Protein 7Y3Z (pdb70)

Sequence (1508 aa):
NIEGVCDQRFSGLKEALARNLDSGEDVGAAIALTIDGESVVDMWGGWVDVEHTAPWSRDTVTNVWSCSKTVTALAALMLVDRGLLDLDAPVAQYWPEFAAAGKDRIRVRQLLSHTSGVSGWDQPFTLENICDDEYATARLATQAPWWEPGTASGYHALNYGHLIGEVVRRIDGRTLGRFIDEEIAGPLDADFRLGLPKSEYGRVSNVIAPPPLPIDIAALGMDNIMVKTFTAPPADATGSWTDGWRAAEIGAANGHSNARALARIQSVIACGGKVGDVRLLSEETIDKIFEEQSYGVDLVLGVPVRFGVGFGLPTPESVPFIPEGRICFWGGWGGSQIIIDTEKRMTFSYVMNKMGPGLLGSERSAQYVSAAYDALSNIEGVCDQRFSGLKEALARNLDSGEDVGAAIALTIDGESVVDMWGGWVDVEHTAPWSRDTVTNVWSCSKTVTALAALMLVDRGLLDLDAPVAQYWPEFAAAGKDRIRVRQLLSHTSGVSGWDQPFTLENICDDEYATARLATQAPWWEPGTASGYHALNYGHLIGEVVRRIDGRTLGRFIDEEIAGPLDADFRLGLPKSEYGRVSNVIAPPPLPIDIAALGMDNIMVKTFTAPPADATGSWTDGWRAAEIGAANGHSNARALARIQSVIACGGKVGDVRLLSEETIDKIFEEQSYGVDLVLGVPVRFGVGFGLPTPESVPFIPEGRICFWGGWGGSQIIIDTEKRMTFSYVMNKMGPGLLGSERSAQYVSAAYDALSNIEGVCDQRFSGLKEALARNLDSGEDVGAAIALTIDGESVVDMWGGWVDVEHTAPWSRDTVTNVWSCSKTVTALAALMLVDRGLLDLDAPVAQYWPEFAAAGKDRIRVRQLLSHTSGVSGWDQPFTLENICDDEYATARLATQAPWWEPGTASGYHALNYGHLIGEVVRRIDGRTLGRFIDEEIAGPLDADFRLGLPKSEYGRVSNVIAPPPLPIDIAALGMDNIMVKTFTAPPADATGSWTDGWRAAEIGAANGHSNARALARIQSVIACGGKVGDVRLLSEETIDKIFEEQSYGVDLVLGVPVRFGVGFGLPTPESVPFIPEGRICFWGGWGGSQIIIDTEKRMTFSYVMNKMGPGLLGSERSAQYVSAAYDALSNIEGVCDQRFSGLKEALARNLDSGEDVGAAIALTIDGESVVDMWGGWVDVEHTAPWSRDTVTNVWSCSKTVTALAALMLVDRGLLDLDAPVAQYWPEFAAAGKDRIRVRQLLSHTSGVSGWDQPFTLENICDDEYATARLATQAPWWEPGTASGYHALNYGHLIGEVVRRIDGRTLGRFIDEEIAGPLDADFRLGLPKSEYGRVSNVIAPPPLPIDIAALGMDNIMVKTFTAPPADATGSWTDGWRAAEIGAANGHSNARALARIQSVIACGGKVGDVRLLSEETIDKIFEEQSYGVDLVLGVPVRFGVGFGLPTPESVPFIPEGRICFWGGWGGSQIIIDTEKRMTFSYVMNKMGPGLLGSERSAQYVSAAYDALS

Structure (mmCIF, N/CA/C/O backbone):
data_7Y3Z
#
_entry.id   7Y3Z
#
_cell.length_a   129.964
_cell.length_b   148.963
_cell.length_c   156.080
_cell.angle_alpha   90.000
_cell.angle_beta   90.000
_cell.angle_gamma   90.000
#
_symmetry.space_group_name_H-M   'P 2 21 21'
#
loop_
_entity.id
_entity.type
_entity.pdbx_description
1 polymer 'Fenoxaprop-p-ethyl hydrolase'
2 water water
#
loop_
_atom_site.group_PDB
_atom_site.id
_atom_site.type_symbol
_atom_site.label_atom_id
_atom_site.label_alt_id
_atom_site.label_comp_id
_atom_site.label_asym_id
_atom_site.label_entity_id
_atom_site.label_seq_id
_atom_site.pdbx_PDB_ins_code
_atom_site.Cartn_x
_atom_site.Cartn_y
_atom_site.Cartn_z
_atom_site.occupancy
_atom_site.B_iso_or_equiv
_atom_site.auth_seq_id
_atom_site.auth_comp_id
_atom_site.auth_asym_id
_atom_site.auth_atom_id
_atom_site.pdbx_PDB_model_num
ATOM 1 N N . ASN A 1 3 ? -15.531 -46.237 32.821 1.00 67.68 3 ASN D N 1
ATOM 2 C CA . ASN A 1 3 ? -14.359 -45.814 32.065 1.00 84.59 3 ASN D CA 1
ATOM 3 C C . ASN A 1 3 ? -13.655 -44.656 32.763 1.00 84.77 3 ASN D C 1
ATOM 4 O O . ASN A 1 3 ? -14.135 -43.522 32.744 1.00 81.09 3 ASN D O 1
ATOM 9 N N . ILE A 1 4 ? -12.512 -44.950 33.377 1.00 83.69 4 ILE D N 1
ATOM 10 C CA . ILE A 1 4 ? -11.747 -43.979 34.149 1.00 78.66 4 ILE D CA 1
ATOM 11 C C . ILE A 1 4 ? -10.399 -43.777 33.473 1.00 72.90 4 ILE D C 1
ATOM 12 O O . ILE A 1 4 ? -9.692 -44.749 33.184 1.00 83.59 4 ILE D O 1
ATOM 17 N N . GLU A 1 5 ? -10.043 -42.521 33.231 1.00 65.20 5 GLU D N 1
ATOM 18 C CA . GLU A 1 5 ? -8.750 -42.170 32.667 1.00 76.28 5 GLU D CA 1
ATOM 19 C C . GLU A 1 5 ? -7.781 -41.769 33.774 1.00 75.13 5 GLU D C 1
ATOM 20 O O . GLU A 1 5 ? -8.166 -41.521 34.919 1.00 77.02 5 GLU D O 1
ATOM 26 N N . GLY A 1 6 ? -6.502 -41.704 33.414 1.00 77.15 6 GLY D N 1
ATOM 27 C CA . GLY A 1 6 ? -5.470 -41.328 34.357 1.00 74.24 6 GLY D CA 1
ATOM 28 C C . GLY A 1 6 ? -4.825 -42.521 35.032 1.00 79.05 6 GLY D C 1
ATOM 29 O O . GLY A 1 6 ? -5.128 -43.687 34.762 1.00 75.50 6 GLY D O 1
ATOM 30 N N . VAL A 1 7 ? -3.908 -42.210 35.943 1.00 79.26 7 VAL D N 1
ATOM 31 C CA . VAL A 1 7 ? -3.130 -43.221 36.647 1.00 78.88 7 VAL D CA 1
ATOM 32 C C . VAL A 1 7 ? -3.711 -43.428 38.037 1.00 80.16 7 VAL D C 1
ATOM 33 O O . VAL A 1 7 ? -4.349 -42.538 38.614 1.00 80.97 7 VAL D O 1
ATOM 37 N N . CYS A 1 8 ? -3.496 -44.625 38.577 1.00 79.70 8 CYS D N 1
ATOM 38 C CA . CYS A 1 8 ? -3.963 -44.965 39.918 1.00 76.25 8 CYS D CA 1
ATOM 39 C C . CYS A 1 8 ? -3.114 -46.113 40.438 1.00 81.61 8 CYS D C 1
ATOM 40 O O . CYS A 1 8 ? -3.138 -47.206 39.861 1.00 83.03 8 CYS D O 1
ATOM 43 N N . ASP A 1 9 ? -2.370 -45.869 41.516 1.00 83.80 9 ASP D N 1
ATOM 44 C CA . ASP A 1 9 ? -1.496 -46.888 42.082 1.00 79.18 9 ASP D CA 1
ATOM 45 C C . ASP A 1 9 ? -2.287 -48.144 42.431 1.00 83.44 9 ASP D C 1
ATOM 46 O O . ASP A 1 9 ? -3.477 -48.088 42.756 1.00 85.81 9 ASP D O 1
ATOM 51 N N . GLN A 1 10 ? -1.608 -49.293 42.355 1.00 85.44 10 GLN D N 1
ATOM 52 C CA . GLN A 1 10 ? -2.273 -50.561 42.639 1.00 88.76 10 GLN D CA 1
ATOM 53 C C . GLN A 1 10 ? -2.702 -50.657 44.097 1.00 88.54 10 GLN D C 1
ATOM 54 O O . GLN A 1 10 ? -3.664 -51.365 44.413 1.00 85.11 10 GLN D O 1
ATOM 60 N N . ARG A 1 11 ? -2.005 -49.956 44.997 1.00 87.61 11 ARG D N 1
ATOM 61 C CA . ARG A 1 11 ? -2.410 -49.943 46.400 1.00 85.82 11 ARG D CA 1
ATOM 62 C C . ARG A 1 11 ? -3.803 -49.353 46.561 1.00 82.55 11 ARG D C 1
ATOM 63 O O . ARG A 1 11 ? -4.589 -49.810 47.399 1.00 81.03 11 ARG D O 1
ATOM 71 N N . PHE A 1 12 ? -4.129 -48.340 45.757 1.00 83.43 12 PHE D N 1
ATOM 72 C CA . PHE A 1 12 ? -5.405 -47.642 45.839 1.00 83.16 12 PHE D CA 1
ATOM 73 C C . PHE A 1 12 ? -6.437 -48.199 44.871 1.00 80.29 12 PHE D C 1
ATOM 74 O O . PHE A 1 12 ? -7.278 -47.444 44.365 1.00 81.86 12 PHE D O 1
ATOM 82 N N . SER A 1 13 ? -6.382 -49.503 44.587 1.00 81.32 13 SER D N 1
ATOM 83 C CA . SER A 1 13 ? -7.366 -50.104 43.696 1.00 83.76 13 SER D CA 1
ATOM 84 C C . SER A 1 13 ? -8.780 -49.892 44.220 1.00 83.57 13 SER D C 1
ATOM 85 O O . SER A 1 13 ? -9.670 -49.483 43.466 1.00 84.91 13 SER D O 1
ATOM 88 N N . GLY A 1 14 ? -8.995 -50.122 45.520 1.00 83.99 14 GLY D N 1
ATOM 89 C CA . GLY A 1 14 ? -10.319 -49.939 46.094 1.00 81.60 14 GLY D CA 1
ATOM 90 C C . GLY A 1 14 ? -10.849 -48.525 45.959 1.00 78.26 14 GLY D C 1
ATOM 91 O O . GLY A 1 14 ? -12.064 -48.311 45.961 1.00 75.82 14 GLY D O 1
ATOM 92 N N . LEU A 1 15 ? -9.954 -47.541 45.847 1.00 72.55 15 LEU D N 1
ATOM 93 C CA . LEU A 1 15 ? -10.392 -46.175 45.579 1.00 77.15 15 LEU D CA 1
ATOM 94 C C . LEU A 1 15 ? -10.917 -46.039 44.156 1.00 78.69 15 LEU D C 1
ATOM 95 O O . LEU A 1 15 ? -11.899 -45.327 43.914 1.00 76.34 15 LEU D O 1
ATOM 100 N N . LYS A 1 16 ? -10.279 -46.724 43.204 1.00 80.19 16 LYS D N 1
ATOM 101 C CA . LYS A 1 16 ? -10.708 -46.649 41.811 1.00 76.53 16 LYS D CA 1
ATOM 102 C C . LYS A 1 16 ? -12.058 -47.326 41.608 1.00 77.17 16 LYS D C 1
ATOM 103 O O . LYS A 1 16 ? -12.892 -46.840 40.836 1.00 76.92 16 LYS D O 1
ATOM 109 N N . GLU A 1 17 ? -12.294 -48.449 42.289 1.00 77.63 17 GLU D N 1
ATOM 110 C CA . GLU A 1 17 ? -13.559 -49.158 42.120 1.00 81.36 17 GLU D CA 1
ATOM 111 C C . GLU A 1 17 ? -14.721 -48.358 42.693 1.00 78.65 17 GLU D C 1
ATOM 112 O O . GLU A 1 17 ? -15.831 -48.390 42.149 1.00 76.61 17 GLU D O 1
ATOM 118 N N . ALA A 1 18 ? -14.486 -47.635 43.792 1.00 80.54 18 ALA D N 1
ATOM 119 C CA . ALA A 1 18 ? -15.543 -46.806 44.362 1.00 78.36 18 ALA D CA 1
ATOM 120 C C . ALA A 1 18 ? -15.921 -45.671 43.419 1.00 75.21 18 ALA D C 1
ATOM 121 O O . ALA A 1 18 ? -17.108 -45.369 43.247 1.00 71.49 18 ALA D O 1
ATOM 123 N N . LEU A 1 19 ? -14.926 -45.029 42.801 1.00 64.16 19 LEU D N 1
ATOM 124 C CA . LEU A 1 19 ? -15.216 -43.972 41.837 1.00 71.08 19 LEU D CA 1
ATOM 125 C C . LEU A 1 19 ? -15.970 -44.519 40.632 1.00 77.74 19 LEU D C 1
ATOM 126 O O . LEU A 1 19 ? -16.943 -43.910 40.171 1.00 74.12 19 LEU D O 1
ATOM 131 N N . ALA A 1 20 ? -15.537 -45.670 40.111 1.00 78.89 20 ALA D N 1
ATOM 132 C CA . ALA A 1 20 ? -16.181 -46.246 38.933 1.00 80.21 20 ALA D CA 1
ATOM 133 C C . ALA A 1 20 ? -17.635 -46.597 39.217 1.00 76.32 20 ALA D C 1
ATOM 134 O O . ALA A 1 20 ? -18.533 -46.256 38.438 1.00 80.42 20 ALA D O 1
ATOM 136 N N . ARG A 1 21 ? -17.888 -47.279 40.337 1.00 69.50 21 ARG D N 1
ATOM 137 C CA . ARG A 1 21 ? -19.250 -47.679 40.669 1.00 79.66 21 ARG D CA 1
ATOM 138 C C . ARG A 1 21 ? -20.132 -46.473 40.975 1.00 80.78 21 ARG D C 1
ATOM 139 O O . ARG A 1 21 ? -21.330 -46.490 40.670 1.00 83.31 21 ARG D O 1
ATOM 147 N N . ASN A 1 22 ? -19.561 -45.412 41.551 1.00 78.32 22 ASN D N 1
ATOM 148 C CA . ASN A 1 22 ? -20.324 -44.183 41.748 1.00 78.59 22 ASN D CA 1
ATOM 149 C C . ASN A 1 22 ? -20.631 -43.498 40.423 1.00 77.13 22 ASN D C 1
ATOM 150 O O . ASN A 1 22 ? -21.696 -42.889 40.274 1.00 72.82 22 ASN D O 1
ATOM 155 N N . LEU A 1 23 ? -19.715 -43.581 39.456 1.00 80.15 23 LEU D N 1
ATOM 156 C CA . LEU A 1 23 ? -19.973 -42.998 38.143 1.00 78.17 23 LEU D CA 1
ATOM 157 C C . LEU A 1 23 ? -21.035 -43.787 37.388 1.00 74.64 23 LEU D C 1
ATOM 158 O O . LEU A 1 23 ? -21.862 -43.204 36.677 1.00 75.22 23 LEU D O 1
ATOM 163 N N . ASP A 1 24 ? -21.032 -45.115 37.533 1.00 75.33 24 ASP D N 1
ATOM 164 C CA . ASP A 1 24 ? -22.017 -45.937 36.838 1.00 83.32 24 ASP D CA 1
ATOM 165 C C . ASP A 1 24 ? -23.416 -45.752 37.413 1.00 82.90 24 ASP D C 1
ATOM 166 O O . ASP A 1 24 ? -24.404 -45.865 36.679 1.00 79.83 24 ASP D O 1
ATOM 171 N N . SER A 1 25 ? -23.522 -45.470 38.713 1.00 80.16 25 SER D N 1
ATOM 172 C CA . SER A 1 25 ? -24.825 -45.312 39.346 1.00 77.96 25 SER D CA 1
ATOM 173 C C . SER A 1 25 ? -25.399 -43.912 39.176 1.00 78.53 25 SER D C 1
ATOM 174 O O . SER A 1 25 ? -26.599 -43.719 39.399 1.00 78.23 25 SER D O 1
ATOM 177 N N . GLY A 1 26 ? -24.579 -42.939 38.786 1.00 80.62 26 GLY D N 1
ATOM 178 C CA . GLY A 1 26 ? -25.023 -41.570 38.662 1.00 80.21 26 GLY D CA 1
ATOM 179 C C . GLY A 1 26 ? -24.835 -40.722 39.900 1.00 86.09 26 GLY D C 1
ATOM 180 O O . GLY A 1 26 ? -25.076 -39.509 39.841 1.00 86.18 26 GLY D O 1
ATOM 181 N N . GLU A 1 27 ? -24.420 -41.320 41.023 1.00 80.70 27 GLU D N 1
ATOM 182 C CA . GLU A 1 27 ? -24.126 -40.533 42.216 1.00 80.43 27 GLU D CA 1
ATOM 183 C C . GLU A 1 27 ? -23.036 -39.507 41.945 1.00 77.46 27 GLU D C 1
ATOM 184 O O . GLU A 1 27 ? -23.046 -38.418 42.530 1.00 79.67 27 GLU D O 1
ATOM 190 N N . ASP A 1 28 ? -22.092 -39.836 41.067 1.00 75.07 28 ASP D N 1
ATOM 191 C CA . ASP A 1 28 ? -21.106 -38.894 40.559 1.00 71.86 28 ASP D CA 1
ATOM 192 C C . ASP A 1 28 ? -21.341 -38.730 39.065 1.00 73.91 28 ASP D C 1
ATOM 193 O O . ASP A 1 28 ? -21.314 -39.715 38.320 1.00 80.83 28 ASP D O 1
ATOM 198 N N . VAL A 1 29 ? -21.586 -37.494 38.632 1.00 76.79 29 VAL D N 1
ATOM 199 C CA . VAL A 1 29 ? -21.713 -37.227 37.203 1.00 70.99 29 VAL D CA 1
ATOM 200 C C . VAL A 1 29 ? -20.338 -37.071 36.571 1.00 74.19 29 VAL D C 1
ATOM 201 O O . VAL A 1 29 ? -20.022 -37.715 35.565 1.00 81.40 29 VAL D O 1
ATOM 205 N N . GLY A 1 30 ? -19.505 -36.215 37.154 1.00 70.77 30 GLY D N 1
ATOM 206 C CA . GLY A 1 30 ? -18.123 -36.072 36.744 1.00 72.59 30 GLY D CA 1
ATOM 207 C C . GLY A 1 30 ? -17.243 -35.773 37.938 1.00 72.93 30 GLY D C 1
ATOM 208 O O . GLY A 1 30 ? -17.494 -34.812 38.671 1.00 76.24 30 GLY D O 1
ATOM 209 N N . ALA A 1 31 ? -16.212 -36.587 38.153 1.00 73.79 31 ALA D N 1
ATOM 210 C CA . ALA A 1 31 ? -15.375 -36.449 39.333 1.00 70.23 31 ALA D CA 1
ATOM 211 C C . ALA A 1 31 ? -13.914 -36.651 38.963 1.00 72.56 31 ALA D C 1
ATOM 212 O O . ALA A 1 31 ? -13.584 -37.200 37.909 1.00 75.83 31 ALA D O 1
ATOM 214 N N . ALA A 1 32 ? -13.040 -36.194 39.855 1.00 71.09 32 ALA D N 1
ATOM 215 C CA . ALA A 1 32 ? -11.604 -36.372 39.709 1.00 67.46 32 ALA D CA 1
ATOM 216 C C . ALA A 1 32 ? -11.008 -36.557 41.094 1.00 70.60 32 ALA D C 1
ATOM 217 O O . ALA A 1 32 ? -11.324 -35.796 42.012 1.00 76.34 32 ALA D O 1
ATOM 219 N N . ILE A 1 33 ? -10.165 -37.574 41.244 1.00 72.34 33 ILE D N 1
ATOM 220 C CA . ILE A 1 33 ? -9.528 -37.894 42.516 1.00 65.01 33 ILE D CA 1
ATOM 221 C C . ILE A 1 33 ? -8.020 -37.888 42.312 1.00 67.66 33 ILE D C 1
ATOM 222 O O . ILE A 1 33 ? -7.504 -38.585 41.432 1.00 75.06 33 ILE D O 1
ATOM 227 N N . ALA A 1 34 ? -7.321 -37.100 43.123 1.00 66.12 34 ALA D N 1
ATOM 228 C CA . ALA A 1 34 ? -5.872 -37.001 43.065 1.00 65.00 34 ALA D CA 1
ATOM 229 C C . ALA A 1 34 ? -5.270 -37.352 44.419 1.00 72.55 34 ALA D C 1
ATOM 230 O O . ALA A 1 34 ? -5.914 -37.223 45.464 1.00 75.16 34 ALA D O 1
ATOM 232 N N . LEU A 1 35 ? -4.017 -37.801 44.384 1.00 75.66 35 LEU D N 1
ATOM 233 C CA . LEU A 1 35 ? -3.326 -38.243 45.592 1.00 68.00 35 LEU D CA 1
ATOM 234 C C . LEU A 1 35 ? -1.830 -38.219 45.327 1.00 73.57 35 LEU D C 1
ATOM 235 O O . LEU A 1 35 ? -1.341 -38.974 44.480 1.00 83.28 35 LEU D O 1
ATOM 240 N N . THR A 1 36 ? -1.111 -37.359 46.039 1.00 70.05 36 THR D N 1
ATOM 241 C CA . THR A 1 36 ? 0.338 -37.277 45.950 1.00 76.87 36 THR D CA 1
ATOM 242 C C . THR A 1 36 ? 0.954 -37.808 47.235 1.00 80.04 36 THR D C 1
ATOM 243 O O . THR A 1 36 ? 0.363 -37.706 48.312 1.00 77.45 36 THR D O 1
ATOM 247 N N . ILE A 1 37 ? 2.141 -38.389 47.120 1.00 81.84 37 ILE D N 1
ATOM 248 C CA . ILE A 1 37 ? 2.871 -38.867 48.286 1.00 80.22 37 ILE D CA 1
ATOM 249 C C . ILE A 1 37 ? 4.307 -38.381 48.180 1.00 82.06 37 ILE D C 1
ATOM 250 O O . ILE A 1 37 ? 4.989 -38.654 47.187 1.00 89.11 37 ILE D O 1
ATOM 255 N N . ASP A 1 38 ? 4.760 -37.667 49.205 1.00 85.38 38 ASP D N 1
ATOM 256 C CA . ASP A 1 38 ? 6.091 -37.072 49.208 1.00 89.26 38 ASP D CA 1
ATOM 257 C C . ASP A 1 38 ? 6.343 -36.220 47.959 1.00 89.30 38 ASP D C 1
ATOM 258 O O . ASP A 1 38 ? 7.475 -36.121 47.486 1.00 89.90 38 ASP D O 1
ATOM 263 N N . GLY A 1 39 ? 5.295 -35.568 47.447 1.00 87.07 39 GLY D N 1
ATOM 264 C CA . GLY A 1 39 ? 5.415 -34.670 46.320 1.00 85.36 39 GLY D CA 1
ATOM 265 C C . GLY A 1 39 ? 5.173 -35.291 44.959 1.00 88.95 39 GLY D C 1
ATOM 266 O O . GLY A 1 39 ? 4.862 -34.563 44.011 1.00 92.66 39 GLY D O 1
ATOM 267 N N . GLU A 1 40 ? 5.301 -36.609 44.829 1.00 91.78 40 GLU D N 1
ATOM 268 C CA . GLU A 1 40 ? 5.124 -37.275 43.545 1.00 89.69 40 GLU D CA 1
ATOM 269 C C . GLU A 1 40 ? 3.685 -37.746 43.386 1.00 84.12 40 GLU D C 1
ATOM 270 O O . GLU A 1 40 ? 3.092 -38.295 44.318 1.00 79.16 40 GLU D O 1
ATOM 276 N N . SER A 1 41 ? 3.124 -37.517 42.199 1.00 83.92 41 SER D N 1
ATOM 277 C CA . SER A 1 41 ? 1.752 -37.923 41.924 1.00 79.39 41 SER D CA 1
ATOM 278 C C . SER A 1 41 ? 1.636 -39.441 41.962 1.00 78.04 41 SER D C 1
ATOM 279 O O . SER A 1 41 ? 2.381 -40.151 41.280 1.00 89.29 41 SER D O 1
ATOM 282 N N . VAL A 1 42 ? 0.699 -39.936 42.765 1.00 76.15 42 VAL D N 1
ATOM 283 C CA . VAL A 1 42 ? 0.491 -41.362 42.943 1.00 73.63 42 VAL D CA 1
ATOM 284 C C . VAL A 1 42 ? -0.861 -41.803 42.398 1.00 73.95 42 VAL D C 1
ATOM 285 O O . VAL A 1 42 ? -0.965 -42.855 41.762 1.00 80.62 42 VAL D O 1
ATOM 289 N N . VAL A 1 43 ? -1.904 -41.009 42.626 1.00 72.51 43 VAL D N 1
ATOM 290 C CA . VAL A 1 43 ? -3.223 -41.245 42.055 1.00 70.67 43 VAL D CA 1
ATOM 291 C C . VAL A 1 43 ? -3.658 -39.975 41.341 1.00 76.38 43 VAL D C 1
ATOM 292 O O . VAL A 1 43 ? -3.611 -38.885 41.920 1.00 72.73 43 VAL D O 1
ATOM 296 N N . ASP A 1 44 ? -4.057 -40.113 40.077 1.00 80.40 44 ASP D N 1
ATOM 297 C CA . ASP A 1 44 ? -4.579 -38.987 39.302 1.00 72.20 44 ASP D CA 1
ATOM 298 C C . ASP A 1 44 ? -5.604 -39.567 38.326 1.00 74.01 44 ASP D C 1
ATOM 299 O O . ASP A 1 44 ? -5.258 -39.979 37.218 1.00 82.09 44 ASP D O 1
ATOM 304 N N . MET A 1 45 ? -6.864 -39.581 38.748 1.00 74.58 45 MET D N 1
ATOM 305 C CA . MET A 1 45 ? -7.935 -40.190 37.977 1.00 77.05 45 MET D CA 1
ATOM 306 C C . MET A 1 45 ? -9.039 -39.176 37.712 1.00 79.05 45 MET D C 1
ATOM 307 O O . MET A 1 45 ? -9.097 -38.104 38.320 1.00 76.95 45 MET D O 1
ATOM 312 N N . TRP A 1 46 ? -9.927 -39.546 36.794 1.00 80.27 46 TRP D N 1
ATOM 313 C CA . TRP A 1 46 ? -11.118 -38.774 36.476 1.00 76.42 46 TRP D CA 1
ATOM 314 C C . TRP A 1 46 ? -12.005 -39.614 35.573 1.00 76.56 46 TRP D C 1
ATOM 315 O O . TRP A 1 46 ? -11.516 -40.437 34.795 1.00 82.07 46 TRP D O 1
ATOM 326 N N . GLY A 1 47 ? -13.309 -39.402 35.692 1.00 75.48 47 GLY D N 1
ATOM 327 C CA . GLY A 1 47 ? -14.258 -40.106 34.864 1.00 72.98 47 GLY D CA 1
ATOM 328 C C . GLY A 1 47 ? -15.553 -39.334 34.760 1.00 75.39 47 GLY D C 1
ATOM 329 O O . GLY A 1 47 ? -15.661 -38.196 35.221 1.00 78.04 47 GLY D O 1
ATOM 330 N N . GLY A 1 48 ? -16.542 -39.972 34.144 1.00 69.82 48 GLY D N 1
ATOM 331 C CA . GLY A 1 48 ? -17.830 -39.326 34.034 1.00 72.34 48 GLY D CA 1
ATOM 332 C C . GLY A 1 48 ? -17.858 -38.240 32.970 1.00 78.20 48 GLY D C 1
ATOM 333 O O . GLY A 1 48 ? -17.015 -38.175 32.069 1.00 78.16 48 GLY D O 1
ATOM 334 N N . TRP A 1 49 ? -18.848 -37.363 33.097 1.00 82.65 49 TRP D N 1
ATOM 335 C CA . TRP A 1 49 ? -19.167 -36.383 32.071 1.00 80.40 49 TRP D CA 1
ATOM 336 C C . TRP A 1 49 ? -19.127 -34.968 32.635 1.00 79.98 49 TRP D C 1
ATOM 337 O O . TRP A 1 49 ? -19.078 -34.749 33.849 1.00 81.40 49 TRP D O 1
ATOM 348 N N . VAL A 1 50 ? -19.152 -34.002 31.715 1.00 73.92 50 VAL D N 1
ATOM 349 C CA . VAL A 1 50 ? -19.122 -32.593 32.086 1.00 73.56 50 VAL D CA 1
ATOM 350 C C . VAL A 1 50 ? -20.502 -32.117 32.535 1.00 74.62 50 VAL D C 1
ATOM 351 O O . VAL A 1 50 ? -20.611 -31.217 33.378 1.00 84.66 50 VAL D O 1
ATOM 355 N N . ASP A 1 51 ? -21.568 -32.726 32.021 1.00 74.26 51 ASP D N 1
ATOM 356 C CA . ASP A 1 51 ? -22.924 -32.369 32.410 1.00 77.24 51 ASP D CA 1
ATOM 357 C C . ASP A 1 51 ? -23.777 -33.631 32.434 1.00 79.44 51 ASP D C 1
ATOM 358 O O . ASP A 1 51 ? -23.315 -34.725 32.096 1.00 81.67 51 ASP D O 1
ATOM 363 N N . VAL A 1 52 ? -25.039 -33.470 32.841 1.00 82.88 52 VAL D N 1
ATOM 364 C CA . VAL A 1 52 ? -25.960 -34.598 32.888 1.00 87.92 52 VAL D CA 1
ATOM 365 C C . VAL A 1 52 ? -26.331 -35.081 31.493 1.00 92.43 52 VAL D C 1
ATOM 366 O O . VAL A 1 52 ? -26.725 -36.242 31.326 1.00 88.50 52 VAL D O 1
ATOM 370 N N . GLU A 1 53 ? -26.213 -34.222 30.482 1.00 88.41 53 GLU D N 1
ATOM 371 C CA . GLU A 1 53 ? -26.572 -34.575 29.115 1.00 89.60 53 GLU D CA 1
ATOM 372 C C . GLU A 1 53 ? -25.472 -35.334 28.385 1.00 92.76 53 GLU D C 1
ATOM 373 O O . GLU A 1 53 ? -25.659 -35.678 27.212 1.00 92.48 53 GLU D O 1
ATOM 379 N N . HIS A 1 54 ? -24.342 -35.599 29.045 1.00 91.08 54 HIS D N 1
ATOM 380 C CA . HIS A 1 54 ? -23.219 -36.325 28.447 1.00 87.73 54 HIS D CA 1
ATOM 381 C C . HIS A 1 54 ? -22.724 -35.634 27.178 1.00 87.54 54 HIS D C 1
ATOM 382 O O . HIS A 1 54 ? -22.444 -36.279 26.166 1.00 94.75 54 HIS D O 1
ATOM 389 N N . THR A 1 55 ? -22.622 -34.304 27.234 1.00 84.10 55 THR D N 1
ATOM 390 C CA . THR A 1 55 ? -22.130 -33.546 26.087 1.00 83.35 55 THR D CA 1
ATOM 391 C C . THR A 1 55 ? -20.674 -33.884 25.791 1.00 84.40 55 THR D C 1
ATOM 392 O O . THR A 1 55 ? -20.298 -34.090 24.630 1.00 86.82 55 THR D O 1
ATOM 396 N N . ALA A 1 56 ? -19.845 -33.958 26.828 1.00 82.04 56 ALA D N 1
ATOM 397 C CA . ALA A 1 56 ? -18.431 -34.266 26.689 1.00 80.08 56 ALA D CA 1
ATOM 398 C C . ALA A 1 56 ? -17.963 -34.949 27.962 1.00 85.33 56 ALA D C 1
ATOM 399 O O . ALA A 1 56 ? -18.471 -34.644 29.047 1.00 85.02 56 ALA D O 1
ATOM 401 N N . PRO A 1 57 ? -17.013 -35.873 27.868 1.00 89.00 57 PRO D N 1
ATOM 402 C CA . PRO A 1 57 ? -16.496 -36.525 29.073 1.00 84.55 57 PRO D CA 1
ATOM 403 C C . PRO A 1 57 ? -15.543 -35.614 29.832 1.00 81.72 57 PRO D C 1
ATOM 404 O O . PRO A 1 57 ? -14.965 -34.673 29.285 1.00 76.07 57 PRO D O 1
ATOM 408 N N . TRP A 1 58 ? -15.396 -35.906 31.122 1.00 74.62 58 TRP D N 1
ATOM 409 C CA . TRP A 1 58 ? -14.404 -35.209 31.926 1.00 74.86 58 TRP D CA 1
ATOM 410 C C . TRP A 1 58 ? -13.012 -35.533 31.400 1.00 69.75 58 TRP D C 1
ATOM 411 O O . TRP A 1 58 ? -12.593 -36.694 31.404 1.00 76.35 58 TRP D O 1
ATOM 422 N N . SER A 1 59 ? -12.309 -34.512 30.920 1.00 69.87 59 SER D N 1
ATOM 423 C CA . SER A 1 59 ? -10.971 -34.673 30.378 1.00 74.67 59 SER D CA 1
ATOM 424 C C . SER A 1 59 ? -9.937 -34.333 31.449 1.00 75.06 59 SER D C 1
ATOM 425 O O . SER A 1 59 ? -10.271 -33.975 32.580 1.00 75.67 59 SER D O 1
ATOM 428 N N . ARG A 1 60 ? -8.659 -34.447 31.081 1.00 76.75 60 ARG D N 1
ATOM 429 C CA . ARG A 1 60 ? -7.587 -34.269 32.056 1.00 75.63 60 ARG D CA 1
ATOM 430 C C . ARG A 1 60 ? -7.638 -32.885 32.693 1.00 73.97 60 ARG D C 1
ATOM 431 O O . ARG A 1 60 ? -7.584 -32.751 33.921 1.00 81.32 60 ARG D O 1
ATOM 439 N N . ASP A 1 61 ? -7.750 -31.842 31.872 1.00 70.64 61 ASP D N 1
ATOM 440 C CA . ASP A 1 61 ? -7.703 -30.468 32.351 1.00 68.40 61 ASP D CA 1
ATOM 441 C C . ASP A 1 61 ? -9.089 -29.875 32.584 1.00 70.58 61 ASP D C 1
ATOM 442 O O . ASP A 1 61 ? -9.231 -28.647 32.624 1.00 67.37 61 ASP D O 1
ATOM 447 N N . THR A 1 62 ? -10.112 -30.715 32.731 1.00 60.83 62 THR D N 1
ATOM 448 C CA . THR A 1 62 ? -11.419 -30.229 33.159 1.00 69.27 62 THR D CA 1
ATOM 449 C C . THR A 1 62 ? -11.321 -29.659 34.569 1.00 70.09 62 THR D C 1
ATOM 450 O O . THR A 1 62 ? -10.783 -30.308 35.474 1.00 73.12 62 THR D O 1
ATOM 454 N N . VAL A 1 63 ? -11.818 -28.430 34.754 1.00 70.31 63 VAL D N 1
ATOM 455 C CA . VAL A 1 63 ? -11.882 -27.816 36.075 1.00 69.62 63 VAL D CA 1
ATOM 456 C C . VAL A 1 63 ? -13.302 -27.325 36.332 1.00 70.60 63 VAL D C 1
ATOM 457 O O . VAL A 1 63 ? -14.113 -27.165 35.414 1.00 68.88 63 VAL D O 1
ATOM 461 N N . THR A 1 64 ? -13.592 -27.077 37.606 1.00 72.06 64 THR D N 1
ATOM 462 C CA . THR A 1 64 ? -14.911 -26.644 38.037 1.00 69.74 64 THR D CA 1
ATOM 463 C C . THR A 1 64 ? -14.742 -25.748 39.254 1.00 69.30 64 THR D C 1
ATOM 464 O O . THR A 1 64 ? -13.625 -25.501 39.716 1.00 65.74 64 THR D O 1
ATOM 468 N N . ASN A 1 65 ? -15.866 -25.260 39.768 1.00 69.01 65 ASN D N 1
ATOM 469 C CA . ASN A 1 65 ? -15.878 -24.472 40.991 1.00 70.39 65 ASN D CA 1
ATOM 470 C C . ASN A 1 65 ? -15.721 -25.399 42.194 1.00 55.86 65 ASN D C 1
ATOM 471 O O . ASN A 1 65 ? -16.491 -26.349 42.362 1.00 62.83 65 ASN D O 1
ATOM 476 N N . VAL A 1 66 ? -14.738 -25.104 43.044 1.00 59.59 66 VAL D N 1
ATOM 477 C CA . VAL A 1 66 ? -14.203 -26.041 44.037 1.00 67.83 66 VAL D CA 1
ATOM 478 C C . VAL A 1 66 ? -14.500 -25.557 45.449 1.00 69.71 66 VAL D C 1
ATOM 479 O O . VAL A 1 66 ? -13.655 -25.666 46.341 1.00 73.98 66 VAL D O 1
ATOM 483 N N . TRP A 1 67 ? -15.719 -25.084 45.680 1.00 65.01 67 TRP D N 1
ATOM 484 C CA . TRP A 1 67 ? -16.000 -23.867 46.444 1.00 63.83 67 TRP D CA 1
ATOM 485 C C . TRP A 1 67 ? -15.040 -23.515 47.573 1.00 61.55 67 TRP D C 1
ATOM 486 O O . TRP A 1 67 ? -14.232 -22.594 47.430 1.00 67.42 67 TRP D O 1
ATOM 497 N N . SER A 1 68 ? -15.052 -24.267 48.664 1.00 63.32 68 SER D N 1
ATOM 498 C CA . SER A 1 68 ? -14.310 -23.800 49.827 1.00 63.93 68 SER D CA 1
ATOM 499 C C . SER A 1 68 ? -12.917 -24.397 49.910 1.00 68.31 68 SER D C 1
ATOM 500 O O . SER A 1 68 ? -12.152 -24.016 50.800 1.00 62.24 68 SER D O 1
ATOM 503 N N . CYS A 1 69 ? -12.568 -25.311 49.000 1.00 57.15 69 CYS D N 1
ATOM 504 C CA . CYS A 1 69 ? -11.166 -25.665 48.821 1.00 57.21 69 CYS D CA 1
ATOM 505 C C . CYS A 1 69 ? -10.331 -24.435 48.495 1.00 59.60 69 CYS D C 1
ATOM 506 O O . CYS A 1 69 ? -9.120 -24.421 48.741 1.00 59.74 69 CYS D O 1
ATOM 509 N N . SER A 1 70 ? -10.962 -23.397 47.934 1.00 54.35 70 SER D N 1
ATOM 510 C CA . SER A 1 70 ? -10.265 -22.140 47.681 1.00 61.88 70 SER D CA 1
ATOM 511 C C . SER A 1 70 ? -9.786 -21.490 48.972 1.00 64.50 70 SER D C 1
ATOM 512 O O . SER A 1 70 ? -8.820 -20.719 48.954 1.00 62.21 70 SER D O 1
ATOM 515 N N . LYS A 1 71 ? -10.449 -21.778 50.098 1.00 62.34 71 LYS D N 1
ATOM 516 C CA . LYS A 1 71 ? -10.019 -21.209 51.371 1.00 60.82 71 LYS D CA 1
ATOM 517 C C . LYS A 1 71 ? -8.623 -21.682 51.752 1.00 60.90 71 LYS D C 1
ATOM 518 O O . LYS A 1 71 ? -7.858 -20.928 52.366 1.00 57.67 71 LYS D O 1
ATOM 524 N N . THR A 1 72 ? -8.271 -22.920 51.399 1.00 56.15 72 THR D N 1
ATOM 525 C CA . THR A 1 72 ? -6.936 -23.419 51.710 1.00 61.40 72 THR D CA 1
ATOM 526 C C . THR A 1 72 ? -5.867 -22.707 50.894 1.00 59.79 72 THR D C 1
ATOM 527 O O . THR A 1 72 ? -4.735 -22.544 51.365 1.00 64.60 72 THR D O 1
ATOM 531 N N . VAL A 1 73 ? -6.199 -22.278 49.676 1.00 62.66 73 VAL D N 1
ATOM 532 C CA . VAL A 1 73 ? -5.243 -21.521 48.876 1.00 65.56 73 VAL D CA 1
ATOM 533 C C . VAL A 1 73 ? -5.145 -20.085 49.375 1.00 64.87 73 VAL D C 1
ATOM 534 O O . VAL A 1 73 ? -4.056 -19.500 49.405 1.00 65.35 73 VAL D O 1
ATOM 538 N N . THR A 1 74 ? -6.279 -19.494 49.766 1.00 60.39 74 THR D N 1
ATOM 539 C CA . THR A 1 74 ? -6.250 -18.179 50.398 1.00 63.56 74 THR D CA 1
ATOM 540 C C . THR A 1 74 ? -5.428 -18.210 51.680 1.00 67.08 74 THR D C 1
ATOM 541 O O . THR A 1 74 ? -4.631 -17.301 51.941 1.00 61.69 74 THR D O 1
ATOM 545 N N . ALA A 1 75 ? -5.608 -19.256 52.490 1.00 58.91 75 ALA D N 1
ATOM 546 C CA . ALA A 1 75 ? -4.828 -19.388 53.715 1.00 66.39 75 ALA D CA 1
ATOM 547 C C . ALA A 1 75 ? -3.350 -19.592 53.411 1.00 65.95 75 ALA D C 1
ATOM 548 O O . ALA A 1 75 ? -2.487 -19.058 54.118 1.00 64.36 75 ALA D O 1
ATOM 550 N N . LEU A 1 76 ? -3.040 -20.365 52.368 1.00 67.34 76 LEU D N 1
ATOM 551 C CA . LEU A 1 76 ? -1.646 -20.572 51.988 1.00 65.79 76 LEU D CA 1
ATOM 552 C C . LEU A 1 76 ? -0.981 -19.260 51.595 1.00 68.95 76 LEU D C 1
ATOM 553 O O . LEU A 1 76 ? 0.189 -19.025 51.920 1.00 71.62 76 LEU D O 1
ATOM 558 N N . ALA A 1 77 ? -1.715 -18.389 50.897 1.00 69.12 77 ALA D N 1
ATOM 559 C CA . ALA A 1 77 ? -1.162 -17.095 50.510 1.00 67.96 77 ALA D CA 1
ATOM 560 C C . ALA A 1 77 ? -0.846 -16.243 51.733 1.00 70.05 77 ALA D C 1
ATOM 561 O O . ALA A 1 77 ? 0.207 -15.597 51.794 1.00 72.32 77 ALA D O 1
ATOM 563 N N . ALA A 1 78 ? -1.747 -16.231 52.718 1.00 69.37 78 ALA D N 1
ATOM 564 C CA . ALA A 1 78 ? -1.506 -15.459 53.933 1.00 69.75 78 ALA D CA 1
ATOM 565 C C . ALA A 1 78 ? -0.319 -16.010 54.712 1.00 68.38 78 ALA D C 1
ATOM 566 O O . ALA A 1 78 ? 0.507 -15.242 55.219 1.00 67.83 78 ALA D O 1
ATOM 568 N N . LEU A 1 79 ? -0.216 -17.338 54.815 1.00 66.67 79 LEU D N 1
ATOM 569 C CA . LEU A 1 79 ? 0.904 -17.939 55.531 1.00 70.59 79 LEU D CA 1
ATOM 570 C C . LEU A 1 79 ? 2.229 -17.655 54.838 1.00 76.73 79 LEU D C 1
ATOM 571 O O . LEU A 1 79 ? 3.282 -17.659 55.487 1.00 76.63 79 LEU D O 1
ATOM 576 N N . MET A 1 80 ? 2.202 -17.409 53.526 1.00 77.87 80 MET D N 1
ATOM 577 C CA . MET A 1 80 ? 3.434 -17.086 52.817 1.00 76.27 80 MET D CA 1
ATOM 578 C C . MET A 1 80 ? 3.938 -15.700 53.194 1.00 77.36 80 MET D C 1
ATOM 579 O O . MET A 1 80 ? 5.149 -15.490 53.331 1.00 79.55 80 MET D O 1
ATOM 584 N N . LEU A 1 81 ? 3.026 -14.741 53.374 1.00 76.52 81 LEU D N 1
ATOM 585 C CA . LEU A 1 81 ? 3.429 -13.432 53.874 1.00 74.09 81 LEU D CA 1
ATOM 586 C C . LEU A 1 81 ? 3.927 -13.516 55.311 1.00 80.73 81 LEU D C 1
ATOM 587 O O . LEU A 1 81 ? 4.746 -12.692 55.733 1.00 83.54 81 LEU D O 1
ATOM 592 N N . VAL A 1 82 ? 3.449 -14.503 56.072 1.00 77.41 82 VAL D N 1
ATOM 593 C CA . VAL A 1 82 ? 3.972 -14.726 57.416 1.00 78.85 82 VAL D CA 1
ATOM 594 C C . VAL A 1 82 ? 5.369 -15.330 57.348 1.00 79.38 82 VAL D C 1
ATOM 595 O O . VAL A 1 82 ? 6.280 -14.909 58.071 1.00 83.23 82 VAL D O 1
ATOM 599 N N . ASP A 1 83 ? 5.559 -16.325 56.476 1.00 83.85 83 ASP D N 1
ATOM 600 C CA . ASP A 1 83 ? 6.858 -16.980 56.353 1.00 82.61 83 ASP D CA 1
ATOM 601 C C . ASP A 1 83 ? 7.944 -16.003 55.920 1.00 83.91 83 ASP D C 1
ATOM 602 O O . ASP A 1 83 ? 9.110 -16.166 56.296 1.00 87.78 83 ASP D O 1
ATOM 607 N N . ARG A 1 84 ? 7.585 -14.989 55.136 1.00 82.50 84 ARG D N 1
ATOM 608 C CA . ARG A 1 84 ? 8.538 -13.977 54.702 1.00 84.24 84 ARG D CA 1
ATOM 609 C C . ARG A 1 84 ? 8.722 -12.861 55.722 1.00 87.49 84 ARG D C 1
ATOM 610 O O . ARG A 1 84 ? 9.538 -11.961 55.490 1.00 86.74 84 ARG D O 1
ATOM 618 N N . GLY A 1 85 ? 7.994 -12.894 56.835 1.00 86.23 85 GLY D N 1
ATOM 619 C CA . GLY A 1 85 ? 8.111 -11.869 57.851 1.00 83.03 85 GLY D CA 1
ATOM 620 C C . GLY A 1 85 ? 7.342 -10.599 57.574 1.00 80.12 85 GLY D C 1
ATOM 621 O O . GLY A 1 85 ? 7.588 -9.588 58.242 1.00 76.84 85 GLY D O 1
ATOM 622 N N . LEU A 1 86 ? 6.419 -10.614 56.612 1.00 82.88 86 LEU D N 1
ATOM 623 C CA . LEU A 1 86 ? 5.641 -9.436 56.257 1.00 81.73 86 LEU D CA 1
ATOM 624 C C . LEU A 1 86 ? 4.288 -9.376 56.954 1.00 79.83 86 LEU D C 1
ATOM 625 O O . LEU A 1 86 ? 3.661 -8.312 56.959 1.00 77.07 86 LEU D O 1
ATOM 630 N N . LEU A 1 87 ? 3.825 -10.480 57.536 1.00 79.46 87 LEU D N 1
ATOM 631 C CA . LEU A 1 87 ? 2.513 -10.545 58.164 1.00 78.58 87 LEU D CA 1
ATOM 632 C C . LEU A 1 87 ? 2.647 -11.185 59.536 1.00 76.66 87 LEU D C 1
ATOM 633 O O . LEU A 1 87 ? 3.220 -12.271 59.665 1.00 76.48 87 LEU D O 1
ATOM 638 N N . ASP A 1 88 ? 2.123 -10.509 60.555 1.00 74.37 88 ASP D N 1
ATOM 639 C CA . ASP A 1 88 ? 2.152 -10.997 61.927 1.00 74.13 88 ASP D CA 1
ATOM 640 C C . ASP A 1 88 ? 0.769 -11.521 62.292 1.00 72.84 88 ASP D C 1
ATOM 641 O O . ASP A 1 88 ? -0.205 -10.760 62.299 1.00 72.47 88 ASP D O 1
ATOM 646 N N . LEU A 1 89 ? 0.687 -12.822 62.590 1.00 69.46 89 LEU D N 1
ATOM 647 C CA . LEU A 1 89 ? -0.591 -13.420 62.962 1.00 68.66 89 LEU D CA 1
ATOM 648 C C . LEU A 1 89 ? -1.158 -12.796 64.230 1.00 71.71 89 LEU D C 1
ATOM 649 O O . LEU A 1 89 ? -2.381 -12.746 64.404 1.00 71.21 89 LEU D O 1
ATOM 654 N N . ASP A 1 90 ? -0.293 -12.315 65.122 1.00 72.90 90 ASP D N 1
ATOM 655 C CA . ASP A 1 90 ? -0.727 -11.708 66.372 1.00 70.61 90 ASP D CA 1
ATOM 656 C C . ASP A 1 90 ? -0.984 -10.212 66.256 1.00 69.93 90 ASP D C 1
ATOM 657 O O . ASP A 1 90 ? -1.486 -9.611 67.211 1.00 74.59 90 ASP D O 1
ATOM 662 N N . ALA A 1 91 ? -0.654 -9.600 65.124 1.00 73.90 91 ALA D N 1
ATOM 663 C CA . ALA A 1 91 ? -0.908 -8.179 64.963 1.00 74.36 91 ALA D CA 1
ATOM 664 C C . ALA A 1 91 ? -2.379 -7.937 64.633 1.00 70.25 91 ALA D C 1
ATOM 665 O O . ALA A 1 91 ? -3.021 -8.765 63.980 1.00 68.20 91 ALA D O 1
ATOM 667 N N . PRO A 1 92 ? -2.940 -6.818 65.087 1.00 69.37 92 PRO D N 1
ATOM 668 C CA . PRO A 1 92 ? -4.317 -6.489 64.707 1.00 67.35 92 PRO D CA 1
ATOM 669 C C . PRO A 1 92 ? -4.416 -6.283 63.204 1.00 69.73 92 PRO D C 1
ATOM 670 O O . PRO A 1 92 ? -3.506 -5.741 62.573 1.00 71.34 92 PRO D O 1
ATOM 674 N N . VAL A 1 93 ? -5.529 -6.738 62.626 1.00 60.56 93 VAL D N 1
ATOM 675 C CA . VAL A 1 93 ? -5.723 -6.552 61.196 1.00 68.24 93 VAL D CA 1
ATOM 676 C C . VAL A 1 93 ? -5.867 -5.077 60.846 1.00 68.10 93 VAL D C 1
ATOM 677 O O . VAL A 1 93 ? -5.615 -4.687 59.701 1.00 71.73 93 VAL D O 1
ATOM 681 N N . ALA A 1 94 ? -6.256 -4.240 61.813 1.00 68.33 94 ALA D N 1
ATOM 682 C CA . ALA A 1 94 ? -6.328 -2.804 61.580 1.00 69.56 94 ALA D CA 1
ATOM 683 C C . ALA A 1 94 ? -4.951 -2.179 61.414 1.00 68.90 94 ALA D C 1
ATOM 684 O O . ALA A 1 94 ? -4.846 -1.076 60.868 1.00 69.24 94 ALA D O 1
ATOM 686 N N . GLN A 1 95 ? -3.897 -2.857 61.875 1.00 70.59 95 GLN D N 1
ATOM 687 C CA . GLN A 1 95 ? -2.542 -2.357 61.670 1.00 70.88 95 GLN D CA 1
ATOM 688 C C . GLN A 1 95 ? -2.184 -2.321 60.190 1.00 76.44 95 GLN D C 1
ATOM 689 O O . GLN A 1 95 ? -1.459 -1.423 59.747 1.00 81.47 95 GLN D O 1
ATOM 695 N N . TYR A 1 96 ? -2.684 -3.281 59.414 1.00 74.46 96 TYR D N 1
ATOM 696 C CA . TYR A 1 96 ? -2.513 -3.283 57.967 1.00 71.88 96 TYR D CA 1
ATOM 697 C C . TYR A 1 96 ? -3.702 -2.688 57.229 1.00 72.72 96 TYR D C 1
ATOM 698 O O . TYR A 1 96 ? -3.526 -2.122 56.146 1.00 73.51 96 TYR D O 1
ATOM 707 N N . TRP A 1 97 ? -4.903 -2.796 57.799 1.00 74.93 97 TRP D N 1
ATOM 708 C CA . TRP A 1 97 ? -6.152 -2.372 57.169 1.00 68.07 97 TRP D CA 1
ATOM 709 C C . TRP A 1 97 ? -6.817 -1.365 58.098 1.00 70.38 97 TRP D C 1
ATOM 710 O O . TRP A 1 97 ? -7.683 -1.732 58.908 1.00 69.61 97 TRP D O 1
ATOM 721 N N . PRO A 1 98 ? -6.451 -0.081 58.009 1.00 76.35 98 PRO D N 1
ATOM 722 C CA . PRO A 1 98 ? -6.901 0.881 59.032 1.00 67.40 98 PRO D CA 1
ATOM 723 C C . PRO A 1 98 ? -8.410 1.032 59.118 1.00 65.58 98 PRO D C 1
ATOM 724 O O . PRO A 1 98 ? -8.945 1.200 60.221 1.00 63.49 98 PRO D O 1
ATOM 728 N N . GLU A 1 99 ? -9.115 0.974 57.986 1.00 65.20 99 GLU D N 1
ATOM 729 C CA . GLU A 1 99 ? -10.566 1.131 58.001 1.00 65.02 99 GLU D CA 1
ATOM 730 C C . GLU A 1 99 ? -11.262 0.024 58.784 1.00 67.89 99 GLU D C 1
ATOM 731 O O . GLU A 1 99 ? -12.400 0.216 59.225 1.00 71.21 99 GLU D O 1
ATOM 737 N N . PHE A 1 100 ? -10.604 -1.123 58.969 1.00 59.50 100 PHE D N 1
ATOM 738 C CA . PHE A 1 100 ? -11.209 -2.235 59.693 1.00 63.78 100 PHE D CA 1
ATOM 739 C C . PHE A 1 100 ? -11.432 -1.920 61.167 1.00 67.91 100 PHE D C 1
ATOM 740 O O . PHE A 1 100 ? -12.307 -2.529 61.791 1.00 65.72 100 PHE D O 1
ATOM 748 N N . ALA A 1 101 ? -10.678 -0.974 61.733 1.00 63.56 101 ALA D N 1
ATOM 749 C CA . ALA A 1 101 ? -10.785 -0.669 63.156 1.00 65.46 101 ALA D CA 1
ATOM 750 C C . ALA A 1 101 ? -12.154 -0.133 63.555 1.00 60.54 101 ALA D C 1
ATOM 751 O O . ALA A 1 101 ? -12.421 -0.006 64.755 1.00 70.71 101 ALA D O 1
ATOM 753 N N . ALA A 1 102 ? -13.021 0.179 62.595 1.00 61.25 102 ALA D N 1
ATOM 754 C CA . ALA A 1 102 ? -14.322 0.749 62.905 1.00 63.71 102 ALA D CA 1
ATOM 755 C C . ALA A 1 102 ? -15.194 -0.250 63.663 1.00 64.38 102 ALA D C 1
ATOM 756 O O . ALA A 1 102 ? -15.013 -1.468 63.581 1.00 57.63 102 ALA D O 1
ATOM 758 N N . ALA A 1 103 ? -16.150 0.295 64.421 1.00 62.49 103 ALA D N 1
ATOM 759 C CA . ALA A 1 103 ? -17.166 -0.491 65.125 1.00 55.57 103 ALA D CA 1
ATOM 760 C C . ALA A 1 103 ? -16.544 -1.479 66.111 1.00 60.13 103 ALA D C 1
ATOM 761 O O . ALA A 1 103 ? -17.048 -2.586 66.311 1.00 64.45 103 ALA D O 1
ATOM 763 N N . GLY A 1 104 ? -15.440 -1.075 66.733 1.00 64.49 104 GLY D N 1
ATOM 764 C CA . GLY A 1 104 ? -14.846 -1.868 67.793 1.00 67.00 104 GLY D CA 1
ATOM 765 C C . GLY A 1 104 ? -14.112 -3.111 67.348 1.00 66.70 104 GLY D C 1
ATOM 766 O O . GLY A 1 104 ? -14.057 -4.090 68.100 1.00 73.08 104 GLY D O 1
ATOM 767 N N . LYS A 1 105 ? -13.541 -3.106 66.143 1.00 65.81 105 LYS D N 1
ATOM 768 C CA . LYS A 1 105 ? -12.769 -4.234 65.636 1.00 56.72 105 LYS D CA 1
ATOM 769 C C . LYS A 1 105 ? -11.268 -3.963 65.664 1.00 62.67 105 LYS D C 1
ATOM 770 O O . LYS A 1 105 ? -10.503 -4.651 64.981 1.00 64.03 105 LYS D O 1
ATOM 776 N N . ASP A 1 106 ? -10.831 -2.981 66.455 1.00 66.28 106 ASP D N 1
ATOM 777 C CA . ASP A 1 106 ? -9.438 -2.550 66.443 1.00 63.31 106 ASP D CA 1
ATOM 778 C C . ASP A 1 106 ? -8.496 -3.530 67.128 1.00 62.29 106 ASP D C 1
ATOM 779 O O . ASP A 1 106 ? -7.277 -3.352 67.032 1.00 66.24 106 ASP D O 1
ATOM 784 N N . ARG A 1 107 ? -9.015 -4.548 67.814 1.00 66.35 107 ARG D N 1
ATOM 785 C CA . ARG A 1 107 ? -8.181 -5.522 68.505 1.00 70.83 107 ARG D CA 1
ATOM 786 C C . ARG A 1 107 ? -8.256 -6.913 67.893 1.00 65.35 107 ARG D C 1
ATOM 787 O O . ARG A 1 107 ? -7.617 -7.836 68.410 1.00 67.80 107 ARG D O 1
ATOM 795 N N . ILE A 1 108 ? -9.015 -7.090 66.812 1.00 60.38 108 ILE D N 1
ATOM 796 C CA . ILE A 1 108 ? -9.113 -8.391 66.162 1.00 63.08 108 ILE D CA 1
ATOM 797 C C . ILE A 1 108 ? -7.791 -8.716 65.479 1.00 61.39 108 ILE D C 1
ATOM 798 O O . ILE A 1 108 ? -7.282 -7.933 64.666 1.00 62.98 108 ILE D O 1
ATOM 803 N N . ARG A 1 109 ? -7.226 -9.873 65.809 1.00 60.23 109 ARG D N 1
ATOM 804 C CA . ARG A 1 109 ? -5.927 -10.278 65.293 1.00 66.27 109 ARG D CA 1
ATOM 805 C C . ARG A 1 109 ? -6.071 -10.984 63.947 1.00 62.59 109 ARG D C 1
ATOM 806 O O . ARG A 1 109 ? -7.131 -11.513 63.602 1.00 61.54 109 ARG D O 1
ATOM 814 N N . VAL A 1 110 ? -4.973 -10.984 63.183 1.00 58.08 110 VAL D N 1
ATOM 815 C CA . VAL A 1 110 ? -4.983 -11.574 61.845 1.00 59.92 110 VAL D CA 1
ATOM 816 C C . VAL A 1 110 ? -5.312 -13.059 61.916 1.00 65.61 110 VAL D C 1
ATOM 817 O O . VAL A 1 110 ? -6.068 -13.583 61.087 1.00 60.30 110 VAL D O 1
ATOM 821 N N . ARG A 1 111 ? -4.760 -13.758 62.912 1.00 58.20 111 ARG D N 1
ATOM 822 C CA . ARG A 1 111 ? -5.017 -15.187 63.046 1.00 58.11 111 ARG D CA 1
ATOM 823 C C . ARG A 1 111 ? -6.498 -15.477 63.251 1.00 59.76 111 ARG D C 1
ATOM 824 O O . ARG A 1 111 ? -6.968 -16.570 62.911 1.00 57.92 111 ARG D O 1
ATOM 832 N N . GLN A 1 112 ? -7.249 -14.516 63.792 1.00 61.09 112 GLN D N 1
ATOM 833 C CA . GLN A 1 112 ? -8.674 -14.726 64.019 1.00 60.52 112 GLN D CA 1
ATOM 834 C C . GLN A 1 112 ? -9.471 -14.679 62.722 1.00 57.92 112 GLN D C 1
ATOM 835 O O . GLN A 1 112 ? -10.536 -15.302 62.633 1.00 57.91 112 GLN D O 1
ATOM 841 N N . LEU A 1 113 ? -8.981 -13.953 61.714 1.00 56.91 113 LEU D N 1
ATOM 842 C CA . LEU A 1 113 ? -9.570 -14.061 60.383 1.00 60.48 113 LEU D CA 1
ATOM 843 C C . LEU A 1 113 ? -9.390 -15.467 59.827 1.00 56.44 113 LEU D C 1
ATOM 844 O O . LEU A 1 113 ? -10.315 -16.034 59.234 1.00 63.26 113 LEU D O 1
AT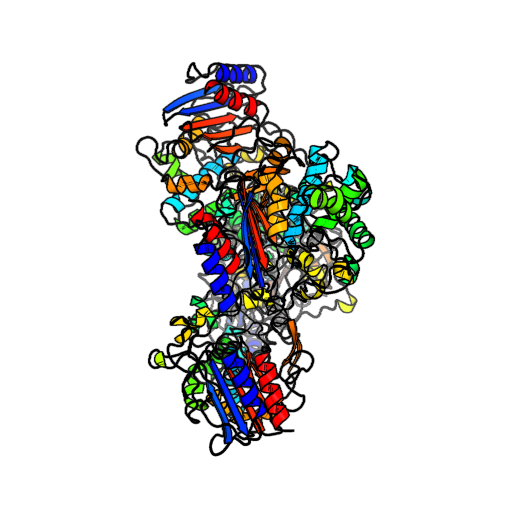OM 849 N N . LEU A 1 114 ? -8.206 -16.048 60.020 1.00 57.30 114 LEU D N 1
ATOM 850 C CA . LEU A 1 114 ? -7.873 -17.353 59.464 1.00 60.66 114 LEU D CA 1
ATOM 851 C C . LEU A 1 114 ? -8.487 -18.516 60.234 1.00 62.38 114 LEU D C 1
ATOM 852 O O . LEU A 1 114 ? -8.482 -19.641 59.723 1.00 64.46 114 LEU D O 1
ATOM 857 N N . SER A 1 115 ? -9.008 -18.283 61.438 1.00 58.06 115 SER D N 1
ATOM 858 C CA . SER A 1 115 ? -9.602 -19.340 62.247 1.00 55.08 115 SER D CA 1
ATOM 859 C C . SER A 1 115 ? -11.113 -19.195 62.381 1.00 56.70 115 SER D C 1
ATOM 860 O O . SER A 1 115 ? -11.729 -19.935 63.156 1.00 54.92 115 SER D O 1
ATOM 863 N N . HIS A 1 116 ? -11.718 -18.256 61.649 1.00 56.06 116 HIS D N 1
ATOM 864 C CA . HIS A 1 116 ? -13.165 -18.029 61.664 1.00 60.89 116 HIS D CA 1
ATOM 865 C C . HIS A 1 116 ? -13.669 -17.626 63.048 1.00 56.85 116 HIS D C 1
ATOM 866 O O . HIS A 1 116 ? -14.814 -17.907 63.407 1.00 52.00 116 HIS D O 1
ATOM 873 N N . THR A 1 117 ? -12.821 -16.957 63.833 1.00 52.35 117 THR D N 1
ATOM 874 C CA . THR A 1 117 ? -13.184 -16.507 65.173 1.00 55.12 117 THR D CA 1
ATOM 875 C C . THR A 1 117 ? -13.175 -14.986 65.290 1.00 58.93 117 THR D C 1
ATOM 876 O O . THR A 1 117 ? -13.119 -14.453 66.402 1.00 60.79 117 THR D O 1
ATOM 880 N N . SER A 1 118 ? -13.238 -14.277 64.162 1.00 59.16 118 SER D N 1
ATOM 881 C CA . SER A 1 118 ? -13.138 -12.824 64.175 1.00 59.89 118 SER D CA 1
ATOM 882 C C . SER A 1 118 ? -14.442 -12.138 64.559 1.00 52.17 118 SER D C 1
ATOM 883 O O . SER A 1 118 ? -14.410 -10.985 65.002 1.00 48.57 118 SER D O 1
ATOM 886 N N . GLY A 1 119 ? -15.579 -12.811 64.405 1.00 54.18 119 GLY D N 1
ATOM 887 C CA . GLY A 1 119 ? -16.867 -12.181 64.579 1.00 51.63 119 GLY D CA 1
ATOM 888 C C . GLY A 1 119 ? -17.470 -11.631 63.306 1.00 64.53 119 GLY D C 1
ATOM 889 O O . GLY A 1 119 ? -18.671 -11.328 63.288 1.00 59.14 119 GLY D O 1
ATOM 890 N N . VAL A 1 120 ? -16.680 -11.492 62.244 1.00 58.00 120 VAL D N 1
ATOM 891 C CA . VAL A 1 120 ? -17.191 -11.052 60.953 1.00 54.87 120 VAL D CA 1
ATOM 892 C C . VAL A 1 120 ? -17.269 -12.259 60.029 1.00 62.77 120 VAL D C 1
ATOM 893 O O . VAL A 1 120 ? -16.321 -12.553 59.293 1.00 61.16 120 VAL D O 1
ATOM 897 N N . SER A 1 121 ? -18.410 -12.948 60.040 1.00 62.34 121 SER D N 1
ATOM 898 C CA . SER A 1 121 ? -18.586 -14.173 59.273 1.00 59.05 121 SER D CA 1
ATOM 899 C C . SER A 1 121 ? -19.424 -13.979 58.017 1.00 59.31 121 SER D C 1
ATOM 900 O O . SER A 1 121 ? -19.548 -14.916 57.223 1.00 62.23 121 SER D O 1
ATOM 903 N N . GLY A 1 122 ? -19.998 -12.798 57.825 1.00 58.88 122 GLY D N 1
ATOM 904 C CA . GLY A 1 122 ? -20.766 -12.502 56.631 1.00 55.70 122 GLY D CA 1
ATOM 905 C C . GLY A 1 122 ? -21.007 -11.013 56.549 1.00 63.42 122 GLY D C 1
ATOM 906 O O . GLY A 1 122 ? -20.549 -10.240 57.393 1.00 61.98 122 GLY D O 1
ATOM 907 N N . TRP A 1 123 ? -21.738 -10.615 55.512 1.00 62.41 123 TRP D N 1
ATOM 908 C CA . TRP A 1 123 ? -22.068 -9.214 55.305 1.00 60.72 123 TRP D CA 1
ATOM 909 C C . TRP A 1 123 ? -23.372 -8.857 56.005 1.00 62.94 123 TRP D C 1
ATOM 910 O O . TRP A 1 123 ? -24.274 -9.688 56.147 1.00 60.49 123 TRP D O 1
ATOM 921 N N . ASP A 1 124 ? -23.463 -7.605 56.445 1.00 63.36 124 ASP D N 1
ATOM 922 C CA . ASP A 1 124 ? -24.737 -7.101 56.919 1.00 63.49 124 ASP D CA 1
ATOM 923 C C . ASP A 1 124 ? -25.703 -6.979 55.739 1.00 76.82 124 ASP D C 1
ATOM 924 O O . ASP A 1 124 ? -25.300 -6.774 54.589 1.00 76.81 124 ASP D O 1
ATOM 929 N N . GLN A 1 125 ? -27.007 -7.130 56.038 1.00 82.88 125 GLN D N 1
ATOM 930 C CA . GLN A 1 125 ? -27.970 -7.621 55.042 1.00 90.60 125 GLN D CA 1
ATOM 931 C C . GLN A 1 125 ? -28.340 -6.697 53.877 1.00 102.36 125 GLN D C 1
ATOM 932 O O . GLN A 1 125 ? -29.135 -7.141 53.048 1.00 106.78 125 GLN D O 1
ATOM 938 N N . PRO A 1 126 ? -28.010 -5.455 53.785 1.00 95.45 126 PRO D N 1
ATOM 939 C CA . PRO A 1 126 ? -28.084 -4.923 52.420 1.00 84.09 126 PRO D CA 1
ATOM 940 C C . PRO A 1 126 ? -26.977 -5.562 51.573 1.00 79.00 126 PRO D C 1
ATOM 941 O O . PRO A 1 126 ? -25.914 -4.969 51.367 1.00 86.37 126 PRO D O 1
ATOM 945 N N . PHE A 1 127 ? -27.198 -6.798 51.095 1.00 79.56 127 PHE D N 1
ATOM 946 C CA . PHE A 1 127 ? -26.197 -7.507 50.290 1.00 85.42 127 PHE D CA 1
ATOM 947 C C . PHE A 1 127 ? -26.828 -8.469 49.279 1.00 85.08 127 PHE D C 1
ATOM 948 O O . PHE A 1 127 ? -27.753 -9.218 49.609 1.00 88.96 127 PHE D O 1
ATOM 956 N N . THR A 1 128 ? -26.283 -8.473 48.057 1.00 82.14 128 THR D N 1
ATOM 957 C CA . THR A 1 128 ? -26.847 -9.198 46.923 1.00 84.72 128 THR D CA 1
ATOM 958 C C . THR A 1 128 ? -25.768 -9.999 46.198 1.00 81.85 128 THR D C 1
ATOM 959 O O . THR A 1 128 ? -24.571 -9.861 46.462 1.00 79.98 128 THR D O 1
ATOM 963 N N . LEU A 1 129 ? -26.218 -10.846 45.263 1.00 88.54 129 LEU D N 1
ATOM 964 C CA . LEU A 1 129 ? -25.292 -11.576 44.399 1.00 83.38 129 LEU D CA 1
ATOM 965 C C . LEU A 1 129 ? -24.420 -10.620 43.595 1.00 84.93 129 LEU D C 1
ATOM 966 O O . LEU A 1 129 ? -23.238 -10.894 43.355 1.00 81.38 129 LEU D O 1
ATOM 971 N N . GLU A 1 130 ? -24.988 -9.490 43.167 1.00 85.44 130 GLU D N 1
ATOM 972 C CA . GLU A 1 130 ? -24.205 -8.498 42.440 1.00 85.14 130 GLU D CA 1
ATOM 973 C C . GLU A 1 130 ? -23.183 -7.819 43.342 1.00 81.46 130 GLU D C 1
ATOM 974 O O . GLU A 1 130 ? -22.102 -7.441 42.875 1.00 81.43 130 GLU D O 1
ATOM 980 N N . ASN A 1 131 ? -23.503 -7.657 44.628 1.00 80.34 131 ASN D N 1
ATOM 981 C CA . ASN A 1 131 ? -22.591 -6.971 45.538 1.00 76.34 131 ASN D CA 1
ATOM 982 C C . ASN A 1 131 ? -21.310 -7.767 45.751 1.00 74.64 131 ASN D C 1
ATOM 983 O O . ASN A 1 131 ? -20.217 -7.192 45.797 1.00 68.31 131 ASN D O 1
ATOM 988 N N . ILE A 1 132 ? -21.422 -9.092 45.884 1.00 73.21 132 ILE D N 1
ATOM 989 C CA . ILE A 1 132 ? -20.236 -9.911 46.103 1.00 76.48 132 ILE D CA 1
ATOM 990 C C . ILE A 1 132 ? -19.348 -9.952 44.867 1.00 78.59 132 ILE D C 1
ATOM 991 O O . ILE A 1 132 ? -18.144 -10.212 44.982 1.00 74.42 132 ILE D O 1
ATOM 996 N N . CYS A 1 133 ? -19.905 -9.690 43.684 1.00 75.22 133 CYS D N 1
ATOM 997 C CA . CYS A 1 133 ? -19.107 -9.627 42.468 1.00 80.60 133 CYS D CA 1
ATOM 998 C C . CYS A 1 133 ? -18.302 -8.339 42.360 1.00 79.20 133 CYS D C 1
ATOM 999 O O . CYS A 1 133 ? -17.404 -8.258 41.514 1.00 77.09 133 CYS D O 1
ATOM 1002 N N . ASP A 1 134 ? -18.603 -7.337 43.185 1.00 75.34 134 ASP D N 1
ATOM 1003 C CA . ASP A 1 134 ? -17.834 -6.095 43.240 1.00 78.18 134 ASP D CA 1
ATOM 1004 C C . ASP A 1 134 ? -16.806 -6.247 44.354 1.00 75.88 134 ASP D C 1
ATOM 1005 O O . ASP A 1 134 ? -17.141 -6.169 45.539 1.00 76.58 134 ASP D O 1
ATOM 1010 N N . ASP A 1 135 ? -15.545 -6.459 43.970 1.00 74.51 135 ASP D N 1
ATOM 1011 C CA . ASP A 1 135 ? -14.513 -6.809 44.941 1.00 75.33 135 ASP D CA 1
ATOM 1012 C C . ASP A 1 135 ? -14.281 -5.684 45.944 1.00 75.23 135 ASP D C 1
ATOM 1013 O O . ASP A 1 135 ? -14.287 -5.910 47.159 1.00 76.47 135 ASP D O 1
ATOM 1018 N N . GLU A 1 136 ? -14.071 -4.460 45.453 1.00 78.46 136 GLU D N 1
ATOM 1019 C CA . GLU A 1 136 ? -13.730 -3.365 46.355 1.00 78.79 136 GLU D CA 1
ATOM 1020 C C . GLU A 1 136 ? -14.935 -2.889 47.155 1.00 75.09 136 GLU D C 1
ATOM 1021 O O . GLU A 1 136 ? -14.770 -2.369 48.265 1.00 69.48 136 GLU D O 1
ATOM 1027 N N . TYR A 1 137 ? -16.148 -3.055 46.622 1.00 70.36 137 TYR D N 1
ATOM 1028 C CA . TYR A 1 137 ? -17.335 -2.684 47.385 1.00 71.31 137 TYR D CA 1
ATOM 1029 C C . TYR A 1 137 ? -17.598 -3.677 48.510 1.00 73.03 137 TYR D C 1
ATOM 1030 O O . TYR A 1 137 ? -17.909 -3.277 49.638 1.00 71.86 137 TYR D O 1
ATOM 1039 N N . ALA A 1 138 ? -17.484 -4.976 48.221 1.00 70.58 138 ALA D N 1
ATOM 1040 C CA . ALA A 1 138 ? -17.710 -5.986 49.249 1.00 65.30 138 ALA D CA 1
ATOM 1041 C C . ALA A 1 138 ? -16.654 -5.907 50.344 1.00 70.54 138 ALA D C 1
ATOM 1042 O O . ALA A 1 138 ? -16.959 -6.121 51.524 1.00 71.28 138 ALA D O 1
ATOM 1044 N N . THR A 1 139 ? -15.408 -5.603 49.974 1.00 67.50 139 THR D N 1
ATOM 1045 C CA . THR A 1 139 ? -14.345 -5.500 50.968 1.00 65.02 139 THR D CA 1
ATOM 1046 C C . THR A 1 139 ? -14.556 -4.299 51.884 1.00 66.37 139 THR D C 1
ATOM 1047 O O . THR A 1 139 ? -14.373 -4.401 53.103 1.00 63.74 139 THR D O 1
ATOM 1051 N N . ALA A 1 140 ? -14.955 -3.157 51.316 1.00 70.73 140 ALA D N 1
ATOM 1052 C CA . ALA A 1 140 ? -15.143 -1.955 52.123 1.00 64.23 140 ALA D CA 1
ATOM 1053 C C . ALA A 1 140 ? -16.326 -2.088 53.073 1.00 61.28 140 ALA D C 1
ATOM 1054 O O . ALA A 1 140 ? -16.288 -1.545 54.183 1.00 64.71 140 ALA D O 1
ATOM 1056 N N . ARG A 1 141 ? -17.380 -2.794 52.657 1.00 65.69 141 ARG D N 1
ATOM 1057 C CA . ARG A 1 141 ? -18.546 -2.965 53.518 1.00 64.21 141 ARG D CA 1
ATOM 1058 C C . ARG A 1 141 ? -18.181 -3.682 54.812 1.00 66.81 141 ARG D C 1
ATOM 1059 O O . ARG A 1 141 ? -18.685 -3.336 55.887 1.00 60.93 141 ARG D O 1
ATOM 1067 N N . LEU A 1 142 ? -17.303 -4.685 54.727 1.00 66.49 142 LEU D N 1
ATOM 1068 C CA . LEU A 1 142 ? -16.949 -5.465 55.907 1.00 64.87 142 LEU D CA 1
ATOM 1069 C C . LEU A 1 142 ? -16.211 -4.626 56.942 1.00 62.40 142 LEU D C 1
ATOM 1070 O O . LEU A 1 142 ? -16.361 -4.857 58.148 1.00 60.73 142 LEU D O 1
ATOM 1075 N N . ALA A 1 143 ? -15.416 -3.651 56.497 1.00 62.26 143 ALA D N 1
ATOM 1076 C CA . ALA A 1 143 ? -14.638 -2.840 57.426 1.00 62.39 143 ALA D CA 1
ATOM 1077 C C . ALA A 1 143 ? -15.511 -1.960 58.311 1.00 63.04 143 ALA D C 1
ATOM 1078 O O . ALA A 1 143 ? -15.045 -1.509 59.363 1.00 64.09 143 ALA D O 1
ATOM 1080 N N . THR A 1 144 ? -16.759 -1.709 57.916 1.00 59.28 144 THR D N 1
ATOM 1081 C CA . THR A 1 144 ? -17.658 -0.849 58.675 1.00 62.88 144 THR D CA 1
ATOM 1082 C C . THR A 1 144 ? -18.507 -1.605 59.687 1.00 66.47 144 THR D C 1
ATOM 1083 O O . THR A 1 144 ? -19.164 -0.968 60.517 1.00 65.29 144 THR D O 1
ATOM 1087 N N . GLN A 1 145 ? -18.506 -2.933 59.646 1.00 61.12 145 GLN D N 1
ATOM 1088 C CA . GLN A 1 145 ? -19.437 -3.727 60.430 1.00 61.35 145 GLN D CA 1
ATOM 1089 C C . GLN A 1 145 ? -18.928 -3.948 61.848 1.00 61.28 145 GLN D C 1
ATOM 1090 O O . GLN A 1 145 ? -17.723 -3.944 62.109 1.00 58.02 145 GLN D O 1
ATOM 1096 N N . ALA A 1 146 ? -19.865 -4.132 62.760 1.00 53.83 146 ALA D N 1
ATOM 1097 C CA . ALA A 1 146 ? -19.545 -4.582 64.103 1.00 58.88 146 ALA D CA 1
ATOM 1098 C C . ALA A 1 146 ? -19.515 -6.105 64.142 1.00 54.89 146 ALA D C 1
ATOM 1099 O O . ALA A 1 146 ? -20.180 -6.765 63.336 1.00 58.68 146 ALA D O 1
ATOM 1101 N N . PRO A 1 147 ? -18.738 -6.697 65.048 1.00 58.47 147 PRO D N 1
ATOM 1102 C CA . PRO A 1 147 ? -18.727 -8.160 65.152 1.00 57.43 147 PRO D CA 1
ATOM 1103 C C . PRO A 1 147 ? -20.099 -8.692 65.536 1.00 57.40 147 PRO D C 1
ATOM 1104 O O . PRO A 1 147 ? -20.851 -8.058 66.280 1.00 59.08 147 PRO D O 1
ATOM 1108 N N . TRP A 1 148 ? -20.430 -9.866 65.000 1.00 60.02 148 TRP D N 1
ATOM 1109 C CA . TRP A 1 148 ? -21.692 -10.516 65.327 1.00 62.57 148 TRP D CA 1
ATOM 1110 C C . TRP A 1 148 ? -21.610 -11.333 66.609 1.00 60.78 148 TRP D C 1
ATOM 1111 O O . TRP A 1 148 ? -22.650 -11.764 67.122 1.00 63.69 148 TRP D O 1
ATOM 1122 N N . TRP A 1 149 ? -20.406 -11.547 67.131 1.00 52.68 149 TRP D N 1
ATOM 1123 C CA . TRP A 1 149 ? -20.194 -12.144 68.442 1.00 53.28 149 TRP D CA 1
ATOM 1124 C C . TRP A 1 149 ? -18.822 -11.697 68.928 1.00 58.95 149 TRP D C 1
ATOM 1125 O O . TRP A 1 149 ? -18.027 -11.142 68.166 1.00 55.28 149 TRP D O 1
ATOM 1136 N N . GLU A 1 150 ? -18.556 -11.935 70.205 1.00 50.35 150 GLU D N 1
ATOM 1137 C CA . GLU A 1 150 ? -17.304 -11.473 70.802 1.00 59.52 150 GLU D CA 1
ATOM 1138 C C . GLU A 1 150 ? -16.122 -12.169 70.135 1.00 58.71 150 GLU D C 1
ATOM 1139 O O . GLU A 1 150 ? -16.079 -13.404 70.111 1.00 59.21 150 GLU D O 1
ATOM 1145 N N . PRO A 1 151 ? -15.172 -11.431 69.558 1.00 59.99 151 PRO D N 1
ATOM 1146 C CA . PRO A 1 151 ? -14.051 -12.079 68.863 1.00 60.27 151 PRO D CA 1
ATOM 1147 C C . PRO A 1 151 ? -13.262 -13.001 69.783 1.00 62.21 151 PRO D C 1
ATOM 1148 O O . PRO A 1 151 ? -13.040 -12.700 70.957 1.00 56.29 151 PRO D O 1
ATOM 1152 N N . GLY A 1 152 ? -12.837 -14.139 69.230 1.00 54.77 152 GLY D N 1
ATOM 1153 C CA . GLY A 1 152 ? -12.145 -15.157 69.992 1.00 54.17 152 GLY D CA 1
ATOM 1154 C C . GLY A 1 152 ? -13.028 -15.986 70.897 1.00 57.09 152 GLY D C 1
ATOM 1155 O O . GLY A 1 152 ? -12.570 -17.017 71.407 1.00 48.67 152 GLY D O 1
ATOM 1156 N N . THR A 1 153 ? -14.279 -15.573 71.111 1.00 61.60 153 THR D N 1
ATOM 1157 C CA . THR A 1 153 ? -15.181 -16.309 71.991 1.00 51.13 153 THR D CA 1
ATOM 1158 C C . THR A 1 153 ? -15.626 -17.622 71.358 1.00 56.33 153 THR D C 1
ATOM 1159 O O . THR A 1 153 ? -15.711 -18.651 72.039 1.00 55.20 153 THR D O 1
ATOM 1163 N N . ALA A 1 154 ? -15.902 -17.610 70.058 1.00 61.59 154 ALA D N 1
ATOM 1164 C CA . ALA A 1 154 ? -16.367 -18.796 69.356 1.00 53.76 154 ALA D CA 1
ATOM 1165 C C . ALA A 1 154 ? -15.890 -18.724 67.913 1.00 57.72 154 ALA D C 1
ATOM 1166 O O . ALA A 1 154 ? -15.257 -17.752 67.492 1.00 52.33 154 ALA D O 1
ATOM 1168 N N . SER A 1 155 ? -16.203 -19.767 67.151 1.00 54.79 155 SER D N 1
ATOM 1169 C CA . SER A 1 155 ? -15.941 -19.800 65.721 1.00 51.11 155 SER D CA 1
ATOM 1170 C C . SER A 1 155 ? -17.253 -19.689 64.958 1.00 51.65 155 SER D C 1
ATOM 1171 O O . SER A 1 155 ? -18.243 -20.342 65.305 1.00 50.63 155 SER D O 1
ATOM 1174 N N . GLY A 1 156 ? -17.256 -18.846 63.933 1.00 49.82 156 GLY D N 1
ATOM 1175 C CA . GLY A 1 156 ? -18.372 -18.765 63.014 1.00 56.33 156 GLY D CA 1
ATOM 1176 C C . GLY A 1 156 ? -17.870 -18.779 61.587 1.00 56.57 156 GLY D C 1
ATOM 1177 O O . GLY A 1 156 ? -17.145 -17.871 61.170 1.00 53.10 156 GLY D O 1
ATOM 1178 N N . TYR A 1 157 ? -18.260 -19.805 60.836 1.00 58.91 157 TYR D N 1
ATOM 1179 C CA . TYR A 1 157 ? -17.689 -20.059 59.519 1.00 56.22 157 TYR D CA 1
ATOM 1180 C C . TYR A 1 157 ? -17.858 -18.851 58.605 1.00 50.23 157 TYR D C 1
ATOM 1181 O O . TYR A 1 157 ? -18.982 -18.462 58.273 1.00 59.11 157 TYR D O 1
ATOM 1190 N N . HIS A 1 158 ? -16.733 -18.252 58.212 1.00 66.95 158 HIS D N 1
ATOM 1191 C CA . HIS A 1 158 ? -16.720 -17.119 57.287 1.00 54.56 158 HIS D CA 1
ATOM 1192 C C . HIS A 1 158 ? -16.976 -17.666 55.885 1.00 57.10 158 HIS D C 1
ATOM 1193 O O . HIS A 1 158 ? -16.074 -17.786 55.052 1.00 51.89 158 HIS D O 1
ATOM 1200 N N . ALA A 1 159 ? -18.247 -17.981 55.623 1.00 48.81 159 ALA D N 1
ATOM 1201 C CA . ALA A 1 159 ? -18.602 -18.814 54.477 1.00 55.29 159 ALA D CA 1
ATOM 1202 C C . ALA A 1 159 ? -18.177 -18.182 53.156 1.00 59.69 159 ALA D C 1
ATOM 1203 O O . ALA A 1 159 ? -17.533 -18.833 52.325 1.00 57.63 159 ALA D O 1
ATOM 1205 N N . LEU A 1 160 ? -18.536 -16.919 52.934 1.00 61.22 160 LEU D N 1
ATOM 1206 C CA . LEU A 1 160 ? -18.310 -16.291 51.642 1.00 58.96 160 LEU D CA 1
ATOM 1207 C C . LEU A 1 160 ? -17.411 -15.064 51.683 1.00 60.57 160 LEU D C 1
ATOM 1208 O O . LEU A 1 160 ? -16.968 -14.614 50.620 1.00 61.78 160 LEU D O 1
ATOM 1213 N N . ASN A 1 161 ? -17.118 -14.518 52.861 1.00 54.61 161 ASN D N 1
ATOM 1214 C CA . ASN A 1 161 ? -16.269 -13.340 52.982 1.00 52.85 161 ASN D CA 1
ATOM 1215 C C . ASN A 1 161 ? -14.842 -13.671 53.397 1.00 58.94 161 ASN D C 1
ATOM 1216 O O . ASN A 1 161 ? -14.034 -12.751 53.565 1.00 59.88 161 ASN D O 1
ATOM 1221 N N . TYR A 1 162 ? -14.518 -14.957 53.560 1.00 55.93 162 TYR D N 1
ATOM 1222 C CA . TYR A 1 162 ? -13.190 -15.365 54.016 1.00 56.48 162 TYR D CA 1
ATOM 1223 C C . TYR A 1 162 ? -12.092 -14.784 53.132 1.00 60.57 162 TYR D C 1
ATOM 1224 O O . TYR A 1 162 ? -11.103 -14.234 53.630 1.00 62.88 162 TYR D O 1
ATOM 1233 N N . GLY A 1 163 ? -12.254 -14.889 51.812 1.00 65.76 163 GLY D N 1
ATOM 1234 C CA . GLY A 1 163 ? -11.236 -14.370 50.912 1.00 55.29 163 GLY D CA 1
ATOM 1235 C C . GLY A 1 163 ? -11.157 -12.855 50.920 1.00 54.44 163 GLY D C 1
ATOM 1236 O O . GLY A 1 163 ? -10.074 -12.282 50.777 1.00 57.94 163 GLY D O 1
ATOM 1237 N N . HIS A 1 164 ? -12.301 -12.186 51.084 1.00 58.05 164 HIS D N 1
ATOM 1238 C CA . HIS A 1 164 ? -12.306 -10.726 51.086 1.00 61.76 164 HIS D CA 1
ATOM 1239 C C . HIS A 1 164 ? -11.550 -10.170 52.286 1.00 65.63 164 HIS D C 1
ATOM 1240 O O . HIS A 1 164 ? -10.806 -9.190 52.158 1.00 63.29 164 HIS D O 1
ATOM 1247 N N . LEU A 1 165 ? -11.726 -10.780 53.459 1.00 62.79 165 LEU D N 1
ATOM 1248 C CA . LEU A 1 165 ? -11.046 -10.300 54.658 1.00 62.59 165 LEU D CA 1
ATOM 1249 C C . LEU A 1 165 ? -9.541 -10.518 54.560 1.00 58.71 165 LEU D C 1
ATOM 1250 O O . LEU A 1 165 ? -8.753 -9.575 54.695 1.00 64.43 165 LEU D O 1
ATOM 1255 N N . ILE A 1 166 ? -9.124 -11.762 54.319 1.00 62.64 166 ILE D N 1
ATOM 1256 C CA . ILE A 1 166 ? -7.699 -12.070 54.250 1.00 62.99 166 ILE D CA 1
ATOM 1257 C C . ILE A 1 166 ? -7.072 -11.441 53.011 1.00 66.34 166 ILE D C 1
ATOM 1258 O O . ILE A 1 166 ? -5.935 -10.955 53.054 1.00 59.98 166 ILE D O 1
ATOM 1263 N N . GLY A 1 167 ? -7.807 -11.420 51.896 1.00 67.21 167 GLY D N 1
ATOM 1264 C CA . GLY A 1 167 ? -7.257 -10.865 50.669 1.00 66.83 167 GLY D CA 1
ATOM 1265 C C . GLY A 1 167 ? -6.929 -9.388 50.779 1.00 68.03 167 GLY D C 1
ATOM 1266 O O . GLY A 1 167 ? -5.939 -8.920 50.210 1.00 70.64 167 GLY D O 1
ATOM 1267 N N . GLU A 1 168 ? -7.754 -8.633 51.507 1.00 64.89 168 GLU D N 1
ATOM 1268 C CA . GLU A 1 168 ? -7.470 -7.213 51.693 1.00 69.34 168 GLU D CA 1
ATOM 1269 C C . GLU A 1 168 ? -6.219 -7.009 52.538 1.00 70.37 168 GLU D C 1
ATOM 1270 O O . GLU A 1 168 ? -5.451 -6.068 52.305 1.00 76.01 168 GLU D O 1
ATOM 1276 N N . VAL A 1 169 ? -5.996 -7.882 53.523 1.00 68.63 169 VAL D N 1
ATOM 1277 C CA . VAL A 1 169 ? -4.762 -7.821 54.298 1.00 68.11 169 VAL D CA 1
ATOM 1278 C C . VAL A 1 169 ? -3.565 -8.141 53.412 1.00 68.59 169 VAL D C 1
ATOM 1279 O O . VAL A 1 169 ? -2.511 -7.500 53.511 1.00 71.29 169 VAL D O 1
ATOM 1283 N N . VAL A 1 170 ? -3.710 -9.129 52.526 1.00 71.35 170 VAL D N 1
ATOM 1284 C CA . VAL A 1 170 ? -2.636 -9.463 51.594 1.00 72.95 170 VAL D CA 1
ATOM 1285 C C . VAL A 1 170 ? -2.385 -8.306 50.634 1.00 75.46 170 VAL D C 1
ATOM 1286 O O . VAL A 1 170 ? -1.233 -7.958 50.345 1.00 76.44 170 VAL D O 1
ATOM 1290 N N . ARG A 1 171 ? -3.457 -7.686 50.133 1.00 71.17 171 ARG D N 1
ATOM 1291 C CA . ARG A 1 171 ? -3.305 -6.629 49.138 1.00 71.80 171 ARG D CA 1
ATOM 1292 C C . ARG A 1 171 ? -2.585 -5.416 49.714 1.00 76.32 171 ARG D C 1
ATOM 1293 O O . ARG A 1 171 ? -1.699 -4.847 49.067 1.00 81.82 171 ARG D O 1
ATOM 1301 N N . ARG A 1 172 ? -2.950 -5.004 50.929 1.00 73.86 172 ARG D N 1
ATOM 1302 C CA . ARG A 1 172 ? -2.332 -3.824 51.522 1.00 73.49 172 ARG D CA 1
ATOM 1303 C C . ARG A 1 172 ? -0.895 -4.078 51.961 1.00 74.32 172 ARG D C 1
ATOM 1304 O O . ARG A 1 172 ? -0.159 -3.118 52.208 1.00 80.43 172 ARG D O 1
ATOM 1312 N N . ILE A 1 173 ? -0.481 -5.338 52.055 1.00 77.81 173 ILE D N 1
ATOM 1313 C CA . ILE A 1 173 ? 0.896 -5.669 52.411 1.00 80.60 173 ILE D CA 1
ATOM 1314 C C . ILE A 1 173 ? 1.760 -5.842 51.170 1.00 83.15 173 ILE D C 1
ATOM 1315 O O . ILE A 1 173 ? 2.846 -5.264 51.068 1.00 84.70 173 ILE D O 1
ATOM 1320 N N . ASP A 1 174 ? 1.287 -6.635 50.209 1.00 82.05 174 ASP D N 1
ATOM 1321 C CA . ASP A 1 174 ? 2.066 -6.979 49.026 1.00 82.20 174 ASP D CA 1
ATOM 1322 C C . ASP A 1 174 ? 1.850 -6.002 47.876 1.00 83.05 174 ASP D C 1
ATOM 1323 O O . ASP A 1 174 ? 2.796 -5.691 47.145 1.00 86.71 174 ASP D O 1
ATOM 1328 N N . GLY A 1 175 ? 0.627 -5.512 47.699 1.00 79.98 175 GLY D N 1
ATOM 1329 C CA . GLY A 1 175 ? 0.328 -4.619 46.597 1.00 76.11 175 GLY D CA 1
ATOM 1330 C C . GLY A 1 175 ? -0.575 -5.256 45.562 1.00 75.68 175 GLY D C 1
ATOM 1331 O O . GLY A 1 175 ? -1.477 -4.604 45.025 1.00 76.66 175 GLY D O 1
ATOM 1332 N N . ARG A 1 176 ? -0.340 -6.532 45.274 1.00 77.58 176 ARG D N 1
ATOM 1333 C CA . ARG A 1 176 ? -1.183 -7.271 44.349 1.00 77.13 176 ARG D CA 1
ATOM 1334 C C . ARG A 1 176 ? -2.465 -7.718 45.038 1.00 74.44 176 ARG D C 1
ATOM 1335 O O . ARG A 1 176 ? -2.513 -7.891 46.259 1.00 75.00 176 ARG D O 1
ATOM 1343 N N . THR A 1 177 ? -3.513 -7.905 44.241 1.00 70.66 177 THR D N 1
ATOM 1344 C CA . THR A 1 177 ? -4.728 -8.507 44.762 1.00 72.38 177 THR D CA 1
ATOM 1345 C C . THR A 1 177 ? -4.467 -9.964 45.134 1.00 76.58 177 THR D C 1
ATOM 1346 O O . THR A 1 177 ? -3.487 -10.578 44.702 1.00 75.68 177 THR D O 1
ATOM 1350 N N . LEU A 1 178 ? -5.358 -10.516 45.963 1.00 75.16 178 LEU D N 1
ATOM 1351 C CA . LEU A 1 178 ? -5.200 -11.902 46.390 1.00 72.30 178 LEU D CA 1
ATOM 1352 C C . LEU A 1 178 ? -5.206 -12.851 45.200 1.00 74.21 178 LEU D C 1
ATOM 1353 O O . LEU A 1 178 ? -4.383 -13.771 45.125 1.00 73.30 178 LEU D O 1
ATOM 1358 N N . GLY A 1 179 ? -6.127 -12.641 44.257 1.00 73.80 179 GLY D N 1
ATOM 1359 C CA . GLY A 1 179 ? -6.192 -13.509 43.093 1.00 71.48 179 GLY D CA 1
ATOM 1360 C C . GLY A 1 179 ? -4.919 -13.482 42.269 1.00 74.65 179 GLY D C 1
ATOM 1361 O O . GLY A 1 179 ? -4.485 -14.512 41.748 1.00 73.45 179 GLY D O 1
ATOM 1362 N N . ARG A 1 180 ? -4.298 -12.308 42.147 1.00 73.41 180 ARG D N 1
ATOM 1363 C CA . ARG A 1 180 ? -3.051 -12.207 41.396 1.00 74.81 180 ARG D CA 1
ATOM 1364 C C . ARG A 1 180 ? -1.875 -12.759 42.193 1.00 75.15 180 ARG D C 1
ATOM 1365 O O . ARG A 1 180 ? -0.965 -13.369 41.618 1.00 77.34 180 ARG D O 1
ATOM 1373 N N . PHE A 1 181 ? -1.876 -12.556 43.513 1.00 76.35 181 PHE D N 1
ATOM 1374 C CA . PHE A 1 181 ? -0.826 -13.128 44.351 1.00 75.27 181 PHE D CA 1
ATOM 1375 C C . PHE A 1 181 ? -0.804 -14.647 44.239 1.00 71.74 181 PHE D C 1
ATOM 1376 O O . PHE A 1 181 ? 0.269 -15.262 44.233 1.00 72.21 181 PHE D O 1
ATOM 1384 N N . ILE A 1 182 ? -1.982 -15.268 44.150 1.00 71.89 182 ILE D N 1
ATOM 1385 C CA . ILE A 1 182 ? -2.054 -16.721 44.027 1.00 74.69 182 ILE D CA 1
ATOM 1386 C C . ILE A 1 182 ? -1.445 -17.176 42.707 1.00 78.19 182 ILE D C 1
ATOM 1387 O O . ILE A 1 182 ? -0.720 -18.177 42.652 1.00 78.17 182 ILE D O 1
ATOM 1392 N N . ASP A 1 183 ? -1.716 -16.441 41.626 1.00 80.09 183 ASP D N 1
ATOM 1393 C CA . ASP A 1 183 ? -1.229 -16.847 40.311 1.00 78.75 183 ASP D CA 1
ATOM 1394 C C . ASP A 1 183 ? 0.287 -16.728 40.218 1.00 76.32 183 ASP D C 1
ATOM 1395 O O . ASP A 1 183 ? 0.961 -17.635 39.716 1.00 75.67 183 ASP D O 1
ATOM 1400 N N . GLU A 1 184 ? 0.843 -15.615 40.698 1.00 72.54 184 GLU D N 1
ATOM 1401 C CA . GLU A 1 184 ? 2.263 -15.351 40.495 1.00 74.01 184 GLU D CA 1
ATOM 1402 C C . GLU A 1 184 ? 3.143 -16.038 41.532 1.00 81.76 184 GLU D C 1
ATOM 1403 O O . GLU A 1 184 ? 4.317 -16.307 41.255 1.00 84.95 184 GLU D O 1
ATOM 1409 N N . GLU A 1 185 ? 2.607 -16.332 42.720 1.00 84.29 185 GLU D N 1
ATOM 1410 C CA . GLU A 1 185 ? 3.413 -16.882 43.801 1.00 80.15 185 GLU D CA 1
ATOM 1411 C C . GLU A 1 185 ? 3.088 -18.325 44.156 1.00 77.47 185 GLU D C 1
ATOM 1412 O O . GLU A 1 185 ? 3.901 -18.971 44.824 1.00 79.60 185 GLU D O 1
ATOM 1418 N N . ILE A 1 186 ? 1.933 -18.846 43.742 1.00 70.40 186 ILE D N 1
ATOM 1419 C CA . ILE A 1 186 ? 1.552 -20.209 44.099 1.00 75.92 186 ILE D CA 1
ATOM 1420 C C . ILE A 1 186 ? 1.282 -21.039 42.851 1.00 77.87 186 ILE D C 1
ATOM 1421 O O . ILE A 1 186 ? 1.965 -22.038 42.597 1.00 74.74 186 ILE D O 1
ATOM 1426 N N . ALA A 1 187 ? 0.282 -20.632 42.065 1.00 77.96 187 ALA D N 1
ATOM 1427 C CA . ALA A 1 187 ? -0.133 -21.435 40.918 1.00 78.43 187 ALA D CA 1
ATOM 1428 C C . ALA A 1 187 ? 0.946 -21.473 39.844 1.00 81.75 187 ALA D C 1
ATOM 1429 O O . ALA A 1 187 ? 1.159 -22.510 39.205 1.00 78.77 187 ALA D O 1
ATOM 1431 N N . GLY A 1 188 ? 1.629 -20.354 39.625 1.00 79.99 188 GLY D N 1
ATOM 1432 C CA . GLY A 1 188 ? 2.695 -20.284 38.655 1.00 81.22 188 GLY D CA 1
ATOM 1433 C C . GLY A 1 188 ? 3.891 -21.138 39.025 1.00 82.22 188 GLY D C 1
ATOM 1434 O O . GLY A 1 188 ? 4.223 -22.108 38.335 1.00 82.95 188 GLY D O 1
ATOM 1435 N N . PRO A 1 189 ? 4.568 -20.788 40.125 1.00 80.98 189 PRO D N 1
ATOM 1436 C CA . PRO A 1 189 ? 5.783 -21.529 40.513 1.00 81.08 189 PRO D CA 1
ATOM 1437 C C . PRO A 1 189 ? 5.595 -23.032 40.659 1.00 80.07 189 PRO D C 1
ATOM 1438 O O . PRO A 1 189 ? 6.551 -23.785 40.441 1.00 84.07 189 PRO D O 1
ATOM 1442 N N . LEU A 1 190 ? 4.400 -23.494 41.026 1.00 81.39 190 LEU D N 1
ATOM 1443 C CA . LEU A 1 190 ? 4.122 -24.919 41.148 1.00 85.27 190 LEU D CA 1
ATOM 1444 C C . LEU A 1 190 ? 3.470 -25.507 39.903 1.00 84.05 190 LEU D C 1
ATOM 1445 O O . LEU A 1 190 ? 3.263 -26.724 39.848 1.00 85.73 190 LEU D O 1
ATOM 1450 N N . ASP A 1 191 ? 3.156 -24.678 38.908 1.00 85.28 191 ASP D N 1
ATOM 1451 C CA . ASP A 1 191 ? 2.494 -25.109 37.677 1.00 85.04 191 ASP D CA 1
ATOM 1452 C C . ASP A 1 191 ? 1.211 -25.877 37.993 1.00 85.68 191 ASP D C 1
ATOM 1453 O O . ASP A 1 191 ? 1.028 -27.035 37.614 1.00 90.06 191 ASP D O 1
ATOM 1458 N N . ALA A 1 192 ? 0.316 -25.202 38.705 1.00 80.53 192 ALA D N 1
ATOM 1459 C CA . ALA A 1 192 ? -0.930 -25.793 39.165 1.00 77.20 192 ALA D CA 1
ATOM 1460 C C . ALA A 1 192 ? -2.114 -25.115 38.492 1.00 72.59 192 ALA D C 1
ATOM 1461 O O . ALA A 1 192 ? -2.102 -23.901 38.261 1.00 76.73 192 ALA D O 1
ATOM 1463 N N . ASP A 1 193 ? -3.138 -25.910 38.185 1.00 70.94 193 ASP D N 1
ATOM 1464 C CA . ASP A 1 193 ? -4.324 -25.432 37.474 1.00 72.71 193 ASP D CA 1
ATOM 1465 C C . ASP A 1 193 ? -5.350 -24.908 38.481 1.00 68.36 193 ASP D C 1
ATOM 1466 O O . ASP A 1 193 ? -6.408 -25.495 38.714 1.00 67.06 193 ASP D O 1
ATOM 1471 N N . PHE A 1 194 ? -5.012 -23.769 39.084 1.00 72.07 194 PHE D N 1
ATOM 1472 C CA . PHE A 1 194 ? -5.887 -23.113 40.046 1.00 71.55 194 PHE D CA 1
ATOM 1473 C C . PHE A 1 194 ? -5.881 -21.613 39.805 1.00 65.45 194 PHE D C 1
ATOM 1474 O O . PHE A 1 194 ? -4.844 -21.031 39.474 1.00 71.62 194 PHE D O 1
ATOM 1482 N N . ARG A 1 195 ? -7.043 -20.994 39.991 1.00 59.53 195 ARG D N 1
ATOM 1483 C CA . ARG A 1 195 ? -7.173 -19.548 39.900 1.00 66.35 195 ARG D CA 1
ATOM 1484 C C . ARG A 1 195 ? -8.449 -19.129 40.613 1.00 63.32 195 ARG D C 1
ATOM 1485 O O . ARG A 1 195 ? -9.407 -19.901 40.703 1.00 64.10 195 ARG D O 1
ATOM 1493 N N . LEU A 1 196 ? -8.446 -17.902 41.127 1.00 60.82 196 LEU D N 1
ATOM 1494 C CA . LEU A 1 196 ? -9.657 -17.312 41.681 1.00 67.88 196 LEU D CA 1
ATOM 1495 C C . LEU A 1 196 ? -10.504 -16.772 40.535 1.00 62.08 196 LEU D C 1
ATOM 1496 O O . LEU A 1 196 ? -10.081 -15.857 39.821 1.00 65.73 196 LEU D O 1
ATOM 1501 N N . GLY A 1 197 ? -11.687 -17.343 40.354 1.00 64.88 197 GLY D N 1
ATOM 1502 C CA . GLY A 1 197 ? -12.515 -17.010 39.214 1.00 69.76 197 GLY D CA 1
ATOM 1503 C C . GLY A 1 197 ? -12.203 -17.887 38.017 1.00 71.22 197 GLY D C 1
ATOM 1504 O O . GLY A 1 197 ? -11.562 -18.938 38.119 1.00 70.03 197 GLY D O 1
ATOM 1505 N N . LEU A 1 198 ? -12.671 -17.439 36.856 1.00 70.83 198 LEU D N 1
ATOM 1506 C CA . LEU A 1 198 ? -12.426 -18.173 35.621 1.00 76.74 198 LEU D CA 1
ATOM 1507 C C . LEU A 1 198 ? -12.352 -17.218 34.436 1.00 76.78 198 LEU D C 1
ATOM 1508 O O . LEU A 1 198 ? -13.367 -16.619 34.056 1.00 77.85 198 LEU D O 1
ATOM 1513 N N . PRO A 1 199 ? -11.176 -17.042 33.837 1.00 84.91 199 PRO D N 1
ATOM 1514 C CA . PRO A 1 199 ? -11.079 -16.201 32.640 1.00 84.18 199 PRO D CA 1
ATOM 1515 C C . PRO A 1 199 ? -11.881 -16.794 31.492 1.00 81.15 199 PRO D C 1
ATOM 1516 O O . PRO A 1 199 ? -12.054 -18.011 31.388 1.00 83.66 199 PRO D O 1
ATOM 1520 N N . LYS A 1 200 ? -12.377 -15.910 30.624 1.00 88.47 200 LYS D N 1
ATOM 1521 C CA . LYS A 1 200 ? -13.199 -16.350 29.503 1.00 89.10 200 LYS D CA 1
ATOM 1522 C C . LYS A 1 200 ? -12.428 -17.235 28.533 1.00 86.50 200 LYS D C 1
ATOM 1523 O O . LYS A 1 200 ? -13.046 -18.020 27.805 1.00 87.36 200 LYS D O 1
ATOM 1529 N N . SER A 1 201 ? -11.098 -17.134 28.511 1.00 84.33 201 SER D N 1
ATOM 1530 C CA . SER A 1 201 ? -10.298 -18.000 27.654 1.00 86.14 201 SER D CA 1
ATOM 1531 C C . SER A 1 201 ? -10.353 -19.459 28.090 1.00 85.99 201 SER D C 1
ATOM 1532 O O . SER A 1 201 ? -9.983 -20.340 27.305 1.00 88.61 201 SER D O 1
ATOM 1535 N N . GLU A 1 202 ? -10.804 -19.735 29.313 1.00 83.22 202 GLU D N 1
ATOM 1536 C CA . GLU A 1 202 ? -10.854 -21.091 29.845 1.00 83.14 202 GLU D CA 1
ATOM 1537 C C . GLU A 1 202 ? -12.278 -21.611 30.003 1.00 79.46 202 GLU D C 1
ATOM 1538 O O . GLU A 1 202 ? -12.474 -22.668 30.613 1.00 75.99 202 GLU D O 1
ATOM 1544 N N . TYR A 1 203 ? -13.274 -20.897 29.467 1.00 79.74 203 TYR D N 1
ATOM 1545 C CA . TYR A 1 203 ? -14.662 -21.342 29.579 1.00 77.90 203 TYR D CA 1
ATOM 1546 C C . TYR A 1 203 ? -14.872 -22.715 28.953 1.00 77.35 203 TYR D C 1
ATOM 1547 O O . TYR A 1 203 ? -15.782 -23.448 29.356 1.00 77.13 203 TYR D O 1
ATOM 1556 N N . GLY A 1 204 ? -14.049 -23.080 27.967 1.00 79.02 204 GLY D N 1
ATOM 1557 C CA . GLY A 1 204 ? -14.267 -24.324 27.251 1.00 75.80 204 GLY D CA 1
ATOM 1558 C C . GLY A 1 204 ? -14.064 -25.564 28.097 1.00 79.54 204 GLY D C 1
ATOM 1559 O O . GLY A 1 204 ? -14.743 -26.575 27.891 1.00 84.11 204 GLY D O 1
ATOM 1560 N N . ARG A 1 205 ? -13.140 -25.513 29.057 1.00 77.82 205 ARG D N 1
ATOM 1561 C CA . ARG A 1 205 ? -12.788 -26.680 29.854 1.00 81.62 205 ARG D CA 1
ATOM 1562 C C . ARG A 1 205 ? -13.391 -26.648 31.254 1.00 74.06 205 ARG D C 1
ATOM 1563 O O . ARG A 1 205 ? -12.896 -27.341 32.149 1.00 72.74 205 ARG D O 1
ATOM 1571 N N . VAL A 1 206 ? -14.450 -25.871 31.464 1.00 72.76 206 VAL D N 1
ATOM 1572 C CA . VAL A 1 206 ? -15.124 -25.833 32.754 1.00 70.57 206 VAL D CA 1
ATOM 1573 C C . VAL A 1 206 ? -16.332 -26.757 32.708 1.00 69.77 206 VAL D C 1
ATOM 1574 O O . VAL A 1 206 ? -16.982 -26.926 31.670 1.00 76.41 206 VAL D O 1
ATOM 1578 N N . SER A 1 207 ? -16.615 -27.386 33.844 1.00 74.01 207 SER D N 1
ATOM 1579 C CA . SER A 1 207 ? -17.806 -28.206 34.027 1.00 74.13 207 SER D CA 1
ATOM 1580 C C . SER A 1 207 ? -18.665 -27.532 35.089 1.00 72.23 207 SER D C 1
ATOM 1581 O O . SER A 1 207 ? -18.288 -27.493 36.265 1.00 73.82 207 SER D O 1
ATOM 1584 N N . ASN A 1 208 ? -19.806 -26.988 34.669 1.00 69.94 208 ASN D N 1
ATOM 1585 C CA . ASN A 1 208 ? -20.700 -26.309 35.596 1.00 70.23 208 ASN D CA 1
ATOM 1586 C C . ASN A 1 208 ? -21.153 -27.265 36.690 1.00 70.07 208 ASN D C 1
ATOM 1587 O O . ASN A 1 208 ? -21.530 -28.408 36.415 1.00 72.48 208 ASN D O 1
ATOM 1592 N N . VAL A 1 209 ? -21.102 -26.799 37.938 1.00 60.52 209 VAL D N 1
ATOM 1593 C CA . VAL A 1 209 ? -21.556 -27.625 39.046 1.00 66.01 209 VAL D CA 1
ATOM 1594 C C . VAL A 1 209 ? -23.066 -27.804 38.962 1.00 67.22 209 VAL D C 1
ATOM 1595 O O . VAL A 1 209 ? -23.794 -26.944 38.447 1.00 67.97 209 VAL D O 1
ATOM 1599 N N . ILE A 1 210 ? -23.542 -28.938 39.462 1.00 68.50 210 ILE D N 1
ATOM 1600 C CA . ILE A 1 210 ? -24.966 -29.238 39.525 1.00 68.46 210 ILE D CA 1
ATOM 1601 C C . ILE A 1 210 ? -25.443 -28.922 40.935 1.00 72.81 210 ILE D C 1
ATOM 1602 O O . ILE A 1 210 ? -24.892 -29.438 41.914 1.00 70.45 210 ILE D O 1
ATOM 1607 N N . ALA A 1 211 ? -26.463 -28.072 41.036 1.00 78.42 211 ALA D N 1
ATOM 1608 C CA . ALA A 1 211 ? -26.899 -27.570 42.328 1.00 70.44 211 ALA D CA 1
ATOM 1609 C C . ALA A 1 211 ? -27.373 -28.713 43.226 1.00 72.16 211 ALA D C 1
ATOM 1610 O O . ALA A 1 211 ? -27.914 -29.712 42.743 1.00 78.44 211 ALA D O 1
ATOM 1612 N N . PRO A 1 212 ? -27.172 -28.595 44.536 1.00 74.22 212 PRO D N 1
ATOM 1613 C CA . PRO A 1 212 ? -27.672 -29.613 45.466 1.00 73.78 212 PRO D CA 1
ATOM 1614 C C . PRO A 1 212 ? -29.188 -29.590 45.523 1.00 75.05 212 PRO D C 1
ATOM 1615 O O . PRO A 1 212 ? -29.817 -28.653 45.005 1.00 76.54 212 PRO D O 1
ATOM 1619 N N . PRO A 1 213 ? -29.813 -30.604 46.122 1.00 73.77 213 PRO D N 1
ATOM 1620 C CA . PRO A 1 213 ? -31.271 -30.629 46.177 1.00 78.10 213 PRO D CA 1
ATOM 1621 C C . PRO A 1 213 ? -31.809 -29.378 46.848 1.00 83.25 213 PRO D C 1
ATOM 1622 O O . PRO A 1 213 ? -31.176 -28.823 47.765 1.00 81.80 213 PRO D O 1
ATOM 1626 N N . PRO A 1 214 ? -32.970 -28.897 46.412 1.00 85.91 214 PRO D N 1
ATOM 1627 C CA . PRO A 1 214 ? -33.534 -27.688 47.018 1.00 88.76 214 PRO D CA 1
ATOM 1628 C C . PRO A 1 214 ? -33.988 -27.945 48.444 1.00 84.86 214 PRO D C 1
ATOM 1629 O O . PRO A 1 214 ? -34.426 -29.042 48.800 1.00 85.89 214 PRO D O 1
ATOM 1633 N N . LEU A 1 215 ? -33.871 -26.921 49.255 1.00 86.72 215 LEU D N 1
ATOM 1634 C CA . LEU A 1 215 ? -34.234 -27.015 50.659 1.00 90.35 215 LEU D CA 1
ATOM 1635 C C . LEU A 1 215 ? -35.751 -26.898 50.809 1.00 88.60 215 LEU D C 1
ATOM 1636 O O . LEU A 1 215 ? -36.377 -26.074 50.136 1.00 94.97 215 LEU D O 1
ATOM 1641 N N . PRO A 1 216 ? -36.364 -27.711 51.674 1.00 86.94 216 PRO D N 1
ATOM 1642 C CA . PRO A 1 216 ? -37.836 -27.722 51.745 1.00 91.63 216 PRO D CA 1
ATOM 1643 C C . PRO A 1 216 ? -38.429 -26.392 52.168 1.00 98.91 216 PRO D C 1
ATOM 1644 O O . PRO A 1 216 ? -39.574 -26.090 51.810 1.00 104.84 216 PRO D O 1
ATOM 1648 N N . ILE A 1 217 ? -37.686 -25.588 52.918 1.00 96.59 217 ILE D N 1
ATOM 1649 C CA . ILE A 1 217 ? -38.106 -24.248 53.296 1.00 102.15 217 ILE D CA 1
ATOM 1650 C C . ILE A 1 217 ? -37.052 -23.263 52.818 1.00 105.11 217 ILE D C 1
ATOM 1651 O O . ILE A 1 217 ? -35.854 -23.562 52.838 1.00 103.78 217 ILE D O 1
ATOM 1656 N N . ASP A 1 218 ? -37.500 -22.094 52.378 1.00 110.69 218 ASP D N 1
ATOM 1657 C CA . ASP A 1 218 ? -36.612 -20.950 52.254 1.00 119.49 218 ASP D CA 1
ATOM 1658 C C . ASP A 1 218 ? -36.516 -20.290 53.621 1.00 123.47 218 ASP D C 1
ATOM 1659 O O . ASP A 1 218 ? -37.538 -19.914 54.206 1.00 126.57 218 ASP D O 1
ATOM 1664 N N . ILE A 1 219 ? -35.290 -20.159 54.131 1.00 124.71 219 ILE D N 1
ATOM 1665 C CA . ILE A 1 219 ? -35.055 -19.681 55.486 1.00 130.24 219 ILE D CA 1
ATOM 1666 C C . ILE A 1 219 ? -35.624 -18.283 55.721 1.00 140.17 219 ILE D C 1
ATOM 1667 O O . ILE A 1 219 ? -35.654 -17.812 56.864 1.00 135.14 219 ILE D O 1
ATOM 1672 N N . ALA A 1 220 ? -36.087 -17.610 54.667 1.00 142.17 220 ALA D N 1
ATOM 1673 C CA . ALA A 1 220 ? -36.879 -16.397 54.831 1.00 141.71 220 ALA D CA 1
ATOM 1674 C C . ALA A 1 220 ? -38.043 -16.653 55.779 1.00 145.46 220 ALA D C 1
ATOM 1675 O O . ALA A 1 220 ? -38.651 -17.726 55.763 1.00 142.80 220 ALA D O 1
ATOM 1677 N N . ALA A 1 221 ? -38.337 -15.652 56.613 1.00 146.17 221 ALA D N 1
ATOM 1678 C CA . ALA A 1 221 ? -39.353 -15.702 57.663 1.00 141.13 221 ALA D CA 1
ATOM 1679 C C . ALA A 1 221 ? -38.980 -16.644 58.801 1.00 142.19 221 ALA D C 1
ATOM 1680 O O . ALA A 1 221 ? -39.863 -17.139 59.510 1.00 140.20 221 ALA D O 1
ATOM 1682 N N . LEU A 1 222 ? -37.687 -16.909 59.000 1.00 146.01 222 LEU D N 1
ATOM 1683 C CA . LEU A 1 222 ? -37.247 -17.677 60.159 1.00 142.16 222 LEU D CA 1
ATOM 1684 C C . LEU A 1 222 ? -36.136 -16.967 60.925 1.00 137.56 222 LEU D C 1
ATOM 1685 O O . LEU A 1 222 ? -35.400 -17.612 61.676 1.00 128.93 222 LEU D O 1
ATOM 1690 N N . GLY A 1 223 ? -35.986 -15.659 60.728 1.00 135.20 223 GLY D N 1
ATOM 1691 C CA . GLY A 1 223 ? -35.209 -14.837 61.636 1.00 129.08 223 GLY D CA 1
ATOM 1692 C C . GLY A 1 223 ? -33.736 -14.723 61.308 1.00 120.37 223 GLY D C 1
ATOM 1693 O O . GLY A 1 223 ? -33.018 -15.720 61.265 1.00 112.79 223 GLY D O 1
ATOM 1694 N N . MET A 1 224 ? -33.287 -13.484 61.065 1.00 123.61 224 MET D N 1
ATOM 1695 C CA . MET A 1 224 ? -31.868 -13.161 61.014 1.00 116.29 224 MET D CA 1
ATOM 1696 C C . MET A 1 224 ? -31.299 -12.836 62.386 1.00 109.54 224 MET D C 1
ATOM 1697 O O . MET A 1 224 ? -30.185 -12.311 62.473 1.00 111.30 224 MET D O 1
ATOM 1702 N N . ASP A 1 225 ? -32.041 -13.138 63.462 1.00 111.85 225 ASP D N 1
ATOM 1703 C CA . ASP A 1 225 ? -31.461 -13.096 64.802 1.00 118.59 225 ASP D CA 1
ATOM 1704 C C . ASP A 1 225 ? -30.301 -14.069 64.920 1.00 111.97 225 ASP D C 1
ATOM 1705 O O . ASP A 1 225 ? -29.411 -13.878 65.755 1.00 109.86 225 ASP D O 1
ATOM 1710 N N . ASN A 1 226 ? -30.297 -15.112 64.094 1.00 100.37 226 ASN D N 1
ATOM 1711 C CA . ASN A 1 226 ? -29.271 -16.140 64.144 1.00 92.50 226 ASN D CA 1
ATOM 1712 C C . ASN A 1 226 ? -28.079 -15.758 63.279 1.00 79.43 226 ASN D C 1
ATOM 1713 O O . ASN A 1 226 ? -28.235 -15.251 62.164 1.00 79.46 226 ASN D O 1
ATOM 1718 N N . ILE A 1 227 ? -26.882 -16.022 63.806 1.00 74.03 227 ILE D N 1
ATOM 1719 C CA . ILE A 1 227 ? -25.653 -15.742 63.070 1.00 68.06 227 ILE D CA 1
ATOM 1720 C C . ILE A 1 227 ? -25.557 -16.630 61.835 1.00 71.74 227 ILE D C 1
ATOM 1721 O O . ILE A 1 227 ? -25.105 -16.190 60.770 1.00 67.09 227 ILE D O 1
ATOM 1726 N N . MET A 1 228 ? -25.986 -17.889 61.955 1.00 70.43 228 MET D N 1
ATOM 1727 C CA . MET A 1 228 ? -25.921 -18.808 60.822 1.00 73.35 228 MET D CA 1
ATOM 1728 C C . MET A 1 228 ? -26.788 -18.326 59.665 1.00 70.02 228 MET D C 1
ATOM 1729 O O . MET A 1 228 ? -26.386 -18.416 58.499 1.00 67.03 228 MET D O 1
ATOM 1734 N N . VAL A 1 229 ? -27.982 -17.811 59.966 1.00 70.61 229 VAL D N 1
ATOM 1735 C CA . VAL A 1 229 ? -28.854 -17.309 58.908 1.00 71.92 229 VAL D CA 1
ATOM 1736 C C . VAL A 1 229 ? -28.249 -16.070 58.261 1.00 72.17 229 VAL D C 1
ATOM 1737 O O . VAL A 1 229 ? -28.250 -15.934 57.032 1.00 72.96 229 VAL D O 1
ATOM 1741 N N . LYS A 1 230 ? -27.717 -15.150 59.071 1.00 70.64 230 LYS D N 1
ATOM 1742 C CA . LYS A 1 230 ? -27.084 -13.955 58.518 1.00 70.10 230 LYS D CA 1
ATOM 1743 C C . LYS A 1 230 ? -25.930 -14.319 57.592 1.00 70.23 230 LYS D C 1
ATOM 1744 O O . LYS A 1 230 ? -25.738 -13.687 56.547 1.00 70.38 230 LYS D O 1
ATOM 1750 N N . THR A 1 231 ? -25.156 -15.341 57.959 1.00 66.75 231 THR D N 1
ATOM 1751 C CA . THR A 1 231 ? -23.993 -15.723 57.165 1.00 64.68 231 THR D CA 1
ATOM 1752 C C . THR A 1 231 ? -24.408 -16.322 55.826 1.00 65.50 231 THR D C 1
ATOM 1753 O O . THR A 1 231 ? -23.871 -15.952 54.775 1.00 65.19 231 THR D O 1
ATOM 1757 N N . PHE A 1 232 ? -25.368 -17.247 55.842 1.00 66.45 232 PHE D N 1
ATOM 1758 C CA . PHE A 1 232 ? -25.737 -17.986 54.642 1.00 69.19 232 PHE D CA 1
ATOM 1759 C C . PHE A 1 232 ? -26.709 -17.234 53.743 1.00 75.58 232 PHE D C 1
ATOM 1760 O O . PHE A 1 232 ? -26.924 -17.662 52.603 1.00 80.82 232 PHE D O 1
ATOM 1768 N N . THR A 1 233 ? -27.301 -16.138 54.216 1.00 76.48 233 THR D N 1
ATOM 1769 C CA . THR A 1 233 ? -28.207 -15.334 53.407 1.00 76.87 233 THR D CA 1
ATOM 1770 C C . THR A 1 233 ? -27.606 -13.994 53.002 1.00 77.84 233 THR D C 1
ATOM 1771 O O . THR A 1 233 ? -28.305 -13.178 52.391 1.00 80.09 233 THR D O 1
ATOM 1775 N N . ALA A 1 234 ? -26.332 -13.744 53.320 1.00 79.76 234 ALA D N 1
ATOM 1776 C CA . ALA A 1 234 ? -25.732 -12.452 52.984 1.00 82.53 234 ALA D CA 1
ATOM 1777 C C . ALA A 1 234 ? -25.786 -12.198 51.476 1.00 90.88 234 ALA D C 1
ATOM 1778 O O . ALA A 1 234 ? -26.500 -11.269 51.056 1.00 100.61 234 ALA D O 1
ATOM 1780 N N . PRO A 1 235 ? -25.113 -12.966 50.612 1.00 88.48 235 PRO D N 1
ATOM 1781 C CA . PRO A 1 235 ? -25.733 -13.291 49.314 1.00 81.91 235 PRO D CA 1
ATOM 1782 C C . PRO A 1 235 ? -26.565 -14.554 49.437 1.00 86.08 235 PRO D C 1
ATOM 1783 O O . PRO A 1 235 ? -26.091 -15.559 49.987 1.00 84.35 235 PRO D O 1
ATOM 1787 N N . PRO A 1 236 ? -27.813 -14.538 48.970 1.00 89.56 236 PRO D N 1
ATOM 1788 C CA . PRO A 1 236 ? -28.654 -15.740 49.062 1.00 87.19 236 PRO D CA 1
ATOM 1789 C C . PRO A 1 236 ? -27.986 -16.950 48.423 1.00 86.49 236 PRO D C 1
ATOM 1790 O O . PRO A 1 236 ? -27.501 -16.891 47.291 1.00 88.43 236 PRO D O 1
ATOM 1794 N N . ALA A 1 237 ? -27.961 -18.058 49.167 1.00 86.57 237 ALA D N 1
ATOM 1795 C CA . ALA A 1 237 ? -27.257 -19.256 48.725 1.00 87.89 237 ALA D CA 1
ATOM 1796 C C . ALA A 1 237 ? -27.850 -19.781 47.425 1.00 86.34 237 ALA D C 1
ATOM 1797 O O . ALA A 1 237 ? -29.032 -20.135 47.367 1.00 88.57 237 ALA D O 1
ATOM 1799 N N . ASP A 1 238 ? -27.025 -19.820 46.379 1.00 84.08 238 ASP D N 1
ATOM 1800 C CA . ASP A 1 238 ? -27.457 -20.311 45.071 1.00 83.17 238 ASP D CA 1
ATOM 1801 C C . ASP A 1 238 ? -26.212 -20.807 44.343 1.00 78.30 238 ASP D C 1
ATOM 1802 O O . ASP A 1 238 ? -25.423 -20.000 43.842 1.00 80.85 238 ASP D O 1
ATOM 1807 N N . ALA A 1 239 ? -26.041 -22.132 44.299 1.00 74.41 239 ALA D N 1
ATOM 1808 C CA . ALA A 1 239 ? -24.912 -22.708 43.575 1.00 75.42 239 ALA D CA 1
ATOM 1809 C C . ALA A 1 239 ? -24.948 -22.336 42.100 1.00 76.03 239 ALA D C 1
ATOM 1810 O O . ALA A 1 239 ? -23.897 -22.263 41.452 1.00 75.67 239 ALA D O 1
ATOM 1812 N N . THR A 1 240 ? -26.146 -22.103 41.557 1.00 74.79 240 THR D N 1
ATOM 1813 C CA . THR A 1 240 ? -26.280 -21.655 40.175 1.00 76.45 240 THR D CA 1
ATOM 1814 C C . THR A 1 240 ? -25.515 -20.359 39.931 1.00 80.98 240 THR D C 1
ATOM 1815 O O . THR A 1 240 ? -24.996 -20.140 38.829 1.00 78.02 240 THR D O 1
ATOM 1819 N N . GLY A 1 241 ? -25.404 -19.506 40.953 1.00 77.86 241 GLY D N 1
ATOM 1820 C CA . GLY A 1 241 ? -24.680 -18.254 40.819 1.00 72.19 241 GLY D CA 1
ATOM 1821 C C . GLY A 1 241 ? -23.239 -18.410 40.380 1.00 73.48 241 GLY D C 1
ATOM 1822 O O . GLY A 1 241 ? -22.660 -17.461 39.840 1.00 73.47 241 GLY D O 1
ATOM 1823 N N . SER A 1 242 ? -22.643 -19.585 40.594 1.00 73.91 242 SER D N 1
ATOM 1824 C CA . SER A 1 242 ? -21.267 -19.814 40.169 1.00 75.88 242 SER D CA 1
ATOM 1825 C C . SER A 1 242 ? -21.131 -19.965 38.659 1.00 76.34 242 SER D C 1
ATOM 1826 O O . SER A 1 242 ? -20.001 -20.007 38.160 1.00 73.40 242 SER D O 1
ATOM 1829 N N . TRP A 1 243 ? -22.242 -20.050 37.924 1.00 75.20 243 TRP D N 1
ATOM 1830 C CA . TRP A 1 243 ? -22.181 -20.119 36.469 1.00 77.67 243 TRP D CA 1
ATOM 1831 C C . TRP A 1 243 ? -22.059 -18.748 35.819 1.00 75.74 243 TRP D C 1
ATOM 1832 O O . TRP A 1 243 ? -21.607 -18.660 34.672 1.00 84.81 243 TRP D O 1
ATOM 1843 N N . THR A 1 244 ? -22.448 -17.686 36.521 1.00 75.91 244 THR D N 1
ATOM 1844 C CA . THR A 1 244 ? -22.548 -16.366 35.917 1.00 71.52 244 THR D CA 1
ATOM 1845 C C . THR A 1 244 ? -21.167 -15.792 35.608 1.00 79.27 244 THR D C 1
ATOM 1846 O O . THR A 1 244 ? -20.154 -16.170 36.203 1.00 79.47 244 THR D O 1
ATOM 1850 N N . ASP A 1 245 ? -21.143 -14.857 34.653 1.00 79.33 245 ASP D N 1
ATOM 1851 C CA . ASP A 1 245 ? -19.896 -14.190 34.295 1.00 80.00 245 ASP D CA 1
ATOM 1852 C C . ASP A 1 245 ? -19.410 -13.270 35.407 1.00 80.13 245 ASP D C 1
ATOM 1853 O O . ASP A 1 245 ? -18.198 -13.084 35.569 1.00 80.27 245 ASP D O 1
ATOM 1858 N N . GLY A 1 246 ? -20.330 -12.681 36.173 1.00 81.45 246 GLY D N 1
ATOM 1859 C CA . GLY A 1 246 ? -19.920 -11.840 37.286 1.00 78.06 246 GLY D CA 1
ATOM 1860 C C . GLY A 1 246 ? -19.212 -12.623 38.375 1.00 75.13 246 GLY D C 1
ATOM 1861 O O . GLY A 1 246 ? -18.254 -12.135 38.981 1.00 74.15 246 GLY D O 1
ATOM 1862 N N . TRP A 1 247 ? -19.675 -13.847 38.640 1.00 75.22 247 TRP D N 1
ATOM 1863 C CA . TRP A 1 247 ? -19.020 -14.690 39.634 1.00 75.46 247 TRP D CA 1
ATOM 1864 C C . TRP A 1 247 ? -17.618 -15.078 39.185 1.00 77.85 247 TRP D C 1
ATOM 1865 O O . TRP A 1 247 ? -16.675 -15.071 39.986 1.00 72.25 247 TRP D O 1
ATOM 1876 N N . ARG A 1 248 ? -17.459 -15.409 37.904 1.00 76.07 248 ARG D N 1
ATOM 1877 C CA . ARG A 1 248 ? -16.172 -15.848 37.385 1.00 73.40 248 ARG D CA 1
ATOM 1878 C C . ARG A 1 248 ? -15.212 -14.698 37.110 1.00 66.63 248 ARG D C 1
ATOM 1879 O O . ARG A 1 248 ? -14.034 -14.952 36.840 1.00 67.26 248 ARG D O 1
ATOM 1887 N N . ALA A 1 249 ? -15.677 -13.451 37.178 1.00 68.95 249 ALA D N 1
ATOM 1888 C CA . ALA A 1 249 ? -14.816 -12.291 36.999 1.00 77.09 249 ALA D CA 1
ATOM 1889 C C . ALA A 1 249 ? -14.341 -11.691 38.315 1.00 77.95 249 ALA D C 1
ATOM 1890 O O . ALA A 1 249 ? -13.400 -10.891 38.309 1.00 74.78 249 ALA D O 1
ATOM 1892 N N . ALA A 1 250 ? -14.963 -12.052 39.432 1.00 72.90 250 ALA D N 1
ATOM 1893 C CA . ALA A 1 250 ? -14.608 -11.497 40.726 1.00 81.77 250 ALA D CA 1
ATOM 1894 C C . ALA A 1 250 ? -13.526 -12.338 41.400 1.00 76.36 250 ALA D C 1
ATOM 1895 O O . ALA A 1 250 ? -13.125 -13.399 40.916 1.00 75.67 250 ALA D O 1
ATOM 1897 N N . GLU A 1 251 ? -13.050 -11.839 42.538 1.00 76.92 251 GLU D N 1
ATOM 1898 C CA . GLU A 1 251 ? -12.071 -12.528 43.377 1.00 78.74 251 GLU D CA 1
ATOM 1899 C C . GLU A 1 251 ? -12.721 -12.784 44.731 1.00 74.45 251 GLU D C 1
ATOM 1900 O O . GLU A 1 251 ? -12.776 -11.887 45.579 1.00 80.07 251 GLU D O 1
ATOM 1906 N N . ILE A 1 252 ? -13.217 -13.997 44.935 1.00 72.47 252 ILE D N 1
ATOM 1907 C CA . ILE A 1 252 ? -13.816 -14.396 46.210 1.00 73.35 252 ILE D CA 1
ATOM 1908 C C . ILE A 1 252 ? -13.012 -15.590 46.710 1.00 66.63 252 ILE D C 1
ATOM 1909 O O . ILE A 1 252 ? -13.354 -16.747 46.453 1.00 63.65 252 ILE D O 1
ATOM 1914 N N . GLY A 1 253 ? -11.956 -15.317 47.476 1.00 68.44 253 GLY D N 1
ATOM 1915 C CA . GLY A 1 253 ? -11.075 -16.375 47.947 1.00 66.45 253 GLY D CA 1
ATOM 1916 C C . GLY A 1 253 ? -11.748 -17.405 48.829 1.00 67.24 253 GLY D C 1
ATOM 1917 O O . GLY A 1 253 ? -11.116 -18.412 49.170 1.00 62.03 253 GLY D O 1
ATOM 1918 N N . ALA A 1 254 ? -13.004 -17.178 49.211 1.00 64.03 254 ALA D N 1
ATOM 1919 C CA . ALA A 1 254 ? -13.723 -18.153 50.017 1.00 60.87 254 ALA D CA 1
ATOM 1920 C C . ALA A 1 254 ? -14.341 -19.249 49.157 1.00 67.91 254 ALA D C 1
ATOM 1921 O O . ALA A 1 254 ? -14.339 -20.421 49.551 1.00 66.11 254 ALA D O 1
ATOM 1923 N N . ALA A 1 255 ? -14.887 -18.894 47.986 1.00 63.61 255 ALA D N 1
ATOM 1924 C CA . ALA A 1 255 ? -15.594 -19.882 47.179 1.00 65.51 255 ALA D CA 1
ATOM 1925 C C . ALA A 1 255 ? -15.394 -19.749 45.671 1.00 66.64 255 ALA D C 1
ATOM 1926 O O . ALA A 1 255 ? -16.053 -20.476 44.917 1.00 68.91 255 ALA D O 1
ATOM 1928 N N . ASN A 1 256 ? -14.518 -18.865 45.195 1.00 74.55 256 ASN D N 1
ATOM 1929 C CA . ASN A 1 256 ? -14.466 -18.555 43.769 1.00 70.81 256 ASN D CA 1
ATOM 1930 C C . ASN A 1 256 ? -13.520 -19.445 42.972 1.00 68.97 256 ASN D C 1
ATOM 1931 O O . ASN A 1 256 ? -13.540 -19.384 41.738 1.00 69.36 256 ASN D O 1
ATOM 1936 N N . GLY A 1 257 ? -12.697 -20.257 43.631 1.00 68.30 257 GLY D N 1
ATOM 1937 C CA . GLY A 1 257 ? -11.682 -21.028 42.936 1.00 66.74 257 GLY D CA 1
ATOM 1938 C C . GLY A 1 257 ? -12.202 -21.960 41.861 1.00 63.58 257 GLY D C 1
ATOM 1939 O O . GLY A 1 257 ? -13.170 -22.695 42.075 1.00 66.15 257 GLY D O 1
ATOM 1940 N N . HIS A 1 258 ? -11.571 -21.925 40.690 1.00 62.57 258 HIS D N 1
ATOM 1941 C CA . HIS A 1 258 ? -11.844 -22.865 39.609 1.00 65.65 258 HIS D CA 1
ATOM 1942 C C . HIS A 1 258 ? -10.601 -23.717 39.398 1.00 63.32 258 HIS D C 1
ATOM 1943 O O . HIS A 1 258 ? -9.548 -23.198 39.011 1.00 68.12 258 HIS D O 1
ATOM 1950 N N . SER A 1 259 ? -10.722 -25.013 39.663 1.00 62.61 259 SER D N 1
ATOM 1951 C CA . SER A 1 259 ? -9.576 -25.913 39.672 1.00 66.97 259 SER D CA 1
ATOM 1952 C C . SER A 1 259 ? -10.080 -27.350 39.588 1.00 65.74 259 SER D C 1
ATOM 1953 O O . SER A 1 259 ? -11.263 -27.598 39.331 1.00 65.79 259 SER D O 1
ATOM 1956 N N . ASN A 1 260 ? -9.174 -28.302 39.811 1.00 60.43 260 ASN D N 1
ATOM 1957 C CA . ASN A 1 260 ? -9.508 -29.718 39.840 1.00 67.67 260 ASN D CA 1
ATOM 1958 C C . ASN A 1 260 ? -8.700 -30.388 40.946 1.00 62.40 260 ASN D C 1
ATOM 1959 O O . ASN A 1 260 ? -7.950 -29.736 41.679 1.00 65.50 260 ASN D O 1
ATOM 1964 N N . ALA A 1 261 ? -8.856 -31.709 41.060 1.00 62.03 261 ALA D N 1
ATOM 1965 C CA . ALA A 1 261 ? -8.231 -32.436 42.160 1.00 64.12 261 ALA D CA 1
ATOM 1966 C C . ALA A 1 261 ? -6.714 -32.453 42.032 1.00 67.46 261 ALA D C 1
ATOM 1967 O O . ALA A 1 261 ? -6.000 -32.373 43.040 1.00 68.22 261 ALA D O 1
ATOM 1969 N N . ARG A 1 262 ? -6.202 -32.562 40.805 1.00 67.47 262 ARG D N 1
ATOM 1970 C CA . ARG A 1 262 ? -4.758 -32.638 40.613 1.00 64.06 262 ARG D CA 1
ATOM 1971 C C . ARG A 1 262 ? -4.069 -31.358 41.069 1.00 61.74 262 ARG D C 1
ATOM 1972 O O . ARG A 1 262 ? -3.005 -31.407 41.696 1.00 61.59 262 ARG D O 1
ATOM 1980 N N . ALA A 1 263 ? -4.666 -30.202 40.772 1.00 59.44 263 ALA D N 1
ATOM 1981 C CA . ALA A 1 263 ? -4.040 -28.937 41.141 1.00 64.41 263 ALA D CA 1
ATOM 1982 C C . ALA A 1 263 ? -4.102 -28.700 42.645 1.00 67.42 263 ALA D C 1
ATOM 1983 O O . ALA A 1 263 ? -3.141 -28.197 43.238 1.00 64.27 263 ALA D O 1
ATOM 1985 N N . LEU A 1 264 ? -5.223 -29.053 43.278 1.00 60.24 264 LEU D N 1
ATOM 1986 C CA . LEU A 1 264 ? -5.349 -28.861 44.720 1.00 66.32 264 LEU D CA 1
ATOM 1987 C C . LEU A 1 264 ? -4.367 -29.744 45.479 1.00 66.17 264 LEU D C 1
ATOM 1988 O O . LEU A 1 264 ? -3.682 -29.280 46.398 1.00 66.85 264 LEU D O 1
ATOM 1993 N N . ALA A 1 265 ? -4.284 -31.024 45.105 1.00 64.16 265 ALA D N 1
ATOM 1994 C CA . ALA A 1 265 ? -3.334 -31.922 45.753 1.00 62.84 265 ALA D CA 1
ATOM 1995 C C . ALA A 1 265 ? -1.893 -31.503 45.488 1.00 65.46 265 ALA D C 1
ATOM 1996 O O . ALA A 1 265 ? -1.021 -31.707 46.341 1.00 73.45 265 ALA D O 1
ATOM 1998 N N . ARG A 1 266 ? -1.623 -30.914 44.321 1.00 67.85 266 ARG D N 1
ATOM 1999 C CA . ARG A 1 266 ? -0.270 -30.458 44.022 1.00 67.45 266 ARG D CA 1
ATOM 2000 C C . ARG A 1 266 ? 0.056 -29.163 44.756 1.00 66.65 266 ARG D C 1
ATOM 2001 O O . ARG A 1 266 ? 1.169 -29.005 45.271 1.00 67.11 266 ARG D O 1
ATOM 2009 N N . ILE A 1 267 ? -0.899 -28.231 44.820 1.00 70.61 267 ILE D N 1
ATOM 2010 C CA . ILE A 1 267 ? -0.675 -26.986 45.554 1.00 69.84 267 ILE D CA 1
ATOM 2011 C C . ILE A 1 267 ? -0.380 -27.281 47.017 1.00 70.27 267 ILE D C 1
ATOM 2012 O O . ILE A 1 267 ? 0.631 -26.833 47.568 1.00 71.20 267 ILE D O 1
ATOM 2017 N N . GLN A 1 268 ? -1.251 -28.051 47.664 1.00 66.74 268 GLN D N 1
ATOM 2018 C CA . GLN A 1 268 ? -1.123 -28.300 49.093 1.00 73.20 268 GLN D CA 1
ATOM 2019 C C . GLN A 1 268 ? -0.061 -29.336 49.432 1.00 75.73 268 GLN D C 1
ATOM 2020 O O . GLN A 1 268 ? 0.170 -29.590 50.619 1.00 78.18 268 GLN D O 1
ATOM 2026 N N . SER A 1 269 ? 0.591 -29.936 48.435 1.00 71.82 269 SER D N 1
ATOM 2027 C CA . SER A 1 269 ? 1.716 -30.818 48.718 1.00 72.35 269 SER D CA 1
ATOM 2028 C C . SER A 1 269 ? 2.913 -30.066 49.281 1.00 72.06 269 SER D C 1
ATOM 2029 O O . SER A 1 269 ? 3.828 -30.704 49.814 1.00 75.03 269 SER D O 1
ATOM 2032 N N . VAL A 1 270 ? 2.929 -28.734 49.177 1.00 66.37 270 VAL D N 1
ATOM 2033 C CA . VAL A 1 270 ? 3.993 -27.953 49.799 1.00 76.64 270 VAL D CA 1
ATOM 2034 C C . VAL A 1 270 ? 3.924 -28.077 51.316 1.00 79.39 270 VAL D C 1
ATOM 2035 O O . VAL A 1 270 ? 4.955 -28.176 51.991 1.00 80.23 270 VAL D O 1
ATOM 2039 N N . ILE A 1 271 ? 2.713 -28.098 51.876 1.00 76.89 271 ILE D N 1
ATOM 2040 C CA . ILE A 1 271 ? 2.567 -28.194 53.324 1.00 78.09 271 ILE D CA 1
ATOM 2041 C C . ILE A 1 271 ? 2.844 -29.616 53.795 1.00 75.77 271 ILE D C 1
ATOM 2042 O O . ILE A 1 271 ? 3.460 -29.829 54.847 1.00 84.87 271 ILE D O 1
ATOM 2047 N N . ALA A 1 272 ? 2.403 -30.609 53.021 1.00 74.41 272 ALA D N 1
ATOM 2048 C CA . ALA A 1 272 ? 2.588 -32.000 53.419 1.00 81.66 272 ALA D CA 1
ATOM 2049 C C . ALA A 1 272 ? 4.053 -32.415 53.381 1.00 80.00 272 ALA D C 1
ATOM 2050 O O . ALA A 1 272 ? 4.465 -33.292 54.147 1.00 87.39 272 ALA D O 1
ATOM 2052 N N . CYS A 1 273 ? 4.853 -31.799 52.512 1.00 78.43 273 CYS D N 1
ATOM 2053 C CA . CYS A 1 273 ? 6.243 -32.192 52.323 1.00 82.88 273 CYS D CA 1
ATOM 2054 C C . CYS A 1 273 ? 7.224 -31.287 53.057 1.00 81.66 273 CYS D C 1
ATOM 2055 O O . CYS A 1 273 ? 8.427 -31.349 52.788 1.00 89.55 273 CYS D O 1
ATOM 2058 N N . GLY A 1 274 ? 6.744 -30.450 53.973 1.00 78.40 274 GLY D N 1
ATOM 2059 C CA . GLY A 1 274 ? 7.617 -29.632 54.787 1.00 81.14 274 GLY D CA 1
ATOM 2060 C C . GLY A 1 274 ? 7.944 -28.264 54.235 1.00 81.13 274 GLY D C 1
ATOM 2061 O O . GLY A 1 274 ? 8.894 -27.634 54.715 1.00 83.61 274 GLY D O 1
ATOM 2062 N N . GLY A 1 275 ? 7.201 -27.783 53.241 1.00 79.32 275 GLY D N 1
ATOM 2063 C CA . GLY A 1 275 ? 7.399 -26.449 52.712 1.00 80.81 275 GLY D CA 1
ATOM 2064 C C . GLY A 1 275 ? 8.057 -26.381 51.353 1.00 85.64 275 GLY D C 1
ATOM 2065 O O . GLY A 1 275 ? 8.200 -25.277 50.816 1.00 87.20 275 GLY D O 1
ATOM 2066 N N . LYS A 1 276 ? 8.463 -27.509 50.774 1.00 89.86 276 LYS D N 1
ATOM 2067 C CA . LYS A 1 276 ? 9.111 -27.495 49.469 1.00 90.92 276 LYS D CA 1
ATOM 2068 C C . LYS A 1 276 ? 8.764 -28.766 48.710 1.00 91.41 276 LYS D C 1
ATOM 2069 O O . LYS A 1 276 ? 8.971 -29.872 49.218 1.00 89.02 276 LYS D O 1
ATOM 2075 N N . VAL A 1 277 ? 8.234 -28.600 47.502 1.00 91.61 277 VAL D N 1
ATOM 2076 C CA . VAL A 1 277 ? 8.026 -29.695 46.563 1.00 93.06 277 VAL D CA 1
ATOM 2077 C C . VAL A 1 277 ? 8.961 -29.458 45.385 1.00 98.36 277 VAL D C 1
ATOM 2078 O O . VAL A 1 277 ? 8.905 -28.401 44.742 1.00 94.83 277 VAL D O 1
ATOM 2082 N N . GLY A 1 278 ? 9.829 -30.429 45.113 1.00 94.00 278 GLY D N 1
ATOM 2083 C CA . GLY A 1 278 ? 10.857 -30.255 44.106 1.00 92.02 278 GLY D CA 1
ATOM 2084 C C . GLY A 1 278 ? 11.909 -29.252 44.534 1.00 104.57 278 GLY D C 1
ATOM 2085 O O . GLY A 1 278 ? 12.680 -29.511 45.464 1.00 108.37 278 GLY D O 1
ATOM 2086 N N . ASP A 1 279 ? 11.948 -28.099 43.863 1.00 102.47 279 ASP D N 1
ATOM 2087 C CA . ASP A 1 279 ? 12.844 -27.002 44.216 1.00 106.51 279 ASP D CA 1
ATOM 2088 C C . ASP A 1 279 ? 12.079 -25.683 44.266 1.00 107.52 279 ASP D C 1
ATOM 2089 O O . ASP A 1 279 ? 12.612 -24.625 43.922 1.00 106.70 279 ASP D O 1
ATOM 2094 N N . VAL A 1 280 ? 10.816 -25.732 44.677 1.00 104.18 280 VAL D N 1
ATOM 2095 C CA . VAL A 1 280 ? 10.012 -24.538 44.905 1.00 101.17 280 VAL D CA 1
ATOM 2096 C C . VAL A 1 280 ? 9.544 -24.589 46.351 1.00 96.43 280 VAL D C 1
ATOM 2097 O O . VAL A 1 280 ? 8.644 -25.368 46.692 1.00 94.35 280 VAL D O 1
ATOM 2101 N N . ARG A 1 281 ? 10.159 -23.773 47.202 1.00 93.80 281 ARG D N 1
ATOM 2102 C CA . ARG A 1 281 ? 9.795 -23.695 48.610 1.00 92.09 281 ARG D CA 1
ATOM 2103 C C . ARG A 1 281 ? 8.984 -22.429 48.842 1.00 89.77 281 ARG D C 1
ATOM 2104 O O . ARG A 1 281 ? 9.464 -21.321 48.576 1.00 90.25 281 ARG D O 1
ATOM 2112 N N . LEU A 1 282 ? 7.757 -22.597 49.333 1.00 87.00 282 LEU D N 1
ATOM 2113 C CA . LEU A 1 282 ? 6.895 -21.465 49.638 1.00 87.48 282 LEU D CA 1
ATOM 2114 C C . LEU A 1 282 ? 6.806 -21.168 51.127 1.00 88.65 282 LEU D C 1
ATOM 2115 O O . LEU A 1 282 ? 6.489 -20.034 51.498 1.00 88.14 282 LEU D O 1
ATOM 2120 N N . LEU A 1 283 ? 7.083 -22.151 51.982 1.00 84.62 283 LEU D N 1
ATOM 2121 C CA . LEU A 1 283 ? 7.026 -21.965 53.424 1.00 87.69 283 LEU D CA 1
ATOM 2122 C C . LEU A 1 283 ? 8.160 -22.736 54.082 1.00 87.37 283 LEU D C 1
ATOM 2123 O O . LEU A 1 283 ? 8.712 -23.681 53.514 1.00 86.08 283 LEU D O 1
ATOM 2128 N N . SER A 1 284 ? 8.500 -22.316 55.294 1.00 86.86 284 SER D N 1
ATOM 2129 C CA . SER A 1 284 ? 9.366 -23.093 56.163 1.00 87.14 284 SER D CA 1
ATOM 2130 C C . SER A 1 284 ? 8.515 -23.933 57.108 1.00 83.68 284 SER D C 1
ATOM 2131 O O . SER A 1 284 ? 7.322 -23.682 57.294 1.00 86.92 284 SER D O 1
ATOM 2134 N N . GLU A 1 285 ? 9.143 -24.947 57.709 1.00 83.24 285 GLU D N 1
ATOM 2135 C CA . GLU A 1 285 ? 8.417 -25.794 58.649 1.00 89.69 285 GLU D CA 1
ATOM 2136 C C . GLU A 1 285 ? 8.033 -25.050 59.919 1.00 81.80 285 GLU D C 1
ATOM 2137 O O . GLU A 1 285 ? 7.096 -25.469 60.606 1.00 85.91 285 GLU D O 1
ATOM 2143 N N . GLU A 1 286 ? 8.727 -23.956 60.244 1.00 83.55 286 GLU D N 1
ATOM 2144 C CA . GLU A 1 286 ? 8.318 -23.130 61.375 1.00 86.19 286 GLU D CA 1
ATOM 2145 C C . GLU A 1 286 ? 6.980 -22.456 61.102 1.00 86.97 286 GLU D C 1
ATOM 2146 O O . GLU A 1 286 ? 6.141 -22.337 62.003 1.00 88.75 286 GLU D O 1
ATOM 2152 N N . THR A 1 287 ? 6.763 -22.008 59.863 1.00 80.56 287 THR D N 1
ATOM 2153 C CA . THR A 1 287 ? 5.474 -21.429 59.502 1.00 77.15 287 THR D CA 1
ATOM 2154 C C . THR A 1 287 ? 4.394 -22.501 59.420 1.00 74.92 287 THR D C 1
ATOM 2155 O O . THR A 1 287 ? 3.237 -22.255 59.781 1.00 77.23 287 THR D O 1
ATOM 2159 N N . ILE A 1 288 ? 4.755 -23.701 58.956 1.00 73.12 288 ILE D N 1
ATOM 2160 C CA . ILE A 1 288 ? 3.791 -24.796 58.893 1.00 75.29 288 ILE D CA 1
ATOM 2161 C C . ILE A 1 288 ? 3.376 -25.228 60.295 1.00 75.31 288 ILE D C 1
ATOM 2162 O O . ILE A 1 288 ? 2.247 -25.691 60.501 1.00 74.01 288 ILE D O 1
ATOM 2167 N N . ASP A 1 289 ? 4.266 -25.074 61.279 1.00 80.70 289 ASP D N 1
ATOM 2168 C CA . ASP A 1 289 ? 3.912 -25.395 62.659 1.00 79.12 289 ASP D CA 1
ATOM 2169 C C . ASP A 1 289 ? 2.759 -24.534 63.158 1.00 77.26 289 ASP D C 1
ATOM 2170 O O . ASP A 1 289 ? 1.948 -24.994 63.970 1.00 78.70 289 ASP D O 1
ATOM 2175 N N . LYS A 1 290 ? 2.669 -23.288 62.687 1.00 71.52 290 LYS D N 1
ATOM 2176 C CA . LYS A 1 290 ? 1.594 -22.398 63.112 1.00 70.34 290 LYS D CA 1
ATOM 2177 C C . LYS A 1 290 ? 0.227 -22.868 62.633 1.00 70.22 290 LYS D C 1
ATOM 2178 O O . LYS A 1 290 ? -0.786 -22.504 63.240 1.00 72.66 290 LYS D O 1
ATOM 2184 N N . ILE A 1 291 ? 0.176 -23.659 61.558 1.00 70.60 291 ILE D N 1
ATOM 2185 C CA . ILE A 1 291 ? -1.098 -24.185 61.073 1.00 66.00 291 ILE D CA 1
ATOM 2186 C C . ILE A 1 291 ? -1.743 -25.070 62.131 1.00 65.49 291 ILE D C 1
ATOM 2187 O O . ILE A 1 291 ? -2.927 -24.923 62.455 1.00 65.00 291 ILE D O 1
ATOM 2192 N N . PHE A 1 292 ? -0.970 -25.996 62.689 1.00 65.40 292 PHE D N 1
ATOM 2193 C CA . PHE A 1 292 ? -1.506 -27.048 63.541 1.00 68.11 292 PHE D CA 1
ATOM 2194 C C . PHE A 1 292 ? -1.591 -26.655 65.010 1.00 68.22 292 PHE D C 1
ATOM 2195 O O . PHE A 1 292 ? -1.934 -27.502 65.841 1.00 70.41 292 PHE D O 1
ATOM 2203 N N . GLU A 1 293 ? -1.284 -25.406 65.353 1.00 66.46 293 GLU D N 1
ATOM 2204 C CA . GLU A 1 293 ? -1.584 -24.900 66.687 1.00 65.52 293 GLU D CA 1
ATOM 2205 C C . GLU A 1 293 ? -3.086 -24.666 66.784 1.00 64.61 293 GLU D C 1
ATOM 2206 O O . GLU A 1 293 ? -3.632 -23.821 66.067 1.00 64.01 293 GLU D O 1
ATOM 2212 N N . GLU A 1 294 ? -3.758 -25.423 67.650 1.00 65.84 294 GLU D N 1
ATOM 2213 C CA . GLU A 1 294 ? -5.206 -25.304 67.774 1.00 61.32 294 GLU D CA 1
ATOM 2214 C C . GLU A 1 294 ? -5.594 -23.873 68.124 1.00 62.03 294 GLU D C 1
ATOM 2215 O O . GLU A 1 294 ? -5.037 -23.272 69.047 1.00 58.76 294 GLU D O 1
ATOM 2221 N N . GLN A 1 295 ? -6.548 -23.327 67.372 1.00 60.19 295 GLN D N 1
ATOM 2222 C CA . GLN A 1 295 ? -7.014 -21.962 67.570 1.00 56.22 295 GLN D CA 1
ATOM 2223 C C . GLN A 1 295 ? -8.369 -21.870 68.249 1.00 51.93 295 GLN D C 1
ATOM 2224 O O . GLN A 1 295 ? -8.629 -20.887 68.945 1.00 51.41 295 GLN D O 1
ATOM 2230 N N . SER A 1 296 ? -9.234 -22.864 68.066 1.00 52.53 296 SER D N 1
ATOM 2231 C CA . SER A 1 296 ? -10.592 -22.811 68.588 1.00 56.58 296 SER D CA 1
ATOM 2232 C C . SER A 1 296 ? -11.195 -24.204 68.527 1.00 57.96 296 SER D C 1
ATOM 2233 O O . SER A 1 296 ? -10.903 -24.978 67.610 1.00 56.16 296 SER D O 1
ATOM 2236 N N . TYR A 1 297 ? -12.031 -24.516 69.514 1.00 46.80 297 TYR D N 1
ATOM 2237 C CA . TYR A 1 297 ? -12.802 -25.752 69.490 1.00 52.72 297 TYR D CA 1
ATOM 2238 C C . TYR A 1 297 ? -14.145 -25.519 70.161 1.00 54.82 297 TYR D C 1
ATOM 2239 O O . TYR A 1 297 ? -14.210 -24.952 71.256 1.00 61.39 297 TYR D O 1
ATOM 2248 N N . GLY A 1 298 ? -15.199 -25.967 69.502 1.00 51.21 298 GLY D N 1
ATOM 2249 C CA . GLY A 1 298 ? -16.548 -25.794 69.995 1.00 45.50 298 GLY D CA 1
ATOM 2250 C C . GLY A 1 298 ? -17.525 -25.941 68.850 1.00 55.80 298 GLY D C 1
ATOM 2251 O O . GLY A 1 298 ? -17.143 -26.153 67.698 1.00 58.54 298 GLY D O 1
ATOM 2252 N N . VAL A 1 299 ? -18.805 -25.833 69.195 1.00 52.61 299 VAL D N 1
ATOM 2253 C CA . VAL A 1 299 ? -19.845 -25.857 68.173 1.00 55.43 299 VAL D CA 1
ATOM 2254 C C . VAL A 1 299 ? -19.750 -24.574 67.359 1.00 62.17 299 VAL D C 1
ATOM 2255 O O . VAL A 1 299 ? -19.800 -23.467 67.909 1.00 62.54 299 VAL D O 1
ATOM 2259 N N . ASP A 1 300 ? -19.596 -24.716 66.046 1.00 57.89 300 ASP D N 1
ATOM 2260 C CA . ASP A 1 300 ? -19.489 -23.550 65.182 1.00 55.01 300 ASP D CA 1
ATOM 2261 C C . ASP A 1 300 ? -20.828 -22.830 65.097 1.00 59.15 300 ASP D C 1
ATOM 2262 O O . ASP A 1 300 ? -21.885 -23.459 64.987 1.00 60.31 300 ASP D O 1
ATOM 2267 N N . LEU A 1 301 ? -20.778 -21.498 65.154 1.00 52.74 301 LEU D N 1
ATOM 2268 C CA . LEU A 1 301 ? -21.999 -20.702 65.119 1.00 59.99 301 LEU D CA 1
ATOM 2269 C C . LEU A 1 301 ? -22.709 -20.781 63.775 1.00 57.42 301 LEU D C 1
ATOM 2270 O O . LEU A 1 301 ? -23.901 -20.464 63.700 1.00 58.32 301 LEU D O 1
ATOM 2275 N N . VAL A 1 302 ? -22.014 -21.198 62.723 1.00 58.41 302 VAL D N 1
ATOM 2276 C CA . VAL A 1 302 ? -22.561 -21.236 61.374 1.00 60.27 302 VAL D CA 1
ATOM 2277 C C . VAL A 1 302 ? -22.794 -22.670 60.907 1.00 60.56 302 VAL D C 1
ATOM 2278 O O . VAL A 1 302 ? -23.878 -23.008 60.429 1.00 55.88 302 VAL D O 1
ATOM 2282 N N . LEU A 1 303 ? -21.784 -23.532 61.042 1.00 58.91 303 LEU D N 1
ATOM 2283 C CA . LEU A 1 303 ? -21.924 -24.902 60.559 1.00 56.90 303 LEU D CA 1
ATOM 2284 C C . LEU A 1 303 ? -22.812 -25.738 61.473 1.00 60.62 303 LEU D C 1
ATOM 2285 O O . LEU A 1 303 ? -23.417 -26.715 61.018 1.00 57.70 303 LEU D O 1
ATOM 2290 N N . GLY A 1 304 ? -22.907 -25.377 62.750 1.00 64.41 304 GLY D N 1
ATOM 2291 C CA . GLY A 1 304 ? -23.799 -26.062 63.664 1.00 56.82 304 GLY D CA 1
ATOM 2292 C C . GLY A 1 304 ? -23.275 -27.354 64.249 1.00 63.65 304 GLY D C 1
ATOM 2293 O O . GLY A 1 304 ? -24.041 -28.071 64.903 1.00 57.17 304 GLY D O 1
ATOM 2294 N N . VAL A 1 305 ? -22.003 -27.676 64.039 1.00 60.42 305 VAL D N 1
ATOM 2295 C CA . VAL A 1 305 ? -21.404 -28.889 64.593 1.00 62.92 305 VAL D CA 1
ATOM 2296 C C . VAL A 1 305 ? -20.056 -28.523 65.198 1.00 61.00 305 VAL D C 1
ATOM 2297 O O . VAL A 1 305 ? -19.485 -27.467 64.881 1.00 60.16 305 VAL D O 1
ATOM 2301 N N . PRO A 1 306 ? -19.526 -29.364 66.089 1.00 61.23 306 PRO D N 1
ATOM 2302 C CA . PRO A 1 306 ? -18.185 -29.105 66.629 1.00 63.92 306 PRO D CA 1
ATOM 2303 C C . PRO A 1 306 ? -17.137 -29.067 65.526 1.00 62.34 306 PRO D C 1
ATOM 2304 O O . PRO A 1 306 ? -17.124 -29.907 64.625 1.00 65.74 306 PRO D O 1
ATOM 2308 N N . VAL A 1 307 ? -16.258 -28.070 65.603 1.00 60.24 307 VAL D N 1
ATOM 2309 C CA . VAL A 1 307 ? -15.167 -27.899 64.650 1.00 61.52 307 VAL D CA 1
ATOM 2310 C C . VAL A 1 307 ? -13.922 -27.465 65.410 1.00 57.81 307 VAL D C 1
ATOM 2311 O O . VAL A 1 307 ? -13.988 -26.603 66.292 1.00 59.72 307 VAL D O 1
ATOM 2315 N N . ARG A 1 308 ? -12.786 -28.070 65.068 1.00 60.77 308 ARG D N 1
ATOM 2316 C CA . ARG A 1 308 ? -11.482 -27.676 65.593 1.00 58.95 308 ARG D CA 1
ATOM 2317 C C . ARG A 1 308 ? -10.731 -26.966 64.473 1.00 60.68 308 ARG D C 1
ATOM 2318 O O . ARG A 1 308 ? -10.380 -27.585 63.463 1.00 61.02 308 ARG D O 1
ATOM 2326 N N . PHE A 1 309 ? -10.492 -25.672 64.650 1.00 56.67 309 PHE D N 1
ATOM 2327 C CA . PHE A 1 309 ? -9.866 -24.847 63.627 1.00 58.66 309 PHE D CA 1
ATOM 2328 C C . PHE A 1 309 ? -8.404 -24.599 63.971 1.00 61.46 309 PHE D C 1
ATOM 2329 O O . PHE A 1 309 ? -8.078 -24.255 65.113 1.00 60.35 309 PHE D O 1
ATOM 2337 N N . GLY A 1 310 ? -7.534 -24.783 62.987 1.00 60.48 310 GLY D N 1
ATOM 2338 C CA . GLY A 1 310 ? -6.182 -24.271 63.037 1.00 54.88 310 GLY D CA 1
ATOM 2339 C C . GLY A 1 310 ? -6.122 -22.905 62.388 1.00 57.59 310 GLY D C 1
ATOM 2340 O O . GLY A 1 310 ? -7.136 -22.222 62.222 1.00 57.13 310 GLY D O 1
ATOM 2341 N N . VAL A 1 311 ? -4.913 -22.501 62.010 1.00 58.63 311 VAL D N 1
ATOM 2342 C CA . VAL A 1 311 ? -4.716 -21.251 61.283 1.00 66.82 311 VAL D CA 1
ATOM 2343 C C . VAL A 1 311 ? -4.892 -21.567 59.801 1.00 64.19 311 VAL D C 1
ATOM 2344 O O . VAL A 1 311 ? -3.987 -22.094 59.151 1.00 65.30 311 VAL D O 1
ATOM 2348 N N . GLY A 1 312 ? -6.075 -21.259 59.269 1.00 63.59 312 GLY D N 1
ATOM 2349 C CA . GLY A 1 312 ? -6.358 -21.420 57.861 1.00 60.89 312 GLY D CA 1
ATOM 2350 C C . GLY A 1 312 ? -6.863 -22.785 57.446 1.00 60.86 312 GLY D C 1
ATOM 2351 O O . GLY A 1 312 ? -7.249 -22.956 56.282 1.00 66.97 312 GLY D O 1
ATOM 2352 N N . PHE A 1 313 ? -6.872 -23.761 58.349 1.00 62.73 313 PHE D N 1
ATOM 2353 C CA . PHE A 1 313 ? -7.299 -25.111 58.016 1.00 59.56 313 PHE D CA 1
ATOM 2354 C C . PHE A 1 313 ? -8.105 -25.688 59.167 1.00 62.72 313 PHE D C 1
ATOM 2355 O O . PHE A 1 313 ? -7.997 -25.249 60.314 1.00 57.33 313 PHE D O 1
ATOM 2363 N N . GLY A 1 314 ? -8.919 -26.688 58.842 1.00 61.74 314 GLY D N 1
ATOM 2364 C CA . GLY A 1 314 ? -9.567 -27.469 59.871 1.00 56.91 314 GLY D CA 1
ATOM 2365 C C . GLY A 1 314 ? -8.659 -28.570 60.387 1.00 59.90 314 GLY D C 1
ATOM 2366 O O . GLY A 1 314 ? -7.787 -29.077 59.683 1.00 62.09 314 GLY D O 1
ATOM 2367 N N . LEU A 1 315 ? -8.866 -28.932 61.643 1.00 59.44 315 LEU D N 1
ATOM 2368 C CA . LEU A 1 315 ? -8.123 -29.993 62.297 1.00 55.73 315 LEU D CA 1
ATOM 2369 C C . LEU A 1 315 ? -9.044 -31.171 62.591 1.00 60.81 315 LEU D C 1
ATOM 2370 O O . LEU A 1 315 ? -10.267 -31.005 62.657 1.00 61.61 315 LEU D O 1
ATOM 2375 N N . PRO A 1 316 ? -8.492 -32.394 62.752 1.00 62.60 316 PRO D N 1
ATOM 2376 C CA . PRO A 1 316 ? -9.351 -33.581 62.888 1.00 60.61 316 PRO D CA 1
ATOM 2377 C C . PRO A 1 316 ? -10.407 -33.457 63.975 1.00 63.59 316 PRO D C 1
ATOM 2378 O O . PRO A 1 316 ? -10.098 -33.211 65.145 1.00 66.35 316 PRO D O 1
ATOM 2382 N N . THR A 1 317 ? -11.666 -33.619 63.576 1.00 64.11 317 THR D N 1
ATOM 2383 C CA . THR A 1 317 ? -12.815 -33.562 64.477 1.00 61.45 317 THR D CA 1
ATOM 2384 C C . THR A 1 317 ? -13.628 -34.827 64.238 1.00 69.12 317 THR D C 1
ATOM 2385 O O . THR A 1 317 ? -14.600 -34.819 63.470 1.00 74.83 317 THR D O 1
ATOM 2389 N N . PRO A 1 318 ? -13.246 -35.940 64.872 1.00 70.04 318 PRO D N 1
ATOM 2390 C CA . PRO A 1 318 ? -13.899 -37.226 64.565 1.00 71.85 318 PRO D CA 1
ATOM 2391 C C . PRO A 1 318 ? -15.407 -37.216 64.738 1.00 76.49 318 PRO D C 1
ATOM 2392 O O . PRO A 1 318 ? -16.107 -37.936 64.014 1.00 77.91 318 PRO D O 1
ATOM 2396 N N . GLU A 1 319 ? -15.935 -36.419 65.669 1.00 76.80 319 GLU D N 1
ATOM 2397 C CA . GLU A 1 319 ? -17.377 -36.387 65.883 1.00 74.90 319 GLU D CA 1
ATOM 2398 C C . GLU A 1 319 ? -18.120 -35.693 64.748 1.00 76.94 319 GLU D C 1
ATOM 2399 O O . GLU A 1 319 ? -19.310 -35.960 64.550 1.00 75.18 319 GLU D O 1
ATOM 2405 N N . SER A 1 320 ? -17.450 -34.819 63.998 1.00 74.52 320 SER D N 1
ATOM 2406 C CA . SER A 1 320 ? -18.072 -34.089 62.901 1.00 72.80 320 SER D CA 1
ATOM 2407 C C . SER A 1 320 ? -17.556 -34.491 61.529 1.00 81.32 320 SER D C 1
ATOM 2408 O O . SER A 1 320 ? -18.326 -34.478 60.566 1.00 76.88 320 SER D O 1
ATOM 2411 N N . VAL A 1 321 ? -16.277 -34.833 61.416 1.00 78.29 321 VAL D N 1
ATOM 2412 C CA . VAL A 1 321 ? -15.703 -35.345 60.174 1.00 76.56 321 VAL D CA 1
ATOM 2413 C C . VAL A 1 321 ? -15.138 -36.728 60.475 1.00 76.43 321 VAL D C 1
ATOM 2414 O O . VAL A 1 321 ? -13.933 -36.864 60.733 1.00 76.32 321 VAL D O 1
ATOM 2418 N N . PRO A 1 322 ? -15.965 -37.777 60.459 1.00 78.35 322 PRO D N 1
ATOM 2419 C CA . PRO A 1 322 ? -15.500 -39.084 60.950 1.00 76.61 322 PRO D CA 1
ATOM 2420 C C . PRO A 1 322 ? -14.532 -39.793 60.020 1.00 79.04 322 PRO D C 1
ATOM 2421 O O . PRO A 1 322 ? -13.830 -40.704 60.475 1.00 80.02 322 PRO D O 1
ATOM 2425 N N . PHE A 1 323 ? -14.463 -39.417 58.744 1.00 78.06 323 PHE D N 1
ATOM 2426 C CA . PHE A 1 323 ? -13.625 -40.132 57.791 1.00 75.39 323 PHE D CA 1
ATOM 2427 C C . PHE A 1 323 ? -12.187 -39.631 57.753 1.00 79.12 323 PHE D C 1
ATOM 2428 O O . PHE A 1 323 ? -11.383 -40.165 56.982 1.00 80.67 323 PHE D O 1
ATOM 2436 N N . ILE A 1 324 ? -11.838 -38.638 58.560 1.00 72.19 324 ILE D N 1
ATOM 2437 C CA . ILE A 1 324 ? -10.477 -38.116 58.631 1.00 74.74 324 ILE D CA 1
ATOM 2438 C C . ILE A 1 324 ? -9.900 -38.497 59.990 1.00 76.21 324 ILE D C 1
ATOM 2439 O O . ILE A 1 324 ? -10.440 -38.081 61.024 1.00 75.01 324 ILE D O 1
ATOM 2444 N N . PRO A 1 325 ? -8.822 -39.272 60.041 1.00 80.58 325 PRO D N 1
ATOM 2445 C CA . PRO A 1 325 ? -8.270 -39.701 61.327 1.00 78.69 325 PRO D CA 1
ATOM 2446 C C . PRO A 1 325 ? -7.546 -38.557 62.024 1.00 79.32 325 PRO D C 1
ATOM 2447 O O . PRO A 1 325 ? -7.330 -37.481 61.465 1.00 77.47 325 PRO D O 1
ATOM 2451 N N . GLU A 1 326 ? -7.173 -38.813 63.276 1.00 77.62 326 GLU D N 1
ATOM 2452 C CA . GLU A 1 326 ? -6.462 -37.816 64.061 1.00 79.43 326 GLU D CA 1
ATOM 2453 C C . GLU A 1 326 ? -4.957 -37.930 63.854 1.00 75.86 326 GLU D C 1
ATOM 2454 O O . GLU A 1 326 ? -4.437 -38.942 63.371 1.00 81.63 326 GLU D O 1
ATOM 2460 N N . GLY A 1 327 ? -4.259 -36.874 64.249 1.00 74.56 327 GLY D N 1
ATOM 2461 C CA . GLY A 1 327 ? -2.857 -36.686 63.959 1.00 69.87 327 GLY D CA 1
ATOM 2462 C C . GLY A 1 327 ? -2.613 -35.304 63.404 1.00 74.48 327 GLY D C 1
ATOM 2463 O O . GLY A 1 327 ? -3.515 -34.477 63.291 1.00 77.50 327 GLY D O 1
ATOM 2464 N N . ARG A 1 328 ? -1.360 -35.057 63.045 1.00 66.90 328 ARG D N 1
ATOM 2465 C CA . ARG A 1 328 ? -1.044 -33.769 62.452 1.00 70.75 328 ARG D CA 1
ATOM 2466 C C . ARG A 1 328 ? -1.592 -33.751 61.030 1.00 78.23 328 ARG D C 1
ATOM 2467 O O . ARG A 1 328 ? -0.846 -33.916 60.062 1.00 72.66 328 ARG D O 1
ATOM 2475 N N . ILE A 1 329 ? -2.906 -33.602 60.895 1.00 77.81 329 ILE D N 1
ATOM 2476 C CA . ILE A 1 329 ? -3.564 -33.553 59.598 1.00 67.73 329 ILE D CA 1
ATOM 2477 C C . ILE A 1 329 ? -4.393 -32.282 59.546 1.00 72.04 329 ILE D C 1
ATOM 2478 O O . ILE A 1 329 ? -5.177 -32.011 60.461 1.00 70.05 329 ILE D O 1
ATOM 2483 N N . CYS A 1 330 ? -4.204 -31.492 58.497 1.00 68.20 330 CYS D N 1
ATOM 2484 C CA . CYS A 1 330 ? -5.037 -30.326 58.265 1.00 65.35 330 CYS D CA 1
ATOM 2485 C C . CYS A 1 330 ? -5.778 -30.501 56.950 1.00 70.06 330 CYS D C 1
ATOM 2486 O O . CYS A 1 330 ? -5.303 -31.180 56.034 1.00 70.54 330 CYS D O 1
ATOM 2489 N N . PHE A 1 331 ? -6.951 -29.884 56.867 1.00 70.72 331 PHE D N 1
ATOM 2490 C CA . PHE A 1 331 ? -7.856 -30.166 55.766 1.00 62.85 331 PHE D CA 1
ATOM 2491 C C . PHE A 1 331 ? -8.920 -29.087 55.690 1.00 65.88 331 PHE D C 1
ATOM 2492 O O . PHE A 1 331 ? -9.126 -28.314 56.630 1.00 65.10 331 PHE D O 1
ATOM 2500 N N . TRP A 1 332 ? -9.599 -29.062 54.550 1.00 68.02 332 TRP D N 1
ATOM 2501 C CA . TRP A 1 332 ? -10.908 -28.441 54.426 1.00 61.65 332 TRP D CA 1
ATOM 2502 C C . TRP A 1 332 ? -11.583 -29.041 53.201 1.00 64.11 332 TRP D C 1
ATOM 2503 O O . TRP A 1 332 ? -11.030 -29.917 52.529 1.00 66.13 332 TRP D O 1
ATOM 2514 N N . GLY A 1 333 ? -12.794 -28.574 52.921 1.00 65.01 333 GLY D N 1
ATOM 2515 C CA . GLY A 1 333 ? -13.547 -29.086 51.800 1.00 62.18 333 GLY D CA 1
ATOM 2516 C C . GLY A 1 333 ? -14.470 -28.021 51.256 1.00 66.79 333 GLY D C 1
ATOM 2517 O O . GLY A 1 333 ? -14.575 -26.925 51.806 1.00 64.32 333 GLY D O 1
ATOM 2518 N N . GLY A 1 334 ? -15.151 -28.360 50.166 1.00 64.87 334 GLY D N 1
ATOM 2519 C CA . GLY A 1 334 ? -16.047 -27.417 49.531 1.00 58.04 334 GLY D CA 1
ATOM 2520 C C . GLY A 1 334 ? -17.490 -27.875 49.498 1.00 55.36 334 GLY D C 1
ATOM 2521 O O . GLY A 1 334 ? -17.779 -29.068 49.637 1.00 60.09 334 GLY D O 1
ATOM 2522 N N . TRP A 1 335 ? -18.399 -26.919 49.321 1.00 61.10 335 TRP D N 1
ATOM 2523 C CA . TRP A 1 335 ? -19.825 -27.207 49.255 1.00 56.33 335 TRP D CA 1
ATOM 2524 C C . TRP A 1 335 ? -20.116 -28.224 48.158 1.00 70.44 335 TRP D C 1
ATOM 2525 O O . TRP A 1 335 ? -19.691 -28.059 47.011 1.00 64.29 335 TRP D O 1
ATOM 2536 N N . GLY A 1 336 ? -20.836 -29.284 48.517 1.00 66.61 336 GLY D N 1
ATOM 2537 C CA . GLY A 1 336 ? -21.162 -30.354 47.602 1.00 61.66 336 GLY D CA 1
ATOM 2538 C C . GLY A 1 336 ? -20.395 -31.637 47.845 1.00 69.87 336 GLY D C 1
ATOM 2539 O O . GLY A 1 336 ? -20.880 -32.711 47.467 1.00 66.96 336 GLY D O 1
ATOM 2540 N N . GLY A 1 337 ? -19.212 -31.559 48.454 1.00 63.12 337 GLY D N 1
ATOM 2541 C CA . GLY A 1 337 ? -18.482 -32.759 48.818 1.00 61.92 337 GLY D CA 1
ATOM 2542 C C . GLY A 1 337 ? -16.994 -32.745 48.521 1.00 61.84 337 GLY D C 1
ATOM 2543 O O . GLY A 1 337 ? -16.301 -33.724 48.814 1.00 62.26 337 GLY D O 1
ATOM 2544 N N . SER A 1 338 ? -16.486 -31.657 47.946 1.00 54.57 338 SER D N 1
ATOM 2545 C CA . SER A 1 338 ? -15.086 -31.630 47.548 1.00 59.67 338 SER D CA 1
ATOM 2546 C C . SER A 1 338 ? -14.183 -31.624 48.771 1.00 63.61 338 SER D C 1
ATOM 2547 O O . SER A 1 338 ? -14.553 -31.140 49.842 1.00 66.34 338 SER D O 1
ATOM 2550 N N . GLN A 1 339 ? -12.996 -32.199 48.608 1.00 61.37 339 GLN D N 1
ATOM 2551 C CA . GLN A 1 339 ? -12.074 -32.404 49.712 1.00 64.48 339 GLN D CA 1
ATOM 2552 C C . GLN A 1 339 ? -10.670 -31.983 49.307 1.00 62.67 339 GLN D C 1
ATOM 2553 O O . GLN A 1 339 ? -10.277 -32.101 48.144 1.00 67.32 339 GLN D O 1
ATOM 2559 N N . ILE A 1 340 ? -9.926 -31.473 50.285 1.00 60.17 340 ILE D N 1
ATOM 2560 C CA . ILE A 1 340 ? -8.487 -31.285 50.150 1.00 57.97 340 ILE D CA 1
ATOM 2561 C C . ILE A 1 340 ? -7.863 -31.539 51.517 1.00 64.53 340 ILE D C 1
ATOM 2562 O O . ILE A 1 340 ? -8.085 -30.783 52.469 1.00 64.96 340 ILE D O 1
ATOM 2567 N N . ILE A 1 341 ? -7.091 -32.617 51.627 1.00 66.72 341 ILE D N 1
ATOM 2568 C CA . ILE A 1 341 ? -6.573 -33.095 52.902 1.00 59.15 341 ILE D CA 1
ATOM 2569 C C . ILE A 1 341 ? -5.053 -33.097 52.847 1.00 65.67 341 ILE D C 1
ATOM 2570 O O . ILE A 1 341 ? -4.459 -33.538 51.858 1.00 66.64 341 ILE D O 1
ATOM 2575 N N . ILE A 1 342 ? -4.427 -32.602 53.912 1.00 66.36 342 ILE D N 1
ATOM 2576 C CA . ILE A 1 342 ? -2.975 -32.541 54.026 1.00 65.94 342 ILE D CA 1
ATOM 2577 C C . ILE A 1 342 ? -2.571 -33.389 55.224 1.00 72.72 342 ILE D C 1
ATOM 2578 O O . ILE A 1 342 ? -2.851 -33.026 56.373 1.00 75.54 342 ILE D O 1
ATOM 2583 N N . ASP A 1 343 ? -1.912 -34.513 54.962 1.00 74.55 343 ASP D N 1
ATOM 2584 C CA . ASP A 1 343 ? -1.419 -35.416 56.002 1.00 74.51 343 ASP D CA 1
ATOM 2585 C C . ASP A 1 343 ? 0.107 -35.327 55.987 1.00 73.80 343 ASP D C 1
ATOM 2586 O O . ASP A 1 343 ? 0.773 -36.032 55.233 1.00 77.89 343 ASP D O 1
ATOM 2591 N N . THR A 1 344 ? 0.659 -34.460 56.833 1.00 72.18 344 THR D N 1
ATOM 2592 C CA . THR A 1 344 ? 2.106 -34.286 56.886 1.00 78.88 344 THR D CA 1
ATOM 2593 C C . THR A 1 344 ? 2.830 -35.453 57.545 1.00 76.93 344 THR D C 1
ATOM 2594 O O . THR A 1 344 ? 4.058 -35.535 57.429 1.00 79.06 344 THR D O 1
ATOM 2598 N N . GLU A 1 345 ? 2.121 -36.333 58.255 1.00 79.74 345 GLU D N 1
ATOM 2599 C CA . GLU A 1 345 ? 2.770 -37.518 58.805 1.00 77.22 345 GLU D CA 1
ATOM 2600 C C . GLU A 1 345 ? 3.143 -38.491 57.694 1.00 82.46 345 GLU D C 1
ATOM 2601 O O . GLU A 1 345 ? 4.282 -38.970 57.627 1.00 86.00 345 GLU D O 1
ATOM 2607 N N . LYS A 1 346 ? 2.193 -38.797 56.813 1.00 80.83 346 LYS D N 1
ATOM 2608 C CA . LYS A 1 346 ? 2.455 -39.571 55.610 1.00 72.00 346 LYS D CA 1
ATOM 2609 C C . LYS A 1 346 ? 2.900 -38.694 54.448 1.00 75.27 346 LYS D C 1
ATOM 2610 O O . LYS A 1 346 ? 3.210 -39.221 53.373 1.00 78.81 346 LYS D O 1
ATOM 2616 N N . ARG A 1 347 ? 2.958 -37.376 54.651 1.00 79.59 347 ARG D N 1
ATOM 2617 C CA . ARG A 1 347 ? 3.368 -36.419 53.621 1.00 80.99 347 ARG D CA 1
ATOM 2618 C C . ARG A 1 347 ? 2.592 -36.636 52.328 1.00 77.92 347 ARG D C 1
ATOM 2619 O O . ARG A 1 347 ? 3.137 -36.558 51.225 1.00 78.58 347 ARG D O 1
ATOM 2627 N N . MET A 1 348 ? 1.302 -36.914 52.473 1.00 71.70 348 MET D N 1
ATOM 2628 C CA . MET A 1 348 ? 0.410 -37.116 51.346 1.00 77.68 348 MET D CA 1
ATOM 2629 C C . MET A 1 348 ? -0.639 -36.015 51.313 1.00 76.61 348 MET D C 1
ATOM 2630 O O . MET A 1 348 ? -0.958 -35.397 52.334 1.00 75.50 348 MET D O 1
ATOM 2635 N N . THR A 1 349 ? -1.174 -35.777 50.121 1.00 72.92 349 THR D N 1
ATOM 2636 C CA . THR A 1 349 ? -2.323 -34.904 49.939 1.00 69.45 349 THR D CA 1
ATOM 2637 C C . THR A 1 349 ? -3.390 -35.648 49.153 1.00 66.83 349 THR D C 1
ATOM 2638 O O . THR A 1 349 ? -3.090 -36.309 48.155 1.00 76.08 349 THR D O 1
ATOM 2642 N N . PHE A 1 350 ? -4.630 -35.545 49.615 1.00 67.64 350 PHE D N 1
ATOM 2643 C CA . PHE A 1 350 ? -5.777 -36.125 48.938 1.00 64.91 350 PHE D CA 1
ATOM 2644 C C . PHE A 1 350 ? -6.687 -35.008 48.444 1.00 67.56 350 PHE D C 1
ATOM 2645 O O . PHE A 1 350 ? -6.798 -33.952 49.074 1.00 65.21 350 PHE D O 1
ATOM 2653 N N . SER A 1 351 ? -7.332 -35.242 47.304 1.00 67.08 351 SER D N 1
ATOM 2654 C CA . SER A 1 351 ? -8.247 -34.258 46.747 1.00 62.76 351 SER D CA 1
ATOM 2655 C C . SER A 1 351 ? -9.308 -34.964 45.919 1.00 62.55 351 SER D C 1
ATOM 2656 O O . SER A 1 351 ? -9.003 -35.877 45.146 1.00 65.49 351 SER D O 1
ATOM 2659 N N . TYR A 1 352 ? -10.552 -34.530 46.092 1.00 62.98 352 TYR D N 1
ATOM 2660 C CA . TYR A 1 352 ? -11.690 -35.047 45.347 1.00 64.71 352 TYR D CA 1
ATOM 2661 C C . TYR A 1 352 ? -12.516 -33.859 44.881 1.00 66.04 352 TYR D C 1
ATOM 2662 O O . TYR A 1 352 ? -12.895 -33.008 45.691 1.00 64.77 352 TYR D O 1
ATOM 2671 N N . VAL A 1 353 ? -12.774 -33.789 43.578 1.00 64.07 353 VAL D N 1
ATOM 2672 C CA . VAL A 1 353 ? -13.478 -32.666 42.972 1.00 62.79 353 VAL D CA 1
ATOM 2673 C C . VAL A 1 353 ? -14.565 -33.216 42.060 1.00 64.75 353 VAL D C 1
ATOM 2674 O O . VAL A 1 353 ? -14.289 -34.042 41.186 1.00 69.96 353 VAL D O 1
ATOM 2678 N N . MET A 1 354 ? -15.799 -32.757 42.265 1.00 63.62 354 MET D N 1
ATOM 2679 C CA . MET A 1 354 ? -16.964 -33.252 41.550 1.00 65.45 354 MET D CA 1
ATOM 2680 C C . MET A 1 354 ? -17.727 -32.079 40.953 1.00 66.74 354 MET D C 1
ATOM 2681 O O . MET A 1 354 ? -17.445 -30.914 41.241 1.00 66.78 354 MET D O 1
ATOM 2686 N N . ASN A 1 355 ? -18.712 -32.399 40.109 1.00 66.78 355 ASN D N 1
ATOM 2687 C CA . ASN A 1 355 ? -19.633 -31.391 39.607 1.00 64.66 355 ASN D CA 1
ATOM 2688 C C . ASN A 1 355 ? -21.059 -31.563 40.111 1.00 66.12 355 ASN D C 1
ATOM 2689 O O . ASN A 1 355 ? -21.826 -30.598 40.072 1.00 67.79 355 ASN D O 1
ATOM 2694 N N . LYS A 1 356 ? -21.432 -32.750 40.587 1.00 62.16 356 LYS D N 1
ATOM 2695 C CA . LYS A 1 356 ? -22.743 -32.962 41.193 1.00 66.76 356 LYS D CA 1
ATOM 2696 C C . LYS A 1 356 ? -22.630 -32.709 42.692 1.00 69.62 356 LYS D C 1
ATOM 2697 O O . LYS A 1 356 ? -22.085 -33.535 43.432 1.00 67.83 356 LYS D O 1
ATOM 2703 N N . MET A 1 357 ? -23.155 -31.573 43.140 1.00 69.19 357 MET D N 1
ATOM 2704 C CA . MET A 1 357 ? -23.021 -31.163 44.531 1.00 66.32 357 MET D CA 1
ATOM 2705 C C . MET A 1 357 ? -24.015 -31.922 45.401 1.00 63.24 357 MET D C 1
ATOM 2706 O O . MET A 1 357 ? -25.228 -31.853 45.175 1.00 68.38 357 MET D O 1
ATOM 2711 N N . GLY A 1 358 ? -23.503 -32.646 46.387 1.00 62.11 358 GLY D N 1
ATOM 2712 C CA . GLY A 1 358 ? -24.346 -33.243 47.394 1.00 70.61 358 GLY D CA 1
ATOM 2713 C C . GLY A 1 358 ? -24.812 -32.219 48.402 1.00 79.30 358 GLY D C 1
ATOM 2714 O O . GLY A 1 358 ? -24.369 -31.059 48.425 1.00 71.57 358 GLY D O 1
ATOM 2715 N N . PRO A 1 359 ? -25.741 -32.635 49.263 1.00 82.46 359 PRO D N 1
ATOM 2716 C CA . PRO A 1 359 ? -26.237 -31.727 50.306 1.00 84.35 359 PRO D CA 1
ATOM 2717 C C . PRO A 1 359 ? -25.227 -31.606 51.439 1.00 95.96 359 PRO D C 1
ATOM 2718 O O . PRO A 1 359 ? -24.678 -32.606 51.908 1.00 97.17 359 PRO D O 1
ATOM 2722 N N . GLY A 1 360 ? -24.978 -30.382 51.867 1.00 84.70 360 GLY D N 1
ATOM 2723 C CA . GLY A 1 360 ? -24.098 -30.178 52.997 1.00 87.08 360 GLY D CA 1
ATOM 2724 C C . GLY A 1 360 ? -22.787 -29.526 52.593 1.00 83.67 360 GLY D C 1
ATOM 2725 O O . GLY A 1 360 ? -22.265 -29.736 51.489 1.00 74.48 360 GLY D O 1
ATOM 2726 N N . LEU A 1 361 ? -22.242 -28.723 53.507 1.00 90.32 361 LEU D N 1
ATOM 2727 C CA . LEU A 1 361 ? -20.962 -28.064 53.295 1.00 85.79 361 LEU D CA 1
ATOM 2728 C C . LEU A 1 361 ? -19.793 -28.859 53.854 1.00 82.64 361 LEU D C 1
ATOM 2729 O O . LEU A 1 361 ? -18.640 -28.570 53.512 1.00 87.76 361 LEU D O 1
ATOM 2734 N N . LEU A 1 362 ? -20.061 -29.841 54.708 1.00 75.96 362 LEU D N 1
ATOM 2735 C CA . LEU A 1 362 ? -19.070 -30.847 55.060 1.00 78.63 362 LEU D CA 1
ATOM 2736 C C . LEU A 1 362 ? -19.043 -31.888 53.943 1.00 91.44 362 LEU D C 1
ATOM 2737 O O . LEU A 1 362 ? -19.584 -31.675 52.854 1.00 95.50 362 LEU D O 1
ATOM 2742 N N . GLY A 1 363 ? -18.405 -33.025 54.189 1.00 72.32 363 GLY D N 1
ATOM 2743 C CA . GLY A 1 363 ? -18.353 -34.073 53.189 1.00 71.17 363 GLY D CA 1
ATOM 2744 C C . GLY A 1 363 ? -19.728 -34.626 52.852 1.00 70.77 363 GLY D C 1
ATOM 2745 O O . GLY A 1 363 ? -20.724 -34.407 53.542 1.00 79.69 363 GLY D O 1
ATOM 2746 N N . SER A 1 364 ? -19.771 -35.353 51.744 1.00 73.12 364 SER D N 1
ATOM 2747 C CA . SER A 1 364 ? -20.955 -36.076 51.309 1.00 72.24 364 SER D CA 1
ATOM 2748 C C . SER A 1 364 ? -20.726 -37.571 51.502 1.00 70.42 364 SER D C 1
ATOM 2749 O O . SER A 1 364 ? -19.684 -38.005 52.002 1.00 66.49 364 SER D O 1
ATOM 2752 N N . GLU A 1 365 ? -21.724 -38.364 51.107 1.00 71.42 365 GLU D N 1
ATOM 2753 C CA . GLU A 1 365 ? -21.570 -39.814 51.158 1.00 77.12 365 GLU D CA 1
ATOM 2754 C C . GLU A 1 365 ? -20.402 -40.269 50.292 1.00 76.19 365 GLU D C 1
ATOM 2755 O O . GLU A 1 365 ? -19.639 -41.161 50.681 1.00 74.83 365 GLU D O 1
ATOM 2761 N N . ARG A 1 366 ? -20.244 -39.659 49.115 1.00 74.45 366 ARG D N 1
ATOM 2762 C CA . ARG A 1 366 ? -19.116 -39.993 48.252 1.00 74.34 366 ARG D CA 1
ATOM 2763 C C . ARG A 1 366 ? -17.796 -39.560 48.877 1.00 73.22 366 ARG D C 1
ATOM 2764 O O . ARG A 1 366 ? -16.785 -40.260 48.749 1.00 72.49 366 ARG D O 1
ATOM 2772 N N . SER A 1 367 ? -17.786 -38.408 49.554 1.00 72.55 367 SER D N 1
ATOM 2773 C CA . SER A 1 367 ? -16.557 -37.927 50.179 1.00 71.06 367 SER D CA 1
ATOM 2774 C C . SER A 1 367 ? -16.055 -38.906 51.232 1.00 70.36 367 SER D C 1
ATOM 2775 O O . SER A 1 367 ? -14.844 -39.124 51.360 1.00 65.54 367 SER D O 1
ATOM 2778 N N . ALA A 1 368 ? -16.970 -39.509 51.994 1.00 66.37 368 ALA D N 1
ATOM 2779 C CA . ALA A 1 368 ? -16.564 -40.487 52.996 1.00 74.14 368 ALA D CA 1
ATOM 2780 C C . ALA A 1 368 ? -16.004 -41.746 52.346 1.00 74.18 368 ALA D C 1
ATOM 2781 O O . ALA A 1 368 ? -15.014 -42.309 52.824 1.00 70.04 368 ALA D O 1
ATOM 2783 N N . GLN A 1 369 ? -16.625 -42.202 51.254 1.00 69.53 369 GLN D N 1
ATOM 2784 C CA . GLN A 1 369 ? -16.131 -43.388 50.561 1.00 69.79 369 GLN D CA 1
ATOM 2785 C C . GLN A 1 369 ? -14.722 -43.170 50.026 1.00 68.22 369 GLN D C 1
ATOM 2786 O O . GLN A 1 369 ? -13.853 -44.038 50.171 1.00 75.93 369 GLN D O 1
ATOM 2792 N N . TYR A 1 370 ? -14.476 -42.014 49.408 1.00 66.69 370 TYR D N 1
ATOM 2793 C CA . TYR A 1 370 ? -13.187 -41.777 48.768 1.00 66.93 370 TYR D CA 1
ATOM 2794 C C . TYR A 1 370 ? -12.085 -41.547 49.795 1.00 70.09 370 TYR D C 1
ATOM 2795 O O . TYR A 1 370 ? -10.978 -42.081 49.653 1.00 68.69 370 TYR D O 1
ATOM 2804 N N . VAL A 1 371 ? -12.366 -40.760 50.835 1.00 69.95 371 VAL D N 1
ATOM 2805 C CA . VAL A 1 371 ? -11.350 -40.485 51.846 1.00 65.59 371 VAL D CA 1
ATOM 2806 C C . VAL A 1 371 ? -11.023 -41.747 52.637 1.00 69.05 371 VAL D C 1
ATOM 2807 O O . VAL A 1 371 ? -9.853 -42.030 52.923 1.00 69.01 371 VAL D O 1
ATOM 2811 N N . SER A 1 372 ? -12.045 -42.527 53.000 1.00 67.98 372 SER D N 1
ATOM 2812 C CA . SER A 1 372 ? -11.805 -43.763 53.741 1.00 71.02 372 SER D CA 1
ATOM 2813 C C . SER A 1 372 ? -11.002 -44.752 52.907 1.00 73.23 372 SER D C 1
ATOM 2814 O O . SER A 1 372 ? -10.053 -45.372 53.401 1.00 75.00 372 SER D O 1
ATOM 2817 N N . ALA A 1 373 ? -11.371 -44.914 51.633 1.00 73.92 373 ALA D N 1
ATOM 2818 C CA . ALA A 1 373 ? -10.641 -45.830 50.763 1.00 72.78 373 ALA D CA 1
ATOM 2819 C C . ALA A 1 373 ? -9.183 -45.413 50.621 1.00 72.39 373 ALA D C 1
ATOM 2820 O O . ALA A 1 373 ? -8.289 -46.265 50.553 1.00 78.86 373 ALA D O 1
ATOM 2822 N N . ALA A 1 374 ? -8.924 -44.105 50.579 1.00 66.46 374 ALA D N 1
ATOM 2823 C CA . ALA A 1 374 ? -7.550 -43.627 50.466 1.00 72.04 374 ALA D CA 1
ATOM 2824 C C . ALA A 1 374 ? -6.754 -43.928 51.728 1.00 78.89 374 ALA D C 1
ATOM 2825 O O . ALA A 1 374 ? -5.557 -44.228 51.657 1.00 79.80 374 ALA D O 1
ATOM 2827 N N . TYR A 1 375 ? -7.399 -43.861 52.893 1.00 76.38 375 TYR D N 1
ATOM 2828 C CA . TYR A 1 375 ? -6.686 -44.112 54.139 1.00 76.17 375 TYR D CA 1
ATOM 2829 C C . TYR A 1 375 ? -6.613 -45.596 54.471 1.00 80.64 375 TYR D C 1
ATOM 2830 O O . TYR A 1 375 ? -5.672 -46.026 55.149 1.00 85.60 375 TYR D O 1
ATOM 2839 N N . ASP A 1 376 ? -7.584 -46.389 54.013 1.00 79.09 376 ASP D N 1
ATOM 2840 C CA . ASP A 1 376 ? -7.499 -47.834 54.204 1.00 79.66 376 ASP D CA 1
ATOM 2841 C C . ASP A 1 376 ? -6.326 -48.419 53.429 1.00 82.03 376 ASP D C 1
ATOM 2842 O O . ASP A 1 376 ? -5.661 -49.350 53.899 1.00 89.90 376 ASP D O 1
ATOM 2847 N N . ALA A 1 377 ? -6.053 -47.881 52.237 1.00 84.76 377 ALA D N 1
ATOM 2848 C CA . ALA A 1 377 ? -4.944 -48.380 51.433 1.00 87.80 377 ALA D CA 1
ATOM 2849 C C . ALA A 1 377 ? -3.595 -47.986 52.020 1.00 86.04 377 ALA D C 1
ATOM 2850 O O . ALA A 1 377 ? -2.598 -48.683 51.798 1.00 93.93 377 ALA D O 1
ATOM 2852 N N . LEU A 1 378 ? -3.539 -46.884 52.768 1.00 82.84 378 LEU D N 1
ATOM 2853 C CA . LEU A 1 378 ? -2.293 -46.387 53.336 1.00 86.54 378 LEU D CA 1
ATOM 2854 C C . LEU A 1 378 ? -1.891 -47.106 54.621 1.00 93.14 378 LEU D C 1
ATOM 2855 O O . LEU A 1 378 ? -1.040 -46.597 55.361 1.00 94.82 378 LEU D O 1
ATOM 2860 N N . SER A 1 379 ? -2.475 -48.266 54.904 1.00 96.12 379 SER D N 1
ATOM 2861 C CA . SER A 1 379 ? -2.120 -49.032 56.093 1.00 100.44 379 SER D CA 1
ATOM 2862 C C . SER A 1 379 ? -2.056 -50.523 55.781 1.00 99.69 379 SER D C 1
ATOM 2863 O O . SER A 1 379 ? -1.187 -50.975 55.035 1.00 103.24 379 SER D O 1
ATOM 2866 N N . ASN B 1 3 ? 7.382 -23.006 113.184 1.00 90.38 3 ASN A N 1
ATOM 2867 C CA . ASN B 1 3 ? 7.175 -22.320 111.913 1.00 88.50 3 ASN A CA 1
ATOM 2868 C C . ASN B 1 3 ? 6.160 -23.061 111.046 1.00 84.43 3 ASN A C 1
ATOM 2869 O O . ASN B 1 3 ? 4.971 -22.743 111.056 1.00 85.70 3 ASN A O 1
ATOM 2874 N N . ILE B 1 4 ? 6.639 -24.050 110.296 1.00 74.13 4 ILE A N 1
ATOM 2875 C CA . ILE B 1 4 ? 5.806 -24.854 109.409 1.00 79.41 4 ILE A CA 1
ATOM 2876 C C . ILE B 1 4 ? 5.759 -26.275 109.951 1.00 82.19 4 ILE A C 1
ATOM 2877 O O . ILE B 1 4 ? 6.806 -26.893 110.184 1.00 77.73 4 ILE A O 1
ATOM 2882 N N . GLU B 1 5 ? 4.552 -26.791 110.149 1.00 76.78 5 GLU A N 1
ATOM 2883 C CA . GLU B 1 5 ? 4.345 -28.141 110.646 1.00 73.26 5 GLU A CA 1
ATOM 2884 C C . GLU B 1 5 ? 3.980 -29.080 109.502 1.00 80.00 5 GLU A C 1
ATOM 2885 O O . GLU B 1 5 ? 3.614 -28.650 108.405 1.00 77.27 5 GLU A O 1
ATOM 2891 N N . GLY B 1 6 ? 4.080 -30.374 109.774 1.00 76.30 6 GLY A N 1
ATOM 2892 C CA . GLY B 1 6 ? 3.708 -31.387 108.808 1.00 75.04 6 GLY A CA 1
ATOM 2893 C C . GLY B 1 6 ? 4.904 -32.043 108.148 1.00 74.21 6 GLY A C 1
ATOM 2894 O O . GLY B 1 6 ? 6.062 -31.869 108.540 1.00 72.21 6 GLY A O 1
ATOM 2895 N N . VAL B 1 7 ? 4.597 -32.813 107.108 1.00 74.44 7 VAL A N 1
ATOM 2896 C CA . VAL B 1 7 ? 5.577 -33.622 106.391 1.00 79.40 7 VAL A CA 1
ATOM 2897 C C . VAL B 1 7 ? 5.930 -32.936 105.080 1.00 80.91 7 VAL A C 1
ATOM 2898 O O . VAL B 1 7 ? 5.069 -32.334 104.426 1.00 77.32 7 VAL A O 1
ATOM 2902 N N . CYS B 1 8 ? 7.203 -33.022 104.696 1.00 81.80 8 CYS A N 1
ATOM 2903 C CA . CYS B 1 8 ? 7.653 -32.506 103.405 1.00 82.15 8 CYS A CA 1
ATOM 2904 C C . CYS B 1 8 ? 8.825 -33.355 102.935 1.00 82.04 8 CYS A C 1
ATOM 2905 O O . CYS B 1 8 ? 9.906 -33.303 103.531 1.00 83.95 8 CYS A O 1
ATOM 2908 N N . ASP B 1 9 ? 8.605 -34.133 101.875 1.00 79.23 9 ASP A N 1
ATOM 2909 C CA . ASP B 1 9 ? 9.678 -34.902 101.261 1.00 76.22 9 ASP A CA 1
ATOM 2910 C C . ASP B 1 9 ? 10.841 -33.988 100.895 1.00 87.13 9 ASP A C 1
ATOM 2911 O O . ASP B 1 9 ? 10.645 -32.848 100.466 1.00 90.10 9 ASP A O 1
ATOM 2916 N N . GLN B 1 10 ? 12.062 -34.500 101.072 1.00 89.23 10 GLN A N 1
ATOM 2917 C CA . GLN B 1 10 ? 13.252 -33.699 100.810 1.00 88.33 10 GLN A CA 1
ATOM 2918 C C . GLN B 1 10 ? 13.364 -33.287 99.349 1.00 89.84 10 GLN A C 1
ATOM 2919 O O . GLN B 1 10 ? 14.043 -32.298 99.047 1.00 85.78 10 GLN A O 1
ATOM 2925 N N . ARG B 1 11 ? 12.719 -34.020 98.437 1.00 89.08 11 ARG A N 1
ATOM 2926 C CA . ARG B 1 11 ? 12.695 -33.604 97.038 1.00 84.72 11 ARG A CA 1
ATOM 2927 C C . ARG B 1 11 ? 12.040 -32.240 96.875 1.00 86.40 11 ARG A C 1
ATOM 2928 O O . ARG B 1 11 ? 12.405 -31.480 95.970 1.00 88.96 11 ARG A O 1
ATOM 2936 N N . PHE B 1 12 ? 11.085 -31.910 97.741 1.00 85.46 12 PHE A N 1
ATOM 2937 C CA . PHE B 1 12 ? 10.320 -30.668 97.661 1.00 82.17 12 PHE A CA 1
ATOM 2938 C C . PHE B 1 12 ? 10.789 -29.645 98.685 1.00 81.82 12 PHE A C 1
ATOM 2939 O O . PHE B 1 12 ? 9.981 -28.902 99.251 1.00 82.71 12 PHE A O 1
ATOM 2947 N N . SER B 1 13 ? 12.098 -29.594 98.945 1.00 84.62 13 SER A N 1
ATOM 2948 C CA . SER B 1 13 ? 12.627 -28.619 99.892 1.00 84.40 13 SER A CA 1
ATOM 2949 C C . SER B 1 13 ? 12.426 -27.194 99.397 1.00 86.11 13 SER A C 1
ATOM 2950 O O . SER B 1 13 ? 12.191 -26.285 100.202 1.00 87.25 13 SER A O 1
ATOM 2953 N N . GLY B 1 14 ? 12.515 -26.978 98.083 1.00 90.25 14 GLY A N 1
ATOM 2954 C CA . GLY B 1 14 ? 12.240 -25.661 97.538 1.00 84.43 14 GLY A CA 1
ATOM 2955 C C . GLY B 1 14 ? 10.796 -25.238 97.708 1.00 81.18 14 GLY A C 1
ATOM 2956 O O . GLY B 1 14 ? 10.502 -24.042 97.794 1.00 81.40 14 GLY A O 1
ATOM 2957 N N . LEU B 1 15 ? 9.876 -26.205 97.756 1.00 81.54 15 LEU A N 1
ATOM 2958 C CA . LEU B 1 15 ? 8.472 -25.880 97.981 1.00 77.86 15 LEU A CA 1
ATOM 2959 C C . LEU B 1 15 ? 8.243 -25.386 99.404 1.00 82.05 15 LEU A C 1
ATOM 2960 O O . LEU B 1 15 ? 7.434 -24.477 99.628 1.00 80.71 15 LEU A O 1
ATOM 2965 N N . LYS B 1 16 ? 8.946 -25.971 100.377 1.00 87.15 16 LYS A N 1
ATOM 2966 C CA . LYS B 1 16 ? 8.832 -25.499 101.753 1.00 82.86 16 LYS A CA 1
ATOM 2967 C C . LYS B 1 16 ? 9.466 -24.125 101.914 1.00 81.38 16 LYS A C 1
ATOM 2968 O O . LYS B 1 16 ? 8.930 -23.267 102.626 1.00 84.81 16 LYS A O 1
ATOM 2974 N N . GLU B 1 17 ? 10.612 -23.903 101.265 1.00 81.17 17 GLU A N 1
ATOM 2975 C CA . GLU B 1 17 ? 11.236 -22.585 101.289 1.00 87.79 17 GLU A CA 1
ATOM 2976 C C . GLU B 1 17 ? 10.275 -21.523 100.773 1.00 86.24 17 GLU A C 1
ATOM 2977 O O . GLU B 1 17 ? 10.073 -20.489 101.418 1.00 87.93 17 GLU A O 1
ATOM 2983 N N . ALA B 1 18 ? 9.653 -21.777 99.617 1.00 85.21 18 ALA A N 1
ATOM 2984 C CA . ALA B 1 18 ? 8.716 -20.816 99.043 1.00 86.13 18 ALA A CA 1
ATOM 2985 C C . ALA B 1 18 ? 7.584 -20.494 100.011 1.00 81.39 18 ALA A C 1
ATOM 2986 O O . ALA B 1 18 ? 7.204 -19.327 100.167 1.00 82.62 18 ALA A O 1
ATOM 2988 N N . LEU B 1 19 ? 7.033 -21.514 100.673 1.00 77.63 19 LEU A N 1
ATOM 2989 C CA . LEU B 1 19 ? 5.993 -21.270 101.666 1.00 78.09 19 LEU A CA 1
ATOM 2990 C C . LEU B 1 19 ? 6.531 -20.496 102.863 1.00 79.97 19 LEU A C 1
ATOM 2991 O O . LEU B 1 19 ? 5.804 -19.691 103.456 1.00 80.93 19 LEU A O 1
ATOM 2996 N N . ALA B 1 20 ? 7.799 -20.712 103.220 1.00 80.91 20 ALA A N 1
ATOM 2997 C CA . ALA B 1 20 ? 8.360 -20.067 104.404 1.00 81.22 20 ALA A CA 1
ATOM 2998 C C . ALA B 1 20 ? 8.517 -18.565 104.199 1.00 80.19 20 ALA A C 1
ATOM 2999 O O . ALA B 1 20 ? 8.132 -17.769 105.064 1.00 75.62 20 ALA A O 1
ATOM 3001 N N . ARG B 1 21 ? 9.087 -18.156 103.060 1.00 80.94 21 ARG A N 1
ATOM 3002 C CA . ARG B 1 21 ? 9.295 -16.733 102.809 1.00 81.96 21 ARG A CA 1
ATOM 3003 C C . ARG B 1 21 ? 7.972 -15.984 102.723 1.00 81.18 21 ARG A C 1
ATOM 3004 O O . ARG B 1 21 ? 7.838 -14.883 103.269 1.00 79.86 21 ARG A O 1
ATOM 3012 N N . ASN B 1 22 ? 6.982 -16.566 102.043 1.00 77.68 22 ASN A N 1
ATOM 3013 C CA . ASN B 1 22 ? 5.693 -15.897 101.902 1.00 80.86 22 ASN A CA 1
ATOM 3014 C C . ASN B 1 22 ? 4.985 -15.768 103.245 1.00 76.08 22 ASN A C 1
ATOM 3015 O O . ASN B 1 22 ? 4.310 -14.765 103.503 1.00 72.84 22 ASN A O 1
ATOM 3020 N N . LEU B 1 23 ? 5.130 -16.771 104.115 1.00 78.80 23 LEU A N 1
ATOM 3021 C CA . LEU B 1 23 ? 4.553 -16.672 105.452 1.00 72.19 23 LEU A CA 1
ATOM 3022 C C . LEU B 1 23 ? 5.262 -15.606 106.278 1.00 76.76 23 LEU A C 1
ATOM 3023 O O . LEU B 1 23 ? 4.620 -14.875 107.042 1.00 73.22 23 LEU A O 1
ATOM 3028 N N . ASP B 1 24 ? 6.586 -15.501 106.139 1.00 77.06 24 ASP A N 1
ATOM 3029 C CA . ASP B 1 24 ? 7.331 -14.505 106.900 1.00 75.30 24 ASP A CA 1
ATOM 3030 C C . ASP B 1 24 ? 7.127 -13.101 106.346 1.00 81.87 24 ASP A C 1
ATOM 3031 O O . ASP B 1 24 ? 7.169 -12.126 107.105 1.00 85.62 24 ASP A O 1
ATOM 3036 N N . SER B 1 25 ? 6.908 -12.976 105.037 1.00 83.08 25 SER A N 1
ATOM 3037 C CA . SER B 1 25 ? 6.712 -11.672 104.415 1.00 77.62 25 SER A CA 1
ATOM 3038 C C . SER B 1 25 ? 5.278 -11.174 104.515 1.00 76.17 25 SER A C 1
ATOM 3039 O O . SER B 1 25 ? 5.026 -10.002 104.213 1.00 81.16 25 SER A O 1
ATOM 3042 N N . GLY B 1 26 ? 4.339 -12.023 104.927 1.00 74.41 26 GLY A N 1
ATOM 3043 C CA . GLY B 1 26 ? 2.943 -11.655 104.986 1.00 69.46 26 GLY A CA 1
ATOM 3044 C C . GLY B 1 26 ? 2.159 -11.922 103.720 1.00 78.96 26 GLY A C 1
ATOM 3045 O O . GLY B 1 26 ? 0.933 -11.747 103.726 1.00 73.65 26 GLY A O 1
ATOM 3046 N N . GLU B 1 27 ? 2.824 -12.333 102.635 1.00 70.51 27 GLU A N 1
ATOM 3047 C CA . GLU B 1 27 ? 2.108 -12.654 101.404 1.00 73.64 27 GLU A CA 1
ATOM 3048 C C . GLU B 1 27 ? 1.086 -13.757 101.638 1.00 72.22 27 GLU A C 1
ATOM 3049 O O . GLU B 1 27 ? -0.036 -13.697 101.123 1.00 70.44 27 GLU A O 1
ATOM 3055 N N . ASP B 1 28 ? 1.461 -14.775 102.404 1.00 71.36 28 ASP A N 1
ATOM 3056 C CA . ASP B 1 28 ? 0.525 -15.748 102.944 1.00 71.35 28 ASP A CA 1
ATOM 3057 C C . ASP B 1 28 ? 0.354 -15.468 104.429 1.00 72.68 28 ASP A C 1
ATOM 3058 O O . ASP B 1 28 ? 1.342 -15.267 105.143 1.00 73.81 28 ASP A O 1
ATOM 3063 N N . VAL B 1 29 ? -0.893 -15.429 104.886 1.00 69.29 29 VAL A N 1
ATOM 3064 C CA . VAL B 1 29 ? -1.171 -15.334 106.315 1.00 70.02 29 VAL A CA 1
ATOM 3065 C C . VAL B 1 29 ? -1.244 -16.717 106.944 1.00 72.12 29 VAL A C 1
ATOM 3066 O O . VAL B 1 29 ? -0.591 -16.990 107.954 1.00 68.53 29 VAL A O 1
ATOM 3070 N N . GLY B 1 30 ? -2.036 -17.601 106.346 1.00 72.71 30 GLY A N 1
ATOM 3071 C CA . GLY B 1 30 ? -2.067 -19.002 106.713 1.00 73.05 30 GLY A CA 1
ATOM 3072 C C . GLY B 1 30 ? -2.329 -19.853 105.488 1.00 74.79 30 GLY A C 1
ATOM 3073 O O . GLY B 1 30 ? -3.276 -19.586 104.742 1.00 70.76 30 GLY A O 1
ATOM 3074 N N . ALA B 1 31 ? -1.503 -20.871 105.256 1.00 72.49 31 ALA A N 1
ATOM 3075 C CA . ALA B 1 31 ? -1.618 -21.655 104.036 1.00 72.10 31 ALA A CA 1
ATOM 3076 C C . ALA B 1 31 ? -1.243 -23.104 104.309 1.00 74.87 31 ALA A C 1
ATOM 3077 O O . ALA B 1 31 ? -0.420 -23.396 105.180 1.00 76.12 31 ALA A O 1
ATOM 3079 N N . ALA B 1 32 ? -1.861 -24.007 103.550 1.00 71.70 32 ALA A N 1
ATOM 3080 C CA . ALA B 1 32 ? -1.555 -25.429 103.593 1.00 65.62 32 ALA A CA 1
ATOM 3081 C C . ALA B 1 32 ? -1.238 -25.913 102.186 1.00 71.79 32 ALA A C 1
ATOM 3082 O O . ALA B 1 32 ? -1.857 -25.469 101.214 1.00 70.71 32 ALA A O 1
ATOM 3084 N N . ILE B 1 33 ? -0.270 -26.820 102.078 1.00 71.53 33 ILE A N 1
ATOM 3085 C CA . ILE B 1 33 ? 0.153 -27.378 100.799 1.00 65.88 33 ILE A CA 1
ATOM 3086 C C . ILE B 1 33 ? 0.249 -28.889 100.942 1.00 69.68 33 ILE A C 1
ATOM 3087 O O . ILE B 1 33 ? 0.937 -29.388 101.839 1.00 74.86 33 ILE A O 1
ATOM 3092 N N . ALA B 1 34 ? -0.433 -29.614 100.058 1.00 67.37 34 ALA A N 1
ATOM 3093 C CA . ALA B 1 34 ? -0.447 -31.068 100.089 1.00 68.48 34 ALA A CA 1
ATOM 3094 C C . ALA B 1 34 ? -0.072 -31.627 98.724 1.00 69.10 34 ALA A C 1
ATOM 3095 O O . ALA B 1 34 ? -0.352 -31.021 97.686 1.00 69.33 34 ALA A O 1
ATOM 3097 N N . LEU B 1 35 ? 0.560 -32.799 98.738 1.00 70.92 35 LEU A N 1
ATOM 3098 C CA . LEU B 1 35 ? 0.990 -33.465 97.516 1.00 67.93 35 LEU A CA 1
ATOM 3099 C C . LEU B 1 35 ? 0.993 -34.968 97.748 1.00 69.55 35 LEU A C 1
ATOM 3100 O O . LEU B 1 35 ? 1.631 -35.448 98.689 1.00 76.84 35 LEU A O 1
ATOM 3105 N N . THR B 1 36 ? 0.290 -35.701 96.889 1.00 64.93 36 THR A N 1
ATOM 3106 C CA . THR B 1 36 ? 0.233 -37.153 96.956 1.00 70.17 36 THR A CA 1
ATOM 3107 C C . THR B 1 36 ? 0.793 -37.753 95.674 1.00 78.46 36 THR A C 1
ATOM 3108 O O . THR B 1 36 ? 0.589 -37.212 94.583 1.00 72.07 36 THR A O 1
ATOM 3112 N N . ILE B 1 37 ? 1.506 -38.868 95.816 1.00 79.64 37 ILE A N 1
ATOM 3113 C CA . ILE B 1 37 ? 2.028 -39.634 94.691 1.00 76.10 37 ILE A CA 1
ATOM 3114 C C . ILE B 1 37 ? 1.651 -41.092 94.907 1.00 77.56 37 ILE A C 1
ATOM 3115 O O . ILE B 1 37 ? 1.926 -41.654 95.973 1.00 80.03 37 ILE A O 1
ATOM 3120 N N . ASP B 1 38 ? 1.014 -41.696 93.901 1.00 77.23 38 ASP A N 1
ATOM 3121 C CA . ASP B 1 38 ? 0.516 -43.072 93.984 1.00 84.56 38 ASP A CA 1
ATOM 3122 C C . ASP B 1 38 ? -0.458 -43.248 95.146 1.00 82.31 38 ASP A C 1
ATOM 3123 O O . ASP B 1 38 ? -0.608 -44.347 95.684 1.00 82.82 38 ASP A O 1
ATOM 3128 N N . GLY B 1 39 ? -1.128 -42.165 95.538 1.00 83.02 39 GLY A N 1
ATOM 3129 C CA . GLY B 1 39 ? -2.028 -42.183 96.669 1.00 81.85 39 GLY A CA 1
ATOM 3130 C C . GLY B 1 39 ? -1.371 -41.988 98.017 1.00 84.97 39 GLY A C 1
ATOM 3131 O O . GLY B 1 39 ? -2.085 -41.847 99.019 1.00 84.78 39 GLY A O 1
ATOM 3132 N N . GLU B 1 40 ? -0.042 -41.972 98.083 1.00 82.82 40 GLU A N 1
ATOM 3133 C CA . GLU B 1 40 ? 0.672 -41.808 99.342 1.00 77.99 40 GLU A CA 1
ATOM 3134 C C . GLU B 1 40 ? 0.937 -40.331 99.600 1.00 78.76 40 GLU A C 1
ATOM 3135 O O . GLU B 1 40 ? 1.417 -39.617 98.714 1.00 78.11 40 GLU A O 1
ATOM 3141 N N . SER B 1 41 ? 0.628 -39.879 100.816 1.00 72.08 41 SER A N 1
ATOM 3142 C CA . SER B 1 41 ? 0.893 -38.499 101.199 1.00 70.56 41 SER A CA 1
ATOM 3143 C C . SER B 1 41 ? 2.393 -38.240 101.213 1.00 75.63 41 SER A C 1
ATOM 3144 O O . SER B 1 41 ? 3.111 -38.742 102.084 1.00 81.16 41 SER A O 1
ATOM 3147 N N . VAL B 1 42 ? 2.873 -37.469 100.243 1.00 74.57 42 VAL A N 1
ATOM 3148 C CA . VAL B 1 42 ? 4.290 -37.158 100.120 1.00 73.77 42 VAL A CA 1
ATOM 3149 C C . VAL B 1 42 ? 4.618 -35.802 100.733 1.00 73.65 42 VAL A C 1
ATOM 3150 O O . VAL B 1 42 ? 5.668 -35.634 101.355 1.00 76.19 42 VAL A O 1
ATOM 3154 N N . VAL B 1 43 ? 3.722 -34.831 100.569 1.00 73.08 43 VAL A N 1
ATOM 3155 C CA . VAL B 1 43 ? 3.827 -33.525 101.206 1.00 69.89 43 VAL A CA 1
ATOM 3156 C C . VAL B 1 43 ? 2.471 -33.179 101.801 1.00 71.93 43 VAL A C 1
ATOM 3157 O O . VAL B 1 43 ? 1.438 -33.358 101.146 1.00 72.33 43 VAL A O 1
ATOM 3161 N N . ASP B 1 44 ? 2.474 -32.718 103.054 1.00 74.41 44 ASP A N 1
ATOM 3162 C CA . ASP B 1 44 ? 1.318 -32.027 103.636 1.00 80.63 44 ASP A CA 1
ATOM 3163 C C . ASP B 1 44 ? 1.870 -31.133 104.740 1.00 79.43 44 ASP A C 1
ATOM 3164 O O . ASP B 1 44 ? 2.192 -31.613 105.832 1.00 80.92 44 ASP A O 1
ATOM 3169 N N . MET B 1 45 ? 1.965 -29.846 104.443 1.00 74.15 45 MET A N 1
ATOM 3170 C CA . MET B 1 45 ? 2.492 -28.855 105.369 1.00 71.95 45 MET A CA 1
ATOM 3171 C C . MET B 1 45 ? 1.437 -27.791 105.628 1.00 77.90 45 MET A C 1
ATOM 3172 O O . MET B 1 45 ? 0.378 -27.763 104.993 1.00 74.92 45 MET A O 1
ATOM 3177 N N . TRP B 1 46 ? 1.745 -26.910 106.573 1.00 75.21 46 TRP A N 1
ATOM 3178 C CA . TRP B 1 46 ? 0.899 -25.771 106.896 1.00 70.28 46 TRP A CA 1
ATOM 3179 C C . TRP B 1 46 ? 1.670 -24.853 107.831 1.00 75.24 46 TRP A C 1
ATOM 3180 O O . TRP B 1 46 ? 2.529 -25.306 108.592 1.00 78.88 46 TRP A O 1
ATOM 3191 N N . GLY B 1 47 ? 1.357 -23.563 107.758 1.00 74.95 47 GLY A N 1
ATOM 3192 C CA . GLY B 1 47 ? 2.009 -22.584 108.605 1.00 71.30 47 GLY A CA 1
ATOM 3193 C C . GLY B 1 47 ? 1.184 -21.320 108.670 1.00 71.57 47 GLY A C 1
ATOM 3194 O O . GLY B 1 47 ? 0.154 -21.186 108.006 1.00 75.38 47 GLY A O 1
ATOM 3195 N N . GLY B 1 48 ? 1.652 -20.386 109.489 1.00 70.34 48 GLY A N 1
ATOM 3196 C CA . GLY B 1 48 ? 0.963 -19.122 109.626 1.00 69.52 48 GLY A CA 1
ATOM 3197 C C . GLY B 1 48 ? -0.187 -19.193 110.614 1.00 76.19 48 GLY A C 1
ATOM 3198 O O . GLY B 1 48 ? -0.284 -20.100 111.448 1.00 73.84 48 GLY A O 1
ATOM 3199 N N . TRP B 1 49 ? -1.082 -18.216 110.502 1.00 74.23 49 TRP A N 1
ATOM 3200 C CA . TRP B 1 49 ? -2.161 -18.025 111.458 1.00 72.68 49 TRP A CA 1
ATOM 3201 C C . TRP B 1 49 ? -3.515 -18.057 110.760 1.00 68.52 49 TRP A C 1
ATOM 3202 O O . TRP B 1 49 ? -3.617 -17.985 109.533 1.00 75.81 49 TRP A O 1
ATOM 3213 N N . VAL B 1 50 ? -4.568 -18.164 111.579 1.00 63.56 50 VAL A N 1
ATOM 3214 C CA . VAL B 1 50 ? -5.939 -18.190 111.071 1.00 64.91 50 VAL A CA 1
ATOM 3215 C C . VAL B 1 50 ? -6.482 -16.805 110.766 1.00 66.33 50 VAL A C 1
ATOM 3216 O O . VAL B 1 50 ? -7.570 -16.692 110.187 1.00 66.53 50 VAL A O 1
ATOM 3220 N N . ASP B 1 51 ? -5.764 -15.750 111.143 1.00 63.43 51 ASP A N 1
ATOM 3221 C CA . ASP B 1 51 ? -6.168 -14.386 110.831 1.00 65.29 51 ASP A CA 1
ATOM 3222 C C . ASP B 1 51 ? -4.947 -13.486 110.954 1.00 71.46 51 ASP A C 1
ATOM 3223 O O . ASP B 1 51 ? -3.880 -13.911 111.401 1.00 74.07 51 ASP A O 1
ATOM 3228 N N . VAL B 1 52 ? -5.119 -12.226 110.545 1.00 75.44 52 VAL A N 1
ATOM 3229 C CA . VAL B 1 52 ? -4.014 -11.277 110.591 1.00 79.71 52 VAL A CA 1
ATOM 3230 C C . VAL B 1 52 ? -3.685 -10.859 112.017 1.00 78.86 52 VAL A C 1
ATOM 3231 O O . VAL B 1 52 ? -2.597 -10.326 112.267 1.00 73.32 52 VAL A O 1
ATOM 3235 N N . GLU B 1 53 ? -4.595 -11.086 112.963 1.00 76.77 53 GLU A N 1
ATOM 3236 C CA . GLU B 1 53 ? -4.365 -10.740 114.360 1.00 82.96 53 GLU A CA 1
ATOM 3237 C C . GLU B 1 53 ? -3.550 -11.787 115.106 1.00 81.91 53 GLU A C 1
ATOM 3238 O O . GLU B 1 53 ? -3.257 -11.587 116.290 1.00 82.59 53 GLU A O 1
ATOM 3244 N N . HIS B 1 54 ? -3.183 -12.889 114.446 1.00 79.49 54 HIS A N 1
ATOM 3245 C CA . HIS B 1 54 ? -2.428 -13.978 115.070 1.00 76.54 54 HIS A CA 1
ATOM 3246 C C . HIS B 1 54 ? -3.167 -14.537 116.284 1.00 81.08 54 HIS A C 1
ATOM 3247 O O . HIS B 1 54 ? -2.564 -14.846 117.314 1.00 80.91 54 HIS A O 1
ATOM 3254 N N . THR B 1 55 ? -4.492 -14.659 116.161 1.00 79.61 55 THR A N 1
ATOM 3255 C CA . THR B 1 55 ? -5.297 -15.221 117.241 1.00 72.83 55 THR A CA 1
ATOM 3256 C C . THR B 1 55 ? -4.878 -16.655 117.542 1.00 80.19 55 THR A C 1
ATOM 3257 O O . THR B 1 55 ? -4.679 -17.029 118.704 1.00 78.75 55 THR A O 1
ATOM 3261 N N . ALA B 1 56 ? -4.731 -17.470 116.502 1.00 83.06 56 ALA A N 1
ATOM 3262 C CA . ALA B 1 56 ? -4.309 -18.855 116.635 1.00 72.97 56 ALA A CA 1
ATOM 3263 C C . ALA B 1 56 ? -3.489 -19.219 115.410 1.00 80.72 56 ALA A C 1
ATOM 3264 O O . ALA B 1 56 ? -3.705 -18.651 114.333 1.00 80.71 56 ALA A O 1
ATOM 3266 N N . PRO B 1 57 ? -2.540 -20.140 115.538 1.00 83.64 57 PRO A N 1
ATOM 3267 C CA . PRO B 1 57 ? -1.802 -20.601 114.361 1.00 75.70 57 PRO A CA 1
ATOM 3268 C C . PRO B 1 57 ? -2.633 -21.566 113.533 1.00 76.18 57 PRO A C 1
ATOM 3269 O O . PRO B 1 57 ? -3.542 -22.233 114.032 1.00 69.41 57 PRO A O 1
ATOM 3273 N N . TRP B 1 58 ? -2.317 -21.618 112.241 1.00 76.68 58 TRP A N 1
ATOM 3274 C CA . TRP B 1 58 ? -2.934 -22.605 111.367 1.00 76.90 58 TRP A CA 1
ATOM 3275 C C . TRP B 1 58 ? -2.606 -24.004 111.871 1.00 68.58 58 TRP A C 1
ATOM 3276 O O . TRP B 1 58 ? -1.433 -24.363 112.011 1.00 66.67 58 TRP A O 1
ATOM 3287 N N . SER B 1 59 ? -3.640 -24.784 112.159 1.00 68.51 59 SER A N 1
ATOM 3288 C CA . SER B 1 59 ? -3.486 -26.111 112.734 1.00 74.34 59 SER A CA 1
ATOM 3289 C C . SER B 1 59 ? -3.627 -27.181 111.655 1.00 75.10 59 SER A C 1
ATOM 3290 O O . SER B 1 59 ? -3.965 -26.899 110.503 1.00 73.44 59 SER A O 1
ATOM 3293 N N . ARG B 1 60 ? -3.357 -28.429 112.049 1.00 75.40 60 ARG A N 1
ATOM 3294 C CA . ARG B 1 60 ? -3.389 -29.531 111.092 1.00 75.79 60 ARG A CA 1
ATOM 3295 C C . ARG B 1 60 ? -4.761 -29.667 110.447 1.00 74.54 60 ARG A C 1
ATOM 3296 O O . ARG B 1 60 ? -4.869 -29.845 109.228 1.00 68.50 60 ARG A O 1
ATOM 3304 N N . ASP B 1 61 ? -5.823 -29.585 111.247 1.00 71.01 61 ASP A N 1
ATOM 3305 C CA . ASP B 1 61 ? -7.184 -29.714 110.750 1.00 71.46 61 ASP A CA 1
ATOM 3306 C C . ASP B 1 61 ? -7.850 -28.362 110.519 1.00 68.58 61 ASP A C 1
ATOM 3307 O O . ASP B 1 61 ? -9.082 -28.285 110.482 1.00 66.02 61 ASP A O 1
ATOM 3312 N N . THR B 1 62 ? -7.061 -27.298 110.371 1.00 60.29 62 THR A N 1
ATOM 3313 C CA . THR B 1 62 ? -7.621 -26.010 109.987 1.00 69.52 62 THR A CA 1
ATOM 3314 C C . THR B 1 62 ? -8.230 -26.112 108.593 1.00 71.65 62 THR A C 1
ATOM 3315 O O . THR B 1 62 ? -7.683 -26.768 107.702 1.00 65.04 62 THR A O 1
ATOM 3319 N N . VAL B 1 63 ? -9.379 -25.468 108.417 1.00 70.83 63 VAL A N 1
ATOM 3320 C CA . VAL B 1 63 ? -10.183 -25.592 107.210 1.00 65.45 63 VAL A CA 1
ATOM 3321 C C . VAL B 1 63 ? -10.672 -24.200 106.834 1.00 70.96 63 VAL A C 1
ATOM 3322 O O . VAL B 1 63 ? -10.851 -23.336 107.695 1.00 61.32 63 VAL A O 1
ATOM 3326 N N . THR B 1 64 ? -10.848 -23.961 105.536 1.00 69.25 64 THR A N 1
ATOM 3327 C CA . THR B 1 64 ? -11.347 -22.673 105.079 1.00 67.25 64 THR A CA 1
ATOM 3328 C C . THR B 1 64 ? -12.186 -22.876 103.825 1.00 63.37 64 THR A C 1
ATOM 3329 O O . THR B 1 64 ? -12.348 -23.995 103.330 1.00 67.88 64 THR A O 1
ATOM 3333 N N . ASN B 1 65 ? -12.722 -21.768 103.315 1.00 65.75 65 ASN A N 1
ATOM 3334 C CA . ASN B 1 65 ? -13.483 -21.765 102.072 1.00 68.54 65 ASN A CA 1
ATOM 3335 C C . ASN B 1 65 ? -12.516 -21.884 100.896 1.00 63.99 65 ASN A C 1
ATOM 3336 O O . ASN B 1 65 ? -11.608 -21.058 100.746 1.00 61.89 65 ASN A O 1
ATOM 3341 N N . VAL B 1 66 ? -12.737 -22.885 100.044 1.00 63.54 66 VAL A N 1
ATOM 3342 C CA . VAL B 1 66 ? -11.761 -23.362 99.062 1.00 65.37 66 VAL A CA 1
ATOM 3343 C C . VAL B 1 66 ? -12.262 -23.056 97.657 1.00 62.88 66 VAL A C 1
ATOM 3344 O O . VAL B 1 66 ? -12.107 -23.868 96.740 1.00 75.95 66 VAL A O 1
ATOM 3348 N N . TRP B 1 67 ? -12.799 -21.856 97.469 1.00 65.74 67 TRP A N 1
ATOM 3349 C CA . TRP B 1 67 ? -14.000 -21.594 96.687 1.00 68.45 67 TRP A CA 1
ATOM 3350 C C . TRP B 1 67 ? -14.274 -22.512 95.508 1.00 71.08 67 TRP A C 1
ATOM 3351 O O . TRP B 1 67 ? -15.187 -23.341 95.566 1.00 68.63 67 TRP A O 1
ATOM 3362 N N . SER B 1 68 ? -13.466 -22.428 94.461 1.00 62.55 68 SER A N 1
ATOM 3363 C CA . SER B 1 68 ? -13.838 -23.117 93.237 1.00 63.40 68 SER A CA 1
ATOM 3364 C C . SER B 1 68 ? -13.207 -24.493 93.132 1.00 60.04 68 SER A C 1
ATOM 3365 O O . SER B 1 68 ? -13.577 -25.259 92.236 1.00 57.00 68 SER A O 1
ATOM 3368 N N . CYS B 1 69 ? -12.278 -24.826 94.032 1.00 61.01 69 CYS A N 1
ATOM 3369 C CA . CYS B 1 69 ? -11.855 -26.214 94.179 1.00 61.44 69 CYS A CA 1
ATOM 3370 C C . CYS B 1 69 ? -13.047 -27.122 94.451 1.00 58.25 69 CYS A C 1
ATOM 3371 O O . CYS B 1 69 ? -13.001 -28.319 94.147 1.00 63.99 69 CYS A O 1
ATOM 3374 N N . SER B 1 70 ? -14.124 -26.567 95.018 1.00 57.71 70 SER A N 1
ATOM 3375 C CA . SER B 1 70 ? -15.349 -27.335 95.219 1.00 63.15 70 SER A CA 1
ATOM 3376 C C . SER B 1 70 ? -15.938 -27.811 93.898 1.00 64.28 70 SER A C 1
ATOM 3377 O O . SER B 1 70 ? -16.611 -28.849 93.860 1.00 60.17 70 SER A O 1
ATOM 3380 N N . LYS B 1 71 ? -15.709 -27.069 92.809 1.00 65.23 71 LYS A N 1
ATOM 3381 C CA . LYS B 1 71 ? -16.210 -27.497 91.506 1.00 63.44 71 LYS A CA 1
ATOM 3382 C C . LYS B 1 71 ? -15.635 -28.847 91.102 1.00 58.80 71 LYS A C 1
ATOM 3383 O O . LYS B 1 71 ? -16.321 -29.643 90.451 1.00 59.44 71 LYS A O 1
ATOM 3389 N N . THR B 1 72 ? -14.383 -29.123 91.477 1.00 55.97 72 THR A N 1
ATOM 3390 C CA . THR B 1 72 ? -13.779 -30.408 91.143 1.00 58.41 72 THR A CA 1
ATOM 3391 C C . THR B 1 72 ? -14.433 -31.543 91.919 1.00 63.14 72 THR A C 1
ATOM 3392 O O . THR B 1 72 ? -14.602 -32.649 91.390 1.00 68.09 72 THR A O 1
ATOM 3396 N N . VAL B 1 73 ? -14.809 -31.292 93.173 1.00 59.26 73 VAL A N 1
ATOM 3397 C CA . VAL B 1 73 ? -15.517 -32.308 93.941 1.00 62.05 73 VAL A CA 1
ATOM 3398 C C . VAL B 1 73 ? -16.934 -32.481 93.410 1.00 63.14 73 VAL A C 1
ATOM 3399 O O . VAL B 1 73 ? -17.471 -33.596 93.382 1.00 68.37 73 VAL A O 1
ATOM 3403 N N . THR B 1 74 ? -17.563 -31.384 92.981 1.00 63.72 74 THR A N 1
ATOM 3404 C CA . THR B 1 74 ? -18.871 -31.480 92.342 1.00 65.26 74 THR A CA 1
ATOM 3405 C C . THR B 1 74 ? -18.788 -32.276 91.046 1.00 66.85 74 THR A C 1
ATOM 3406 O O . THR B 1 74 ? -19.684 -33.070 90.735 1.00 64.14 74 THR A O 1
ATOM 3410 N N . ALA B 1 75 ? -17.711 -32.083 90.281 1.00 70.49 75 ALA A N 1
ATOM 3411 C CA . ALA B 1 75 ? -17.544 -32.820 89.033 1.00 63.94 75 ALA A CA 1
ATOM 3412 C C . ALA B 1 75 ? -17.301 -34.302 89.293 1.00 69.02 75 ALA A C 1
ATOM 3413 O O . ALA B 1 75 ? -17.856 -35.158 88.594 1.00 66.60 75 ALA A O 1
ATOM 3415 N N . LEU B 1 76 ? -16.468 -34.622 90.287 1.00 68.89 76 LEU A N 1
ATOM 3416 C CA . LEU B 1 76 ? -16.226 -36.019 90.633 1.00 64.47 76 LEU A CA 1
ATOM 3417 C C . LEU B 1 76 ? -17.521 -36.723 91.014 1.00 66.35 76 LEU A C 1
ATOM 3418 O O . LEU B 1 76 ? -17.712 -37.904 90.701 1.00 68.43 76 LEU A O 1
ATOM 3423 N N . ALA B 1 77 ? -18.426 -36.009 91.686 1.00 66.21 77 ALA A N 1
ATOM 3424 C CA . ALA B 1 77 ? -19.717 -36.588 92.041 1.00 68.99 77 ALA A CA 1
ATOM 3425 C C . ALA B 1 77 ? -20.514 -36.950 90.794 1.00 65.72 77 ALA A C 1
ATOM 3426 O O . ALA B 1 77 ? -21.003 -38.077 90.662 1.00 71.63 77 ALA A O 1
ATOM 3428 N N . ALA B 1 78 ? -20.644 -36.004 89.860 1.00 72.12 78 ALA A N 1
ATOM 3429 C CA . ALA B 1 78 ? -21.394 -36.267 88.636 1.00 69.40 78 ALA A CA 1
ATOM 3430 C C . ALA B 1 78 ? -20.745 -37.373 87.814 1.00 70.96 78 ALA A C 1
ATOM 3431 O O . ALA B 1 78 ? -21.441 -38.177 87.182 1.00 69.44 78 ALA A O 1
ATOM 3433 N N . LEU B 1 79 ? -19.411 -37.433 87.811 1.00 65.59 79 LEU A N 1
ATOM 3434 C CA . LEU B 1 79 ? -18.725 -38.484 87.070 1.00 70.29 79 LEU A CA 1
ATOM 3435 C C . LEU B 1 79 ? -18.974 -39.857 87.680 1.00 75.88 79 LEU A C 1
ATOM 3436 O O . LEU B 1 79 ? -18.931 -40.867 86.968 1.00 76.75 79 LEU A O 1
ATOM 3441 N N . MET B 1 80 ? -19.232 -39.916 88.988 1.00 72.93 80 MET A N 1
ATOM 3442 C CA . MET B 1 80 ? -19.529 -41.197 89.618 1.00 72.57 80 MET A CA 1
ATOM 3443 C C . MET B 1 80 ? -20.872 -41.741 89.148 1.00 75.17 80 MET A C 1
ATOM 3444 O O . MET B 1 80 ? -21.013 -42.948 88.924 1.00 83.30 80 MET A O 1
ATOM 3449 N N . LEU B 1 81 ? -21.868 -40.865 88.982 1.00 72.81 81 LEU A N 1
ATOM 3450 C CA . LEU B 1 81 ? -23.137 -41.298 88.407 1.00 76.44 81 LEU A CA 1
ATOM 3451 C C . LEU B 1 81 ? -22.971 -41.744 86.960 1.00 81.43 81 LEU A C 1
ATOM 3452 O O . LEU B 1 81 ? -23.713 -42.614 86.491 1.00 82.82 81 LEU A O 1
ATOM 3457 N N . VAL B 1 82 ? -22.008 -41.163 86.241 1.00 81.03 82 VAL A N 1
ATOM 3458 C CA . VAL B 1 82 ? -21.717 -41.615 84.884 1.00 82.32 82 VAL A CA 1
ATOM 3459 C C . VAL B 1 82 ? -21.044 -42.981 84.914 1.00 78.89 82 VAL A C 1
ATOM 3460 O O . VAL B 1 82 ? -21.354 -43.861 84.101 1.00 77.92 82 VAL A O 1
ATOM 3464 N N . ASP B 1 83 ? -20.119 -43.183 85.857 1.00 80.65 83 ASP A N 1
ATOM 3465 C CA . ASP B 1 83 ? -19.431 -44.465 85.966 1.00 81.96 83 ASP A CA 1
ATOM 3466 C C . ASP B 1 83 ? -20.389 -45.588 86.339 1.00 79.91 83 ASP A C 1
ATOM 3467 O O . ASP B 1 83 ? -20.146 -46.751 85.996 1.00 80.28 83 ASP A O 1
ATOM 3472 N N . ARG B 1 84 ? -21.479 -45.266 87.032 1.00 80.79 84 ARG A N 1
ATOM 3473 C CA . ARG B 1 84 ? -22.481 -46.247 87.424 1.00 79.93 84 ARG A CA 1
ATOM 3474 C C . ARG B 1 84 ? -23.595 -46.397 86.395 1.00 79.18 84 ARG A C 1
ATOM 3475 O O . ARG B 1 84 ? -24.598 -47.060 86.679 1.00 83.86 84 ARG A O 1
ATOM 3483 N N . GLY B 1 85 ? -23.446 -45.796 85.216 1.00 77.25 85 GLY A N 1
ATOM 3484 C CA . GLY B 1 85 ? -24.465 -45.888 84.190 1.00 77.52 85 GLY A CA 1
ATOM 3485 C C . GLY B 1 85 ? -25.749 -45.152 84.489 1.00 84.15 85 GLY A C 1
ATOM 3486 O O . GLY B 1 85 ? -26.727 -45.319 83.753 1.00 84.79 85 GLY A O 1
ATOM 3487 N N . LEU B 1 86 ? -25.781 -44.340 85.545 1.00 83.47 86 LEU A N 1
ATOM 3488 C CA . LEU B 1 86 ? -26.986 -43.609 85.912 1.00 82.68 86 LEU A CA 1
ATOM 3489 C C . LEU B 1 86 ? -27.091 -42.251 85.233 1.00 83.41 86 LEU A C 1
ATOM 3490 O O . LEU B 1 86 ? -28.181 -41.667 85.215 1.00 83.52 86 LEU A O 1
ATOM 3495 N N . LEU B 1 87 ? -25.996 -41.737 84.676 1.00 82.72 87 LEU A N 1
ATOM 3496 C CA . LEU B 1 87 ? -25.978 -40.410 84.075 1.00 79.26 87 LEU A CA 1
ATOM 3497 C C . LEU B 1 87 ? -25.251 -40.468 82.742 1.00 77.82 87 LEU A C 1
ATOM 3498 O O . LEU B 1 87 ? -24.109 -40.934 82.674 1.00 76.71 87 LEU A O 1
ATOM 3503 N N . ASP B 1 88 ? -25.913 -40.000 81.688 1.00 74.41 88 ASP A N 1
ATOM 3504 C CA . ASP B 1 88 ? -25.348 -39.974 80.345 1.00 75.81 88 ASP A CA 1
ATOM 3505 C C . ASP B 1 88 ? -24.913 -38.549 80.020 1.00 77.66 88 ASP A C 1
ATOM 3506 O O . ASP B 1 88 ? -25.742 -37.633 79.993 1.00 75.27 88 ASP A O 1
ATOM 3511 N N . LEU B 1 89 ? -23.613 -38.370 79.770 1.00 75.18 89 LEU A N 1
ATOM 3512 C CA . LEU B 1 89 ? -23.077 -37.045 79.478 1.00 71.42 89 LEU A CA 1
ATOM 3513 C C . LEU B 1 89 ? -23.676 -36.438 78.217 1.00 74.89 89 LEU A C 1
ATOM 3514 O O . LEU B 1 89 ? -23.679 -35.210 78.075 1.00 78.57 89 LEU A O 1
ATOM 3519 N N . ASP B 1 90 ? -24.181 -37.262 77.302 1.00 78.30 90 ASP A N 1
ATOM 3520 C CA . ASP B 1 90 ? -24.771 -36.782 76.061 1.00 79.26 90 ASP A CA 1
ATOM 3521 C C . ASP B 1 90 ? -26.287 -36.664 76.131 1.00 78.61 90 ASP A C 1
ATOM 3522 O O . ASP B 1 90 ? -26.904 -36.206 75.165 1.00 79.19 90 ASP A O 1
ATOM 3527 N N . ALA B 1 91 ? -26.899 -37.064 77.243 1.00 76.71 91 ALA A N 1
ATOM 3528 C CA . ALA B 1 91 ? -28.333 -36.899 77.398 1.00 79.69 91 ALA A CA 1
ATOM 3529 C C . ALA B 1 91 ? -28.667 -35.443 77.716 1.00 81.61 91 ALA A C 1
ATOM 3530 O O . ALA B 1 91 ? -27.883 -34.747 78.366 1.00 77.82 91 ALA A O 1
ATOM 3532 N N . PRO B 1 92 ? -29.817 -34.955 77.253 1.00 83.03 92 PRO A N 1
ATOM 3533 C CA . PRO B 1 92 ? -30.220 -33.588 77.596 1.00 81.18 92 PRO A CA 1
ATOM 3534 C C . PRO B 1 92 ? -30.439 -33.442 79.093 1.00 82.87 92 PRO A C 1
ATOM 3535 O O . PRO B 1 92 ? -30.856 -34.379 79.777 1.00 82.63 92 PRO A O 1
ATOM 3539 N N . VAL B 1 93 ? -30.139 -32.245 79.603 1.00 83.41 93 VAL A N 1
ATOM 3540 C CA . VAL B 1 93 ? -30.391 -31.961 81.013 1.00 79.53 93 VAL A CA 1
ATOM 3541 C C . VAL B 1 93 ? -31.875 -32.083 81.324 1.00 81.50 93 VAL A C 1
ATOM 3542 O O . VAL B 1 93 ? -32.257 -32.498 82.426 1.00 82.28 93 VAL A O 1
ATOM 3546 N N . ALA B 1 94 ? -32.732 -31.746 80.359 1.00 83.04 94 ALA A N 1
ATOM 3547 C CA . ALA B 1 94 ? -34.175 -31.866 80.527 1.00 84.92 94 ALA A CA 1
ATOM 3548 C C . ALA B 1 94 ? -34.639 -33.307 80.694 1.00 86.51 94 ALA A C 1
ATOM 3549 O O . ALA B 1 94 ? -35.779 -33.523 81.119 1.00 90.60 94 ALA A O 1
ATOM 3551 N N . GLN B 1 95 ? -33.798 -34.291 80.368 1.00 87.89 95 GLN A N 1
ATOM 3552 C CA . GLN B 1 95 ? -34.188 -35.687 80.547 1.00 83.81 95 GLN A CA 1
ATOM 3553 C C . GLN B 1 95 ? -34.307 -36.040 82.024 1.00 88.88 95 GLN A C 1
ATOM 3554 O O . GLN B 1 95 ? -35.217 -36.777 82.421 1.00 88.89 95 GLN A O 1
ATOM 3560 N N . TYR B 1 96 ? -33.398 -35.524 82.852 1.00 86.62 96 TYR A N 1
ATOM 3561 C CA . TYR B 1 96 ? -33.470 -35.706 84.295 1.00 83.86 96 TYR A CA 1
ATOM 3562 C C . TYR B 1 96 ? -34.118 -34.529 85.011 1.00 90.13 96 TYR A C 1
ATOM 3563 O O . TYR B 1 96 ? -34.565 -34.687 86.152 1.00 92.67 96 TYR A O 1
ATOM 3572 N N . TRP B 1 97 ? -34.184 -33.366 84.365 1.00 91.53 97 TRP A N 1
ATOM 3573 C CA . TRP B 1 97 ? -34.689 -32.131 84.964 1.00 91.57 97 TRP A CA 1
ATOM 3574 C C . TRP B 1 97 ? -35.704 -31.537 83.996 1.00 89.10 97 TRP A C 1
ATOM 3575 O O . TRP B 1 97 ? -35.380 -30.627 83.221 1.00 88.31 97 TRP A O 1
ATOM 3586 N N . PRO B 1 98 ? -36.948 -32.030 84.016 1.00 92.18 98 PRO A N 1
ATOM 3587 C CA . PRO B 1 98 ? -37.909 -31.650 82.959 1.00 89.33 98 PRO A CA 1
ATOM 3588 C C . PRO B 1 98 ? -38.164 -30.155 82.832 1.00 92.10 98 PRO A C 1
ATOM 3589 O O . PRO B 1 98 ? -38.286 -29.652 81.708 1.00 99.32 98 PRO A O 1
ATOM 3593 N N . GLU B 1 99 ? -38.259 -29.431 83.951 1.00 91.33 99 GLU A N 1
ATOM 3594 C CA . GLU B 1 99 ? -38.541 -27.999 83.905 1.00 93.42 99 GLU A CA 1
ATOM 3595 C C . GLU B 1 99 ? -37.367 -27.192 83.368 1.00 92.45 99 GLU A C 1
ATOM 3596 O O . GLU B 1 99 ? -37.552 -26.034 82.977 1.00 91.12 99 GLU A O 1
ATOM 3602 N N . PHE B 1 100 ? -36.166 -27.775 83.345 1.00 89.34 100 PHE A N 1
ATOM 3603 C CA . PHE B 1 100 ? -35.011 -27.098 82.769 1.00 88.58 100 PHE A CA 1
ATOM 3604 C C . PHE B 1 100 ? -35.177 -26.856 81.275 1.00 87.69 100 PHE A C 1
ATOM 3605 O O . PHE B 1 100 ? -34.470 -26.015 80.711 1.00 88.37 100 PHE A O 1
ATOM 3613 N N . ALA B 1 101 ? -36.108 -27.559 80.626 1.00 87.30 101 ALA A N 1
ATOM 3614 C CA . ALA B 1 101 ? -36.315 -27.416 79.190 1.00 86.69 101 ALA A CA 1
ATOM 3615 C C . ALA B 1 101 ? -36.940 -26.083 78.802 1.00 88.76 101 ALA A C 1
ATOM 3616 O O . ALA B 1 101 ? -37.048 -25.801 77.603 1.00 86.69 101 ALA A O 1
ATOM 3618 N N . ALA B 1 102 ? -37.352 -25.266 79.767 1.00 86.46 102 ALA A N 1
ATOM 3619 C CA . ALA B 1 102 ? -38.022 -24.014 79.455 1.00 84.45 102 ALA A CA 1
ATOM 3620 C C . ALA B 1 102 ? -37.056 -23.023 78.810 1.00 86.23 102 ALA A C 1
ATOM 3621 O O . ALA B 1 102 ? -35.833 -23.114 78.957 1.00 86.45 102 ALA A O 1
ATOM 3623 N N . ALA B 1 103 ? -37.633 -22.067 78.077 1.00 86.86 103 ALA A N 1
ATOM 3624 C CA . ALA B 1 103 ? -36.885 -20.980 77.441 1.00 79.85 103 ALA A CA 1
ATOM 3625 C C . ALA B 1 103 ? -35.837 -21.508 76.463 1.00 81.87 103 ALA A C 1
ATOM 3626 O O . ALA B 1 103 ? -34.755 -20.935 76.315 1.00 81.88 103 ALA A O 1
ATOM 3628 N N . GLY B 1 104 ? -36.159 -22.606 75.789 1.00 90.12 104 GLY A N 1
ATOM 3629 C CA . GLY B 1 104 ? -35.292 -23.136 74.749 1.00 84.41 104 GLY A CA 1
ATOM 3630 C C . GLY B 1 104 ? -34.000 -23.757 75.236 1.00 86.68 104 GLY A C 1
ATOM 3631 O O . GLY B 1 104 ? -32.960 -23.605 74.583 1.00 82.18 104 GLY A O 1
ATOM 3632 N N . LYS B 1 105 ? -34.038 -24.457 76.370 1.00 87.52 105 LYS A N 1
ATOM 3633 C CA . LYS B 1 105 ? -32.880 -25.172 76.892 1.00 84.71 105 LYS A CA 1
ATOM 3634 C C . LYS B 1 105 ? -33.054 -26.684 76.810 1.00 85.35 105 LYS A C 1
ATOM 3635 O O . LYS B 1 105 ? -32.334 -27.428 77.484 1.00 81.73 105 LYS A O 1
ATOM 3641 N N . ASP B 1 106 ? -33.984 -27.151 75.978 1.00 89.56 106 ASP A N 1
ATOM 3642 C CA . ASP B 1 106 ? -34.383 -28.562 75.954 1.00 91.91 106 ASP A CA 1
ATOM 3643 C C . ASP B 1 106 ? -33.333 -29.501 75.366 1.00 90.23 106 ASP A C 1
ATOM 3644 O O . ASP B 1 106 ? -33.476 -30.712 75.537 1.00 86.43 106 ASP A O 1
ATOM 3649 N N . ARG B 1 107 ? -32.317 -28.986 74.654 1.00 81.52 107 ARG A N 1
ATOM 3650 C CA . ARG B 1 107 ? -31.253 -29.819 74.087 1.00 85.65 107 ARG A CA 1
ATOM 3651 C C . ARG B 1 107 ? -29.872 -29.535 74.666 1.00 83.12 107 ARG A C 1
ATOM 3652 O O . ARG B 1 107 ? -28.882 -30.075 74.166 1.00 85.31 107 ARG A O 1
ATOM 3660 N N . ILE B 1 108 ? -29.776 -28.695 75.695 1.00 79.03 108 ILE A N 1
ATOM 3661 C CA . ILE B 1 108 ? -28.530 -28.587 76.445 1.00 76.03 108 ILE A CA 1
ATOM 3662 C C . ILE B 1 108 ? -28.263 -29.925 77.115 1.00 74.37 108 ILE A C 1
ATOM 3663 O O . ILE B 1 108 ? -29.139 -30.489 77.783 1.00 76.78 108 ILE A O 1
ATOM 3668 N N . ARG B 1 109 ? -27.057 -30.445 76.926 1.00 67.58 109 ARG A N 1
ATOM 3669 C CA . ARG B 1 109 ? -26.669 -31.765 77.393 1.00 76.20 109 ARG A CA 1
ATOM 3670 C C . ARG B 1 109 ? -25.840 -31.660 78.669 1.00 75.53 109 ARG A C 1
ATOM 3671 O O . ARG B 1 109 ? -25.279 -30.610 78.992 1.00 75.49 109 ARG A O 1
ATOM 3679 N N . VAL B 1 110 ? -25.764 -32.784 79.386 1.00 72.29 110 VAL A N 1
ATOM 3680 C CA . VAL B 1 110 ? -25.180 -32.798 80.726 1.00 74.91 110 VAL A CA 1
ATOM 3681 C C . VAL B 1 110 ? -23.711 -32.392 80.690 1.00 72.98 110 VAL A C 1
ATOM 3682 O O . VAL B 1 110 ? -23.216 -31.719 81.604 1.00 69.94 110 VAL A O 1
ATOM 3686 N N . ARG B 1 111 ? -22.991 -32.785 79.636 1.00 64.13 111 ARG A N 1
ATOM 3687 C CA . ARG B 1 111 ? -21.554 -32.521 79.587 1.00 63.67 111 ARG A CA 1
ATOM 3688 C C . ARG B 1 111 ? -21.249 -31.031 79.488 1.00 63.45 111 ARG A C 1
ATOM 3689 O O . ARG B 1 111 ? -20.197 -30.585 79.960 1.00 66.66 111 ARG A O 1
ATOM 3697 N N . GLN B 1 112 ? -22.151 -30.249 78.886 1.00 59.56 112 GLN A N 1
ATOM 3698 C CA . GLN B 1 112 ? -21.913 -28.817 78.747 1.00 66.42 112 GLN A CA 1
ATOM 3699 C C . GLN B 1 112 ? -22.114 -28.080 80.064 1.00 66.41 112 GLN A C 1
ATOM 3700 O O . GLN B 1 112 ? -21.547 -26.998 80.259 1.00 67.70 112 GLN A O 1
ATOM 3706 N N . LEU B 1 113 ? -22.917 -28.639 80.971 1.00 65.65 113 LEU A N 1
ATOM 3707 C CA . LEU B 1 113 ? -22.950 -28.129 82.337 1.00 65.10 113 LEU A CA 1
ATOM 3708 C C . LEU B 1 113 ? -21.575 -28.232 82.982 1.00 67.64 113 LEU A C 1
ATOM 3709 O O . LEU B 1 113 ? -21.120 -27.297 83.651 1.00 70.24 113 LEU A O 1
ATOM 3714 N N . LEU B 1 114 ? -20.893 -29.359 82.775 1.00 60.95 114 LEU A N 1
ATOM 3715 C CA . LEU B 1 114 ? -19.586 -29.597 83.371 1.00 64.08 114 LEU A CA 1
ATOM 3716 C C . LEU B 1 114 ? -18.452 -28.892 82.638 1.00 63.79 114 LEU A C 1
ATOM 3717 O O . LEU B 1 114 ? -17.345 -28.815 83.182 1.00 66.85 114 LEU A O 1
ATOM 3722 N N . SER B 1 115 ? -18.690 -28.379 81.431 1.00 60.74 115 SER A N 1
ATOM 3723 C CA . SER B 1 115 ? -17.656 -27.708 80.651 1.00 63.14 115 SER A CA 1
ATOM 3724 C C . SER B 1 115 ? -17.900 -26.210 80.513 1.00 59.10 115 SER A C 1
ATOM 3725 O O . SER B 1 115 ? -17.196 -25.548 79.742 1.00 60.66 115 SER A O 1
ATOM 3728 N N . HIS B 1 116 ? -18.886 -25.666 81.230 1.00 60.62 116 HIS A N 1
ATOM 3729 C CA . HIS B 1 116 ? -19.185 -24.232 81.237 1.00 64.00 116 HIS A CA 1
ATOM 3730 C C . HIS B 1 116 ? -19.624 -23.725 79.865 1.00 61.25 116 HIS A C 1
ATOM 3731 O O . HIS B 1 116 ? -19.445 -22.548 79.545 1.00 58.06 116 HIS A O 1
ATOM 3738 N N . THR B 1 117 ? -20.209 -24.596 79.042 1.00 59.06 117 THR A N 1
ATOM 3739 C CA . THR B 1 117 ? -20.684 -24.215 77.717 1.00 61.25 117 THR A CA 1
ATOM 3740 C C . THR B 1 117 ? -22.201 -24.309 77.596 1.00 63.29 117 THR A C 1
ATOM 3741 O O . THR B 1 117 ? -22.727 -24.411 76.483 1.00 70.77 117 THR A O 1
ATOM 3745 N N . SER B 1 118 ? -22.915 -24.272 78.722 1.00 63.63 118 SER A N 1
ATOM 3746 C CA . SER B 1 118 ? -24.365 -24.418 78.711 1.00 63.84 118 SER A CA 1
ATOM 3747 C C . SER B 1 118 ? -25.089 -23.139 78.313 1.00 63.52 118 SER A C 1
ATOM 3748 O O . SER B 1 118 ? -26.245 -23.207 77.882 1.00 63.31 118 SER A O 1
ATOM 3751 N N . GLY B 1 119 ? -24.441 -21.983 78.437 1.00 60.64 119 GLY A N 1
ATOM 3752 C CA . GLY B 1 119 ? -25.109 -20.715 78.262 1.00 60.79 119 GLY A CA 1
ATOM 3753 C C . GLY B 1 119 ? -25.745 -20.163 79.519 1.00 65.57 119 GLY A C 1
ATOM 3754 O O . GLY B 1 119 ? -26.221 -1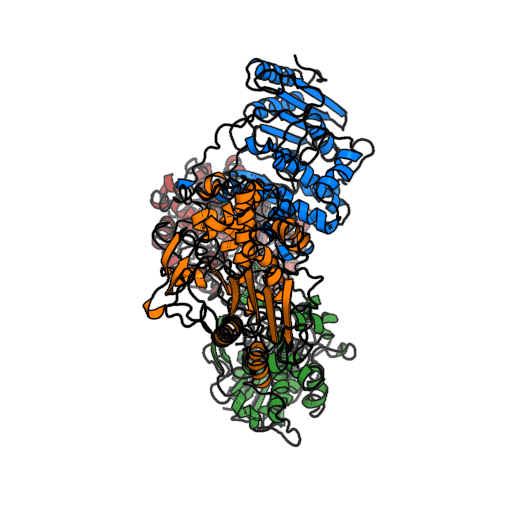9.021 79.503 1.00 69.05 119 GLY A O 1
ATOM 3755 N N . VAL B 1 120 ? -25.768 -20.936 80.604 1.00 59.98 120 VAL A N 1
ATOM 3756 C CA . VAL B 1 120 ? -26.293 -20.472 81.880 1.00 59.86 120 VAL A CA 1
ATOM 3757 C C . VAL B 1 120 ? -25.136 -20.370 82.863 1.00 61.59 120 VAL A C 1
ATOM 3758 O O . VAL B 1 120 ? -24.825 -21.330 83.578 1.00 63.69 120 VAL A O 1
ATOM 3762 N N . SER B 1 121 ? -24.498 -19.202 82.916 1.00 58.83 121 SER A N 1
ATOM 3763 C CA . SER B 1 121 ? -23.331 -18.985 83.760 1.00 59.61 121 SER A CA 1
ATOM 3764 C C . SER B 1 121 ? -23.653 -18.168 85.003 1.00 63.28 121 SER A C 1
ATOM 3765 O O . SER B 1 121 ? -22.741 -17.826 85.762 1.00 61.86 121 SER A O 1
ATOM 3768 N N . GLY B 1 122 ? -24.922 -17.853 85.227 1.00 59.69 122 GLY A N 1
ATOM 3769 C CA . GLY B 1 122 ? -25.302 -17.082 86.392 1.00 62.57 122 GLY A CA 1
ATOM 3770 C C . GLY B 1 122 ? -26.805 -16.938 86.465 1.00 69.20 122 GLY A C 1
ATOM 3771 O O . GLY B 1 122 ? -27.549 -17.638 85.774 1.00 70.74 122 GLY A O 1
ATOM 3772 N N . TRP B 1 123 ? -27.247 -16.017 87.317 1.00 71.38 123 TRP A N 1
ATOM 3773 C CA . TRP B 1 123 ? -28.663 -15.736 87.507 1.00 72.85 123 TRP A CA 1
ATOM 3774 C C . TRP B 1 123 ? -29.039 -14.414 86.850 1.00 78.28 123 TRP A C 1
ATOM 3775 O O . TRP B 1 123 ? -28.185 -13.586 86.527 1.00 78.07 123 TRP A O 1
ATOM 3786 N N . ASP B 1 124 ? -30.342 -14.224 86.663 1.00 83.08 124 ASP A N 1
ATOM 3787 C CA . ASP B 1 124 ? -30.840 -13.031 85.998 1.00 85.48 124 ASP A CA 1
ATOM 3788 C C . ASP B 1 124 ? -30.779 -11.830 86.942 1.00 88.70 124 ASP A C 1
ATOM 3789 O O . ASP B 1 124 ? -30.514 -11.950 88.135 1.00 86.55 124 ASP A O 1
ATOM 3794 N N . GLN B 1 125 ? -31.072 -10.661 86.375 1.00 99.83 125 GLN A N 1
ATOM 3795 C CA . GLN B 1 125 ? -30.818 -9.375 87.027 1.00 94.87 125 GLN A CA 1
ATOM 3796 C C . GLN B 1 125 ? -31.114 -9.355 88.525 1.00 97.11 125 GLN A C 1
ATOM 3797 O O . GLN B 1 125 ? -30.214 -8.954 89.293 1.00 101.86 125 GLN A O 1
ATOM 3803 N N . PRO B 1 126 ? -32.329 -9.701 89.019 1.00 93.74 126 PRO A N 1
ATOM 3804 C CA . PRO B 1 126 ? -32.557 -9.621 90.467 1.00 82.37 126 PRO A CA 1
ATOM 3805 C C . PRO B 1 126 ? -32.162 -10.923 91.155 1.00 74.75 126 PRO A C 1
ATOM 3806 O O . PRO B 1 126 ? -32.770 -11.976 90.934 1.00 78.67 126 PRO A O 1
ATOM 3810 N N . PHE B 1 127 ? -31.118 -10.857 91.976 1.00 77.64 127 PHE A N 1
ATOM 3811 C CA . PHE B 1 127 ? -30.643 -12.018 92.714 1.00 78.52 127 PHE A CA 1
ATOM 3812 C C . PHE B 1 127 ? -29.730 -11.518 93.819 1.00 80.00 127 PHE A C 1
ATOM 3813 O O . PHE B 1 127 ? -28.852 -10.690 93.569 1.00 90.94 127 PHE A O 1
ATOM 3821 N N . THR B 1 128 ? -29.950 -11.999 95.039 1.00 81.70 128 THR A N 1
ATOM 3822 C CA . THR B 1 128 ? -29.312 -11.426 96.215 1.00 84.00 128 THR A CA 1
ATOM 3823 C C . THR B 1 128 ? -28.631 -12.518 97.030 1.00 86.94 128 THR A C 1
ATOM 3824 O O . THR B 1 128 ? -28.862 -13.715 96.834 1.00 86.17 128 THR A O 1
ATOM 3828 N N . LEU B 1 129 ? -27.766 -12.079 97.951 1.00 82.45 129 LEU A N 1
ATOM 3829 C CA . LEU B 1 129 ? -27.079 -13.007 98.844 1.00 83.52 129 LEU A CA 1
ATOM 3830 C C . LEU B 1 129 ? -28.067 -13.833 99.659 1.00 85.94 129 LEU A C 1
ATOM 3831 O O . LEU B 1 129 ? -27.742 -14.946 100.089 1.00 87.94 129 LEU A O 1
ATOM 3836 N N . GLU B 1 130 ? -29.274 -13.314 99.884 1.00 86.34 130 GLU A N 1
ATOM 3837 C CA . GLU B 1 130 ? -30.321 -14.127 100.487 1.00 86.97 130 GLU A CA 1
ATOM 3838 C C . GLU B 1 130 ? -30.946 -15.098 99.495 1.00 85.02 130 GLU A C 1
ATOM 3839 O O . GLU B 1 130 ? -31.512 -16.113 99.915 1.00 88.15 130 GLU A O 1
ATOM 3845 N N . ASN B 1 131 ? -30.845 -14.816 98.193 1.00 84.37 131 ASN A N 1
ATOM 3846 C CA . ASN B 1 131 ? -31.350 -15.743 97.185 1.00 76.43 131 ASN A CA 1
ATOM 3847 C C . ASN B 1 131 ? -30.390 -16.906 96.964 1.00 79.55 131 ASN A C 1
ATOM 3848 O O . ASN B 1 131 ? -30.827 -18.036 96.717 1.00 79.87 131 ASN A O 1
ATOM 3853 N N . ILE B 1 132 ? -29.082 -16.648 97.043 1.00 78.83 132 ILE A N 1
ATOM 3854 C CA . ILE B 1 132 ? -28.107 -17.709 96.807 1.00 77.35 132 ILE A CA 1
ATOM 3855 C C . ILE B 1 132 ? -28.140 -18.732 97.935 1.00 83.37 132 ILE A C 1
ATOM 3856 O O . ILE B 1 132 ? -27.859 -19.917 97.716 1.00 87.06 132 ILE A O 1
ATOM 3861 N N . CYS B 1 133 ? -28.497 -18.309 99.147 1.00 85.44 133 CYS A N 1
ATOM 3862 C CA . CYS B 1 133 ? -28.499 -19.210 100.290 1.00 81.02 133 CYS A CA 1
ATOM 3863 C C . CYS B 1 133 ? -29.752 -20.072 100.363 1.00 81.00 133 CYS A C 1
ATOM 3864 O O . CYS B 1 133 ? -29.786 -21.019 101.155 1.00 89.17 133 CYS A O 1
ATOM 3867 N N . ASP B 1 134 ? -30.773 -19.770 99.564 1.00 82.14 134 ASP A N 1
ATOM 3868 C CA . ASP B 1 134 ? -31.939 -20.636 99.423 1.00 84.86 134 ASP A CA 1
ATOM 3869 C C . ASP B 1 134 ? -31.625 -21.662 98.340 1.00 87.59 134 ASP A C 1
ATOM 3870 O O . ASP B 1 134 ? -31.620 -21.335 97.148 1.00 87.58 134 ASP A O 1
ATOM 3875 N N . ASP B 1 135 ? -31.358 -22.902 98.758 1.00 88.09 135 ASP A N 1
ATOM 3876 C CA . ASP B 1 135 ? -30.914 -23.929 97.820 1.00 87.13 135 ASP A CA 1
ATOM 3877 C C . ASP B 1 135 ? -31.968 -24.206 96.756 1.00 86.54 135 ASP A C 1
ATOM 3878 O O . ASP B 1 135 ? -31.673 -24.197 95.555 1.00 86.67 135 ASP A O 1
ATOM 3883 N N . GLU B 1 136 ? -33.210 -24.453 97.179 1.00 87.51 136 GLU A N 1
ATOM 3884 C CA . GLU B 1 136 ? -34.250 -24.828 96.227 1.00 89.89 136 GLU A CA 1
ATOM 3885 C C . GLU B 1 136 ? -34.667 -23.657 95.346 1.00 90.15 136 GLU A C 1
ATOM 3886 O O . GLU B 1 136 ? -35.031 -23.862 94.183 1.00 88.60 136 GLU A O 1
ATOM 3892 N N . TYR B 1 137 ? -34.622 -22.431 95.870 1.00 88.07 137 TYR A N 1
ATOM 3893 C CA . TYR B 1 137 ? -35.020 -21.280 95.067 1.00 83.67 137 TYR A CA 1
ATOM 3894 C C . TYR B 1 137 ? -33.970 -20.954 94.013 1.00 81.68 137 TYR A C 1
ATOM 3895 O O . TYR B 1 137 ? -34.302 -20.714 92.846 1.00 82.03 137 TYR A O 1
ATOM 3904 N N . ALA B 1 138 ? -32.695 -20.924 94.412 1.00 82.41 138 ALA A N 1
ATOM 3905 C CA . ALA B 1 138 ? -31.632 -20.619 93.461 1.00 77.74 138 ALA A CA 1
ATOM 3906 C C . ALA B 1 138 ? -31.575 -21.657 92.348 1.00 76.03 138 ALA A C 1
ATOM 3907 O O . ALA B 1 138 ? -31.266 -21.328 91.197 1.00 75.72 138 ALA A O 1
ATOM 3909 N N . THR B 1 139 ? -31.875 -22.915 92.674 1.00 78.07 139 THR A N 1
ATOM 3910 C CA . THR B 1 139 ? -31.896 -23.957 91.654 1.00 76.45 139 THR A CA 1
ATOM 3911 C C . THR B 1 139 ? -33.087 -23.788 90.717 1.00 80.33 139 THR A C 1
ATOM 3912 O O . THR B 1 139 ? -32.944 -23.911 89.494 1.00 81.29 139 THR A O 1
ATOM 3916 N N . ALA B 1 140 ? -34.266 -23.493 91.271 1.00 80.82 140 ALA A N 1
ATOM 3917 C CA . ALA B 1 140 ? -35.464 -23.362 90.448 1.00 78.90 140 ALA A CA 1
ATOM 3918 C C . ALA B 1 140 ? -35.387 -22.159 89.517 1.00 80.14 140 ALA A C 1
ATOM 3919 O O . ALA B 1 140 ? -35.960 -22.189 88.421 1.00 81.28 140 ALA A O 1
ATOM 3921 N N . ARG B 1 141 ? -34.691 -21.095 89.929 1.00 78.76 141 ARG A N 1
ATOM 3922 C CA . ARG B 1 141 ? -34.572 -19.916 89.077 1.00 78.84 141 ARG A CA 1
ATOM 3923 C C . ARG B 1 141 ? -33.799 -20.219 87.801 1.00 78.29 141 ARG A C 1
ATOM 3924 O O . ARG B 1 141 ? -34.084 -19.634 86.750 1.00 78.17 141 ARG A O 1
ATOM 3932 N N . LEU B 1 142 ? -32.824 -21.129 87.869 1.00 74.37 142 LEU A N 1
ATOM 3933 C CA . LEU B 1 142 ? -32.015 -21.436 86.695 1.00 75.30 142 LEU A CA 1
ATOM 3934 C C . LEU B 1 142 ? -32.828 -22.167 85.633 1.00 75.81 142 LEU A C 1
ATOM 3935 O O . LEU B 1 142 ? -32.618 -21.961 84.432 1.00 78.27 142 LEU A O 1
ATOM 3940 N N . ALA B 1 143 ? -33.765 -23.019 86.055 1.00 73.10 143 ALA A N 1
ATOM 3941 C CA . ALA B 1 143 ? -34.561 -23.788 85.105 1.00 77.96 143 ALA A CA 1
ATOM 3942 C C . ALA B 1 143 ? -35.487 -22.912 84.271 1.00 81.94 143 ALA A C 1
ATOM 3943 O O . ALA B 1 143 ? -35.973 -23.364 83.229 1.00 89.30 143 ALA A O 1
ATOM 3945 N N . THR B 1 144 ? -35.741 -21.677 84.700 1.00 78.61 144 THR A N 1
ATOM 3946 C CA . THR B 1 144 ? -36.634 -20.777 83.985 1.00 82.13 144 THR A CA 1
ATOM 3947 C C . THR B 1 144 ? -35.909 -19.833 83.036 1.00 83.26 144 THR A C 1
ATOM 3948 O O . THR B 1 144 ? -36.563 -19.202 82.199 1.00 81.52 144 THR A O 1
ATOM 3952 N N . GLN B 1 145 ? -34.589 -19.724 83.140 1.00 80.04 145 GLN A N 1
ATOM 3953 C CA . GLN B 1 145 ? -33.853 -18.738 82.368 1.00 75.66 145 GLN A CA 1
ATOM 3954 C C . GLN B 1 145 ? -33.599 -19.224 80.945 1.00 79.25 145 GLN A C 1
ATOM 3955 O O . GLN B 1 145 ? -33.602 -20.423 80.652 1.00 79.10 145 GLN A O 1
ATOM 3961 N N . ALA B 1 146 ? -33.377 -18.271 80.065 1.00 75.32 146 ALA A N 1
ATOM 3962 C CA . ALA B 1 146 ? -32.914 -18.499 78.709 1.00 74.71 146 ALA A CA 1
ATOM 3963 C C . ALA B 1 146 ? -31.390 -18.474 78.672 1.00 72.72 146 ALA A C 1
ATOM 3964 O O . ALA B 1 146 ? -30.755 -17.807 79.496 1.00 75.19 146 ALA A O 1
ATOM 3966 N N . PRO B 1 147 ? -30.773 -19.205 77.744 1.00 69.39 147 PRO A N 1
ATOM 3967 C CA . PRO B 1 147 ? -29.311 -19.162 77.636 1.00 68.53 147 PRO A CA 1
ATOM 3968 C C . PRO B 1 147 ? -28.826 -17.758 77.309 1.00 66.05 147 PRO A C 1
ATOM 3969 O O . PRO B 1 147 ? -29.487 -16.997 76.599 1.00 66.35 147 PRO A O 1
ATOM 3973 N N . TRP B 1 148 ? -27.659 -17.415 77.848 1.00 64.75 148 TRP A N 1
ATOM 3974 C CA . TRP B 1 148 ? -27.050 -16.120 77.585 1.00 67.34 148 TRP A CA 1
ATOM 3975 C C . TRP B 1 148 ? -26.199 -16.120 76.323 1.00 67.21 148 TRP A C 1
ATOM 3976 O O . TRP B 1 148 ? -25.831 -15.043 75.840 1.00 69.27 148 TRP A O 1
ATOM 3987 N N . TRP B 1 149 ? -25.884 -17.296 75.786 1.00 67.03 149 TRP A N 1
ATOM 3988 C CA . TRP B 1 149 ? -25.245 -17.423 74.485 1.00 68.92 149 TRP A CA 1
ATOM 3989 C C . TRP B 1 149 ? -25.619 -18.781 73.908 1.00 68.40 149 TRP A C 1
ATOM 3990 O O . TRP B 1 149 ? -26.174 -19.639 74.600 1.00 67.95 149 TRP A O 1
ATOM 4001 N N . GLU B 1 150 ? -25.320 -18.965 72.629 1.00 70.44 150 GLU A N 1
ATOM 4002 C CA . GLU B 1 150 ? -25.660 -20.207 71.947 1.00 68.93 150 GLU A CA 1
ATOM 4003 C C . GLU B 1 150 ? -24.926 -21.374 72.599 1.00 65.78 150 GLU A C 1
ATOM 4004 O O . GLU B 1 150 ? -23.686 -21.403 72.577 1.00 61.50 150 GLU A O 1
ATOM 4010 N N . PRO B 1 151 ? -25.637 -22.341 73.183 1.00 63.77 151 PRO A N 1
ATOM 4011 C CA . PRO B 1 151 ? -24.961 -23.400 73.945 1.00 65.91 151 PRO A CA 1
ATOM 4012 C C . PRO B 1 151 ? -24.002 -24.205 73.082 1.00 63.77 151 PRO A C 1
ATOM 4013 O O . PRO B 1 151 ? -24.247 -24.450 71.898 1.00 66.41 151 PRO A O 1
ATOM 4017 N N . GLY B 1 152 ? -22.894 -24.617 73.699 1.00 60.78 152 GLY A N 1
ATOM 4018 C CA . GLY B 1 152 ? -21.858 -25.362 73.020 1.00 60.36 152 GLY A CA 1
ATOM 4019 C C . GLY B 1 152 ? -20.903 -24.534 72.192 1.00 62.56 152 GLY A C 1
ATOM 4020 O O . GLY B 1 152 ? -19.799 -25.003 71.891 1.00 63.54 152 GLY A O 1
ATOM 4021 N N . THR B 1 153 ? -21.285 -23.312 71.816 1.00 62.65 153 THR A N 1
ATOM 4022 C CA . THR B 1 153 ? -20.437 -22.501 70.950 1.00 61.68 153 THR A CA 1
ATOM 4023 C C . THR B 1 153 ? -19.305 -21.828 71.712 1.00 61.05 153 THR A C 1
ATOM 4024 O O . THR B 1 153 ? -18.250 -21.557 71.129 1.00 54.00 153 THR A O 1
ATOM 4028 N N . ALA B 1 154 ? -19.494 -21.557 73.000 1.00 59.96 154 ALA A N 1
ATOM 4029 C CA . ALA B 1 154 ? -18.488 -20.850 73.777 1.00 56.85 154 ALA A CA 1
ATOM 4030 C C . ALA B 1 154 ? -18.548 -21.321 75.220 1.00 57.47 154 ALA A C 1
ATOM 4031 O O . ALA B 1 154 ? -19.506 -21.967 75.648 1.00 56.77 154 ALA A O 1
ATOM 4033 N N . SER B 1 155 ? -17.507 -20.980 75.971 1.00 55.67 155 SER A N 1
ATOM 4034 C CA . SER B 1 155 ? -17.435 -21.272 77.393 1.00 58.97 155 SER A CA 1
ATOM 4035 C C . SER B 1 155 ? -17.602 -19.981 78.181 1.00 60.46 155 SER A C 1
ATOM 4036 O O . SER B 1 155 ? -16.911 -18.991 77.916 1.00 56.99 155 SER A O 1
ATOM 4039 N N . GLY B 1 156 ? -18.538 -19.989 79.122 1.00 61.71 156 GLY A N 1
ATOM 4040 C CA . GLY B 1 156 ? -18.674 -18.910 80.079 1.00 61.06 156 GLY A CA 1
ATOM 4041 C C . GLY B 1 156 ? -18.654 -19.467 81.485 1.00 58.00 156 GLY A C 1
ATOM 4042 O O . GLY B 1 156 ? -19.558 -20.217 81.868 1.00 59.36 156 GLY A O 1
ATOM 4043 N N . TYR B 1 157 ? -17.629 -19.107 82.254 1.00 55.14 157 TYR A N 1
ATOM 4044 C CA . TYR B 1 157 ? -17.378 -19.714 83.556 1.00 57.31 157 TYR A CA 1
ATOM 4045 C C . TYR B 1 157 ? -18.600 -19.623 84.460 1.00 56.89 157 TYR A C 1
ATOM 4046 O O . TYR B 1 157 ? -19.042 -18.527 84.818 1.00 57.88 157 TYR A O 1
ATOM 4055 N N . HIS B 1 158 ? -19.148 -20.786 84.817 1.00 57.20 158 HIS A N 1
ATOM 4056 C CA . HIS B 1 158 ? -20.302 -20.877 85.711 1.00 61.13 158 HIS A CA 1
ATOM 4057 C C . HIS B 1 158 ? -19.812 -20.599 87.129 1.00 59.80 158 HIS A C 1
ATOM 4058 O O . HIS B 1 158 ? -19.626 -21.501 87.948 1.00 64.05 158 HIS A O 1
ATOM 4065 N N . ALA B 1 159 ? -19.612 -19.310 87.415 1.00 54.13 159 ALA A N 1
ATOM 4066 C CA . ALA B 1 159 ? -18.870 -18.900 88.604 1.00 59.08 159 ALA A CA 1
ATOM 4067 C C . ALA B 1 159 ? -19.505 -19.432 89.884 1.00 60.00 159 ALA A C 1
ATOM 4068 O O . ALA B 1 159 ? -18.822 -20.023 90.728 1.00 52.97 159 ALA A O 1
ATOM 4070 N N . LEU B 1 160 ? -20.812 -19.230 90.051 1.00 60.67 160 LEU A N 1
ATOM 4071 C CA . LEU B 1 160 ? -21.470 -19.557 91.307 1.00 61.67 160 LEU A CA 1
ATOM 4072 C C . LEU B 1 160 ? -22.656 -20.504 91.177 1.00 63.75 160 LEU A C 1
ATOM 4073 O O . LEU B 1 160 ? -23.119 -21.015 92.204 1.00 68.92 160 LEU A O 1
ATOM 4078 N N . ASN B 1 161 ? -23.160 -20.756 89.971 1.00 52.62 161 ASN A N 1
ATOM 4079 C CA . ASN B 1 161 ? -24.281 -21.663 89.764 1.00 55.17 161 ASN A CA 1
ATOM 4080 C C . ASN B 1 161 ? -23.845 -23.030 89.253 1.00 62.25 161 ASN A C 1
ATOM 4081 O O . ASN B 1 161 ? -24.700 -23.856 88.917 1.00 66.46 161 ASN A O 1
ATOM 4086 N N . TYR B 1 162 ? -22.535 -23.281 89.187 1.00 64.95 162 TYR A N 1
ATOM 4087 C CA . TYR B 1 162 ? -22.035 -24.555 88.677 1.00 67.08 162 TYR A CA 1
ATOM 4088 C C . TYR B 1 162 ? -22.567 -25.727 89.493 1.00 68.48 162 TYR A C 1
ATOM 4089 O O . TYR B 1 162 ? -23.003 -26.739 88.930 1.00 68.62 162 TYR A O 1
ATOM 4098 N N . GLY B 1 163 ? -22.547 -25.608 90.822 1.00 72.12 163 GLY A N 1
ATOM 4099 C CA . GLY B 1 163 ? -23.030 -26.691 91.659 1.00 61.08 163 GLY A CA 1
ATOM 4100 C C . GLY B 1 163 ? -24.540 -26.794 91.702 1.00 62.65 163 GLY A C 1
ATOM 4101 O O . GLY B 1 163 ? -25.083 -27.876 91.942 1.00 68.83 163 GLY A O 1
ATOM 4102 N N . HIS B 1 164 ? -25.238 -25.680 91.482 1.00 66.59 164 HIS A N 1
ATOM 4103 C CA . HIS B 1 164 ? -26.697 -25.716 91.483 1.00 67.42 164 HIS A CA 1
ATOM 4104 C C . HIS B 1 164 ? -27.231 -26.469 90.271 1.00 70.75 164 HIS A C 1
ATOM 4105 O O . HIS B 1 164 ? -28.167 -27.267 90.392 1.00 77.76 164 HIS A O 1
ATOM 4112 N N . LEU B 1 165 ? -26.644 -26.232 89.096 1.00 67.58 165 LEU A N 1
ATOM 4113 C CA . LEU B 1 165 ? -27.106 -26.904 87.886 1.00 69.00 165 LEU A CA 1
ATOM 4114 C C . LEU B 1 165 ? -26.794 -28.395 87.932 1.00 70.74 165 LEU A C 1
ATOM 4115 O O . LEU B 1 165 ? -27.677 -29.232 87.711 1.00 69.69 165 LEU A O 1
ATOM 4120 N N . ILE B 1 166 ? -25.540 -28.746 88.220 1.00 67.12 166 ILE A N 1
ATOM 4121 C CA . ILE B 1 166 ? -25.153 -30.152 88.252 1.00 71.00 166 ILE A CA 1
ATOM 4122 C C . ILE B 1 166 ? -25.742 -30.845 89.474 1.00 73.25 166 ILE A C 1
ATOM 4123 O O . ILE B 1 166 ? -26.224 -31.982 89.386 1.00 73.31 166 ILE A O 1
ATOM 4128 N N . GLY B 1 167 ? -25.719 -30.175 90.628 1.00 74.88 167 GLY A N 1
ATOM 4129 C CA . GLY B 1 167 ? -26.247 -30.781 91.839 1.00 75.30 167 GLY A CA 1
ATOM 4130 C C . GLY B 1 167 ? -27.722 -31.114 91.750 1.00 74.39 167 GLY A C 1
ATOM 4131 O O . GLY B 1 167 ? -28.191 -32.049 92.404 1.00 79.83 167 GLY A O 1
ATOM 4132 N N . GLU B 1 168 ? -28.474 -30.358 90.947 1.00 74.98 168 GLU A N 1
ATOM 4133 C CA . GLU B 1 168 ? -29.882 -30.683 90.745 1.00 77.29 168 GLU A CA 1
ATOM 4134 C C . GLU B 1 168 ? -30.037 -31.943 89.902 1.00 83.32 168 GLU A C 1
ATOM 4135 O O . GLU B 1 168 ? -30.943 -32.749 90.144 1.00 85.92 168 GLU A O 1
ATOM 4141 N N . VAL B 1 169 ? -29.163 -32.130 88.911 1.00 77.32 169 VAL A N 1
ATOM 4142 C CA . VAL B 1 169 ? -29.186 -33.363 88.130 1.00 78.21 169 VAL A CA 1
ATOM 4143 C C . VAL B 1 169 ? -28.818 -34.553 89.006 1.00 79.70 169 VAL A C 1
ATOM 4144 O O . VAL B 1 169 ? -29.407 -35.635 88.889 1.00 86.52 169 VAL A O 1
ATOM 4148 N N . VAL B 1 170 ? -27.844 -34.373 89.902 1.00 71.40 170 VAL A N 1
ATOM 4149 C CA . VAL B 1 170 ? -27.459 -35.445 90.817 1.00 76.83 170 VAL A CA 1
ATOM 4150 C C . VAL B 1 170 ? -28.628 -35.818 91.721 1.00 83.02 170 VAL A C 1
ATOM 4151 O O . VAL B 1 170 ? -28.890 -37.002 91.965 1.00 84.82 170 VAL A O 1
ATOM 4155 N N . ARG B 1 171 ? -29.357 -34.816 92.219 1.00 81.92 171 ARG A N 1
ATOM 4156 C CA . ARG B 1 171 ? -30.463 -35.089 93.131 1.00 85.54 171 ARG A CA 1
ATOM 4157 C C . ARG B 1 171 ? -31.621 -35.777 92.418 1.00 85.76 171 ARG A C 1
ATOM 4158 O O . ARG B 1 171 ? -32.260 -36.671 92.984 1.00 89.41 171 ARG A O 1
ATOM 4166 N N . ARG B 1 172 ? -31.910 -35.376 91.178 1.00 81.67 172 ARG A N 1
ATOM 4167 C CA . ARG B 1 172 ? -33.015 -35.980 90.442 1.00 86.89 172 ARG A CA 1
ATOM 4168 C C . ARG B 1 172 ? -32.758 -37.442 90.102 1.00 91.93 172 ARG A C 1
ATOM 4169 O O . ARG B 1 172 ? -33.717 -38.197 89.907 1.00 91.20 172 ARG A O 1
ATOM 4177 N N . ILE B 1 173 ? -31.496 -37.859 90.027 1.00 90.92 173 ILE A N 1
ATOM 4178 C CA . ILE B 1 173 ? -31.157 -39.237 89.691 1.00 87.21 173 ILE A CA 1
ATOM 4179 C C . ILE B 1 173 ? -31.028 -40.062 90.964 1.00 86.95 173 ILE A C 1
ATOM 4180 O O . ILE B 1 173 ? -31.713 -41.078 91.133 1.00 93.26 173 ILE A O 1
ATOM 4185 N N . ASP B 1 174 ? -30.148 -39.630 91.869 1.00 83.56 174 ASP A N 1
ATOM 4186 C CA . ASP B 1 174 ? -29.857 -40.415 93.064 1.00 87.39 174 ASP A CA 1
ATOM 4187 C C . ASP B 1 174 ? -30.916 -40.225 94.143 1.00 90.41 174 ASP A C 1
ATOM 4188 O O . ASP B 1 174 ? -31.321 -41.195 94.794 1.00 97.04 174 ASP A O 1
ATOM 4193 N N . GLY B 1 175 ? -31.374 -38.994 94.348 1.00 88.49 175 GLY A N 1
ATOM 4194 C CA . GLY B 1 175 ? -32.326 -38.714 95.405 1.00 84.43 175 GLY A CA 1
ATOM 4195 C C . GLY B 1 175 ? -31.731 -37.851 96.498 1.00 87.64 175 GLY A C 1
ATOM 4196 O O . GLY B 1 175 ? -32.411 -36.988 97.061 1.00 83.83 175 GLY A O 1
ATOM 4197 N N . ARG B 1 176 ? -30.457 -38.078 96.805 1.00 86.65 176 ARG A N 1
ATOM 4198 C CA . ARG B 1 176 ? -29.761 -37.279 97.799 1.00 84.14 176 ARG A CA 1
ATOM 4199 C C . ARG B 1 176 ? -29.329 -35.945 97.204 1.00 88.85 176 ARG A C 1
ATOM 4200 O O . ARG B 1 176 ? -29.048 -35.834 96.007 1.00 87.47 176 ARG A O 1
ATOM 4208 N N . THR B 1 177 ? -29.276 -34.926 98.058 1.00 91.04 177 THR A N 1
ATOM 4209 C CA . THR B 1 177 ? -28.736 -33.641 97.645 1.00 86.48 177 THR A CA 1
ATOM 4210 C C . THR B 1 177 ? -27.258 -33.782 97.291 1.00 86.68 177 THR A C 1
ATOM 4211 O O . THR B 1 177 ? -26.593 -34.754 97.659 1.00 88.49 177 THR A O 1
ATOM 4215 N N . LEU B 1 178 ? -26.746 -32.792 96.557 1.00 81.38 178 LEU A N 1
ATOM 4216 C CA . LEU B 1 178 ? -25.336 -32.817 96.182 1.00 80.77 178 LEU A CA 1
ATOM 4217 C C . LEU B 1 178 ? -24.440 -32.841 97.414 1.00 81.46 178 LEU A C 1
ATOM 4218 O O . LEU B 1 178 ? -23.456 -33.586 97.456 1.00 80.45 178 LEU A O 1
ATOM 4223 N N . GLY B 1 179 ? -24.787 -32.066 98.443 1.00 82.58 179 GLY A N 1
ATOM 4224 C CA . GLY B 1 179 ? -23.938 -31.992 99.623 1.00 78.05 179 GLY A CA 1
ATOM 4225 C C . GLY B 1 179 ? -23.831 -33.309 100.371 1.00 84.67 179 GLY A C 1
ATOM 4226 O O . GLY B 1 179 ? -22.739 -33.710 100.783 1.00 83.04 179 GLY A O 1
ATOM 4227 N N . ARG B 1 180 ? -24.958 -34.000 100.561 1.00 82.04 180 ARG A N 1
ATOM 4228 C CA . ARG B 1 180 ? -24.936 -35.271 101.276 1.00 90.72 180 ARG A CA 1
ATOM 4229 C C . ARG B 1 180 ? -24.403 -36.402 100.405 1.00 88.39 180 ARG A C 1
ATOM 4230 O O . ARG B 1 180 ? -23.837 -37.370 100.929 1.00 83.95 180 ARG A O 1
ATOM 4238 N N . PHE B 1 181 ? -24.572 -36.300 99.084 1.00 84.74 181 PHE A N 1
ATOM 4239 C CA . PHE B 1 181 ? -23.956 -37.268 98.183 1.00 82.93 181 PHE A CA 1
ATOM 4240 C C . PHE B 1 181 ? -22.439 -37.239 98.312 1.00 81.65 181 PHE A C 1
ATOM 4241 O O . PHE B 1 181 ? -21.782 -38.285 98.272 1.00 81.37 181 PHE A O 1
ATOM 4249 N N . ILE B 1 182 ? -21.865 -36.046 98.473 1.00 80.48 182 ILE A N 1
ATOM 4250 C CA . ILE B 1 182 ? -20.417 -35.930 98.603 1.00 82.57 182 ILE A CA 1
ATOM 4251 C C . ILE B 1 182 ? -19.945 -36.523 99.925 1.00 81.78 182 ILE A C 1
ATOM 4252 O O . ILE B 1 182 ? -18.892 -37.169 99.990 1.00 80.06 182 ILE A O 1
ATOM 4257 N N . ASP B 1 183 ? -20.714 -36.320 100.996 1.00 80.72 183 ASP A N 1
ATOM 4258 C CA . ASP B 1 183 ? -20.307 -36.830 102.302 1.00 85.12 183 ASP A CA 1
ATOM 4259 C C . ASP B 1 183 ? -20.374 -38.352 102.353 1.00 80.42 183 ASP A C 1
ATOM 4260 O O . ASP B 1 183 ? -19.470 -39.000 102.894 1.00 73.49 183 ASP A O 1
ATOM 4265 N N . GLU B 1 184 ? -21.431 -38.941 101.793 1.00 78.57 184 GLU A N 1
ATOM 4266 C CA . GLU B 1 184 ? -21.636 -40.378 101.928 1.00 82.28 184 GLU A CA 1
ATOM 4267 C C . GLU B 1 184 ? -20.871 -41.181 100.884 1.00 81.56 184 GLU A C 1
ATOM 4268 O O . GLU B 1 184 ? -20.539 -42.345 101.132 1.00 81.83 184 GLU A O 1
ATOM 4274 N N . GLU B 1 185 ? -20.582 -40.592 99.722 1.00 81.03 185 GLU A N 1
ATOM 4275 C CA . GLU B 1 185 ? -19.943 -41.326 98.639 1.00 77.86 185 GLU A CA 1
ATOM 4276 C C . GLU B 1 185 ? -18.499 -40.925 98.373 1.00 77.13 185 GLU A C 1
ATOM 4277 O O . GLU B 1 185 ? -17.772 -41.702 97.748 1.00 77.42 185 GLU A O 1
ATOM 4283 N N . ILE B 1 186 ? -18.066 -39.746 98.820 1.00 75.71 186 ILE A N 1
ATOM 4284 C CA . ILE B 1 186 ? -16.720 -39.276 98.507 1.00 77.32 186 ILE A CA 1
ATOM 4285 C C . ILE B 1 186 ? -15.936 -38.979 99.779 1.00 75.41 186 ILE A C 1
ATOM 4286 O O . ILE B 1 186 ? -14.901 -39.602 100.040 1.00 78.27 186 ILE A O 1
ATOM 4291 N N . ALA B 1 187 ? -16.423 -38.025 100.577 1.00 74.91 187 ALA A N 1
ATOM 4292 C CA . ALA B 1 187 ? -15.672 -37.591 101.752 1.00 78.65 187 ALA A CA 1
ATOM 4293 C C . ALA B 1 187 ? -15.584 -38.696 102.797 1.00 79.38 187 ALA A C 1
ATOM 4294 O O . ALA B 1 187 ? -14.522 -38.914 103.390 1.00 71.87 187 ALA A O 1
ATOM 4296 N N . GLY B 1 188 ? -16.688 -39.397 103.037 1.00 72.15 188 GLY A N 1
ATOM 4297 C CA . GLY B 1 188 ? -16.718 -40.492 103.977 1.00 77.69 188 GLY A CA 1
ATOM 4298 C C . GLY B 1 188 ? -15.834 -41.658 103.576 1.00 80.71 188 GLY A C 1
ATOM 4299 O O . GLY B 1 188 ? -14.887 -42.014 104.285 1.00 74.98 188 GLY A O 1
ATOM 4300 N N . PRO B 1 189 ? -16.134 -42.284 102.432 1.00 81.20 189 PRO A N 1
ATOM 4301 C CA . PRO B 1 189 ? -15.352 -43.460 102.010 1.00 77.91 189 PRO A CA 1
ATOM 4302 C C . PRO B 1 189 ? -13.860 -43.205 101.878 1.00 80.20 189 PRO A C 1
ATOM 4303 O O . PRO B 1 189 ? -13.077 -44.158 101.980 1.00 80.78 189 PRO A O 1
ATOM 4307 N N . LEU B 1 190 ? -13.438 -41.964 101.649 1.00 78.47 190 LEU A N 1
ATOM 4308 C CA . LEU B 1 190 ? -12.023 -41.627 101.591 1.00 80.18 190 LEU A CA 1
ATOM 4309 C C . LEU B 1 190 ? -11.518 -40.980 102.874 1.00 79.32 190 LEU A C 1
ATOM 4310 O O . LEU B 1 190 ? -10.326 -40.669 102.962 1.00 74.11 190 LEU A O 1
ATOM 4315 N N . ASP B 1 191 ? -12.388 -40.793 103.864 1.00 81.90 191 ASP A N 1
ATOM 4316 C CA . ASP B 1 191 ? -12.071 -40.077 105.098 1.00 86.62 191 ASP A CA 1
ATOM 4317 C C . ASP B 1 191 ? -11.367 -38.759 104.787 1.00 81.58 191 ASP A C 1
ATOM 4318 O O . ASP B 1 191 ? -10.230 -38.507 105.184 1.00 81.42 191 ASP A O 1
ATOM 4323 N N . ALA B 1 192 ? -12.080 -37.914 104.052 1.00 81.06 192 ALA A N 1
ATOM 4324 C CA . ALA B 1 192 ? -11.555 -36.646 103.575 1.00 74.73 192 ALA A CA 1
ATOM 4325 C C . ALA B 1 192 ? -12.247 -35.493 104.285 1.00 65.31 192 ALA A C 1
ATOM 4326 O O . ALA B 1 192 ? -13.471 -35.498 104.461 1.00 66.79 192 ALA A O 1
ATOM 4328 N N . ASP B 1 193 ? -11.451 -34.501 104.683 1.00 63.07 193 ASP A N 1
ATOM 4329 C CA . ASP B 1 193 ? -11.939 -33.336 105.422 1.00 65.24 193 ASP A CA 1
ATOM 4330 C C . ASP B 1 193 ? -12.496 -32.303 104.438 1.00 66.21 193 ASP A C 1
ATOM 4331 O O . ASP B 1 193 ? -11.949 -31.217 104.238 1.00 61.06 193 ASP A O 1
ATOM 4336 N N . PHE B 1 194 ? -13.619 -32.664 103.818 1.00 57.40 194 PHE A N 1
ATOM 4337 C CA . PHE B 1 194 ? -14.292 -31.796 102.862 1.00 67.84 194 PHE A CA 1
ATOM 4338 C C . PHE B 1 194 ? -15.795 -31.872 103.075 1.00 68.82 194 PHE A C 1
ATOM 4339 O O . PHE B 1 194 ? -16.331 -32.931 103.412 1.00 73.37 194 PHE A O 1
ATOM 4347 N N . ARG B 1 195 ? -16.467 -30.743 102.860 1.00 66.00 195 ARG A N 1
ATOM 4348 C CA . ARG B 1 195 ? -17.919 -30.672 102.942 1.00 66.75 195 ARG A CA 1
ATOM 4349 C C . ARG B 1 195 ? -18.386 -29.419 102.216 1.00 69.45 195 ARG A C 1
ATOM 4350 O O . ARG B 1 195 ? -17.637 -28.446 102.088 1.00 66.69 195 ARG A O 1
ATOM 4358 N N . LEU B 1 196 ? -19.627 -29.459 101.734 1.00 66.47 196 LEU A N 1
ATOM 4359 C CA . LEU B 1 196 ? -20.251 -28.282 101.141 1.00 65.93 196 LEU A CA 1
ATOM 4360 C C . LEU B 1 196 ? -20.859 -27.434 102.251 1.00 76.86 196 LEU A C 1
ATOM 4361 O O . LEU B 1 196 ? -21.752 -27.892 102.972 1.00 77.84 196 LEU A O 1
ATOM 4366 N N . GLY B 1 197 ? -20.373 -26.207 102.396 1.00 77.21 197 GLY A N 1
ATOM 4367 C CA . GLY B 1 197 ? -20.760 -25.406 103.537 1.00 75.64 197 GLY A CA 1
ATOM 4368 C C . GLY B 1 197 ? -19.934 -25.772 104.760 1.00 74.93 197 GLY A C 1
ATOM 4369 O O . GLY B 1 197 ? -18.815 -26.284 104.661 1.00 70.22 197 GLY A O 1
ATOM 4370 N N . LEU B 1 198 ? -20.497 -25.489 105.935 1.00 73.80 198 LEU A N 1
ATOM 4371 C CA . LEU B 1 198 ? -19.810 -25.846 107.170 1.00 79.31 198 LEU A CA 1
ATOM 4372 C C . LEU B 1 198 ? -20.788 -25.950 108.334 1.00 80.54 198 LEU A C 1
ATOM 4373 O O . LEU B 1 198 ? -21.387 -24.943 108.732 1.00 74.02 198 LEU A O 1
ATOM 4378 N N . PRO B 1 199 ? -20.968 -27.140 108.908 1.00 88.98 199 PRO A N 1
ATOM 4379 C CA . PRO B 1 199 ? -21.846 -27.268 110.076 1.00 85.69 199 PRO A CA 1
ATOM 4380 C C . PRO B 1 199 ? -21.303 -26.484 111.260 1.00 84.71 199 PRO A C 1
ATOM 4381 O O . PRO B 1 199 ? -20.098 -26.246 111.373 1.00 82.57 199 PRO A O 1
ATOM 4385 N N . LYS B 1 200 ? -22.208 -26.088 112.163 1.00 90.49 200 LYS A N 1
ATOM 4386 C CA . LYS B 1 200 ? -21.783 -25.228 113.264 1.00 87.60 200 LYS A CA 1
ATOM 4387 C C . LYS B 1 200 ? -20.841 -25.938 114.229 1.00 87.86 200 LYS A C 1
ATOM 4388 O O . LYS B 1 200 ? -20.092 -25.268 114.947 1.00 86.67 200 LYS A O 1
ATOM 4394 N N . SER B 1 201 ? -20.826 -27.271 114.240 1.00 85.19 201 SER A N 1
ATOM 4395 C CA . SER B 1 201 ? -19.901 -27.991 115.109 1.00 81.72 201 SER A CA 1
ATOM 4396 C C . SER B 1 201 ? -18.441 -27.765 114.730 1.00 84.98 201 SER A C 1
ATOM 4397 O O . SER B 1 201 ? -17.555 -28.052 115.541 1.00 85.30 201 SER A O 1
ATOM 4400 N N . GLU B 1 202 ? -18.167 -27.255 113.528 1.00 89.00 202 GLU A N 1
ATOM 4401 C CA . GLU B 1 202 ? -16.799 -27.079 113.052 1.00 86.33 202 GLU A CA 1
ATOM 4402 C C . GLU B 1 202 ? -16.387 -25.617 112.910 1.00 79.36 202 GLU A C 1
ATOM 4403 O O . GLU B 1 202 ? -15.301 -25.344 112.385 1.00 77.14 202 GLU A O 1
ATOM 4409 N N . TYR B 1 203 ? -17.215 -24.668 113.360 1.00 82.20 203 TYR A N 1
ATOM 4410 C CA . TYR B 1 203 ? -16.843 -23.257 113.260 1.00 76.55 203 TYR A CA 1
ATOM 4411 C C . TYR B 1 203 ? -15.572 -22.936 114.035 1.00 77.32 203 TYR A C 1
ATOM 4412 O O . TYR B 1 203 ? -14.988 -21.867 113.829 1.00 79.12 203 TYR A O 1
ATOM 4421 N N . GLY B 1 204 ? -15.135 -23.826 114.931 1.00 75.54 204 GLY A N 1
ATOM 4422 C CA . GLY B 1 204 ? -13.947 -23.558 115.721 1.00 69.36 204 GLY A CA 1
ATOM 4423 C C . GLY B 1 204 ? -12.637 -23.770 114.995 1.00 71.88 204 GLY A C 1
ATOM 4424 O O . GLY B 1 204 ? -11.615 -23.219 115.415 1.00 77.97 204 GLY A O 1
ATOM 4425 N N . ARG B 1 205 ? -12.638 -24.551 113.913 1.00 71.85 205 ARG A N 1
ATOM 4426 C CA . ARG B 1 205 ? -11.416 -24.872 113.186 1.00 79.71 205 ARG A CA 1
ATOM 4427 C C . ARG B 1 205 ? -11.387 -24.265 111.787 1.00 76.13 205 ARG A C 1
ATOM 4428 O O . ARG B 1 205 ? -10.642 -24.743 110.925 1.00 72.42 205 ARG A O 1
ATOM 4436 N N . VAL B 1 206 ? -12.172 -23.218 111.541 1.00 74.93 206 VAL A N 1
ATOM 4437 C CA . VAL B 1 206 ? -12.227 -22.572 110.236 1.00 75.35 206 VAL A CA 1
ATOM 4438 C C . VAL B 1 206 ? -11.520 -21.226 110.318 1.00 70.50 206 VAL A C 1
ATOM 4439 O O . VAL B 1 206 ? -11.758 -20.443 111.246 1.00 73.14 206 VAL A O 1
ATOM 4443 N N . SER B 1 207 ? -10.633 -20.972 109.360 1.00 68.38 207 SER A N 1
ATOM 4444 C CA . SER B 1 207 ? -9.993 -19.674 109.197 1.00 66.53 207 SER A CA 1
ATOM 4445 C C . SER B 1 207 ? -10.738 -18.907 108.113 1.00 63.68 207 SER A C 1
ATOM 4446 O O . SER B 1 207 ? -10.836 -19.375 106.974 1.00 67.61 207 SER A O 1
ATOM 4449 N N . ASN B 1 208 ? -11.266 -17.740 108.467 1.00 66.20 208 ASN A N 1
ATOM 4450 C CA . ASN B 1 208 ? -12.035 -16.952 107.514 1.00 64.75 208 ASN A CA 1
ATOM 4451 C C . ASN B 1 208 ? -11.131 -16.406 106.417 1.00 64.92 208 ASN A C 1
ATOM 4452 O O . ASN B 1 208 ? -9.991 -16.006 106.670 1.00 64.60 208 ASN A O 1
ATOM 4457 N N . VAL B 1 209 ? -11.646 -16.396 105.187 1.00 62.08 209 VAL A N 1
ATOM 4458 C CA . VAL B 1 209 ? -10.884 -15.852 104.072 1.00 68.07 209 VAL A CA 1
ATOM 4459 C C . VAL B 1 209 ? -10.718 -14.349 104.250 1.00 64.28 209 VAL A C 1
ATOM 4460 O O . VAL B 1 209 ? -11.596 -13.656 104.781 1.00 57.87 209 VAL A O 1
ATOM 4464 N N . ILE B 1 210 ? -9.573 -13.840 103.814 1.00 65.48 210 ILE A N 1
ATOM 4465 C CA . ILE B 1 210 ? -9.335 -12.404 103.750 1.00 64.62 210 ILE A CA 1
ATOM 4466 C C . ILE B 1 210 ? -9.666 -11.948 102.335 1.00 65.64 210 ILE A C 1
ATOM 4467 O O . ILE B 1 210 ? -9.118 -12.476 101.361 1.00 62.07 210 ILE A O 1
ATOM 4472 N N . ALA B 1 211 ? -10.569 -10.979 102.222 1.00 62.44 211 ALA A N 1
ATOM 4473 C CA . ALA B 1 211 ? -11.115 -10.618 100.922 1.00 58.04 211 ALA A CA 1
ATOM 4474 C C . ALA B 1 211 ? -10.019 -10.067 100.012 1.00 60.70 211 ALA A C 1
ATOM 4475 O O . ALA B 1 211 ? -9.109 -9.372 100.482 1.00 58.90 211 ALA A O 1
ATOM 4477 N N . PRO B 1 212 ? -10.070 -10.357 98.715 1.00 65.16 212 PRO A N 1
ATOM 4478 C CA . PRO B 1 212 ? -9.051 -9.851 97.796 1.00 64.13 212 PRO A CA 1
ATOM 4479 C C . PRO B 1 212 ? -9.346 -8.416 97.404 1.00 58.58 212 PRO A C 1
ATOM 4480 O O . PRO B 1 212 ? -10.409 -7.879 97.752 1.00 56.30 212 PRO A O 1
ATOM 4484 N N . PRO B 1 213 ? -8.431 -7.754 96.699 1.00 62.77 213 PRO A N 1
ATOM 4485 C CA . PRO B 1 213 ? -8.734 -6.427 96.148 1.00 67.75 213 PRO A CA 1
ATOM 4486 C C . PRO B 1 213 ? -9.946 -6.485 95.236 1.00 65.96 213 PRO A C 1
ATOM 4487 O O . PRO B 1 213 ? -10.297 -7.561 94.728 1.00 70.05 213 PRO A O 1
ATOM 4491 N N . PRO B 1 214 ? -10.620 -5.356 95.016 1.00 71.53 214 PRO A N 1
ATOM 4492 C CA . PRO B 1 214 ? -11.779 -5.359 94.118 1.00 70.27 214 PRO A CA 1
ATOM 4493 C C . PRO B 1 214 ? -11.403 -5.863 92.733 1.00 74.76 214 PRO A C 1
ATOM 4494 O O . PRO B 1 214 ? -10.353 -5.519 92.186 1.00 70.40 214 PRO A O 1
ATOM 4498 N N . LEU B 1 215 ? -12.271 -6.695 92.182 1.00 70.52 215 LEU A N 1
ATOM 4499 C CA . LEU B 1 215 ? -11.999 -7.330 90.901 1.00 80.55 215 LEU A CA 1
ATOM 4500 C C . LEU B 1 215 ? -11.974 -6.277 89.798 1.00 86.04 215 LEU A C 1
ATOM 4501 O O . LEU B 1 215 ? -12.906 -5.471 89.694 1.00 74.35 215 LEU A O 1
ATOM 4506 N N . PRO B 1 216 ? -10.933 -6.248 88.960 1.00 96.01 216 PRO A N 1
ATOM 4507 C CA . PRO B 1 216 ? -10.732 -5.098 88.064 1.00 100.14 216 PRO A CA 1
ATOM 4508 C C . PRO B 1 216 ? -11.703 -5.056 86.893 1.00 98.77 216 PRO A C 1
ATOM 4509 O O . PRO B 1 216 ? -11.350 -5.434 85.772 1.00 96.39 216 PRO A O 1
ATOM 4513 N N . ILE B 1 217 ? -12.929 -4.590 87.142 1.00 92.84 217 ILE A N 1
ATOM 4514 C CA . ILE B 1 217 ? -13.963 -4.488 86.120 1.00 92.65 217 ILE A CA 1
ATOM 4515 C C . ILE B 1 217 ? -14.652 -3.132 86.250 1.00 96.37 217 ILE A C 1
ATOM 4516 O O . ILE B 1 217 ? -14.366 -2.345 87.152 1.00 101.28 217 ILE A O 1
ATOM 4521 N N . ASP B 1 218 ? -15.571 -2.866 85.319 1.00 94.14 218 ASP A N 1
ATOM 4522 C CA . ASP B 1 218 ? -16.357 -1.629 85.305 1.00 92.65 218 ASP A CA 1
ATOM 4523 C C . ASP B 1 218 ? -17.767 -1.995 84.852 1.00 94.07 218 ASP A C 1
ATOM 4524 O O . ASP B 1 218 ? -18.037 -2.063 83.649 1.00 94.45 218 ASP A O 1
ATOM 4529 N N . ILE B 1 219 ? -18.664 -2.225 85.814 1.00 97.04 219 ILE A N 1
ATOM 4530 C CA . ILE B 1 219 ? -20.019 -2.641 85.463 1.00 93.18 219 ILE A CA 1
ATOM 4531 C C . ILE B 1 219 ? -20.738 -1.540 84.694 1.00 95.97 219 ILE A C 1
ATOM 4532 O O . ILE B 1 219 ? -21.587 -1.823 83.840 1.00 97.69 219 ILE A O 1
ATOM 4537 N N . ALA B 1 220 ? -20.400 -0.275 84.958 1.00 98.82 220 ALA A N 1
ATOM 4538 C CA . ALA B 1 220 ? -21.139 0.821 84.342 1.00 97.25 220 ALA A CA 1
ATOM 4539 C C . ALA B 1 220 ? -20.788 0.965 82.868 1.00 94.96 220 ALA A C 1
ATOM 4540 O O . ALA B 1 220 ? -21.676 1.155 82.028 1.00 89.55 220 ALA A O 1
ATOM 4542 N N . ALA B 1 221 ? -19.501 0.867 82.533 1.00 94.30 221 ALA A N 1
ATOM 4543 C CA . ALA B 1 221 ? -19.078 1.039 81.148 1.00 98.07 221 ALA A CA 1
ATOM 4544 C C . ALA B 1 221 ? -19.543 -0.126 80.283 1.00 97.09 221 ALA A C 1
ATOM 4545 O O . ALA B 1 221 ? -20.320 0.059 79.341 1.00 94.55 221 ALA A O 1
ATOM 4547 N N . LEU B 1 222 ? -19.093 -1.343 80.607 1.00 90.44 222 LEU A N 1
ATOM 4548 C CA . LEU B 1 222 ? -19.342 -2.491 79.739 1.00 90.32 222 LEU A CA 1
ATOM 4549 C C . LEU B 1 222 ? -20.830 -2.770 79.562 1.00 85.94 222 LEU A C 1
ATOM 4550 O O . LEU B 1 222 ? -21.235 -3.333 78.538 1.00 84.78 222 LEU A O 1
ATOM 4555 N N . GLY B 1 223 ? -21.654 -2.398 80.534 1.00 83.70 223 GLY A N 1
ATOM 4556 C CA . GLY B 1 223 ? -23.091 -2.504 80.402 1.00 84.44 223 GLY A CA 1
ATOM 4557 C C . GLY B 1 223 ? -23.661 -3.710 81.131 1.00 85.08 223 GLY A C 1
ATOM 4558 O O . GLY B 1 223 ? -22.949 -4.604 81.595 1.00 88.78 223 GLY A O 1
ATOM 4559 N N . MET B 1 224 ? -24.990 -3.718 81.222 1.00 84.68 224 MET A N 1
ATOM 4560 C CA . MET B 1 224 ? -25.730 -4.755 81.930 1.00 87.84 224 MET A CA 1
ATOM 4561 C C . MET B 1 224 ? -25.970 -6.002 81.089 1.00 90.11 224 MET A C 1
ATOM 4562 O O . MET B 1 224 ? -26.555 -6.966 81.595 1.00 90.71 224 MET A O 1
ATOM 4567 N N . ASP B 1 225 ? -25.545 -6.007 79.826 1.00 88.44 225 ASP A N 1
ATOM 4568 C CA . ASP B 1 225 ? -25.714 -7.161 78.956 1.00 88.30 225 ASP A CA 1
ATOM 4569 C C . ASP B 1 225 ? -24.418 -7.913 78.694 1.00 82.26 225 ASP A C 1
ATOM 4570 O O . ASP B 1 225 ? -24.456 -8.976 78.065 1.00 81.24 225 ASP A O 1
ATOM 4575 N N . ASN B 1 226 ? -23.281 -7.390 79.148 1.00 75.58 226 ASN A N 1
ATOM 4576 C CA . ASN B 1 226 ? -22.023 -8.116 79.053 1.00 66.69 226 ASN A CA 1
ATOM 4577 C C . ASN B 1 226 ? -22.103 -9.396 79.878 1.00 72.05 226 ASN A C 1
ATOM 4578 O O . ASN B 1 226 ? -22.516 -9.372 81.041 1.00 72.44 226 ASN A O 1
ATOM 4583 N N . ILE B 1 227 ? -21.709 -10.517 79.268 1.00 70.28 227 ILE A N 1
ATOM 4584 C CA . ILE B 1 227 ? -21.858 -11.817 79.920 1.00 66.65 227 ILE A CA 1
ATOM 4585 C C . ILE B 1 227 ? -21.051 -11.869 81.211 1.00 68.04 227 ILE A C 1
ATOM 4586 O O . ILE B 1 227 ? -21.517 -12.393 82.230 1.00 59.82 227 ILE A O 1
ATOM 4591 N N . MET B 1 228 ? -19.829 -11.331 81.190 1.00 64.71 228 MET A N 1
ATOM 4592 C CA . MET B 1 228 ? -19.007 -11.336 82.396 1.00 61.69 228 MET A CA 1
ATOM 4593 C C . MET B 1 228 ? -19.643 -10.502 83.498 1.00 69.22 228 MET A C 1
ATOM 4594 O O . MET B 1 228 ? -19.594 -10.875 84.677 1.00 65.42 228 MET A O 1
ATOM 4599 N N . VAL B 1 229 ? -20.248 -9.369 83.137 1.00 69.43 229 VAL A N 1
ATOM 4600 C CA . VAL B 1 229 ? -20.921 -8.547 84.136 1.00 66.13 229 VAL A CA 1
ATOM 4601 C C . VAL B 1 229 ? -22.120 -9.292 84.709 1.00 67.44 229 VAL A C 1
ATOM 4602 O O . VAL B 1 229 ? -22.278 -9.390 85.929 1.00 71.29 229 VAL A O 1
ATOM 4606 N N . LYS B 1 230 ? -22.959 -9.862 83.839 1.00 66.12 230 LYS A N 1
ATOM 4607 C CA . LYS B 1 230 ? -24.140 -10.583 84.306 1.00 68.99 230 LYS A CA 1
ATOM 4608 C C . LYS B 1 230 ? -23.774 -11.734 85.236 1.00 72.25 230 LYS A C 1
ATOM 4609 O O . LYS B 1 230 ? -24.553 -12.080 86.131 1.00 68.82 230 LYS A O 1
ATOM 4615 N N . THR B 1 231 ? -22.595 -12.327 85.050 1.00 69.89 231 THR A N 1
ATOM 4616 C CA . THR B 1 231 ? -22.174 -13.441 85.893 1.00 68.21 231 THR A CA 1
ATOM 4617 C C . THR B 1 231 ? -21.673 -12.962 87.252 1.00 68.66 231 THR A C 1
ATOM 4618 O O . THR B 1 231 ? -21.975 -13.580 88.280 1.00 69.62 231 THR A O 1
ATOM 4622 N N . PHE B 1 232 ? -20.911 -11.869 87.278 1.00 66.49 232 PHE A N 1
ATOM 4623 C CA . PHE B 1 232 ? -20.365 -11.329 88.517 1.00 73.13 232 PHE A CA 1
ATOM 4624 C C . PHE B 1 232 ? -21.294 -10.333 89.198 1.00 77.34 232 PHE A C 1
ATOM 4625 O O . PHE B 1 232 ? -21.012 -9.921 90.328 1.00 74.26 232 PHE A O 1
ATOM 4633 N N . THR B 1 233 ? -22.382 -9.932 88.541 1.00 83.83 233 THR A N 1
ATOM 4634 C CA . THR B 1 233 ? -23.344 -8.999 89.113 1.00 82.11 233 THR A CA 1
ATOM 4635 C C . THR B 1 233 ? -24.598 -9.693 89.631 1.00 86.82 233 THR A C 1
ATOM 4636 O O . THR B 1 233 ? -25.284 -9.135 90.497 1.00 84.29 233 THR A O 1
ATOM 4640 N N . ALA B 1 234 ? -24.873 -10.922 89.176 1.00 89.68 234 ALA A N 1
ATOM 4641 C CA . ALA B 1 234 ? -26.066 -11.633 89.636 1.00 86.21 234 ALA A CA 1
ATOM 4642 C C . ALA B 1 234 ? -26.108 -11.750 91.160 1.00 97.30 234 ALA A C 1
ATOM 4643 O O . ALA B 1 234 ? -27.042 -11.203 91.767 1.00 109.69 234 ALA A O 1
ATOM 4645 N N . PRO B 1 235 ? -25.171 -12.419 91.842 1.00 93.39 235 PRO A N 1
ATOM 4646 C CA . PRO B 1 235 ? -24.825 -11.981 93.216 1.00 87.23 235 PRO A CA 1
ATOM 4647 C C . PRO B 1 235 ? -23.658 -11.008 93.207 1.00 86.91 235 PRO A C 1
ATOM 4648 O O . PRO B 1 235 ? -22.663 -11.222 92.501 1.00 91.84 235 PRO A O 1
ATOM 4652 N N . PRO B 1 236 ? -23.730 -9.930 94.016 1.00 88.92 236 PRO A N 1
ATOM 4653 C CA . PRO B 1 236 ? -22.753 -8.826 93.920 1.00 94.02 236 PRO A CA 1
ATOM 4654 C C . PRO B 1 236 ? -21.290 -9.139 94.240 1.00 99.45 236 PRO A C 1
ATOM 4655 O O . PRO B 1 236 ? -20.476 -8.210 94.295 1.00 119.74 236 PRO A O 1
ATOM 4659 N N . ALA B 1 237 ? -20.936 -10.406 94.468 1.00 91.26 237 ALA A N 1
ATOM 4660 C CA . ALA B 1 237 ? -19.539 -10.849 94.522 1.00 95.14 237 ALA A CA 1
ATOM 4661 C C . ALA B 1 237 ? -18.759 -10.138 95.636 1.00 97.59 237 ALA A C 1
ATOM 4662 O O . ALA B 1 237 ? -17.855 -9.332 95.399 1.00 97.06 237 ALA A O 1
ATOM 4664 N N . ASP B 1 238 ? -19.154 -10.450 96.868 1.00 94.85 238 ASP A N 1
ATOM 4665 C CA . ASP B 1 238 ? -18.451 -10.009 98.070 1.00 87.30 238 ASP A CA 1
ATOM 4666 C C . ASP B 1 238 ? -17.840 -11.244 98.724 1.00 81.44 238 ASP A C 1
ATOM 4667 O O . ASP B 1 238 ? -18.566 -12.124 99.196 1.00 73.43 238 ASP A O 1
ATOM 4672 N N . ALA B 1 239 ? -16.505 -11.309 98.741 1.00 75.82 239 ALA A N 1
ATOM 4673 C CA . ALA B 1 239 ? -15.825 -12.485 99.278 1.00 67.15 239 ALA A CA 1
ATOM 4674 C C . ALA B 1 239 ? -16.142 -12.701 100.751 1.00 73.96 239 ALA A C 1
ATOM 4675 O O . ALA B 1 239 ? -16.195 -13.848 101.211 1.00 68.91 239 ALA A O 1
ATOM 4677 N N . THR B 1 240 ? -16.357 -11.621 101.505 1.00 74.61 240 THR A N 1
ATOM 4678 C CA . THR B 1 240 ? -16.702 -11.748 102.917 1.00 72.22 240 THR A CA 1
ATOM 4679 C C . THR B 1 240 ? -18.049 -12.421 103.133 1.00 72.47 240 THR A C 1
ATOM 4680 O O . THR B 1 240 ? -18.350 -12.813 104.266 1.00 76.45 240 THR A O 1
ATOM 4684 N N . GLY B 1 241 ? -18.861 -12.568 102.083 1.00 70.10 241 GLY A N 1
ATOM 4685 C CA . GLY B 1 241 ? -20.128 -13.266 102.205 1.00 69.46 241 GLY A CA 1
ATOM 4686 C C . GLY B 1 241 ? -19.992 -14.717 102.614 1.00 74.12 241 GLY A C 1
ATOM 4687 O O . GLY B 1 241 ? -20.980 -15.328 103.033 1.00 72.95 241 GLY A O 1
ATOM 4688 N N . SER B 1 242 ? -18.790 -15.285 102.504 1.00 68.27 242 SER A N 1
ATOM 4689 C CA . SER B 1 242 ? -18.550 -16.646 102.961 1.00 72.64 242 SER A CA 1
ATOM 4690 C C . SER B 1 242 ? -18.393 -16.740 104.473 1.00 78.93 242 SER A C 1
ATOM 4691 O O . SER B 1 242 ? -18.316 -17.855 105.001 1.00 77.34 242 SER A O 1
ATOM 4694 N N . TRP B 1 243 ? -18.338 -15.606 105.176 1.00 77.34 243 TRP A N 1
ATOM 4695 C CA . TRP B 1 243 ? -18.313 -15.617 106.633 1.00 72.25 243 TRP A CA 1
ATOM 4696 C C . TRP B 1 243 ? -19.693 -15.831 107.238 1.00 74.65 243 TRP A C 1
ATOM 4697 O O . TRP B 1 243 ? -19.789 -16.251 108.396 1.00 78.69 243 TRP A O 1
ATOM 4708 N N . THR B 1 244 ? -20.754 -15.554 106.485 1.00 72.69 244 THR A N 1
ATOM 4709 C CA . THR B 1 244 ? -22.100 -15.562 107.036 1.00 80.30 244 THR A CA 1
ATOM 4710 C C . THR B 1 244 ? -22.592 -16.987 107.270 1.00 82.64 244 THR A C 1
ATOM 4711 O O . THR B 1 244 ? -22.137 -17.948 106.643 1.00 82.14 244 THR A O 1
ATOM 4715 N N . ASP B 1 245 ? -23.545 -17.111 108.198 1.00 87.01 245 ASP A N 1
ATOM 4716 C CA . ASP B 1 245 ? -24.119 -18.415 108.507 1.00 88.33 245 ASP A CA 1
ATOM 4717 C C . ASP B 1 245 ? -24.975 -18.941 107.362 1.00 82.64 245 ASP A C 1
ATOM 4718 O O . ASP B 1 245 ? -25.041 -20.157 107.150 1.00 82.13 245 ASP A O 1
ATOM 4723 N N . GLY B 1 246 ? -25.640 -18.051 106.623 1.00 84.57 246 GLY A N 1
ATOM 4724 C CA . GLY B 1 246 ? -26.428 -18.495 105.484 1.00 89.21 246 GLY A CA 1
ATOM 4725 C C . GLY B 1 246 ? -25.578 -19.136 104.405 1.00 86.11 246 GLY A C 1
ATOM 4726 O O . GLY B 1 246 ? -25.990 -20.112 103.773 1.00 78.15 246 GLY A O 1
ATOM 4727 N N . TRP B 1 247 ? -24.381 -18.591 104.175 1.00 85.32 247 TRP A N 1
ATOM 4728 C CA . TRP B 1 247 ? -23.459 -19.192 103.217 1.00 83.58 247 TRP A CA 1
ATOM 4729 C C . TRP B 1 247 ? -22.983 -20.557 103.696 1.00 82.32 247 TRP A C 1
ATOM 4730 O O . TRP B 1 247 ? -22.904 -21.507 102.907 1.00 72.71 247 TRP A O 1
ATOM 4741 N N . ARG B 1 248 ? -22.668 -20.677 104.985 1.00 83.34 248 ARG A N 1
ATOM 4742 C CA . ARG B 1 248 ? -22.172 -21.927 105.544 1.00 77.30 248 ARG A CA 1
ATOM 4743 C C . ARG B 1 248 ? -23.270 -22.957 105.771 1.00 70.64 248 ARG A C 1
ATOM 4744 O O . ARG B 1 248 ? -22.955 -24.127 106.011 1.00 73.48 248 ARG A O 1
ATOM 4752 N N . ALA B 1 249 ? -24.541 -22.557 105.700 1.00 73.55 249 ALA A N 1
ATOM 4753 C CA . ALA B 1 249 ? -25.651 -23.489 105.851 1.00 80.92 249 ALA A CA 1
ATOM 4754 C C . ALA B 1 249 ? -26.200 -23.996 104.525 1.00 80.12 249 ALA A C 1
ATOM 4755 O O . ALA B 1 249 ? -26.835 -25.057 104.503 1.00 81.22 249 ALA A O 1
ATOM 4757 N N . ALA B 1 250 ? -25.977 -23.271 103.432 1.00 81.65 250 ALA A N 1
ATOM 4758 C CA . ALA B 1 250 ? -26.447 -23.683 102.121 1.00 87.17 250 ALA A CA 1
ATOM 4759 C C . ALA B 1 250 ? -25.457 -24.664 101.499 1.00 85.17 250 ALA A C 1
ATOM 4760 O O . ALA B 1 250 ? -24.407 -24.977 102.068 1.00 78.84 250 ALA A O 1
ATOM 4762 N N . GLU B 1 251 ? -25.795 -25.164 100.313 1.00 83.81 251 GLU A N 1
ATOM 4763 C CA . GLU B 1 251 ? -24.926 -26.065 99.553 1.00 85.55 251 GLU A CA 1
ATOM 4764 C C . GLU B 1 251 ? -24.704 -25.466 98.167 1.00 77.57 251 GLU A C 1
ATOM 4765 O O . GLU B 1 251 ? -25.556 -25.588 97.283 1.00 74.05 251 GLU A O 1
ATOM 4771 N N . ILE B 1 252 ? -23.556 -24.814 97.993 1.00 77.03 252 ILE A N 1
ATOM 4772 C CA . ILE B 1 252 ? -23.180 -24.189 96.730 1.00 74.88 252 ILE A CA 1
ATOM 4773 C C . ILE B 1 252 ? -22.036 -24.994 96.131 1.00 73.28 252 ILE A C 1
ATOM 4774 O O . ILE B 1 252 ? -20.864 -24.731 96.414 1.00 68.45 252 ILE A O 1
ATOM 4779 N N . GLY B 1 253 ? -22.364 -25.974 95.288 1.00 67.81 253 GLY A N 1
ATOM 4780 C CA . GLY B 1 253 ? -21.343 -26.840 94.717 1.00 69.51 253 GLY A CA 1
ATOM 4781 C C . GLY B 1 253 ? -20.266 -26.112 93.936 1.00 69.15 253 GLY A C 1
ATOM 4782 O O . GLY B 1 253 ? -19.242 -26.723 93.607 1.00 66.22 253 GLY A O 1
ATOM 4783 N N . ALA B 1 254 ? -20.466 -24.829 93.638 1.00 72.12 254 ALA A N 1
ATOM 4784 C CA . ALA B 1 254 ? -19.482 -24.055 92.895 1.00 68.96 254 ALA A CA 1
ATOM 4785 C C . ALA B 1 254 ? -18.480 -23.341 93.792 1.00 71.54 254 ALA A C 1
ATOM 4786 O O . ALA B 1 254 ? -17.317 -23.189 93.401 1.00 72.50 254 ALA A O 1
ATOM 4788 N N . ALA B 1 255 ? -18.897 -22.881 94.977 1.00 71.57 255 ALA A N 1
ATOM 4789 C CA . ALA B 1 255 ? -17.999 -22.118 95.834 1.00 69.33 255 ALA A CA 1
ATOM 4790 C C . ALA B 1 255 ? -18.128 -22.393 97.328 1.00 70.71 255 ALA A C 1
ATOM 4791 O O . ALA B 1 255 ? -17.457 -21.714 98.111 1.00 71.79 255 ALA A O 1
ATOM 4793 N N . ASN B 1 256 ? -18.951 -23.350 97.755 1.00 76.28 256 ASN A N 1
ATOM 4794 C CA . ASN B 1 256 ? -19.276 -23.496 99.171 1.00 79.57 256 ASN A CA 1
ATOM 4795 C C . ASN B 1 256 ? -18.306 -24.373 99.947 1.00 77.11 256 ASN A C 1
ATOM 4796 O O . ASN B 1 256 ? -18.366 -24.381 101.181 1.00 74.69 256 ASN A O 1
ATOM 4801 N N . GLY B 1 257 ? -17.439 -25.119 99.270 1.00 73.68 257 GLY A N 1
ATOM 4802 C CA . GLY B 1 257 ? -16.598 -26.088 99.943 1.00 68.67 257 GLY A CA 1
ATOM 4803 C C . GLY B 1 257 ? -15.757 -25.527 101.070 1.00 72.84 257 GLY A C 1
ATOM 4804 O O . GLY B 1 257 ? -15.090 -24.499 100.911 1.00 68.50 257 GLY A O 1
ATOM 4805 N N . HIS B 1 258 ? -15.804 -26.183 102.224 1.00 69.07 258 HIS A N 1
ATOM 4806 C CA . HIS B 1 258 ? -14.909 -25.897 103.336 1.00 64.69 258 HIS A CA 1
ATOM 4807 C C . HIS B 1 258 ? -14.018 -27.113 103.539 1.00 63.06 258 HIS A C 1
ATOM 4808 O O . HIS B 1 258 ? -14.513 -28.206 103.836 1.00 69.05 258 HIS A O 1
ATOM 4815 N N . SER B 1 259 ? -12.718 -26.924 103.366 1.00 60.73 259 SER A N 1
ATOM 4816 C CA . SER B 1 259 ? -11.753 -28.020 103.341 1.00 52.71 259 SER A CA 1
ATOM 4817 C C . SER B 1 259 ? -10.359 -27.418 103.472 1.00 58.00 259 SER A C 1
ATOM 4818 O O . SER B 1 259 ? -10.204 -26.239 103.813 1.00 55.92 259 SER A O 1
ATOM 4821 N N . ASN B 1 260 ? -9.341 -28.236 103.221 1.00 59.22 260 ASN A N 1
ATOM 4822 C CA . ASN B 1 260 ? -7.959 -27.777 103.228 1.00 62.04 260 ASN A CA 1
ATOM 4823 C C . ASN B 1 260 ? -7.201 -28.521 102.133 1.00 59.78 260 ASN A C 1
ATOM 4824 O O . ASN B 1 260 ? -7.788 -29.263 101.339 1.00 56.07 260 ASN A O 1
ATOM 4829 N N . ALA B 1 261 ? -5.881 -28.319 102.095 1.00 54.09 261 ALA A N 1
ATOM 4830 C CA . ALA B 1 261 ? -5.067 -28.888 101.025 1.00 58.12 261 ALA A CA 1
ATOM 4831 C C . ALA B 1 261 ? -5.050 -30.411 101.086 1.00 63.11 261 ALA A C 1
ATOM 4832 O O . ALA B 1 261 ? -5.190 -31.085 100.058 1.00 68.22 261 ALA A O 1
ATOM 4834 N N . ARG B 1 262 ? -4.873 -30.972 102.285 1.00 66.82 262 ARG A N 1
ATOM 4835 C CA . ARG B 1 262 ? -4.742 -32.421 102.412 1.00 67.24 262 ARG A CA 1
ATOM 4836 C C . ARG B 1 262 ? -5.993 -33.140 101.923 1.00 62.36 262 ARG A C 1
ATOM 4837 O O . ARG B 1 262 ? -5.901 -34.175 101.253 1.00 67.13 262 ARG A O 1
ATOM 4845 N N . ALA B 1 263 ? -7.172 -32.600 102.237 1.00 51.49 263 ALA A N 1
ATOM 4846 C CA . ALA B 1 263 ? -8.411 -33.264 101.851 1.00 57.30 263 ALA A CA 1
ATOM 4847 C C . ALA B 1 263 ? -8.655 -33.185 100.349 1.00 65.73 263 ALA A C 1
ATOM 4848 O O . ALA B 1 263 ? -9.209 -34.124 99.765 1.00 64.90 263 ALA A O 1
ATOM 4850 N N . LEU B 1 264 ? -8.256 -32.085 99.708 1.00 58.45 264 LEU A N 1
ATOM 4851 C CA . LEU B 1 264 ? -8.457 -31.960 98.267 1.00 64.25 264 LEU A CA 1
ATOM 4852 C C . LEU B 1 264 ? -7.528 -32.895 97.503 1.00 63.56 264 LEU A C 1
ATOM 4853 O O . LEU B 1 264 ? -7.965 -33.618 96.599 1.00 59.72 264 LEU A O 1
ATOM 4858 N N . ALA B 1 265 ? -6.238 -32.895 97.853 1.00 60.86 265 ALA A N 1
ATOM 4859 C CA . ALA B 1 265 ? -5.302 -33.820 97.224 1.00 63.63 265 ALA A CA 1
ATOM 4860 C C . ALA B 1 265 ? -5.689 -35.269 97.483 1.00 68.52 265 ALA A C 1
ATOM 4861 O O . ALA B 1 265 ? -5.451 -36.138 96.636 1.00 71.30 265 ALA A O 1
ATOM 4863 N N . ARG B 1 266 ? -6.288 -35.548 98.642 1.00 68.63 266 ARG A N 1
ATOM 4864 C CA . ARG B 1 266 ? -6.708 -36.910 98.954 1.00 68.85 266 ARG A CA 1
ATOM 4865 C C . ARG B 1 266 ? -7.905 -37.324 98.106 1.00 67.78 266 ARG A C 1
ATOM 4866 O O . ARG B 1 266 ? -7.939 -38.435 97.563 1.00 65.72 266 ARG A O 1
ATOM 4874 N N . ILE B 1 267 ? -8.900 -36.440 97.982 1.00 64.46 267 ILE A N 1
ATOM 4875 C CA . ILE B 1 267 ? -10.089 -36.758 97.195 1.00 69.96 267 ILE A CA 1
ATOM 4876 C C . ILE B 1 267 ? -9.715 -36.990 95.738 1.00 71.98 267 ILE A C 1
ATOM 4877 O O . ILE B 1 267 ? -10.116 -37.986 95.124 1.00 71.07 267 ILE A O 1
ATOM 4882 N N . GLN B 1 268 ? -8.939 -36.075 95.164 1.00 65.25 268 GLN A N 1
ATOM 4883 C CA . GLN B 1 268 ? -8.598 -36.162 93.752 1.00 76.38 268 GLN A CA 1
ATOM 4884 C C . GLN B 1 268 ? -7.496 -37.170 93.462 1.00 75.07 268 GLN A C 1
ATOM 4885 O O . GLN B 1 268 ? -7.107 -37.315 92.298 1.00 72.94 268 GLN A O 1
ATOM 4891 N N . SER B 1 269 ? -6.987 -37.870 94.480 1.00 71.78 269 SER A N 1
ATOM 4892 C CA . SER B 1 269 ? -6.017 -38.929 94.224 1.00 71.68 269 SER A CA 1
ATOM 4893 C C . SER B 1 269 ? -6.642 -40.079 93.447 1.00 68.32 269 SER A C 1
ATOM 4894 O O . SER B 1 269 ? -5.933 -40.809 92.745 1.00 76.69 269 SER A O 1
ATOM 4897 N N . VAL B 1 270 ? -7.963 -40.253 93.551 1.00 62.56 270 VAL A N 1
ATOM 4898 C CA . VAL B 1 270 ? -8.630 -41.323 92.815 1.00 71.66 270 VAL A CA 1
ATOM 4899 C C . VAL B 1 270 ? -8.527 -41.089 91.314 1.00 73.44 270 VAL A C 1
ATOM 4900 O O . VAL B 1 270 ? -8.452 -42.046 90.534 1.00 80.46 270 VAL A O 1
ATOM 4904 N N . ILE B 1 271 ? -8.510 -39.827 90.882 1.00 75.86 271 ILE A N 1
ATOM 4905 C CA . ILE B 1 271 ? -8.346 -39.536 89.461 1.00 72.05 271 ILE A CA 1
ATOM 4906 C C . ILE B 1 271 ? -6.918 -39.829 89.024 1.00 72.63 271 ILE A C 1
ATOM 4907 O O . ILE B 1 271 ? -6.683 -40.460 87.987 1.00 70.99 271 ILE A O 1
ATOM 4912 N N . ALA B 1 272 ? -5.941 -39.381 89.814 1.00 69.63 272 ALA A N 1
ATOM 4913 C CA . ALA B 1 272 ? -4.539 -39.556 89.463 1.00 74.03 272 ALA A CA 1
ATOM 4914 C C . ALA B 1 272 ? -4.063 -40.996 89.599 1.00 74.87 272 ALA A C 1
ATOM 4915 O O . ALA B 1 272 ? -2.963 -41.309 89.135 1.00 75.14 272 ALA A O 1
ATOM 4917 N N . CYS B 1 273 ? -4.854 -41.878 90.212 1.00 76.85 273 CYS A N 1
ATOM 4918 C CA . CYS B 1 273 ? -4.430 -43.254 90.447 1.00 77.46 273 CYS A CA 1
ATOM 4919 C C . CYS B 1 273 ? -5.270 -44.263 89.670 1.00 76.51 273 CYS A C 1
ATOM 4920 O O . CYS B 1 273 ? -5.237 -45.458 89.980 1.00 85.31 273 CYS A O 1
ATOM 4923 N N . GLY B 1 274 ? -6.020 -43.812 88.670 1.00 73.31 274 GLY A N 1
ATOM 4924 C CA . GLY B 1 274 ? -6.765 -44.712 87.815 1.00 74.97 274 GLY A CA 1
ATOM 4925 C C . GLY B 1 274 ? -8.139 -45.104 88.308 1.00 76.16 274 GLY A C 1
ATOM 4926 O O . GLY B 1 274 ? -8.734 -46.034 87.751 1.00 81.13 274 GLY A O 1
ATOM 4927 N N . GLY B 1 275 ? -8.660 -44.440 89.335 1.00 72.84 275 GLY A N 1
ATOM 4928 C CA . GLY B 1 275 ? -10.000 -44.703 89.827 1.00 76.22 275 GLY A CA 1
ATOM 4929 C C . GLY B 1 275 ? -10.081 -45.251 91.239 1.00 83.55 275 GLY A C 1
ATOM 4930 O O . GLY B 1 275 ? -11.178 -45.253 91.815 1.00 83.77 275 GLY A O 1
ATOM 4931 N N . LYS B 1 276 ? -8.981 -45.728 91.827 1.00 82.53 276 LYS A N 1
ATOM 4932 C CA . LYS B 1 276 ? -9.020 -46.232 93.197 1.00 87.90 276 LYS A CA 1
ATOM 4933 C C . LYS B 1 276 ? -7.695 -45.954 93.887 1.00 85.18 276 LYS A C 1
ATOM 4934 O O . LYS B 1 276 ? -6.631 -46.263 93.341 1.00 83.62 276 LYS A O 1
ATOM 4940 N N . VAL B 1 277 ? -7.772 -45.381 95.084 1.00 88.53 277 VAL A N 1
ATOM 4941 C CA . VAL B 1 277 ? -6.646 -45.312 96.004 1.00 91.80 277 VAL A CA 1
ATOM 4942 C C . VAL B 1 277 ? -6.987 -46.193 97.198 1.00 94.97 277 VAL A C 1
ATOM 4943 O O . VAL B 1 277 ? -8.107 -46.136 97.719 1.00 93.14 277 VAL A O 1
ATOM 4947 N N . GLY B 1 278 ? -6.040 -47.028 97.608 1.00 96.79 278 GLY A N 1
ATOM 4948 C CA . GLY B 1 278 ? -6.318 -47.960 98.687 1.00 98.73 278 GLY A CA 1
ATOM 4949 C C . GLY B 1 278 ? -7.327 -49.006 98.243 1.00 100.66 278 GLY A C 1
ATOM 4950 O O . GLY B 1 278 ? -7.071 -49.794 97.323 1.00 101.47 278 GLY A O 1
ATOM 4951 N N . ASP B 1 279 ? -8.492 -49.020 98.890 1.00 97.94 279 ASP A N 1
ATOM 4952 C CA . ASP B 1 279 ? -9.549 -49.979 98.589 1.00 99.87 279 ASP A CA 1
ATOM 4953 C C . ASP B 1 279 ? -10.881 -49.276 98.356 1.00 105.25 279 ASP A C 1
ATOM 4954 O O . ASP B 1 279 ? -11.943 -49.821 98.674 1.00 105.82 279 ASP A O 1
ATOM 4959 N N . VAL B 1 280 ? -10.840 -48.062 97.810 1.00 101.97 280 VAL A N 1
ATOM 4960 C CA . VAL B 1 280 ? -12.028 -47.236 97.593 1.00 95.25 280 VAL A CA 1
ATOM 4961 C C . VAL B 1 280 ? -11.973 -46.740 96.154 1.00 96.47 280 VAL A C 1
ATOM 4962 O O . VAL B 1 280 ? -11.229 -45.800 95.843 1.00 103.75 280 VAL A O 1
ATOM 4966 N N . ARG B 1 281 ? -12.758 -47.362 95.273 1.00 82.25 281 ARG A N 1
ATOM 4967 C CA . ARG B 1 281 ? -12.866 -46.940 93.880 1.00 84.86 281 ARG A CA 1
ATOM 4968 C C . ARG B 1 281 ? -14.208 -46.269 93.646 1.00 84.69 281 ARG A C 1
ATOM 4969 O O . ARG B 1 281 ? -15.259 -46.852 93.939 1.00 81.72 281 ARG A O 1
ATOM 4977 N N . LEU B 1 282 ? -14.168 -45.051 93.108 1.00 83.75 282 LEU A N 1
ATOM 4978 C CA . LEU B 1 282 ? -15.378 -44.349 92.700 1.00 79.40 282 LEU A CA 1
ATOM 4979 C C . LEU B 1 282 ? -15.544 -44.282 91.191 1.00 76.74 282 LEU A C 1
ATOM 4980 O O . LEU B 1 282 ? -16.660 -44.049 90.720 1.00 84.54 282 LEU A O 1
ATOM 4985 N N . LEU B 1 283 ? -14.471 -44.495 90.430 1.00 74.77 283 LEU A N 1
ATOM 4986 C CA . LEU B 1 283 ? -14.507 -44.394 88.980 1.00 78.71 283 LEU A CA 1
ATOM 4987 C C . LEU B 1 283 ? -13.651 -45.491 88.365 1.00 80.84 283 LEU A C 1
ATOM 4988 O O . LEU B 1 283 ? -12.734 -46.024 88.995 1.00 81.72 283 LEU A O 1
ATOM 4993 N N . SER B 1 284 ? -13.966 -45.820 87.119 1.00 81.32 284 SER A N 1
ATOM 4994 C CA . SER B 1 284 ? -13.116 -46.648 86.280 1.00 81.66 284 SER A CA 1
ATOM 4995 C C . SER B 1 284 ? -12.312 -45.757 85.340 1.00 81.48 284 SER A C 1
ATOM 4996 O O . SER B 1 284 ? -12.634 -44.583 85.136 1.00 83.33 284 SER A O 1
ATOM 4999 N N . GLU B 1 285 ? -11.251 -46.330 84.767 1.00 79.24 285 GLU A N 1
ATOM 5000 C CA . GLU B 1 285 ? -10.402 -45.554 83.868 1.00 88.30 285 GLU A CA 1
ATOM 5001 C C . GLU B 1 285 ? -11.157 -45.122 82.616 1.00 81.74 285 GLU A C 1
ATOM 5002 O O . GLU B 1 285 ? -10.802 -44.113 81.995 1.00 78.44 285 GLU A O 1
ATOM 5008 N N . GLU B 1 286 ? -12.200 -45.863 82.235 1.00 78.88 286 GLU A N 1
ATOM 5009 C CA . GLU B 1 286 ? -13.017 -45.454 81.097 1.00 86.01 286 GLU A CA 1
ATOM 5010 C C . GLU B 1 286 ? -13.750 -44.149 81.387 1.00 85.06 286 GLU A C 1
ATOM 5011 O O . GLU B 1 286 ? -13.838 -43.274 80.517 1.00 83.18 286 GLU A O 1
ATOM 5017 N N . THR B 1 287 ? -14.277 -43.997 82.604 1.00 82.54 287 THR A N 1
ATOM 5018 C CA . THR B 1 287 ? -14.916 -42.740 82.979 1.00 77.51 287 THR A CA 1
ATOM 5019 C C . THR B 1 287 ? -13.890 -41.621 83.106 1.00 73.04 287 THR A C 1
ATOM 5020 O O . THR B 1 287 ? -14.144 -40.487 82.682 1.00 72.69 287 THR A O 1
ATOM 5024 N N . ILE B 1 288 ? -12.727 -41.922 83.689 1.00 68.72 288 ILE A N 1
ATOM 5025 C CA . ILE B 1 288 ? -11.657 -40.935 83.797 1.00 64.16 288 ILE A CA 1
ATOM 5026 C C . ILE B 1 288 ? -11.217 -40.464 82.418 1.00 74.81 288 ILE A C 1
ATOM 5027 O O . ILE B 1 288 ? -10.848 -39.295 82.239 1.00 74.63 288 ILE A O 1
ATOM 5032 N N . ASP B 1 289 ? -11.266 -41.352 81.420 1.00 76.07 289 ASP A N 1
ATOM 5033 C CA . ASP B 1 289 ? -10.923 -40.962 80.056 1.00 75.90 289 ASP A CA 1
ATOM 5034 C C . ASP B 1 289 ? -11.813 -39.834 79.551 1.00 74.19 289 ASP A C 1
ATOM 5035 O O . ASP B 1 289 ? -11.356 -38.983 78.779 1.00 70.71 289 ASP A O 1
ATOM 5040 N N . LYS B 1 290 ? -13.079 -39.807 79.974 1.00 71.91 290 LYS A N 1
ATOM 5041 C CA . LYS B 1 290 ? -13.997 -38.765 79.528 1.00 74.89 290 LYS A CA 1
ATOM 5042 C C . LYS B 1 290 ? -13.618 -37.388 80.058 1.00 72.00 290 LYS A C 1
ATOM 5043 O O . LYS B 1 290 ? -14.001 -36.382 79.453 1.00 70.44 290 LYS A O 1
ATOM 5049 N N . ILE B 1 291 ? -12.882 -37.322 81.170 1.00 71.86 291 ILE A N 1
ATOM 5050 C CA . ILE B 1 291 ? -12.448 -36.033 81.705 1.00 68.81 291 ILE A CA 1
ATOM 5051 C C . ILE B 1 291 ? -11.555 -35.316 80.702 1.00 67.01 291 ILE A C 1
ATOM 5052 O O . ILE B 1 291 ? -11.720 -34.119 80.436 1.00 64.57 291 ILE A O 1
ATOM 5057 N N . PHE B 1 292 ? -10.605 -36.042 80.121 1.00 65.46 292 PHE A N 1
ATOM 5058 C CA . PHE B 1 292 ? -9.569 -35.453 79.288 1.00 66.34 292 PHE A CA 1
ATOM 5059 C C . PHE B 1 292 ? -9.969 -35.345 77.823 1.00 65.96 292 PHE A C 1
ATOM 5060 O O . PHE B 1 292 ? -9.143 -34.947 76.995 1.00 61.85 292 PHE A O 1
ATOM 5068 N N . GLU B 1 293 ? -11.209 -35.688 77.483 1.00 59.40 293 GLU A N 1
ATOM 5069 C CA . GLU B 1 293 ? -11.734 -35.368 76.163 1.00 65.46 293 GLU A CA 1
ATOM 5070 C C . GLU B 1 293 ? -12.032 -33.876 76.102 1.00 66.77 293 GLU A C 1
ATOM 5071 O O . GLU B 1 293 ? -12.882 -33.377 76.847 1.00 64.49 293 GLU A O 1
ATOM 5077 N N . GLU B 1 294 ? -11.322 -33.164 75.228 1.00 61.18 294 GLU A N 1
ATOM 5078 C CA . GLU B 1 294 ? -11.504 -31.724 75.116 1.00 58.75 294 GLU A CA 1
ATOM 5079 C C . GLU B 1 294 ? -12.947 -31.393 74.759 1.00 60.64 294 GLU A C 1
ATOM 5080 O O . GLU B 1 294 ? -13.553 -32.027 73.891 1.00 59.59 294 GLU A O 1
ATOM 5086 N N . GLN B 1 295 ? -13.503 -30.399 75.449 1.00 60.23 295 GLN A N 1
ATOM 5087 C CA . GLN B 1 295 ? -14.881 -29.979 75.241 1.00 60.17 295 GLN A CA 1
ATOM 5088 C C . GLN B 1 295 ? -15.016 -28.572 74.684 1.00 56.23 295 GLN A C 1
ATOM 5089 O O . GLN B 1 295 ? -16.001 -28.291 73.997 1.00 59.43 295 GLN A O 1
ATOM 5095 N N . SER B 1 296 ? -14.061 -27.687 74.956 1.00 52.81 296 SER A N 1
ATOM 5096 C CA . SER B 1 296 ? -14.175 -26.295 74.551 1.00 54.10 296 SER A CA 1
ATOM 5097 C C . SER B 1 296 ? -12.795 -25.656 74.575 1.00 58.29 296 SER A C 1
ATOM 5098 O O . SER B 1 296 ? -11.977 -25.967 75.444 1.00 56.89 296 SER A O 1
ATOM 5101 N N . TYR B 1 297 ? -12.544 -24.771 73.614 1.00 51.57 297 TYR A N 1
ATOM 5102 C CA . TYR B 1 297 ? -11.318 -23.988 73.596 1.00 53.17 297 TYR A CA 1
ATOM 5103 C C . TYR B 1 297 ? -11.608 -22.646 72.945 1.00 61.52 297 TYR A C 1
ATOM 5104 O O . TYR B 1 297 ? -12.324 -22.574 71.942 1.00 60.87 297 TYR A O 1
ATOM 5113 N N . GLY B 1 298 ? -11.046 -21.590 73.526 1.00 63.90 298 GLY A N 1
ATOM 5114 C CA . GLY B 1 298 ? -11.301 -20.236 73.080 1.00 57.61 298 GLY A CA 1
ATOM 5115 C C . GLY B 1 298 ? -11.343 -19.279 74.253 1.00 63.33 298 GLY A C 1
ATOM 5116 O O . GLY B 1 298 ? -11.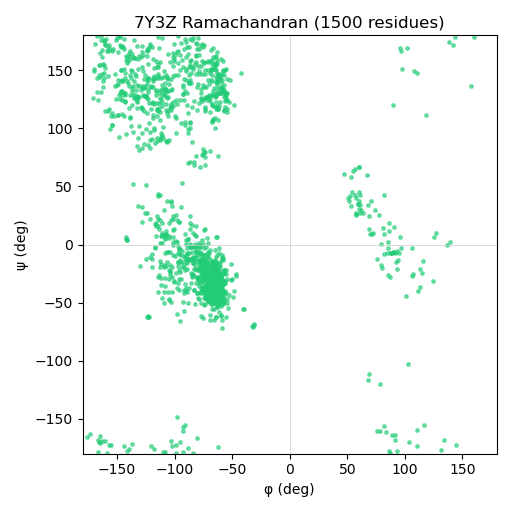193 -19.699 75.404 1.00 62.26 298 GLY A O 1
ATOM 5117 N N . VAL B 1 299 ? -11.540 -17.990 73.979 1.00 58.67 299 VAL A N 1
ATOM 5118 C CA . VAL B 1 299 ? -11.624 -17.008 75.052 1.00 51.20 299 VAL A CA 1
ATOM 5119 C C . VAL B 1 299 ? -12.915 -17.220 75.830 1.00 57.49 299 VAL A C 1
ATOM 5120 O O . VAL B 1 299 ? -14.007 -17.278 75.250 1.00 54.93 299 VAL A O 1
ATOM 5124 N N . ASP B 1 300 ? -12.794 -17.347 77.149 1.00 59.12 300 ASP A N 1
ATOM 5125 C CA . ASP B 1 300 ? -13.967 -17.541 77.991 1.00 55.46 300 ASP A CA 1
ATOM 5126 C C . ASP B 1 300 ? -14.762 -16.246 78.102 1.00 54.33 300 ASP A C 1
ATOM 5127 O O . ASP B 1 300 ? -14.199 -15.165 78.296 1.00 55.69 300 ASP A O 1
ATOM 5132 N N . LEU B 1 301 ? -16.086 -16.364 77.978 1.00 55.31 301 LEU A N 1
ATOM 5133 C CA . LEU B 1 301 ? -16.951 -15.190 78.027 1.00 56.21 301 LEU A CA 1
ATOM 5134 C C . LEU B 1 301 ? -16.927 -14.504 79.386 1.00 63.20 301 LEU A C 1
ATOM 5135 O O . LEU B 1 301 ? -17.225 -13.307 79.469 1.00 60.25 301 LEU A O 1
ATOM 5140 N N . VAL B 1 302 ? -16.582 -15.227 80.445 1.00 63.52 302 VAL A N 1
ATOM 5141 C CA . VAL B 1 302 ? -16.572 -14.684 81.798 1.00 54.30 302 VAL A CA 1
ATOM 5142 C C . VAL B 1 302 ? -15.153 -14.410 82.279 1.00 59.22 302 VAL A C 1
ATOM 5143 O O . VAL B 1 302 ? -14.863 -13.331 82.796 1.00 60.24 302 VAL A O 1
ATOM 5147 N N . LEU B 1 303 ? -14.250 -15.377 82.111 1.00 56.37 303 LEU A N 1
ATOM 5148 C CA . LEU B 1 303 ? -12.876 -15.206 82.565 1.00 56.18 303 LEU A CA 1
ATOM 5149 C C . LEU B 1 303 ? -12.053 -14.320 81.638 1.00 59.53 303 LEU A C 1
ATOM 5150 O O . LEU B 1 303 ? -10.993 -13.834 82.049 1.00 62.43 303 LEU A O 1
ATOM 5155 N N . GLY B 1 304 ? -12.511 -14.097 80.408 1.00 62.12 304 GLY A N 1
ATOM 5156 C CA . GLY B 1 304 ? -11.844 -13.176 79.508 1.00 59.96 304 GLY A CA 1
ATOM 5157 C C . GLY B 1 304 ? -10.484 -13.607 79.011 1.00 60.80 304 GLY A C 1
ATOM 5158 O O . GLY B 1 304 ? -9.757 -12.780 78.452 1.00 64.01 304 GLY A O 1
ATOM 5159 N N . VAL B 1 305 ? -10.109 -14.869 79.198 1.00 59.86 305 VAL A N 1
ATOM 5160 C CA . VAL B 1 305 ? -8.840 -15.392 78.694 1.00 57.14 305 VAL A CA 1
ATOM 5161 C C . VAL B 1 305 ? -9.091 -16.747 78.050 1.00 62.08 305 VAL A C 1
ATOM 5162 O O . VAL B 1 305 ? -10.118 -17.392 78.305 1.00 59.91 305 VAL A O 1
ATOM 5166 N N . PRO B 1 306 ? -8.175 -17.197 77.190 1.00 60.79 306 PRO A N 1
ATOM 5167 C CA . PRO B 1 306 ? -8.327 -18.533 76.595 1.00 64.96 306 PRO A CA 1
ATOM 5168 C C . PRO B 1 306 ? -8.300 -19.619 77.660 1.00 66.43 306 PRO A C 1
ATOM 5169 O O . PRO B 1 306 ? -7.410 -19.656 78.512 1.00 62.38 306 PRO A O 1
ATOM 5173 N N . VAL B 1 307 ? -9.292 -20.506 77.608 1.00 64.35 307 VAL A N 1
ATOM 5174 C CA . VAL B 1 307 ? -9.413 -21.611 78.553 1.00 55.92 307 VAL A CA 1
ATOM 5175 C C . VAL B 1 307 ? -9.831 -22.858 77.789 1.00 57.26 307 VAL A C 1
ATOM 5176 O O . VAL B 1 307 ? -10.802 -22.828 77.025 1.00 57.58 307 VAL A O 1
ATOM 5180 N N . ARG B 1 308 ? -9.102 -23.952 77.993 1.00 59.40 308 ARG A N 1
ATOM 5181 C CA . ARG B 1 308 ? -9.461 -25.254 77.447 1.00 57.77 308 ARG A CA 1
ATOM 5182 C C . ARG B 1 308 ? -10.103 -26.080 78.554 1.00 61.05 308 ARG A C 1
ATOM 5183 O O . ARG B 1 308 ? -9.468 -26.349 79.580 1.00 55.99 308 ARG A O 1
ATOM 5191 N N . PHE B 1 309 ? -11.356 -26.472 78.351 1.00 55.78 309 PHE A N 1
ATOM 5192 C CA . PHE B 1 309 ? -12.133 -27.173 79.363 1.00 51.99 309 PHE A CA 1
ATOM 5193 C C . PHE B 1 309 ? -12.313 -28.632 78.968 1.00 66.53 309 PHE A C 1
ATOM 5194 O O . PHE B 1 309 ? -12.648 -28.933 77.817 1.00 57.54 309 PHE A O 1
ATOM 5202 N N . GLY B 1 310 ? -12.088 -29.527 79.922 1.00 64.13 310 GLY A N 1
ATOM 5203 C CA . GLY B 1 310 ? -12.511 -30.905 79.810 1.00 59.48 310 GLY A CA 1
ATOM 5204 C C . GLY B 1 310 ? -13.895 -31.077 80.397 1.00 61.03 310 GLY A C 1
ATOM 5205 O O . GLY B 1 310 ? -14.686 -30.134 80.479 1.00 61.66 310 GLY A O 1
ATOM 5206 N N . VAL B 1 311 ? -14.188 -32.303 80.824 1.00 61.71 311 VAL A N 1
ATOM 5207 C CA . VAL B 1 311 ? -15.452 -32.605 81.488 1.00 61.49 311 VAL A CA 1
ATOM 5208 C C . VAL B 1 311 ? -15.227 -32.419 82.985 1.00 66.85 311 VAL A C 1
ATOM 5209 O O . VAL B 1 311 ? -14.621 -33.263 83.648 1.00 65.27 311 VAL A O 1
ATOM 5213 N N . GLY B 1 312 ? -15.711 -31.297 83.517 1.00 63.08 312 GLY A N 1
ATOM 5214 C CA . GLY B 1 312 ? -15.612 -31.006 84.930 1.00 57.99 312 GLY A CA 1
ATOM 5215 C C . GLY B 1 312 ? -14.294 -30.423 85.387 1.00 60.53 312 GLY A C 1
ATOM 5216 O O . GLY B 1 312 ? -14.193 -30.004 86.548 1.00 65.18 312 GLY A O 1
ATOM 5217 N N . PHE B 1 313 ? -13.282 -30.379 84.525 1.00 58.36 313 PHE A N 1
ATOM 5218 C CA . PHE B 1 313 ? -11.972 -29.875 84.903 1.00 55.84 313 PHE A CA 1
ATOM 5219 C C . PHE B 1 313 ? -11.428 -28.985 83.797 1.00 60.14 313 PHE A C 1
ATOM 5220 O O . PHE B 1 313 ? -11.914 -28.994 82.663 1.00 59.45 313 PHE A O 1
ATOM 5228 N N . GLY B 1 314 ? -10.405 -28.211 84.147 1.00 62.50 314 GLY A N 1
ATOM 5229 C CA . GLY B 1 314 ? -9.660 -27.449 83.165 1.00 57.39 314 GLY A CA 1
ATOM 5230 C C . GLY B 1 314 ? -8.464 -28.244 82.667 1.00 64.82 314 GLY A C 1
ATOM 5231 O O . GLY B 1 314 ? -7.819 -28.965 83.426 1.00 62.78 314 GLY A O 1
ATOM 5232 N N . LEU B 1 315 ? -8.185 -28.108 81.384 1.00 61.91 315 LEU A N 1
ATOM 5233 C CA . LEU B 1 315 ? -7.061 -28.769 80.746 1.00 60.96 315 LEU A CA 1
ATOM 5234 C C . LEU B 1 315 ? -5.935 -27.773 80.509 1.00 56.39 315 LEU A C 1
ATOM 5235 O O . LEU B 1 315 ? -6.169 -26.562 80.462 1.00 61.01 315 LEU A O 1
ATOM 5240 N N . PRO B 1 316 ? -4.691 -28.244 80.378 1.00 56.82 316 PRO A N 1
ATOM 5241 C CA . PRO B 1 316 ? -3.554 -27.316 80.298 1.00 54.58 316 PRO A CA 1
ATOM 5242 C C . PRO B 1 316 ? -3.717 -26.299 79.177 1.00 61.67 316 PRO A C 1
ATOM 5243 O O . PRO B 1 316 ? -3.954 -26.652 78.020 1.00 67.22 316 PRO A O 1
ATOM 5247 N N . THR B 1 317 ? -3.597 -25.025 79.542 1.00 62.53 317 THR A N 1
ATOM 5248 C CA . THR B 1 317 ? -3.679 -23.901 78.610 1.00 60.21 317 THR A CA 1
ATOM 5249 C C . THR B 1 317 ? -2.501 -22.987 78.919 1.00 61.86 317 THR A C 1
ATOM 5250 O O . THR B 1 317 ? -2.631 -22.025 79.690 1.00 63.79 317 THR A O 1
ATOM 5254 N N . PRO B 1 318 ? -1.328 -23.269 78.343 1.00 64.23 318 PRO A N 1
ATOM 5255 C CA . PRO B 1 318 ? -0.106 -22.558 78.761 1.00 63.80 318 PRO A CA 1
ATOM 5256 C C . PRO B 1 318 ? -0.180 -21.044 78.647 1.00 67.35 318 PRO A C 1
ATOM 5257 O O . PRO B 1 318 ? 0.428 -20.348 79.471 1.00 66.04 318 PRO A O 1
ATOM 5261 N N . GLU B 1 319 ? -0.899 -20.505 77.660 1.00 64.39 319 GLU A N 1
ATOM 5262 C CA . GLU B 1 319 ? -0.941 -19.054 77.503 1.00 68.73 319 GLU A CA 1
ATOM 5263 C C . GLU B 1 319 ? -1.712 -18.368 78.624 1.00 69.39 319 GLU A C 1
ATOM 5264 O O . GLU B 1 319 ? -1.481 -17.181 78.878 1.00 72.21 319 GLU A O 1
ATOM 5270 N N . SER B 1 320 ? -2.613 -19.080 79.297 1.00 65.47 320 SER A N 1
ATOM 5271 C CA . SER B 1 320 ? -3.369 -18.538 80.421 1.00 69.21 320 SER A CA 1
ATOM 5272 C C . SER B 1 320 ? -2.892 -19.055 81.769 1.00 70.90 320 SER A C 1
ATOM 5273 O O . SER B 1 320 ? -2.821 -18.284 82.729 1.00 68.31 320 SER A O 1
ATOM 5276 N N . VAL B 1 321 ? -2.572 -20.341 81.867 1.00 66.04 321 VAL A N 1
ATOM 5277 C CA . VAL B 1 321 ? -2.003 -20.919 83.081 1.00 65.62 321 VAL A CA 1
ATOM 5278 C C . VAL B 1 321 ? -0.609 -21.431 82.734 1.00 68.33 321 VAL A C 1
ATOM 5279 O O . VAL B 1 321 ? -0.450 -22.604 82.368 1.00 69.22 321 VAL A O 1
ATOM 5283 N N . PRO B 1 322 ? 0.422 -20.585 82.815 1.00 67.25 322 PRO A N 1
ATOM 5284 C CA . PRO B 1 322 ? 1.751 -21.016 82.356 1.00 68.10 322 PRO A CA 1
ATOM 5285 C C . PRO B 1 322 ? 2.422 -22.021 83.274 1.00 77.23 322 PRO A C 1
ATOM 5286 O O . PRO B 1 322 ? 3.221 -22.835 82.794 1.00 83.33 322 PRO A O 1
ATOM 5290 N N . PHE B 1 323 ? 2.127 -22.000 84.573 1.00 75.87 323 PHE A N 1
ATOM 5291 C CA . PHE B 1 323 ? 2.854 -22.837 85.520 1.00 70.04 323 PHE A CA 1
ATOM 5292 C C . PHE B 1 323 ? 2.403 -24.293 85.515 1.00 70.84 323 PHE A C 1
ATOM 5293 O O . PHE B 1 323 ? 2.987 -25.103 86.243 1.00 75.80 323 PHE A O 1
ATOM 5301 N N . ILE B 1 324 ? 1.401 -24.650 84.723 1.00 69.29 324 ILE A N 1
ATOM 5302 C CA . ILE B 1 324 ? 0.925 -26.026 84.612 1.00 65.52 324 ILE A CA 1
ATOM 5303 C C . ILE B 1 324 ? 1.362 -26.566 83.254 1.00 71.38 324 ILE A C 1
ATOM 5304 O O . ILE B 1 324 ? 0.987 -26.000 82.219 1.00 71.44 324 ILE A O 1
ATOM 5309 N N . PRO B 1 325 ? 2.142 -27.641 83.206 1.00 74.35 325 PRO A N 1
ATOM 5310 C CA . PRO B 1 325 ? 2.644 -28.145 81.925 1.00 65.51 325 PRO A CA 1
ATOM 5311 C C . PRO B 1 325 ? 1.594 -28.978 81.200 1.00 70.33 325 PRO A C 1
ATOM 5312 O O . PRO B 1 325 ? 0.564 -29.363 81.754 1.00 69.97 325 PRO A O 1
ATOM 5316 N N . GLU B 1 326 ? 1.883 -29.254 79.931 1.00 77.55 326 GLU A N 1
ATOM 5317 C CA . GLU B 1 326 ? 0.967 -30.004 79.087 1.00 74.28 326 GLU A CA 1
ATOM 5318 C C . GLU B 1 326 ? 1.113 -31.503 79.326 1.00 68.80 326 GLU A C 1
ATOM 5319 O O . GLU B 1 326 ? 2.161 -31.988 79.757 1.00 72.49 326 GLU A O 1
ATOM 5325 N N . GLY B 1 327 ? 0.048 -32.230 79.036 1.00 63.46 327 GLY A N 1
ATOM 5326 C CA . GLY B 1 327 ? -0.008 -33.650 79.296 1.00 59.74 327 GLY A CA 1
ATOM 5327 C C . GLY B 1 327 ? -1.412 -34.038 79.710 1.00 69.71 327 GLY A C 1
ATOM 5328 O O . GLY B 1 327 ? -2.338 -33.235 79.655 1.00 68.22 327 GLY A O 1
ATOM 5329 N N . ARG B 1 328 ? -1.552 -35.297 80.130 1.00 64.93 328 ARG A N 1
ATOM 5330 C CA . ARG B 1 328 ? -2.835 -35.797 80.630 1.00 66.96 328 ARG A CA 1
ATOM 5331 C C . ARG B 1 328 ? -3.033 -35.288 82.058 1.00 74.10 328 ARG A C 1
ATOM 5332 O O . ARG B 1 328 ? -3.050 -36.037 83.037 1.00 76.07 328 ARG A O 1
ATOM 5340 N N . ILE B 1 329 ? -3.185 -33.971 82.159 1.00 70.67 329 ILE A N 1
ATOM 5341 C CA . ILE B 1 329 ? -3.293 -33.267 83.429 1.00 64.81 329 ILE A CA 1
ATOM 5342 C C . ILE B 1 329 ? -4.600 -32.487 83.428 1.00 69.84 329 ILE A C 1
ATOM 5343 O O . ILE B 1 329 ? -4.930 -31.824 82.440 1.00 72.00 329 ILE A O 1
ATOM 5348 N N . CYS B 1 330 ? -5.344 -32.576 84.527 1.00 62.67 330 CYS A N 1
ATOM 5349 C CA . CYS B 1 330 ? -6.552 -31.787 84.711 1.00 61.11 330 CYS A CA 1
ATOM 5350 C C . CYS B 1 330 ? -6.474 -31.076 86.052 1.00 67.50 330 CYS A C 1
ATOM 5351 O O . CYS B 1 330 ? -5.818 -31.548 86.985 1.00 73.34 330 CYS A O 1
ATOM 5354 N N . PHE B 1 331 ? -7.148 -29.933 86.143 1.00 63.99 331 PHE A N 1
ATOM 5355 C CA . PHE B 1 331 ? -6.955 -29.052 87.285 1.00 64.96 331 PHE A CA 1
ATOM 5356 C C . PHE B 1 331 ? -8.104 -28.060 87.374 1.00 65.02 331 PHE A C 1
ATOM 5357 O O . PHE B 1 331 ? -8.900 -27.904 86.445 1.00 64.72 331 PHE A O 1
ATOM 5365 N N . TRP B 1 332 ? -8.162 -27.386 88.517 1.00 63.55 332 TRP A N 1
ATOM 5366 C CA . TRP B 1 332 ? -8.872 -26.124 88.671 1.00 58.16 332 TRP A CA 1
ATOM 5367 C C . TRP B 1 332 ? -8.326 -25.443 89.921 1.00 56.92 332 TRP A C 1
ATOM 5368 O O . TRP B 1 332 ? -7.301 -25.856 90.475 1.00 62.37 332 TRP A O 1
ATOM 5379 N N . GLY B 1 333 ? -9.000 -24.389 90.356 1.00 62.70 333 GLY A N 1
ATOM 5380 C CA . GLY B 1 333 ? -8.558 -23.647 91.521 1.00 54.72 333 GLY A CA 1
ATOM 5381 C C . GLY B 1 333 ? -9.639 -22.682 91.943 1.00 61.95 333 GLY A C 1
ATOM 5382 O O . GLY B 1 333 ? -10.639 -22.497 91.247 1.00 62.51 333 GLY A O 1
ATOM 5383 N N . GLY B 1 334 ? -9.415 -22.053 93.092 1.00 56.72 334 GLY A N 1
ATOM 5384 C CA . GLY B 1 334 ? -10.425 -21.234 93.732 1.00 51.10 334 GLY A CA 1
ATOM 5385 C C . GLY B 1 334 ? -10.048 -19.767 93.780 1.00 54.00 334 GLY A C 1
ATOM 5386 O O . GLY B 1 334 ? -8.867 -19.410 93.792 1.00 54.05 334 GLY A O 1
ATOM 5387 N N . TRP B 1 335 ? -11.075 -18.918 93.805 1.00 53.41 335 TRP A N 1
ATOM 5388 C CA . TRP B 1 335 ? -10.921 -17.471 93.911 1.00 51.02 335 TRP A CA 1
ATOM 5389 C C . TRP B 1 335 ? -9.966 -17.104 95.037 1.00 60.22 335 TRP A C 1
ATOM 5390 O O . TRP B 1 335 ? -10.202 -17.439 96.202 1.00 64.50 335 TRP A O 1
ATOM 5401 N N . GLY B 1 336 ? -8.878 -16.423 94.683 1.00 57.86 336 GLY A N 1
ATOM 5402 C CA . GLY B 1 336 ? -7.854 -16.029 95.625 1.00 57.46 336 GLY A CA 1
ATOM 5403 C C . GLY B 1 336 ? -6.519 -16.710 95.417 1.00 60.97 336 GLY A C 1
ATOM 5404 O O . GLY B 1 336 ? -5.496 -16.197 95.893 1.00 59.17 336 GLY A O 1
ATOM 5405 N N . GLY B 1 337 ? -6.497 -17.854 94.736 1.00 54.78 337 GLY A N 1
ATOM 5406 C CA . GLY B 1 337 ? -5.240 -18.491 94.395 1.00 61.17 337 GLY A CA 1
ATOM 5407 C C . GLY B 1 337 ? -5.088 -19.934 94.831 1.00 58.53 337 GLY A C 1
ATOM 5408 O O . GLY B 1 337 ? -4.000 -20.504 94.697 1.00 62.08 337 GLY A O 1
ATOM 5409 N N . SER B 1 338 ? -6.148 -20.542 95.357 1.00 53.05 338 SER A N 1
ATOM 5410 C CA . SER B 1 338 ? -6.065 -21.943 95.741 1.00 59.32 338 SER A CA 1
ATOM 5411 C C . SER B 1 338 ? -6.005 -22.822 94.498 1.00 63.97 338 SER A C 1
ATOM 5412 O O . SER B 1 338 ? -6.522 -22.469 93.437 1.00 57.83 338 SER A O 1
ATOM 5415 N N . GLN B 1 339 ? -5.345 -23.970 94.632 1.00 62.52 339 GLN A N 1
ATOM 5416 C CA . GLN B 1 339 ? -5.044 -24.831 93.498 1.00 58.87 339 GLN A CA 1
ATOM 5417 C C . GLN B 1 339 ? -5.372 -26.278 93.831 1.00 63.85 339 GLN A C 1
ATOM 5418 O O . GLN B 1 339 ? -5.211 -26.713 94.974 1.00 68.31 339 GLN A O 1
ATOM 5424 N N . ILE B 1 340 ? -5.840 -27.016 92.826 1.00 61.01 340 ILE A N 1
ATOM 5425 C CA . ILE B 1 340 ? -6.010 -28.463 92.916 1.00 61.89 340 ILE A CA 1
ATOM 5426 C C . ILE B 1 340 ? -5.676 -29.045 91.545 1.00 64.50 340 ILE A C 1
ATOM 5427 O O . ILE B 1 340 ? -6.414 -28.828 90.577 1.00 63.98 340 ILE A O 1
ATOM 5432 N N . ILE B 1 341 ? -4.563 -29.770 91.456 1.00 64.67 341 ILE A N 1
ATOM 5433 C CA . ILE B 1 341 ? -4.036 -30.267 90.191 1.00 62.01 341 ILE A CA 1
ATOM 5434 C C . ILE B 1 341 ? -4.002 -31.788 90.231 1.00 67.44 341 ILE A C 1
ATOM 5435 O O . ILE B 1 341 ? -3.674 -32.383 91.263 1.00 66.08 341 ILE A O 1
ATOM 5440 N N . ILE B 1 342 ? -4.346 -32.413 89.107 1.00 63.10 342 ILE A N 1
ATOM 5441 C CA . ILE B 1 342 ? -4.355 -33.867 88.970 1.00 66.35 342 ILE A CA 1
ATOM 5442 C C . ILE B 1 342 ? -3.467 -34.228 87.787 1.00 65.39 342 ILE A C 1
ATOM 5443 O O . ILE B 1 342 ? -3.795 -33.911 86.636 1.00 67.77 342 ILE A O 1
ATOM 5448 N N . ASP B 1 343 ? -2.352 -34.899 88.064 1.00 67.01 343 ASP A N 1
ATOM 5449 C CA . ASP B 1 343 ? -1.403 -35.339 87.042 1.00 66.79 343 ASP A CA 1
ATOM 5450 C C . ASP B 1 343 ? -1.490 -36.860 86.955 1.00 70.40 343 ASP A C 1
ATOM 5451 O O . ASP B 1 343 ? -0.923 -37.571 87.789 1.00 67.71 343 ASP A O 1
ATOM 5456 N N . THR B 1 344 ? -2.199 -37.357 85.937 1.00 69.51 344 THR A N 1
ATOM 5457 C CA . THR B 1 344 ? -2.382 -38.799 85.802 1.00 72.57 344 THR A CA 1
ATOM 5458 C C . THR B 1 344 ? -1.100 -39.500 85.371 1.00 74.43 344 THR A C 1
ATOM 5459 O O . THR B 1 344 ? -0.883 -40.663 85.729 1.00 75.85 344 THR A O 1
ATOM 5463 N N . GLU B 1 345 ? -0.247 -38.820 84.603 1.00 75.09 345 GLU A N 1
ATOM 5464 C CA . GLU B 1 345 ? 0.971 -39.457 84.115 1.00 78.37 345 GLU A CA 1
ATOM 5465 C C . GLU B 1 345 ? 1.971 -39.678 85.244 1.00 76.50 345 GLU A C 1
ATOM 5466 O O . GLU B 1 345 ? 2.632 -40.722 85.300 1.00 78.78 345 GLU A O 1
ATOM 5472 N N . LYS B 1 346 ? 2.092 -38.714 86.153 1.00 76.35 346 LYS A N 1
ATOM 5473 C CA . LYS B 1 346 ? 2.913 -38.872 87.344 1.00 70.66 346 LYS A CA 1
ATOM 5474 C C . LYS B 1 346 ? 2.142 -39.468 88.513 1.00 71.06 346 LYS A C 1
ATOM 5475 O O . LYS B 1 346 ? 2.740 -39.721 89.564 1.00 66.98 346 LYS A O 1
ATOM 5481 N N . ARG B 1 347 ? 0.839 -39.704 88.347 1.00 73.25 347 ARG A N 1
ATOM 5482 C CA . ARG B 1 347 ? -0.024 -40.208 89.415 1.00 74.35 347 ARG A CA 1
ATOM 5483 C C . ARG B 1 347 ? 0.081 -39.318 90.652 1.00 73.94 347 ARG A C 1
ATOM 5484 O O . ARG B 1 347 ? 0.203 -39.785 91.787 1.00 76.27 347 ARG A O 1
ATOM 5492 N N . MET B 1 348 ? 0.027 -38.011 90.411 1.00 70.57 348 MET A N 1
ATOM 5493 C CA . MET B 1 348 ? 0.298 -36.997 91.416 1.00 71.33 348 MET A CA 1
ATOM 5494 C C . MET B 1 348 ? -0.893 -36.060 91.551 1.00 71.08 348 MET A C 1
ATOM 5495 O O . MET B 1 348 ? -1.534 -35.707 90.556 1.00 75.47 348 MET A O 1
ATOM 5500 N N . THR B 1 349 ? -1.184 -35.660 92.787 1.00 63.46 349 THR A N 1
ATOM 5501 C CA . THR B 1 349 ? -2.131 -34.593 93.069 1.00 64.62 349 THR A CA 1
ATOM 5502 C C . THR B 1 349 ? -1.437 -33.514 93.885 1.00 66.69 349 THR A C 1
ATOM 5503 O O . THR B 1 349 ? -0.590 -33.810 94.733 1.00 65.46 349 THR A O 1
ATOM 5507 N N . PHE B 1 350 ? -1.796 -32.263 93.617 1.00 68.06 350 PHE A N 1
ATOM 5508 C CA . PHE B 1 350 ? -1.241 -31.114 94.314 1.00 59.07 350 PHE A CA 1
ATOM 5509 C C . PHE B 1 350 ? -2.382 -30.203 94.735 1.00 63.27 350 PHE A C 1
ATOM 5510 O O . PHE B 1 350 ? -3.317 -29.968 93.964 1.00 64.70 350 PHE A O 1
ATOM 5518 N N . SER B 1 351 ? -2.304 -29.694 95.962 1.00 66.61 351 SER A N 1
ATOM 5519 C CA . SER B 1 351 ? -3.320 -28.789 96.476 1.00 60.89 351 SER A CA 1
ATOM 5520 C C . SER B 1 351 ? -2.659 -27.688 97.288 1.00 62.25 351 SER A C 1
ATOM 5521 O O . SER B 1 351 ? -1.722 -27.940 98.051 1.00 66.21 351 SER A O 1
ATOM 5524 N N . TYR B 1 352 ? -3.154 -26.466 97.110 1.00 61.96 352 TYR A N 1
ATOM 5525 C CA . TYR B 1 352 ? -2.695 -25.308 97.864 1.00 58.51 352 TYR A CA 1
ATOM 5526 C C . TYR B 1 352 ? -3.923 -24.536 98.318 1.00 64.90 352 TYR A C 1
ATOM 5527 O O . TYR B 1 352 ? -4.804 -24.238 97.508 1.00 61.28 352 TYR A O 1
ATOM 5536 N N . VAL B 1 353 ? -3.989 -24.237 99.613 1.00 64.24 353 VAL A N 1
ATOM 5537 C CA . VAL B 1 353 ? -5.153 -23.603 100.221 1.00 57.82 353 VAL A CA 1
ATOM 5538 C C . VAL B 1 353 ? -4.660 -22.516 101.168 1.00 62.14 353 VAL A C 1
ATOM 5539 O O . VAL B 1 353 ? -3.726 -22.744 101.943 1.00 68.97 353 VAL A O 1
ATOM 5543 N N . MET B 1 354 ? -5.280 -21.337 101.103 1.00 58.60 354 MET A N 1
ATOM 5544 C CA . MET B 1 354 ? -4.835 -20.182 101.872 1.00 55.04 354 MET A CA 1
ATOM 5545 C C . MET B 1 354 ? -6.044 -19.371 102.319 1.00 58.95 354 MET A C 1
ATOM 5546 O O . MET B 1 354 ? -7.168 -19.581 101.855 1.00 59.22 354 MET A O 1
ATOM 5551 N N . ASN B 1 355 ? -5.804 -18.430 103.235 1.00 63.90 355 ASN A N 1
ATOM 5552 C CA . ASN B 1 355 ? -6.851 -17.521 103.679 1.00 64.92 355 ASN A CA 1
ATOM 5553 C C . ASN B 1 355 ? -6.729 -16.122 103.088 1.00 64.95 355 ASN A C 1
ATOM 5554 O O . ASN B 1 355 ? -7.739 -15.415 103.006 1.00 64.93 355 ASN A O 1
ATOM 5559 N N . LYS B 1 356 ? -5.532 -15.708 102.676 1.00 58.60 356 LYS A N 1
ATOM 5560 C CA . LYS B 1 356 ? -5.326 -14.388 102.081 1.00 61.84 356 LYS A CA 1
ATOM 5561 C C . LYS B 1 356 ? -5.555 -14.497 100.578 1.00 66.32 356 LYS A C 1
ATOM 5562 O O . LYS B 1 356 ? -4.675 -14.931 99.832 1.00 63.78 356 LYS A O 1
ATOM 5568 N N . MET B 1 357 ? -6.743 -14.097 100.132 1.00 62.62 357 MET A N 1
ATOM 5569 C CA . MET B 1 357 ? -7.092 -14.209 98.723 1.00 63.23 357 MET A CA 1
ATOM 5570 C C . MET B 1 357 ? -6.343 -13.166 97.902 1.00 64.39 357 MET A C 1
ATOM 5571 O O . MET B 1 357 ? -6.386 -11.970 98.207 1.00 55.65 357 MET A O 1
ATOM 5576 N N . GLY B 1 358 ? -5.653 -13.624 96.858 1.00 66.00 358 GLY A N 1
ATOM 5577 C CA . GLY B 1 358 ? -4.916 -12.734 95.995 1.00 66.17 358 GLY A CA 1
ATOM 5578 C C . GLY B 1 358 ? -5.787 -12.139 94.910 1.00 67.32 358 GLY A C 1
ATOM 5579 O O . GLY B 1 358 ? -6.972 -12.466 94.758 1.00 69.97 358 GLY A O 1
ATOM 5580 N N . PRO B 1 359 ? -5.195 -11.240 94.132 1.00 67.89 359 PRO A N 1
ATOM 5581 C CA . PRO B 1 359 ? -5.940 -10.589 93.052 1.00 71.00 359 PRO A CA 1
ATOM 5582 C C . PRO B 1 359 ? -6.012 -11.464 91.809 1.00 77.10 359 PRO A C 1
ATOM 5583 O O . PRO B 1 359 ? -5.260 -12.425 91.639 1.00 76.71 359 PRO A O 1
ATOM 5587 N N . GLY B 1 360 ? -6.945 -11.108 90.933 1.00 82.21 360 GLY A N 1
ATOM 5588 C CA . GLY B 1 360 ? -7.102 -11.769 89.655 1.00 90.70 360 GLY A CA 1
ATOM 5589 C C . GLY B 1 360 ? -8.155 -12.864 89.689 1.00 92.26 360 GLY A C 1
ATOM 5590 O O . GLY B 1 360 ? -8.648 -13.280 90.741 1.00 93.91 360 GLY A O 1
ATOM 5591 N N . LEU B 1 361 ? -8.500 -13.335 88.489 1.00 90.14 361 LEU A N 1
ATOM 5592 C CA . LEU B 1 361 ? -9.501 -14.388 88.357 1.00 93.77 361 LEU A CA 1
ATOM 5593 C C . LEU B 1 361 ? -8.893 -15.768 88.569 1.00 89.21 361 LEU A C 1
ATOM 5594 O O . LEU B 1 361 ? -9.520 -16.640 89.181 1.00 97.60 361 LEU A O 1
ATOM 5599 N N . LEU B 1 362 ? -7.685 -15.984 88.065 1.00 83.90 362 LEU A N 1
ATOM 5600 C CA . LEU B 1 362 ? -6.995 -17.258 88.165 1.00 85.20 362 LEU A CA 1
ATOM 5601 C C . LEU B 1 362 ? -5.919 -17.187 89.250 1.00 90.35 362 LEU A C 1
ATOM 5602 O O . LEU B 1 362 ? -5.874 -16.247 90.050 1.00 96.54 362 LEU A O 1
ATOM 5607 N N . GLY B 1 363 ? -5.061 -18.206 89.291 1.00 80.54 363 GLY A N 1
ATOM 5608 C CA . GLY B 1 363 ? -4.112 -18.333 90.384 1.00 73.38 363 GLY A CA 1
ATOM 5609 C C . GLY B 1 363 ? -3.251 -17.098 90.569 1.00 73.52 363 GLY A C 1
ATOM 5610 O O . GLY B 1 363 ? -2.960 -16.358 89.627 1.00 85.34 363 GLY A O 1
ATOM 5611 N N . SER B 1 364 ? -2.837 -16.884 91.816 1.00 69.88 364 SER A N 1
ATOM 5612 C CA . SER B 1 364 ? -2.062 -15.719 92.208 1.00 64.53 364 SER A CA 1
ATOM 5613 C C . SER B 1 364 ? -0.576 -15.943 91.934 1.00 57.83 364 SER A C 1
ATOM 5614 O O . SER B 1 364 ? -0.155 -16.986 91.426 1.00 63.64 364 SER A O 1
ATOM 5617 N N . GLU B 1 365 ? 0.232 -14.935 92.278 1.00 59.78 365 GLU A N 1
ATOM 5618 C CA . GLU B 1 365 ? 1.682 -15.084 92.201 1.00 68.40 365 GLU A CA 1
ATOM 5619 C C . GLU B 1 365 ? 2.160 -16.223 93.090 1.00 71.29 365 GLU A C 1
ATOM 5620 O O . GLU B 1 365 ? 3.088 -16.958 92.731 1.00 72.48 365 GLU A O 1
ATOM 5626 N N . ARG B 1 366 ? 1.534 -16.383 94.258 1.00 66.24 366 ARG A N 1
ATOM 5627 C CA . ARG B 1 366 ? 1.901 -17.471 95.156 1.00 70.51 366 ARG A CA 1
ATOM 5628 C C . ARG B 1 366 ? 1.531 -18.824 94.561 1.00 67.11 366 ARG A C 1
ATOM 5629 O O . ARG B 1 366 ? 2.271 -19.802 94.724 1.00 68.76 366 ARG A O 1
ATOM 5637 N N . SER B 1 367 ? 0.391 -18.898 93.867 1.00 67.29 367 SER A N 1
ATOM 5638 C CA . SER B 1 367 ? 0.007 -20.140 93.203 1.00 65.91 367 SER A CA 1
ATOM 5639 C C . SER B 1 367 ? 1.046 -20.557 92.171 1.00 66.26 367 SER A C 1
ATOM 5640 O O . SER B 1 367 ? 1.366 -21.745 92.045 1.00 66.94 367 SER A O 1
ATOM 5643 N N . ALA B 1 368 ? 1.583 -19.592 91.421 1.00 69.10 368 ALA A N 1
ATOM 5644 C CA . ALA B 1 368 ? 2.622 -19.906 90.446 1.00 69.12 368 ALA A CA 1
ATOM 5645 C C . ALA B 1 368 ? 3.893 -20.391 91.130 1.00 67.43 368 ALA A C 1
ATOM 5646 O O . ALA B 1 368 ? 4.519 -21.354 90.674 1.00 68.46 368 ALA A O 1
ATOM 5648 N N . GLN B 1 369 ? 4.288 -19.734 92.225 1.00 69.83 369 GLN A N 1
ATOM 5649 C CA . GLN B 1 369 ? 5.483 -20.143 92.958 1.00 70.19 369 GLN A CA 1
ATOM 5650 C C . GLN B 1 369 ? 5.382 -21.592 93.415 1.00 70.17 369 GLN A C 1
ATOM 5651 O O . GLN B 1 369 ? 6.314 -22.383 93.230 1.00 71.92 369 GLN A O 1
ATOM 5657 N N . TYR B 1 370 ? 4.249 -21.958 94.016 1.00 69.83 370 TYR A N 1
ATOM 5658 C CA . TYR B 1 370 ? 4.128 -23.277 94.628 1.00 66.37 370 TYR A CA 1
ATOM 5659 C C . TYR B 1 370 ? 4.008 -24.374 93.579 1.00 68.13 370 TYR A C 1
ATOM 5660 O O . TYR B 1 370 ? 4.645 -25.427 93.702 1.00 71.38 370 TYR A O 1
ATOM 5669 N N . VAL B 1 371 ? 3.203 -24.148 92.538 1.00 67.78 371 VAL A N 1
ATOM 5670 C CA . VAL B 1 371 ? 3.036 -25.164 91.504 1.00 66.61 371 VAL A CA 1
ATOM 5671 C C . VAL B 1 371 ? 4.331 -25.354 90.724 1.00 67.92 371 VAL A C 1
ATOM 5672 O O . VAL B 1 371 ? 4.718 -26.485 90.405 1.00 69.55 371 VAL A O 1
ATOM 5676 N N . SER B 1 372 ? 5.025 -24.256 90.408 1.00 72.72 372 SER A N 1
ATOM 5677 C CA . SER B 1 372 ? 6.293 -24.366 89.694 1.00 76.75 372 SER A CA 1
ATOM 5678 C C . SER B 1 372 ? 7.326 -25.122 90.519 1.00 79.07 372 SER A C 1
ATOM 5679 O O . SER B 1 372 ? 8.055 -25.969 89.990 1.00 80.28 372 SER A O 1
ATOM 5682 N N . ALA B 1 373 ? 7.404 -24.831 91.821 1.00 78.39 373 ALA A N 1
ATOM 5683 C CA . ALA B 1 373 ? 8.350 -25.536 92.679 1.00 76.97 373 ALA A CA 1
ATOM 5684 C C . ALA B 1 373 ? 8.018 -27.020 92.766 1.00 75.56 373 ALA A C 1
ATOM 5685 O O . ALA B 1 373 ? 8.921 -27.864 92.804 1.00 76.49 373 ALA A O 1
ATOM 5687 N N . ALA B 1 374 ? 6.727 -27.357 92.798 1.00 71.92 374 ALA A N 1
ATOM 5688 C CA . ALA B 1 374 ? 6.332 -28.761 92.858 1.00 70.65 374 ALA A CA 1
ATOM 5689 C C . ALA B 1 374 ? 6.721 -29.500 91.584 1.00 82.44 374 ALA A C 1
ATOM 5690 O O . ALA B 1 374 ? 7.197 -30.640 91.642 1.00 79.48 374 ALA A O 1
ATOM 5692 N N . TYR B 1 375 ? 6.530 -28.868 90.425 1.00 78.64 375 TYR A N 1
ATOM 5693 C CA . TYR B 1 375 ? 6.882 -29.519 89.170 1.00 77.36 375 TYR A CA 1
ATOM 5694 C C . TYR B 1 375 ? 8.381 -29.479 88.904 1.00 78.25 375 TYR A C 1
ATOM 5695 O O . TYR B 1 375 ? 8.917 -30.399 88.277 1.00 85.87 375 TYR A O 1
ATOM 5704 N N . ASP B 1 376 ? 9.073 -28.435 89.370 1.00 76.70 376 ASP A N 1
ATOM 5705 C CA . ASP B 1 376 ? 10.526 -28.400 89.237 1.00 82.17 376 ASP A CA 1
ATOM 5706 C C . ASP B 1 376 ? 11.184 -29.513 90.041 1.00 88.93 376 ASP A C 1
ATOM 5707 O O . ASP B 1 376 ? 12.233 -30.031 89.641 1.00 91.89 376 ASP A O 1
ATOM 5712 N N . ALA B 1 377 ? 10.586 -29.892 91.172 1.00 85.01 377 ALA A N 1
ATOM 5713 C CA . ALA B 1 377 ? 11.137 -30.966 91.988 1.00 85.16 377 ALA A CA 1
ATOM 5714 C C . ALA B 1 377 ? 10.895 -32.340 91.379 1.00 90.27 377 ALA A C 1
ATOM 5715 O O . ALA B 1 377 ? 11.645 -33.276 91.677 1.00 96.28 377 ALA A O 1
ATOM 5717 N N . LEU B 1 378 ? 9.872 -32.484 90.538 1.00 87.09 378 LEU A N 1
ATOM 5718 C CA . LEU B 1 378 ? 9.529 -33.763 89.931 1.00 85.77 378 LEU A CA 1
ATOM 5719 C C . LEU B 1 378 ? 10.329 -34.059 88.667 1.00 94.69 378 LEU A C 1
ATOM 5720 O O . LEU B 1 378 ? 9.929 -34.931 87.886 1.00 98.79 378 LEU A O 1
ATOM 5725 N N . SER B 1 379 ? 11.439 -33.362 88.446 1.00 94.42 379 SER A N 1
ATOM 5726 C CA . SER B 1 379 ? 12.277 -33.607 87.277 1.00 99.80 379 SER A CA 1
ATOM 5727 C C . SER B 1 379 ? 13.750 -33.391 87.607 1.00 101.38 379 SER A C 1
ATOM 5728 O O . SER B 1 379 ? 14.401 -34.265 88.181 1.00 109.97 379 SER A O 1
ATOM 5731 N N . ASN C 1 3 ? -83.378 -21.399 101.842 1.00 118.20 3 ASN B N 1
ATOM 5732 C CA . ASN C 1 3 ? -82.205 -21.823 101.087 1.00 115.35 3 ASN B CA 1
ATOM 5733 C C . ASN C 1 3 ? -80.919 -21.399 101.790 1.00 114.49 3 ASN B C 1
ATOM 5734 O O . ASN C 1 3 ? -79.822 -21.756 101.364 1.00 114.07 3 ASN B O 1
ATOM 5739 N N . ILE C 1 4 ? -81.064 -20.643 102.873 1.00 107.53 4 ILE B N 1
ATOM 5740 C CA . ILE C 1 4 ? -79.931 -20.115 103.622 1.00 109.17 4 ILE B CA 1
ATOM 5741 C C . ILE C 1 4 ? -79.689 -20.989 104.845 1.00 111.70 4 ILE B C 1
ATOM 5742 O O . ILE C 1 4 ? -80.625 -21.528 105.447 1.00 119.01 4 ILE B O 1
ATOM 5747 N N . GLU C 1 5 ? -78.419 -21.134 105.216 1.00 108.41 5 GLU B N 1
ATOM 5748 C CA . GLU C 1 5 ? -78.002 -21.910 106.374 1.00 109.76 5 GLU B CA 1
ATOM 5749 C C . GLU C 1 5 ? -77.491 -20.976 107.470 1.00 104.62 5 GLU B C 1
ATOM 5750 O O . GLU C 1 5 ? -77.496 -19.750 107.332 1.00 108.00 5 GLU B O 1
ATOM 5756 N N . GLY C 1 6 ? -77.055 -21.575 108.579 1.00 100.52 6 GLY B N 1
ATOM 5757 C CA . GLY C 1 6 ? -76.305 -20.855 109.590 1.00 101.26 6 GLY B CA 1
ATOM 5758 C C . GLY C 1 6 ? -77.146 -20.147 110.636 1.00 106.98 6 GLY B C 1
ATOM 5759 O O . GLY C 1 6 ? -78.381 -20.173 110.643 1.00 105.44 6 GLY B O 1
ATOM 5760 N N . VAL C 1 7 ? -76.423 -19.485 111.543 1.00 107.07 7 VAL B N 1
ATOM 5761 C CA . VAL C 1 7 ? -76.965 -18.761 112.687 1.00 109.94 7 VAL B CA 1
ATOM 5762 C C . VAL C 1 7 ? -77.337 -17.351 112.258 1.00 115.49 7 VAL B C 1
ATOM 5763 O O . VAL C 1 7 ? -76.764 -16.801 111.311 1.00 114.00 7 VAL B O 1
ATOM 5767 N N . CYS C 1 8 ? -78.309 -16.757 112.951 1.00 121.89 8 CYS B N 1
ATOM 5768 C CA . CYS C 1 8 ? -78.518 -15.322 112.832 1.00 117.60 8 CYS B CA 1
ATOM 5769 C C . CYS C 1 8 ? -79.361 -14.801 113.987 1.00 123.84 8 CYS B C 1
ATOM 5770 O O . CYS C 1 8 ? -80.064 -15.552 114.669 1.00 131.45 8 CYS B O 1
ATOM 5773 N N . ASP C 1 9 ? -79.275 -13.486 114.178 1.00 122.19 9 ASP B N 1
ATOM 5774 C CA . ASP C 1 9 ? -80.122 -12.733 115.093 1.00 120.29 9 ASP B CA 1
ATOM 5775 C C . ASP C 1 9 ? -81.173 -11.997 114.270 1.00 122.58 9 ASP B C 1
ATOM 5776 O O . ASP C 1 9 ? -80.835 -11.134 113.454 1.00 124.70 9 ASP B O 1
ATOM 5781 N N . GLN C 1 10 ? -82.449 -12.325 114.510 1.00 126.55 10 GLN B N 1
ATOM 5782 C CA . GLN C 1 10 ? -83.575 -11.833 113.716 1.00 125.78 10 GLN B CA 1
ATOM 5783 C C . GLN C 1 10 ? -83.585 -10.317 113.547 1.00 125.65 10 GLN B C 1
ATOM 5784 O O . GLN C 1 10 ? -84.325 -9.803 112.701 1.00 122.18 10 GLN B O 1
ATOM 5790 N N . ARG C 1 11 ? -82.827 -9.582 114.369 1.00 121.65 11 ARG B N 1
ATOM 5791 C CA . ARG C 1 11 ? -82.629 -8.153 114.132 1.00 118.65 11 ARG B CA 1
ATOM 5792 C C . ARG C 1 11 ? -82.190 -7.889 112.702 1.00 117.13 11 ARG B C 1
ATOM 5793 O O . ARG C 1 11 ? -82.509 -6.840 112.134 1.00 116.64 11 ARG B O 1
ATOM 5801 N N . PHE C 1 12 ? -81.468 -8.832 112.104 1.00 113.09 12 PHE B N 1
ATOM 5802 C CA . PHE C 1 12 ? -80.966 -8.722 110.739 1.00 112.40 12 PHE B CA 1
ATOM 5803 C C . PHE C 1 12 ? -81.792 -9.553 109.768 1.00 115.58 12 PHE B C 1
ATOM 5804 O O . PHE C 1 12 ? -81.250 -10.161 108.842 1.00 112.51 12 PHE B O 1
ATOM 5812 N N . SER C 1 13 ? -83.113 -9.604 109.966 1.00 117.76 13 SER B N 1
ATOM 5813 C CA . SER C 1 13 ? -83.979 -10.303 109.021 1.00 114.28 13 SER B CA 1
ATOM 5814 C C . SER C 1 13 ? -83.949 -9.649 107.647 1.00 118.42 13 SER B C 1
ATOM 5815 O O . SER C 1 13 ? -84.191 -10.317 106.635 1.00 118.04 13 SER B O 1
ATOM 5818 N N . GLY C 1 14 ? -83.661 -8.347 107.590 1.00 116.69 14 GLY B N 1
ATOM 5819 C CA . GLY C 1 14 ? -83.462 -7.689 106.313 1.00 113.68 14 GLY B CA 1
ATOM 5820 C C . GLY C 1 14 ? -82.203 -8.123 105.596 1.00 115.41 14 GLY B C 1
ATOM 5821 O O . GLY C 1 14 ? -82.086 -7.907 104.385 1.00 114.43 14 GLY B O 1
ATOM 5822 N N . LEU C 1 15 ? -81.255 -8.729 106.315 1.00 116.48 15 LEU B N 1
ATOM 5823 C CA . LEU C 1 15 ? -80.046 -9.228 105.668 1.00 112.01 15 LEU B CA 1
ATOM 5824 C C . LEU C 1 15 ? -80.356 -10.434 104.789 1.00 112.91 15 LEU B C 1
ATOM 5825 O O . LEU C 1 15 ? -79.947 -10.479 103.624 1.00 113.22 15 LEU B O 1
ATOM 5830 N N . LYS C 1 16 ? -81.087 -11.422 105.325 1.00 114.00 16 LYS B N 1
ATOM 5831 C CA . LYS C 1 16 ? -81.539 -12.540 104.497 1.00 114.11 16 LYS B CA 1
ATOM 5832 C C . LYS C 1 16 ? -82.451 -12.059 103.389 1.00 118.28 16 LYS B C 1
ATOM 5833 O O . LYS C 1 16 ? -82.272 -12.419 102.222 1.00 117.88 16 LYS B O 1
ATOM 5839 N N . GLU C 1 17 ? -83.482 -11.294 103.757 1.00 120.85 17 GLU B N 1
ATOM 5840 C CA . GLU C 1 17 ? -84.442 -10.817 102.772 1.00 125.24 17 GLU B CA 1
ATOM 5841 C C . GLU C 1 17 ? -83.721 -10.204 101.585 1.00 125.62 17 GLU B C 1
ATOM 5842 O O . GLU C 1 17 ? -84.031 -10.513 100.434 1.00 124.86 17 GLU B O 1
ATOM 5848 N N . ALA C 1 18 ? -82.710 -9.375 101.854 1.00 124.46 18 ALA B N 1
ATOM 5849 C CA . ALA C 1 18 ? -81.857 -8.878 100.780 1.00 123.01 18 ALA B CA 1
ATOM 5850 C C . ALA C 1 18 ? -80.984 -9.989 100.205 1.00 118.88 18 ALA B C 1
ATOM 5851 O O . ALA C 1 18 ? -80.777 -10.053 98.988 1.00 119.40 18 ALA B O 1
ATOM 5853 N N . LEU C 1 19 ? -80.461 -10.872 101.062 1.00 117.27 19 LEU B N 1
ATOM 5854 C CA . LEU C 1 19 ? -79.646 -11.985 100.577 1.00 116.01 19 LEU B CA 1
ATOM 5855 C C . LEU C 1 19 ? -80.476 -12.945 99.734 1.00 118.54 19 LEU B C 1
ATOM 5856 O O . LEU C 1 19 ? -80.044 -13.373 98.657 1.00 120.44 19 LEU B O 1
ATOM 5861 N N . ALA C 1 20 ? -81.671 -13.299 100.216 1.00 120.77 20 ALA B N 1
ATOM 5862 C CA . ALA C 1 20 ? -82.460 -14.344 99.571 1.00 121.25 20 ALA B CA 1
ATOM 5863 C C . ALA C 1 20 ? -82.827 -13.966 98.142 1.00 124.86 20 ALA B C 1
ATOM 5864 O O . ALA C 1 20 ? -82.699 -14.782 97.222 1.00 126.76 20 ALA B O 1
ATOM 5866 N N . ARG C 1 21 ? -83.280 -12.730 97.930 1.00 123.60 21 ARG B N 1
ATOM 5867 C CA . ARG C 1 21 ? -83.645 -12.339 96.572 1.00 126.47 21 ARG B CA 1
ATOM 5868 C C . ARG C 1 21 ? -82.436 -12.180 95.657 1.00 128.50 21 ARG B C 1
ATOM 5869 O O . ARG C 1 21 ? -82.619 -11.834 94.485 1.00 130.21 21 ARG B O 1
ATOM 5877 N N . ASN C 1 22 ? -81.219 -12.422 96.147 1.00 126.51 22 ASN B N 1
ATOM 5878 C CA . ASN C 1 22 ? -80.032 -12.333 95.308 1.00 127.00 22 ASN B CA 1
ATOM 5879 C C . ASN C 1 22 ? -79.616 -13.677 94.722 1.00 126.88 22 ASN B C 1
ATOM 5880 O O . ASN C 1 22 ? -79.030 -13.710 93.633 1.00 126.98 22 ASN B O 1
ATOM 5885 N N . LEU C 1 23 ? -79.894 -14.787 95.413 1.00 127.64 23 LEU B N 1
ATOM 5886 C CA . LEU C 1 23 ? -79.707 -16.101 94.804 1.00 128.92 23 LEU B CA 1
ATOM 5887 C C . LEU C 1 23 ? -80.847 -16.416 93.846 1.00 132.65 23 LEU B C 1
ATOM 5888 O O . LEU C 1 23 ? -80.615 -16.819 92.701 1.00 134.67 23 LEU B O 1
ATOM 5893 N N . ASP C 1 24 ? -82.087 -16.244 94.312 1.00 134.22 24 ASP B N 1
ATOM 5894 C CA . ASP C 1 24 ? -83.252 -16.551 93.490 1.00 136.19 24 ASP B CA 1
ATOM 5895 C C . ASP C 1 24 ? -83.271 -15.725 92.211 1.00 136.55 24 ASP B C 1
ATOM 5896 O O . ASP C 1 24 ? -83.870 -16.142 91.213 1.00 139.03 24 ASP B O 1
ATOM 5901 N N . SER C 1 25 ? -82.628 -14.558 92.218 1.00 132.87 25 SER B N 1
ATOM 5902 C CA . SER C 1 25 ? -82.481 -13.762 91.007 1.00 133.97 25 SER B CA 1
ATOM 5903 C C . SER C 1 25 ? -81.203 -14.076 90.244 1.00 129.97 25 SER B C 1
ATOM 5904 O O . SER C 1 25 ? -81.133 -13.800 89.041 1.00 127.71 25 SER B O 1
ATOM 5907 N N . GLY C 1 26 ? -80.198 -14.645 90.907 1.00 129.32 26 GLY B N 1
ATOM 5908 C CA . GLY C 1 26 ? -78.942 -14.972 90.271 1.00 129.39 26 GLY B CA 1
ATOM 5909 C C . GLY C 1 26 ? -77.843 -13.949 90.451 1.00 129.06 26 GLY B C 1
ATOM 5910 O O . GLY C 1 26 ? -76.723 -14.184 89.982 1.00 125.79 26 GLY B O 1
ATOM 5911 N N . GLU C 1 27 ? -78.126 -12.822 91.111 1.00 129.93 27 GLU B N 1
ATOM 5912 C CA . GLU C 1 27 ? -77.093 -11.815 91.331 1.00 128.21 27 GLU B CA 1
ATOM 5913 C C . GLU C 1 27 ? -75.964 -12.354 92.198 1.00 124.96 27 GLU B C 1
ATOM 5914 O O . GLU C 1 27 ? -74.814 -11.923 92.059 1.00 122.95 27 GLU B O 1
ATOM 5920 N N . ASP C 1 28 ? -76.270 -13.287 93.094 1.00 123.56 28 ASP B N 1
ATOM 5921 C CA . ASP C 1 28 ? -75.266 -13.987 93.882 1.00 122.93 28 ASP B CA 1
ATOM 5922 C C . ASP C 1 28 ? -75.360 -15.471 93.560 1.00 123.00 28 ASP B C 1
ATOM 5923 O O . ASP C 1 28 ? -76.432 -16.071 93.691 1.00 125.23 28 ASP B O 1
ATOM 5928 N N . VAL C 1 29 ? -74.246 -16.051 93.106 1.00 118.84 29 VAL B N 1
ATOM 5929 C CA . VAL C 1 29 ? -74.167 -17.489 92.856 1.00 115.54 29 VAL B CA 1
ATOM 5930 C C . VAL C 1 29 ? -73.814 -18.250 94.128 1.00 117.39 29 VAL B C 1
ATOM 5931 O O . VAL C 1 29 ? -73.885 -19.489 94.151 1.00 121.64 29 VAL B O 1
ATOM 5935 N N . GLY C 1 30 ? -73.506 -17.543 95.208 1.00 112.46 30 GLY B N 1
ATOM 5936 C CA . GLY C 1 30 ? -73.115 -18.146 96.464 1.00 110.20 30 GLY B CA 1
ATOM 5937 C C . GLY C 1 30 ? -72.319 -17.149 97.275 1.00 107.91 30 GLY B C 1
ATOM 5938 O O . GLY C 1 30 ? -71.447 -16.460 96.736 1.00 108.56 30 GLY B O 1
ATOM 5939 N N . ALA C 1 31 ? -72.608 -17.053 98.568 1.00 103.57 31 ALA B N 1
ATOM 5940 C CA . ALA C 1 31 ? -72.015 -16.002 99.380 1.00 98.09 31 ALA B CA 1
ATOM 5941 C C . ALA C 1 31 ? -72.111 -16.386 100.847 1.00 94.70 31 ALA B C 1
ATOM 5942 O O . ALA C 1 31 ? -72.761 -17.366 101.218 1.00 100.69 31 ALA B O 1
ATOM 5944 N N . ALA C 1 32 ? -71.445 -15.590 101.677 1.00 90.14 32 ALA B N 1
ATOM 5945 C CA . ALA C 1 32 ? -71.499 -15.746 103.121 1.00 91.30 32 ALA B CA 1
ATOM 5946 C C . ALA C 1 32 ? -71.445 -14.362 103.745 1.00 93.13 32 ALA B C 1
ATOM 5947 O O . ALA C 1 32 ? -70.720 -13.485 103.265 1.00 88.43 32 ALA B O 1
ATOM 5949 N N . ILE C 1 33 ? -72.221 -14.168 104.806 1.00 94.03 33 ILE B N 1
ATOM 5950 C CA . ILE C 1 33 ? -72.289 -12.892 105.503 1.00 90.75 33 ILE B CA 1
ATOM 5951 C C . ILE C 1 33 ? -72.164 -13.156 106.994 1.00 90.57 33 ILE B C 1
ATOM 5952 O O . ILE C 1 33 ? -72.956 -13.915 107.564 1.00 98.65 33 ILE B O 1
ATOM 5957 N N . ALA C 1 34 ? -71.169 -12.538 107.621 1.00 89.93 34 ALA B N 1
ATOM 5958 C CA . ALA C 1 34 ? -70.905 -12.725 109.036 1.00 91.13 34 ALA B CA 1
ATOM 5959 C C . ALA C 1 34 ? -70.876 -11.380 109.743 1.00 89.57 34 ALA B C 1
ATOM 5960 O O . ALA C 1 34 ? -70.447 -10.368 109.180 1.00 93.73 34 ALA B O 1
ATOM 5962 N N . LEU C 1 35 ? -71.342 -11.383 110.991 1.00 90.42 35 LEU B N 1
ATOM 5963 C CA . LEU C 1 35 ? -71.335 -10.195 111.833 1.00 93.10 35 LEU B CA 1
ATOM 5964 C C . LEU C 1 35 ? -71.050 -10.610 113.267 1.00 92.47 35 LEU B C 1
ATOM 5965 O O . LEU C 1 35 ? -71.684 -11.533 113.787 1.00 102.01 35 LEU B O 1
ATOM 5970 N N . THR C 1 36 ? -70.100 -9.927 113.900 1.00 87.54 36 THR B N 1
ATOM 5971 C CA . THR C 1 36 ? -69.784 -10.129 115.306 1.00 95.72 36 THR B CA 1
ATOM 5972 C C . THR C 1 36 ? -69.988 -8.827 116.066 1.00 100.32 36 THR B C 1
ATOM 5973 O O . THR C 1 36 ? -69.598 -7.753 115.596 1.00 96.99 36 THR B O 1
ATOM 5977 N N . ILE C 1 37 ? -70.608 -8.929 117.239 1.00 102.75 37 ILE B N 1
ATOM 5978 C CA . ILE C 1 37 ? -70.784 -7.808 118.154 1.00 101.75 37 ILE B CA 1
ATOM 5979 C C . ILE C 1 37 ? -70.159 -8.191 119.486 1.00 102.24 37 ILE B C 1
ATOM 5980 O O . ILE C 1 37 ? -70.416 -9.285 120.003 1.00 109.69 37 ILE B O 1
ATOM 5985 N N . ASP C 1 38 ? -69.334 -7.296 120.033 1.00 103.01 38 ASP B N 1
ATOM 5986 C CA . ASP C 1 38 ? -68.636 -7.523 121.299 1.00 108.25 38 ASP B CA 1
ATOM 5987 C C . ASP C 1 38 ? -67.780 -8.786 121.257 1.00 109.33 38 ASP B C 1
ATOM 5988 O O . ASP C 1 38 ? -67.534 -9.418 122.287 1.00 115.01 38 ASP B O 1
ATOM 5993 N N . GLY C 1 39 ? -67.323 -9.165 120.064 1.00 108.99 39 GLY B N 1
ATOM 5994 C CA . GLY C 1 39 ? -66.484 -10.331 119.894 1.00 107.91 39 GLY B CA 1
ATOM 5995 C C . GLY C 1 39 ? -67.217 -11.648 119.757 1.00 108.42 39 GLY B C 1
ATOM 5996 O O . GLY C 1 39 ? -66.564 -12.679 119.548 1.00 111.22 39 GLY B O 1
ATOM 5997 N N . GLU C 1 40 ? -68.542 -11.654 119.865 1.00 107.80 40 GLU B N 1
ATOM 5998 C CA . GLU C 1 40 ? -69.335 -12.871 119.768 1.00 108.29 40 GLU B CA 1
ATOM 5999 C C . GLU C 1 40 ? -70.109 -12.886 118.458 1.00 100.59 40 GLU B C 1
ATOM 6000 O O . GLU C 1 40 ? -70.654 -11.861 118.034 1.00 99.97 40 GLU B O 1
ATOM 6006 N N . SER C 1 41 ? -70.155 -14.054 117.821 1.00 98.13 41 SER B N 1
ATOM 6007 C CA . SER C 1 41 ? -70.841 -14.188 116.543 1.00 101.07 41 SER B CA 1
ATOM 6008 C C . SER C 1 41 ? -72.348 -14.062 116.730 1.00 102.49 41 SER B C 1
ATOM 6009 O O . SER C 1 41 ? -72.945 -14.764 117.551 1.00 103.67 41 SER B O 1
ATOM 6012 N N . VAL C 1 42 ? -72.962 -13.158 115.967 1.00 100.90 42 VAL B N 1
ATOM 6013 C CA . VAL C 1 42 ? -74.403 -12.983 115.997 1.00 97.68 42 VAL B CA 1
ATOM 6014 C C . VAL C 1 42 ? -75.065 -13.381 114.681 1.00 103.27 42 VAL B C 1
ATOM 6015 O O . VAL C 1 42 ? -76.243 -13.756 114.684 1.00 109.77 42 VAL B O 1
ATOM 6019 N N . VAL C 1 43 ? -74.345 -13.319 113.561 1.00 98.83 43 VAL B N 1
ATOM 6020 C CA . VAL C 1 43 ? -74.871 -13.675 112.248 1.00 103.27 43 VAL B CA 1
ATOM 6021 C C . VAL C 1 43 ? -73.775 -14.427 111.506 1.00 102.04 43 VAL B C 1
ATOM 6022 O O . VAL C 1 43 ? -72.698 -13.874 111.262 1.00 101.24 43 VAL B O 1
ATOM 6026 N N . ASP C 1 44 ? -74.034 -15.688 111.172 1.00 104.18 44 ASP B N 1
ATOM 6027 C CA . ASP C 1 44 ? -73.031 -16.582 110.596 1.00 98.48 44 ASP B CA 1
ATOM 6028 C C . ASP C 1 44 ? -73.631 -17.368 109.434 1.00 98.76 44 ASP B C 1
ATOM 6029 O O . ASP C 1 44 ? -73.576 -18.596 109.390 1.00 107.34 44 ASP B O 1
ATOM 6034 N N . MET C 1 45 ? -74.248 -16.667 108.493 1.00 95.98 45 MET B N 1
ATOM 6035 C CA . MET C 1 45 ? -75.006 -17.321 107.440 1.00 98.20 45 MET B CA 1
ATOM 6036 C C . MET C 1 45 ? -74.150 -17.596 106.205 1.00 100.56 45 MET B C 1
ATOM 6037 O O . MET C 1 45 ? -73.035 -17.093 106.052 1.00 100.21 45 MET B O 1
ATOM 6042 N N . TRP C 1 46 ? -74.706 -18.409 105.309 1.00 98.95 46 TRP B N 1
ATOM 6043 C CA . TRP C 1 46 ? -74.118 -18.741 104.019 1.00 98.04 46 TRP B CA 1
ATOM 6044 C C . TRP C 1 46 ? -75.187 -19.429 103.187 1.00 99.55 46 TRP B C 1
ATOM 6045 O O . TRP C 1 46 ? -75.995 -20.189 103.726 1.00 105.51 46 TRP B O 1
ATOM 6056 N N . GLY C 1 47 ? -75.197 -19.156 101.885 1.00 98.69 47 GLY B N 1
ATOM 6057 C CA . GLY C 1 47 ? -76.182 -19.759 101.006 1.00 98.75 47 GLY B CA 1
ATOM 6058 C C . GLY C 1 47 ? -75.705 -19.759 99.573 1.00 105.70 47 GLY B C 1
ATOM 6059 O O . GLY C 1 47 ? -75.006 -18.838 99.139 1.00 114.02 47 GLY B O 1
ATOM 6060 N N . GLY C 1 48 ? -76.069 -20.811 98.832 1.00 110.94 48 GLY B N 1
ATOM 6061 C CA . GLY C 1 48 ? -75.824 -20.867 97.404 1.00 113.66 48 GLY B CA 1
ATOM 6062 C C . GLY C 1 48 ? -74.873 -21.992 97.016 1.00 118.24 48 GLY B C 1
ATOM 6063 O O . GLY C 1 48 ? -74.728 -22.991 97.732 1.00 121.38 48 GLY B O 1
ATOM 6064 N N . TRP C 1 49 ? -74.212 -21.804 95.868 1.00 122.91 49 TRP B N 1
ATOM 6065 C CA . TRP C 1 49 ? -73.428 -22.816 95.176 1.00 127.47 49 TRP B CA 1
ATOM 6066 C C . TRP C 1 49 ? -71.945 -22.728 95.533 1.00 125.92 49 TRP B C 1
ATOM 6067 O O . TRP C 1 49 ? -71.546 -22.067 96.493 1.00 127.31 49 TRP B O 1
ATOM 6078 N N . VAL C 1 50 ? -71.132 -23.477 94.790 1.00 123.60 50 VAL B N 1
ATOM 6079 C CA . VAL C 1 50 ? -69.722 -23.179 94.588 1.00 121.38 50 VAL B CA 1
ATOM 6080 C C . VAL C 1 50 ? -69.416 -22.891 93.126 1.00 122.35 50 VAL B C 1
ATOM 6081 O O . VAL C 1 50 ? -68.273 -22.555 92.796 1.00 122.67 50 VAL B O 1
ATOM 6085 N N . ASP C 1 51 ? -70.413 -22.986 92.246 1.00 120.25 51 ASP B N 1
ATOM 6086 C CA . ASP C 1 51 ? -70.268 -22.654 90.832 1.00 125.28 51 ASP B CA 1
ATOM 6087 C C . ASP C 1 51 ? -71.660 -22.484 90.229 1.00 128.90 51 ASP B C 1
ATOM 6088 O O . ASP C 1 51 ? -72.676 -22.639 90.908 1.00 128.79 51 ASP B O 1
ATOM 6093 N N . VAL C 1 52 ? -71.706 -22.167 88.931 1.00 131.21 52 VAL B N 1
ATOM 6094 C CA . VAL C 1 52 ? -72.995 -22.021 88.255 1.00 134.56 52 VAL B CA 1
ATOM 6095 C C . VAL C 1 52 ? -73.478 -23.313 87.614 1.00 137.97 52 VAL B C 1
ATOM 6096 O O . VAL C 1 52 ? -74.671 -23.421 87.289 1.00 139.42 52 VAL B O 1
ATOM 6100 N N . GLU C 1 53 ? -72.601 -24.299 87.426 1.00 139.20 53 GLU B N 1
ATOM 6101 C CA . GLU C 1 53 ? -73.014 -25.606 86.929 1.00 143.57 53 GLU B CA 1
ATOM 6102 C C . GLU C 1 53 ? -73.761 -26.428 87.952 1.00 142.49 53 GLU B C 1
ATOM 6103 O O . GLU C 1 53 ? -74.150 -27.559 87.628 1.00 144.42 53 GLU B O 1
ATOM 6109 N N . HIS C 1 54 ? -73.925 -25.913 89.176 1.00 140.82 54 HIS B N 1
ATOM 6110 C CA . HIS C 1 54 ? -74.770 -26.545 90.193 1.00 141.99 54 HIS B CA 1
ATOM 6111 C C . HIS C 1 54 ? -74.181 -27.886 90.640 1.00 141.74 54 HIS B C 1
ATOM 6112 O O . HIS C 1 54 ? -74.777 -28.938 90.444 1.00 145.64 54 HIS B O 1
ATOM 6119 N N . THR C 1 55 ? -72.948 -27.827 91.180 1.00 139.37 55 THR B N 1
ATOM 6120 C CA . THR C 1 55 ? -72.165 -28.997 91.608 1.00 135.66 55 THR B CA 1
ATOM 6121 C C . THR C 1 55 ? -72.317 -29.308 93.103 1.00 136.62 55 THR B C 1
ATOM 6122 O O . THR C 1 55 ? -72.861 -30.356 93.457 1.00 140.63 55 THR B O 1
ATOM 6126 N N . ALA C 1 56 ? -71.845 -28.413 93.996 1.00 133.01 56 ALA B N 1
ATOM 6127 C CA . ALA C 1 56 ? -71.906 -28.641 95.474 1.00 131.32 56 ALA B CA 1
ATOM 6128 C C . ALA C 1 56 ? -72.373 -27.413 96.253 1.00 131.08 56 ALA B C 1
ATOM 6129 O O . ALA C 1 56 ? -71.987 -26.284 95.918 1.00 131.83 56 ALA B O 1
ATOM 6131 N N . PRO C 1 57 ? -73.192 -27.592 97.297 1.00 131.58 57 PRO B N 1
ATOM 6132 C CA . PRO C 1 57 ? -73.694 -26.430 98.046 1.00 127.29 57 PRO B CA 1
ATOM 6133 C C . PRO C 1 57 ? -72.587 -25.697 98.789 1.00 121.38 57 PRO B C 1
ATOM 6134 O O . PRO C 1 57 ? -71.577 -26.283 99.186 1.00 118.59 57 PRO B O 1
ATOM 6138 N N . TRP C 1 58 ? -72.794 -24.393 98.981 1.00 115.85 58 TRP B N 1
ATOM 6139 C CA . TRP C 1 58 ? -71.889 -23.589 99.799 1.00 111.66 58 TRP B CA 1
ATOM 6140 C C . TRP C 1 58 ? -71.992 -24.061 101.244 1.00 107.44 58 TRP B C 1
ATOM 6141 O O . TRP C 1 58 ? -72.997 -23.813 101.915 1.00 106.00 58 TRP B O 1
ATOM 6152 N N . SER C 1 59 ? -70.962 -24.756 101.720 1.00 105.43 59 SER B N 1
ATOM 6153 C CA . SER C 1 59 ? -70.963 -25.297 103.066 1.00 103.10 59 SER B CA 1
ATOM 6154 C C . SER C 1 59 ? -70.444 -24.253 104.052 1.00 101.43 59 SER B C 1
ATOM 6155 O O . SER C 1 59 ? -70.038 -23.150 103.675 1.00 99.91 59 SER B O 1
ATOM 6158 N N . ARG C 1 60 ? -70.463 -24.609 105.340 1.00 103.73 60 ARG B N 1
ATOM 6159 C CA . ARG C 1 60 ? -69.990 -23.692 106.372 1.00 100.72 60 ARG B CA 1
ATOM 6160 C C . ARG C 1 60 ? -68.523 -23.339 106.167 1.00 101.59 60 ARG B C 1
ATOM 6161 O O . ARG C 1 60 ? -68.120 -22.184 106.343 1.00 100.53 60 ARG B O 1
ATOM 6169 N N . ASP C 1 61 ? -67.708 -24.321 105.786 1.00 101.63 61 ASP B N 1
ATOM 6170 C CA . ASP C 1 61 ? -66.277 -24.130 105.602 1.00 101.92 61 ASP B CA 1
ATOM 6171 C C . ASP C 1 61 ? -65.905 -23.870 104.146 1.00 99.20 61 ASP B C 1
ATOM 6172 O O . ASP C 1 61 ? -64.741 -24.046 103.771 1.00 98.14 61 ASP B O 1
ATOM 6177 N N . THR C 1 62 ? -66.865 -23.462 103.321 1.00 97.17 62 THR B N 1
ATOM 6178 C CA . THR C 1 62 ? -66.557 -23.083 101.949 1.00 100.10 62 THR B CA 1
ATOM 6179 C C . THR C 1 62 ? -65.776 -21.775 101.935 1.00 103.15 62 THR B C 1
ATOM 6180 O O . THR C 1 62 ? -66.185 -20.788 102.555 1.00 100.54 62 THR B O 1
ATOM 6184 N N . VAL C 1 63 ? -64.645 -21.769 101.232 1.00 101.09 63 VAL B N 1
ATOM 6185 C CA . VAL C 1 63 ? -63.774 -20.605 101.152 1.00 95.03 63 VAL B CA 1
ATOM 6186 C C . VAL C 1 63 ? -63.597 -20.223 99.686 1.00 95.01 63 VAL B C 1
ATOM 6187 O O . VAL C 1 63 ? -63.970 -20.963 98.775 1.00 96.76 63 VAL B O 1
ATOM 6191 N N . THR C 1 64 ? -63.017 -19.045 99.471 1.00 92.78 64 THR B N 1
ATOM 6192 C CA . THR C 1 64 ? -62.731 -18.551 98.130 1.00 94.09 64 THR B CA 1
ATOM 6193 C C . THR C 1 64 ? -61.660 -17.473 98.236 1.00 90.97 64 THR B C 1
ATOM 6194 O O . THR C 1 64 ? -61.221 -17.111 99.331 1.00 85.39 64 THR B O 1
ATOM 6198 N N . ASN C 1 65 ? -61.237 -16.964 97.081 1.00 90.33 65 ASN B N 1
ATOM 6199 C CA . ASN C 1 65 ? -60.284 -15.864 97.053 1.00 90.10 65 ASN B CA 1
ATOM 6200 C C . ASN C 1 65 ? -60.936 -14.603 97.605 1.00 88.38 65 ASN B C 1
ATOM 6201 O O . ASN C 1 65 ? -61.954 -14.139 97.079 1.00 89.81 65 ASN B O 1
ATOM 6206 N N . VAL C 1 66 ? -60.349 -14.049 98.664 1.00 83.11 66 VAL B N 1
ATOM 6207 C CA . VAL C 1 66 ? -60.832 -12.805 99.254 1.00 86.72 66 VAL B CA 1
ATOM 6208 C C . VAL C 1 66 ? -59.825 -11.715 98.902 1.00 92.28 66 VAL B C 1
ATOM 6209 O O . VAL C 1 66 ? -58.896 -11.437 99.668 1.00 96.14 66 VAL B O 1
ATOM 6213 N N . TRP C 1 67 ? -60.026 -11.063 97.752 1.00 84.46 67 TRP B N 1
ATOM 6214 C CA . TRP C 1 67 ? -58.906 -10.414 97.078 1.00 81.90 67 TRP B CA 1
ATOM 6215 C C . TRP C 1 67 ? -58.230 -9.362 97.944 1.00 84.53 67 TRP B C 1
ATOM 6216 O O . TRP C 1 67 ? -57.160 -9.613 98.500 1.00 89.71 67 TRP B O 1
ATOM 6227 N N . SER C 1 68 ? -58.885 -8.231 98.166 1.00 82.73 68 SER B N 1
ATOM 6228 C CA . SER C 1 68 ? -58.230 -7.148 98.879 1.00 81.81 68 SER B CA 1
ATOM 6229 C C . SER C 1 68 ? -58.563 -7.131 100.363 1.00 79.66 68 SER B C 1
ATOM 6230 O O . SER C 1 68 ? -57.948 -6.364 101.110 1.00 81.23 68 SER B O 1
ATOM 6233 N N . CYS C 1 69 ? -59.510 -7.962 100.807 1.00 78.94 69 CYS B N 1
ATOM 6234 C CA . CYS C 1 69 ? -59.668 -8.202 102.236 1.00 83.17 69 CYS B CA 1
ATOM 6235 C C . CYS C 1 69 ? -58.407 -8.792 102.849 1.00 79.74 69 CYS B C 1
ATOM 6236 O O . CYS C 1 69 ? -58.208 -8.679 104.063 1.00 85.86 69 CYS B O 1
ATOM 6239 N N . SER C 1 70 ? -57.554 -9.420 102.033 1.00 72.93 70 SER B N 1
ATOM 6240 C CA . SER C 1 70 ? -56.274 -9.915 102.527 1.00 75.98 70 SER B CA 1
ATOM 6241 C C . SER C 1 70 ? -55.379 -8.777 102.998 1.00 74.50 70 SER B C 1
ATOM 6242 O O . SER C 1 70 ? -54.512 -8.985 103.855 1.00 75.11 70 SER B O 1
ATOM 6245 N N . LYS C 1 71 ? -55.567 -7.573 102.449 1.00 75.29 71 LYS B N 1
ATOM 6246 C CA . LYS C 1 71 ? -54.770 -6.430 102.884 1.00 75.25 71 LYS B CA 1
ATOM 6247 C C . LYS C 1 71 ? -55.024 -6.108 104.350 1.00 74.63 71 LYS B C 1
ATOM 6248 O O . LYS C 1 71 ? -54.111 -5.682 105.068 1.00 73.68 71 LYS B O 1
ATOM 6254 N N . THR C 1 72 ? -56.262 -6.304 104.813 1.00 74.91 72 THR B N 1
ATOM 6255 C CA . THR C 1 72 ? -56.581 -6.023 106.209 1.00 78.28 72 THR B CA 1
ATOM 6256 C C . THR C 1 72 ? -55.839 -6.968 107.146 1.00 77.57 72 THR B C 1
ATOM 6257 O O . THR C 1 72 ? -55.381 -6.553 108.217 1.00 79.56 72 THR B O 1
ATOM 6261 N N . VAL C 1 73 ? -55.709 -8.239 106.762 1.00 75.43 73 VAL B N 1
ATOM 6262 C CA . VAL C 1 73 ? -54.932 -9.171 107.573 1.00 79.27 73 VAL B CA 1
ATOM 6263 C C . VAL C 1 73 ? -53.444 -8.883 107.431 1.00 78.33 73 VAL B C 1
ATOM 6264 O O . VAL C 1 73 ? -52.675 -9.027 108.390 1.00 76.26 73 VAL B O 1
ATOM 6268 N N . THR C 1 74 ? -53.012 -8.474 106.235 1.00 73.91 74 THR B N 1
ATOM 6269 C CA . THR C 1 74 ? -51.624 -8.064 106.055 1.00 73.73 74 THR B CA 1
ATOM 6270 C C . THR C 1 74 ? -51.303 -6.843 106.905 1.00 70.53 74 THR B C 1
ATOM 6271 O O . THR C 1 74 ? -50.247 -6.781 107.546 1.00 71.05 74 THR B O 1
ATOM 6275 N N . ALA C 1 75 ? -52.208 -5.862 106.925 1.00 75.94 75 ALA B N 1
ATOM 6276 C CA . ALA C 1 75 ? -52.023 -4.703 107.790 1.00 76.83 75 ALA B CA 1
ATOM 6277 C C . ALA C 1 75 ? -52.048 -5.105 109.258 1.00 76.82 75 ALA B C 1
ATOM 6278 O O . ALA C 1 75 ? -51.226 -4.632 110.051 1.00 77.32 75 ALA B O 1
ATOM 6280 N N . LEU C 1 76 ? -52.982 -5.983 109.637 1.00 75.38 76 LEU B N 1
ATOM 6281 C CA . LEU C 1 76 ? -53.059 -6.435 111.023 1.00 78.05 76 LEU B CA 1
ATOM 6282 C C . LEU C 1 76 ? -51.765 -7.110 111.458 1.00 78.49 76 LEU B C 1
ATOM 6283 O O . LEU C 1 76 ? -51.281 -6.879 112.572 1.00 80.13 76 LEU B O 1
ATOM 6288 N N . ALA C 1 77 ? -51.189 -7.946 110.590 1.00 74.85 77 ALA B N 1
ATOM 6289 C CA . ALA C 1 77 ? -49.915 -8.585 110.908 1.00 77.43 77 ALA B CA 1
ATOM 6290 C C . ALA C 1 77 ? -48.832 -7.545 111.163 1.00 83.61 77 ALA B C 1
ATOM 6291 O O . ALA C 1 77 ? -48.084 -7.634 112.144 1.00 86.74 77 ALA B O 1
ATOM 6293 N N . ALA C 1 78 ? -48.735 -6.544 110.285 1.00 83.79 78 ALA B N 1
ATOM 6294 C CA . ALA C 1 78 ? -47.795 -5.455 110.517 1.00 81.97 78 ALA B CA 1
ATOM 6295 C C . ALA C 1 78 ? -48.219 -4.597 111.701 1.00 83.32 78 ALA B C 1
ATOM 6296 O O . ALA C 1 78 ? -47.368 -3.980 112.353 1.00 77.69 78 ALA B O 1
ATOM 6298 N N . LEU C 1 79 ? -49.519 -4.549 111.997 1.00 86.09 79 LEU B N 1
ATOM 6299 C CA . LEU C 1 79 ? -50.005 -3.794 113.145 1.00 85.04 79 LEU B CA 1
ATOM 6300 C C . LEU C 1 79 ? -49.735 -4.491 114.467 1.00 87.98 79 LEU B C 1
ATOM 6301 O O . LEU C 1 79 ? -50.104 -3.960 115.520 1.00 102.12 79 LEU B O 1
ATOM 6306 N N . MET C 1 80 ? -49.102 -5.659 114.444 1.00 86.59 80 MET B N 1
ATOM 6307 C CA . MET C 1 80 ? -48.696 -6.317 115.673 1.00 89.68 80 MET B CA 1
ATOM 6308 C C . MET C 1 80 ? -47.204 -6.219 115.937 1.00 93.69 80 MET B C 1
ATOM 6309 O O . MET C 1 80 ? -46.785 -6.363 117.090 1.00 95.86 80 MET B O 1
ATOM 6314 N N . LEU C 1 81 ? -46.396 -5.988 114.901 1.00 87.77 81 LEU B N 1
ATOM 6315 C CA . LEU C 1 81 ? -44.989 -5.690 115.131 1.00 89.26 81 LEU B CA 1
ATOM 6316 C C . LEU C 1 81 ? -44.804 -4.276 115.665 1.00 93.39 81 LEU B C 1
ATOM 6317 O O . LEU C 1 81 ? -43.851 -4.016 116.409 1.00 94.88 81 LEU B O 1
ATOM 6322 N N . VAL C 1 82 ? -45.697 -3.351 115.301 1.00 92.43 82 VAL B N 1
ATOM 6323 C CA . VAL C 1 82 ? -45.681 -2.029 115.921 1.00 94.89 82 VAL B CA 1
ATOM 6324 C C . VAL C 1 82 ? -46.128 -2.125 117.373 1.00 100.03 82 VAL B C 1
ATOM 6325 O O . VAL C 1 82 ? -45.618 -1.401 118.238 1.00 103.21 82 VAL B O 1
ATOM 6329 N N . ASP C 1 83 ? -47.069 -3.025 117.670 1.00 99.64 83 ASP B N 1
ATOM 6330 C CA . ASP C 1 83 ? -47.526 -3.195 119.045 1.00 103.95 83 ASP B CA 1
ATOM 6331 C C . ASP C 1 83 ? -46.419 -3.752 119.932 1.00 99.94 83 ASP B C 1
ATOM 6332 O O . ASP C 1 83 ? -46.259 -3.319 121.079 1.00 101.95 83 ASP B O 1
ATOM 6337 N N . ARG C 1 84 ? -45.647 -4.708 119.421 1.00 95.29 84 ARG B N 1
ATOM 6338 C CA . ARG C 1 84 ? -44.552 -5.311 120.169 1.00 90.75 84 ARG B CA 1
ATOM 6339 C C . ARG C 1 84 ? -43.278 -4.473 120.138 1.00 95.33 84 ARG B C 1
ATOM 6340 O O . ARG C 1 84 ? -42.239 -4.934 120.622 1.00 99.24 84 ARG B O 1
ATOM 6348 N N . GLY C 1 85 ? -43.332 -3.263 119.583 1.00 98.13 85 GLY B N 1
ATOM 6349 C CA . GLY C 1 85 ? -42.174 -2.394 119.552 1.00 100.02 85 GLY B CA 1
ATOM 6350 C C . GLY C 1 85 ? -41.084 -2.802 118.590 1.00 96.31 85 GLY B C 1
ATOM 6351 O O . GLY C 1 85 ? -39.993 -2.225 118.633 1.00 95.37 85 GLY B O 1
ATOM 6352 N N . LEU C 1 86 ? -41.340 -3.777 117.721 1.00 96.73 86 LEU B N 1
ATOM 6353 C CA . LEU C 1 86 ? -40.334 -4.261 116.787 1.00 98.21 86 LEU B CA 1
ATOM 6354 C C . LEU C 1 86 ? -40.309 -3.488 115.476 1.00 95.35 86 LEU B C 1
ATOM 6355 O O . LEU C 1 86 ? -39.359 -3.649 114.701 1.00 90.09 86 LEU B O 1
ATOM 6360 N N . LEU C 1 87 ? -41.314 -2.656 115.207 1.00 93.71 87 LEU B N 1
ATOM 6361 C CA . LEU C 1 87 ? -41.399 -1.931 113.943 1.00 92.66 87 LEU B CA 1
ATOM 6362 C C . LEU C 1 87 ? -41.956 -0.539 114.198 1.00 92.17 87 LEU B C 1
ATOM 6363 O O . LEU C 1 87 ? -43.050 -0.396 114.753 1.00 94.22 87 LEU B O 1
ATOM 6368 N N . ASP C 1 88 ? -41.201 0.478 113.786 1.00 88.01 88 ASP B N 1
ATOM 6369 C CA . ASP C 1 88 ? -41.625 1.869 113.871 1.00 86.92 88 ASP B CA 1
ATOM 6370 C C . ASP C 1 88 ? -42.300 2.262 112.562 1.00 87.54 88 ASP B C 1
ATOM 6371 O O . ASP C 1 88 ? -41.741 2.050 111.481 1.00 88.32 88 ASP B O 1
ATOM 6376 N N . LEU C 1 89 ? -43.498 2.843 112.665 1.00 85.04 89 LEU B N 1
ATOM 6377 C CA . LEU C 1 89 ? -44.209 3.280 111.468 1.00 85.57 89 LEU B CA 1
ATOM 6378 C C . LEU C 1 89 ? -43.523 4.469 110.805 1.00 87.44 89 LEU B C 1
ATOM 6379 O O . LEU C 1 89 ? -43.602 4.623 109.580 1.00 85.79 89 LEU B O 1
ATOM 6384 N N . ASP C 1 90 ? -42.853 5.313 111.585 1.00 91.10 90 ASP B N 1
ATOM 6385 C CA . ASP C 1 90 ? -42.181 6.495 111.063 1.00 91.40 90 ASP B CA 1
ATOM 6386 C C . ASP C 1 90 ? -40.738 6.227 110.655 1.00 90.13 90 ASP B C 1
ATOM 6387 O O . ASP C 1 90 ? -40.033 7.167 110.272 1.00 92.54 90 ASP B O 1
ATOM 6392 N N . ALA C 1 91 ? -40.286 4.985 110.732 1.00 87.63 91 ALA B N 1
ATOM 6393 C CA . ALA C 1 91 ? -38.940 4.649 110.303 1.00 89.74 91 ALA B CA 1
ATOM 6394 C C . ALA C 1 91 ? -38.923 4.334 108.811 1.00 90.33 91 ALA B C 1
ATOM 6395 O O . ALA C 1 91 ? -39.891 3.786 108.275 1.00 88.12 91 ALA B O 1
ATOM 6397 N N . PRO C 1 92 ? -37.843 4.682 108.114 1.00 89.97 92 PRO B N 1
ATOM 6398 C CA . PRO C 1 92 ? -37.740 4.309 106.700 1.00 82.42 92 PRO B CA 1
ATOM 6399 C C . PRO C 1 92 ? -37.722 2.795 106.552 1.00 85.11 92 PRO B C 1
ATOM 6400 O O . PRO C 1 92 ? -37.125 2.083 107.360 1.00 93.21 92 PRO B O 1
ATOM 6404 N N . VAL C 1 93 ? -38.407 2.304 105.514 1.00 82.74 93 VAL B N 1
ATOM 6405 C CA . VAL C 1 93 ? -38.400 0.872 105.238 1.00 83.25 93 VAL B CA 1
ATOM 6406 C C . VAL C 1 93 ? -37.000 0.398 104.864 1.00 85.77 93 VAL B C 1
ATOM 6407 O O . VAL C 1 93 ? -36.666 -0.776 105.067 1.00 87.38 93 VAL B O 1
ATOM 6411 N N . ALA C 1 94 ? -36.147 1.299 104.367 1.00 89.10 94 ALA B N 1
ATOM 6412 C CA . ALA C 1 94 ? -34.753 0.953 104.118 1.00 93.03 94 ALA B CA 1
ATOM 6413 C C . ALA C 1 94 ? -34.012 0.592 105.399 1.00 92.63 94 ALA B C 1
ATOM 6414 O O . ALA C 1 94 ? -32.962 -0.056 105.333 1.00 92.79 94 ALA B O 1
ATOM 6416 N N . GLN C 1 95 ? -34.533 1.001 106.559 1.00 89.65 95 GLN B N 1
ATOM 6417 C CA . GLN C 1 95 ? -33.924 0.620 107.829 1.00 91.15 95 GLN B CA 1
ATOM 6418 C C . GLN C 1 95 ? -34.016 -0.884 108.053 1.00 93.29 95 GLN B C 1
ATOM 6419 O O . GLN C 1 95 ? -33.060 -1.507 108.531 1.00 95.15 95 GLN B O 1
ATOM 6425 N N . TYR C 1 96 ? -35.157 -1.486 107.713 1.00 91.21 96 TYR B N 1
ATOM 6426 C CA . TYR C 1 96 ? -35.334 -2.928 107.813 1.00 87.03 96 TYR B CA 1
ATOM 6427 C C . TYR C 1 96 ? -35.069 -3.657 106.503 1.00 93.56 96 TYR B C 1
ATOM 6428 O O . TYR C 1 96 ? -34.754 -4.851 106.530 1.00 92.24 96 TYR B O 1
ATOM 6437 N N . TRP C 1 97 ? -35.185 -2.968 105.368 1.00 96.09 97 TRP B N 1
ATOM 6438 C CA . TRP C 1 97 ? -35.031 -3.563 104.041 1.00 88.77 97 TRP B CA 1
ATOM 6439 C C . TRP C 1 97 ? -33.993 -2.736 103.293 1.00 90.71 97 TRP B C 1
ATOM 6440 O O . TRP C 1 97 ? -34.342 -1.807 102.553 1.00 93.33 97 TRP B O 1
ATOM 6451 N N . PRO C 1 98 ? -32.704 -3.052 103.459 1.00 93.18 98 PRO B N 1
ATOM 6452 C CA . PRO C 1 98 ? -31.657 -2.161 102.923 1.00 93.03 98 PRO B CA 1
ATOM 6453 C C . PRO C 1 98 ? -31.698 -1.991 101.413 1.00 92.07 98 PRO B C 1
ATOM 6454 O O . PRO C 1 98 ? -31.453 -0.885 100.916 1.00 91.46 98 PRO B O 1
ATOM 6458 N N . GLU C 1 99 ? -31.996 -3.057 100.666 1.00 89.80 99 GLU B N 1
ATOM 6459 C CA . GLU C 1 99 ? -32.026 -2.961 99.210 1.00 88.25 99 GLU B CA 1
ATOM 6460 C C . GLU C 1 99 ? -33.108 -2.012 98.712 1.00 85.81 99 GLU B C 1
ATOM 6461 O O . GLU C 1 99 ? -33.001 -1.501 97.592 1.00 88.60 99 GLU B O 1
ATOM 6467 N N . PHE C 1 100 ? -34.142 -1.762 99.520 1.00 85.85 100 PHE B N 1
ATOM 6468 C CA . PHE C 1 100 ? -35.228 -0.877 99.116 1.00 83.61 100 PHE B CA 1
ATOM 6469 C C . PHE C 1 100 ? -34.761 0.560 98.916 1.00 81.13 100 PHE B C 1
ATOM 6470 O O . PHE C 1 100 ? -35.428 1.323 98.210 1.00 78.76 100 PHE B O 1
ATOM 6478 N N . ALA C 1 101 ? -33.626 0.942 99.505 1.00 82.73 101 ALA B N 1
ATOM 6479 C CA . ALA C 1 101 ? -33.173 2.326 99.423 1.00 82.68 101 ALA B CA 1
ATOM 6480 C C . ALA C 1 101 ? -32.810 2.746 98.004 1.00 85.21 101 ALA B C 1
ATOM 6481 O O . ALA C 1 101 ? -32.687 3.946 97.740 1.00 83.97 101 ALA B O 1
ATOM 6483 N N . ALA C 1 102 ? -32.645 1.797 97.087 1.00 82.29 102 ALA B N 1
ATOM 6484 C CA . ALA C 1 102 ? -32.219 2.133 95.737 1.00 79.28 102 ALA B CA 1
ATOM 6485 C C . ALA C 1 102 ? -33.254 3.013 95.038 1.00 78.33 102 ALA B C 1
ATOM 6486 O O . ALA C 1 102 ? -34.437 3.036 95.392 1.00 78.05 102 ALA B O 1
ATOM 6488 N N . ALA C 1 103 ? -32.778 3.762 94.040 1.00 80.72 103 ALA B N 1
ATOM 6489 C CA . ALA C 1 103 ? -33.622 4.583 93.170 1.00 73.53 103 ALA B CA 1
ATOM 6490 C C . ALA C 1 103 ? -34.391 5.652 93.943 1.00 79.62 103 ALA B C 1
ATOM 6491 O O . ALA C 1 103 ? -35.519 6.000 93.584 1.00 80.41 103 ALA B O 1
ATOM 6493 N N . GLY C 1 104 ? -33.792 6.186 95.005 1.00 79.95 104 GLY B N 1
ATOM 6494 C CA . GLY C 1 104 ? -34.389 7.303 95.712 1.00 85.37 104 GLY B CA 1
ATOM 6495 C C . GLY C 1 104 ? -35.533 6.957 96.638 1.00 84.31 104 GLY B C 1
ATOM 6496 O O . GLY C 1 104 ? -36.386 7.811 96.900 1.00 81.77 104 GLY B O 1
ATOM 6497 N N . LYS C 1 105 ? -35.581 5.725 97.145 1.00 81.16 105 LYS B N 1
ATOM 6498 C CA . LYS C 1 105 ? -36.596 5.310 98.106 1.00 83.27 105 LYS B CA 1
ATOM 6499 C C . LYS C 1 105 ? -36.050 5.266 99.529 1.00 82.79 105 LYS B C 1
ATOM 6500 O O . LYS C 1 105 ? -36.468 4.425 100.333 1.00 82.19 105 LYS B O 1
ATOM 6506 N N . ASP C 1 106 ? -35.118 6.165 99.852 1.00 86.51 106 ASP B N 1
ATOM 6507 C CA . ASP C 1 106 ? -34.463 6.135 101.155 1.00 87.24 106 ASP B CA 1
ATOM 6508 C C . ASP C 1 106 ? -35.416 6.543 102.271 1.00 92.32 106 ASP B C 1
ATOM 6509 O O . ASP C 1 106 ? -35.347 6.003 103.380 1.00 94.87 106 ASP B O 1
ATOM 6514 N N . ARG C 1 107 ? -36.307 7.494 101.999 1.00 93.49 107 ARG B N 1
ATOM 6515 C CA . ARG C 1 107 ? -37.132 8.105 103.032 1.00 94.19 107 ARG B CA 1
ATOM 6516 C C . ARG C 1 107 ? -38.589 7.666 102.973 1.00 90.75 107 ARG B C 1
ATOM 6517 O O . ARG C 1 107 ? -39.433 8.268 103.645 1.00 91.86 107 ARG B O 1
ATOM 6525 N N . ILE C 1 108 ? -38.911 6.640 102.186 1.00 86.51 108 ILE B N 1
ATOM 6526 C CA . ILE C 1 108 ? -40.252 6.068 102.228 1.00 82.80 108 ILE B CA 1
ATOM 6527 C C . ILE C 1 108 ? -40.439 5.393 103.580 1.00 82.08 108 ILE B C 1
ATOM 6528 O O . ILE C 1 108 ? -39.689 4.480 103.943 1.00 83.59 108 ILE B O 1
ATOM 6533 N N . ARG C 1 109 ? -41.427 5.850 104.338 1.00 82.01 109 ARG B N 1
ATOM 6534 C CA . ARG C 1 109 ? -41.643 5.340 105.682 1.00 80.60 109 ARG B CA 1
ATOM 6535 C C . ARG C 1 109 ? -42.652 4.196 105.668 1.00 79.23 109 ARG B C 1
ATOM 6536 O O . ARG C 1 109 ? -43.449 4.046 104.739 1.00 77.94 109 ARG B O 1
ATOM 6544 N N . VAL C 1 110 ? -42.602 3.383 106.727 1.00 78.04 110 VAL B N 1
ATOM 6545 C CA . VAL C 1 110 ? -43.402 2.161 106.779 1.00 76.33 110 VAL B CA 1
ATOM 6546 C C . VAL C 1 110 ? -44.889 2.483 106.710 1.00 76.99 110 VAL B C 1
ATOM 6547 O O . VAL C 1 110 ? -45.662 1.773 106.054 1.00 71.19 110 VAL B O 1
ATOM 6551 N N . ARG C 1 111 ? -45.313 3.559 107.377 1.00 76.38 111 ARG B N 1
ATOM 6552 C CA . ARG C 1 111 ? -46.721 3.942 107.339 1.00 77.29 111 ARG B CA 1
ATOM 6553 C C . ARG C 1 111 ? -47.178 4.260 105.921 1.00 74.41 111 ARG B C 1
ATOM 6554 O O . ARG C 1 111 ? -48.352 4.061 105.589 1.00 70.78 111 ARG B O 1
ATOM 6562 N N . GLN C 1 112 ? -46.271 4.748 105.073 1.00 78.57 112 GLN B N 1
ATOM 6563 C CA . GLN C 1 112 ? -46.644 5.072 103.702 1.00 73.79 112 GLN B CA 1
ATOM 6564 C C . GLN C 1 112 ? -46.870 3.815 102.872 1.00 67.98 112 GLN B C 1
ATOM 6565 O O . GLN C 1 112 ? -47.606 3.855 101.879 1.00 68.82 112 GLN B O 1
ATOM 6571 N N . LEU C 1 113 ? -46.252 2.696 103.257 1.00 71.07 113 LEU B N 1
ATOM 6572 C CA . LEU C 1 113 ? -46.597 1.420 102.639 1.00 70.43 113 LEU B CA 1
ATOM 6573 C C . LEU C 1 113 ? -48.035 1.038 102.960 1.00 72.43 113 LEU B C 1
ATOM 6574 O O . LEU C 1 113 ? -48.771 0.559 102.089 1.00 69.81 113 LEU B O 1
ATOM 6579 N N . LEU C 1 114 ? -48.455 1.253 104.208 1.00 74.94 114 LEU B N 1
ATOM 6580 C CA . LEU C 1 114 ? -49.783 0.852 104.649 1.00 69.46 114 LEU B CA 1
ATOM 6581 C C . LEU C 1 114 ? -50.873 1.828 104.225 1.00 71.22 114 LEU B C 1
ATOM 6582 O O . LEU C 1 114 ? -52.055 1.475 104.287 1.00 70.99 114 LEU B O 1
ATOM 6587 N N . SER C 1 115 ? -50.511 3.037 103.799 1.00 71.95 115 SER B N 1
ATOM 6588 C CA . SER C 1 115 ? -51.485 4.039 103.384 1.00 68.22 115 SER B CA 1
ATOM 6589 C C . SER C 1 115 ? -51.507 4.245 101.875 1.00 70.52 115 SER B C 1
ATOM 6590 O O . SER C 1 115 ? -52.173 5.169 101.396 1.00 69.52 115 SER B O 1
ATOM 6593 N N . HIS C 1 116 ? -50.790 3.408 101.120 1.00 69.10 116 HIS B N 1
ATOM 6594 C CA . HIS C 1 116 ? -50.742 3.480 99.659 1.00 70.57 116 HIS B CA 1
ATOM 6595 C C . HIS C 1 116 ? -50.191 4.817 99.169 1.00 69.12 116 HIS B C 1
ATOM 6596 O O . HIS C 1 116 ? -50.558 5.293 98.092 1.00 69.74 116 HIS B O 1
ATOM 6603 N N . THR C 1 117 ? -49.305 5.433 99.950 1.00 65.25 117 THR B N 1
ATOM 6604 C CA . THR C 1 117 ? -48.675 6.693 99.579 1.00 69.48 117 THR B CA 1
ATOM 6605 C C . THR C 1 117 ? -47.178 6.545 99.339 1.00 68.96 117 THR B C 1
ATOM 6606 O O . THR C 1 117 ? -46.469 7.554 99.251 1.00 71.49 117 THR B O 1
ATOM 6610 N N . SER C 1 118 ? -46.682 5.310 99.226 1.00 68.34 118 SER B N 1
ATOM 6611 C CA . SER C 1 118 ? -45.252 5.076 99.066 1.00 68.66 118 SER B CA 1
ATOM 6612 C C . SER C 1 118 ? -44.738 5.488 97.693 1.00 68.14 118 SER B C 1
ATOM 6613 O O . SER C 1 118 ? -43.548 5.788 97.557 1.00 69.56 118 SER B O 1
ATOM 6616 N N . GLY C 1 119 ? -45.599 5.512 96.679 1.00 61.85 119 GLY B N 1
ATOM 6617 C CA . GLY C 1 119 ? -45.165 5.731 95.320 1.00 66.44 119 GLY B CA 1
ATOM 6618 C C . GLY C 1 119 ? -44.901 4.467 94.532 1.00 68.25 119 GLY B C 1
ATOM 6619 O O . GLY C 1 119 ? -44.760 4.539 93.305 1.00 65.44 119 GLY B O 1
ATOM 6620 N N . VAL C 1 120 ? -44.826 3.313 95.195 1.00 65.82 120 VAL B N 1
ATOM 6621 C CA . VAL C 1 120 ? -44.655 2.043 94.503 1.00 62.54 120 VAL B CA 1
ATOM 6622 C C . VAL C 1 120 ? -45.976 1.290 94.556 1.00 63.16 120 VAL B C 1
ATOM 6623 O O . VAL C 1 120 ? -46.203 0.474 95.455 1.00 65.50 120 VAL B O 1
ATOM 6627 N N . SER C 1 121 ? -46.838 1.528 93.571 1.00 66.26 121 SER B N 1
ATOM 6628 C CA . SER C 1 121 ? -48.162 0.924 93.536 1.00 67.42 121 SER B CA 1
ATOM 6629 C C . SER C 1 121 ? -48.213 -0.323 92.667 1.00 68.87 121 SER B C 1
ATOM 6630 O O . SER C 1 121 ? -49.273 -0.950 92.566 1.00 68.41 121 SER B O 1
ATOM 6633 N N . GLY C 1 122 ? -47.104 -0.692 92.048 1.00 65.05 122 GLY B N 1
ATOM 6634 C CA . GLY C 1 122 ? -47.084 -1.853 91.193 1.00 66.77 122 GLY B CA 1
ATOM 6635 C C . GLY C 1 122 ? -45.678 -2.161 90.736 1.00 68.97 122 GLY B C 1
ATOM 6636 O O . GLY C 1 122 ? -44.702 -1.673 91.306 1.00 63.12 122 GLY B O 1
ATOM 6637 N N . TRP C 1 123 ? -45.591 -2.977 89.691 1.00 67.13 123 TRP B N 1
ATOM 6638 C CA . TRP C 1 123 ? -44.321 -3.447 89.164 1.00 67.95 123 TRP B CA 1
ATOM 6639 C C . TRP C 1 123 ? -43.995 -2.752 87.852 1.00 68.51 123 TRP B C 1
ATOM 6640 O O . TRP C 1 123 ? -44.887 -2.479 87.042 1.00 67.06 123 TRP B O 1
ATOM 6651 N N . ASP C 1 124 ? -42.712 -2.474 87.644 1.00 70.89 124 ASP B N 1
ATOM 6652 C CA . ASP C 1 124 ? -42.266 -2.003 86.346 1.00 71.24 124 ASP B CA 1
ATOM 6653 C C . ASP C 1 124 ? -42.484 -3.100 85.304 1.00 74.97 124 ASP B C 1
ATOM 6654 O O . ASP C 1 124 ? -42.517 -4.293 85.621 1.00 72.35 124 ASP B O 1
ATOM 6659 N N . GLN C 1 125 ? -42.607 -2.677 84.043 1.00 80.15 125 GLN B N 1
ATOM 6660 C CA . GLN C 1 125 ? -43.445 -3.405 83.089 1.00 80.41 125 GLN B CA 1
ATOM 6661 C C . GLN C 1 125 ? -43.117 -4.885 82.943 1.00 92.63 125 GLN B C 1
ATOM 6662 O O . GLN C 1 125 ? -44.046 -5.702 83.068 1.00 101.56 125 GLN B O 1
ATOM 6668 N N . PRO C 1 126 ? -41.861 -5.323 82.723 1.00 86.29 126 PRO B N 1
ATOM 6669 C CA . PRO C 1 126 ? -41.692 -6.752 82.433 1.00 78.37 126 PRO B CA 1
ATOM 6670 C C . PRO C 1 126 ? -42.106 -7.549 83.654 1.00 79.23 126 PRO B C 1
ATOM 6671 O O . PRO C 1 126 ? -41.360 -7.685 84.629 1.00 78.14 126 PRO B O 1
ATOM 6675 N N . PHE C 1 127 ? -43.325 -8.078 83.584 1.00 72.70 127 PHE B N 1
ATOM 6676 C CA . PHE C 1 127 ? -43.957 -8.704 84.739 1.00 80.12 127 PHE B CA 1
ATOM 6677 C C . PHE C 1 127 ? -45.167 -9.490 84.272 1.00 81.62 127 PHE B C 1
ATOM 6678 O O . PHE C 1 127 ? -46.066 -8.931 83.634 1.00 89.57 127 PHE B O 1
ATOM 6686 N N . THR C 1 128 ? -45.188 -10.775 84.597 1.00 81.26 128 THR B N 1
ATOM 6687 C CA . THR C 1 128 ? -46.258 -11.689 84.247 1.00 85.71 128 THR B CA 1
ATOM 6688 C C . THR C 1 128 ? -46.840 -12.289 85.521 1.00 88.81 128 THR B C 1
ATOM 6689 O O . THR C 1 128 ? -46.308 -12.107 86.620 1.00 86.35 128 THR B O 1
ATOM 6693 N N . LEU C 1 129 ? -47.957 -13.006 85.363 1.00 86.60 129 LEU B N 1
ATOM 6694 C CA . LEU C 1 129 ? -48.513 -13.746 86.489 1.00 88.29 129 LEU B CA 1
ATOM 6695 C C . LEU C 1 129 ? -47.540 -14.813 86.974 1.00 86.83 129 LEU B C 1
ATOM 6696 O O . LEU C 1 129 ? -47.483 -15.106 88.173 1.00 88.58 129 LEU B O 1
ATOM 6701 N N . GLU C 1 130 ? -46.756 -15.392 86.062 1.00 84.44 130 GLU B N 1
ATOM 6702 C CA . GLU C 1 130 ? -45.685 -16.292 86.474 1.00 90.02 130 GLU B CA 1
ATOM 6703 C C . GLU C 1 130 ? -44.684 -15.581 87.376 1.00 85.51 130 GLU B C 1
ATOM 6704 O O . GLU C 1 130 ? -44.089 -16.208 88.260 1.00 87.07 130 GLU B O 1
ATOM 6710 N N . ASN C 1 131 ? -44.497 -14.274 87.179 1.00 89.01 131 ASN B N 1
ATOM 6711 C CA . ASN C 1 131 ? -43.575 -13.522 88.024 1.00 86.28 131 ASN B CA 1
ATOM 6712 C C . ASN C 1 131 ? -44.159 -13.282 89.411 1.00 82.12 131 ASN B C 1
ATOM 6713 O O . ASN C 1 131 ? -43.439 -13.355 90.413 1.00 82.53 131 ASN B O 1
ATOM 6718 N N . ILE C 1 132 ? -45.461 -12.989 89.494 1.00 79.44 132 ILE B N 1
ATOM 6719 C CA . ILE C 1 132 ? -46.068 -12.713 90.791 1.00 81.27 132 ILE B CA 1
ATOM 6720 C C . ILE C 1 132 ? -46.231 -13.982 91.618 1.00 82.33 132 ILE B C 1
ATOM 6721 O O . ILE C 1 132 ? -46.357 -13.903 92.846 1.00 79.95 132 ILE B O 1
ATOM 6726 N N . CYS C 1 133 ? -46.222 -15.155 90.982 1.00 84.69 133 CYS B N 1
ATOM 6727 C CA . CYS C 1 133 ? -46.247 -16.413 91.718 1.00 78.86 133 CYS B CA 1
ATOM 6728 C C . CYS C 1 133 ? -44.887 -16.780 92.293 1.00 82.50 133 CYS B C 1
ATOM 6729 O O . CYS C 1 133 ? -44.788 -17.767 93.029 1.00 84.38 133 CYS B O 1
ATOM 6732 N N . ASP C 1 134 ? -43.845 -16.018 91.969 1.00 84.64 134 ASP B N 1
ATOM 6733 C CA . ASP C 1 134 ? -42.526 -16.174 92.569 1.00 83.25 134 ASP B CA 1
ATOM 6734 C C . ASP C 1 134 ? -42.398 -15.121 93.665 1.00 81.98 134 ASP B C 1
ATOM 6735 O O . ASP C 1 134 ? -42.288 -13.925 93.374 1.00 84.70 134 ASP B O 1
ATOM 6740 N N . ASP C 1 135 ? -42.412 -15.571 94.921 1.00 80.86 135 ASP B N 1
ATOM 6741 C CA . ASP C 1 135 ? -42.463 -14.649 96.053 1.00 82.45 135 ASP B CA 1
ATOM 6742 C C . ASP C 1 135 ? -41.238 -13.742 96.091 1.00 84.20 135 ASP B C 1
ATOM 6743 O O . ASP C 1 135 ? -41.357 -12.512 96.059 1.00 85.70 135 ASP B O 1
ATOM 6748 N N . GLU C 1 136 ? -40.044 -14.336 96.158 1.00 83.75 136 GLU B N 1
ATOM 6749 C CA . GLU C 1 136 ? -38.835 -13.537 96.327 1.00 85.04 136 GLU B CA 1
ATOM 6750 C C . GLU C 1 136 ? -38.491 -12.746 95.072 1.00 83.47 136 GLU B C 1
ATOM 6751 O O . GLU C 1 136 ? -37.891 -11.670 95.170 1.00 85.84 136 GLU B O 1
ATOM 6757 N N . TYR C 1 137 ? -38.852 -13.253 93.891 1.00 75.65 137 TYR B N 1
ATOM 6758 C CA . TYR C 1 137 ? -38.597 -12.501 92.666 1.00 80.46 137 TYR B CA 1
ATOM 6759 C C . TYR C 1 137 ? -39.450 -11.240 92.614 1.00 79.91 137 TYR B C 1
ATOM 6760 O O . TYR C 1 137 ? -38.934 -10.139 92.389 1.00 75.29 137 TYR B O 1
ATOM 6769 N N . ALA C 1 138 ? -40.762 -11.385 92.820 1.00 79.35 138 ALA B N 1
ATOM 6770 C CA . ALA C 1 138 ? -41.641 -10.220 92.839 1.00 75.67 138 ALA B CA 1
ATOM 6771 C C . ALA C 1 138 ? -41.261 -9.254 93.952 1.00 72.78 138 ALA B C 1
ATOM 6772 O O . ALA C 1 138 ? -41.437 -8.039 93.807 1.00 67.25 138 ALA B O 1
ATOM 6774 N N . THR C 1 139 ? -40.735 -9.771 95.063 1.00 74.22 139 THR B N 1
ATOM 6775 C CA . THR C 1 139 ? -40.292 -8.902 96.148 1.00 74.06 139 THR B CA 1
ATOM 6776 C C . THR C 1 139 ? -39.004 -8.177 95.777 1.00 73.30 139 THR B C 1
ATOM 6777 O O . THR C 1 139 ? -38.883 -6.962 95.979 1.00 72.30 139 THR B O 1
ATOM 6781 N N . ALA C 1 140 ? -38.028 -8.908 95.232 1.00 72.39 140 ALA B N 1
ATOM 6782 C CA . ALA C 1 140 ? -36.753 -8.295 94.872 1.00 72.93 140 ALA B CA 1
ATOM 6783 C C . ALA C 1 140 ? -36.911 -7.275 93.752 1.00 70.04 140 ALA B C 1
ATOM 6784 O O . ALA C 1 140 ? -36.168 -6.289 93.707 1.00 70.45 140 ALA B O 1
ATOM 6786 N N . ARG C 1 141 ? -37.863 -7.496 92.841 1.00 68.53 141 ARG B N 1
ATOM 6787 C CA . ARG C 1 141 ? -38.074 -6.551 91.748 1.00 67.68 141 ARG B CA 1
ATOM 6788 C C . ARG C 1 141 ? -38.497 -5.185 92.272 1.00 72.55 141 ARG B C 1
ATOM 6789 O O . ARG C 1 141 ? -38.093 -4.151 91.728 1.00 72.63 141 ARG B O 1
ATOM 6797 N N . LEU C 1 142 ? -39.305 -5.161 93.335 1.00 74.97 142 LEU B N 1
ATOM 6798 C CA . LEU C 1 142 ? -39.808 -3.895 93.860 1.00 69.41 142 LEU B CA 1
ATOM 6799 C C . LEU C 1 142 ? -38.696 -3.042 94.456 1.00 73.88 142 LEU B C 1
ATOM 6800 O O . LEU C 1 142 ? -38.744 -1.811 94.359 1.00 70.63 142 LEU B O 1
ATOM 6805 N N . ALA C 1 143 ? -37.694 -3.670 95.075 1.00 74.35 143 ALA B N 1
ATOM 6806 C CA . ALA C 1 143 ? -36.613 -2.916 95.700 1.00 74.77 143 ALA B CA 1
ATOM 6807 C C . ALA C 1 143 ? -35.773 -2.148 94.688 1.00 78.41 143 ALA B C 1
ATOM 6808 O O . ALA C 1 143 ? -35.107 -1.179 95.066 1.00 79.48 143 ALA B O 1
ATOM 6810 N N . THR C 1 144 ? -35.789 -2.551 93.420 1.00 71.27 144 THR B N 1
ATOM 6811 C CA . THR C 1 144 ? -34.986 -1.901 92.394 1.00 73.54 144 THR B CA 1
ATOM 6812 C C . THR C 1 144 ? -35.684 -0.718 91.738 1.00 75.81 144 THR B C 1
ATOM 6813 O O . THR C 1 144 ? -35.026 0.051 91.029 1.00 75.56 144 THR B O 1
ATOM 6817 N N . GLN C 1 145 ? -36.983 -0.549 91.956 1.00 72.63 145 GLN B N 1
ATOM 6818 C CA . GLN C 1 145 ? -37.764 0.426 91.212 1.00 69.26 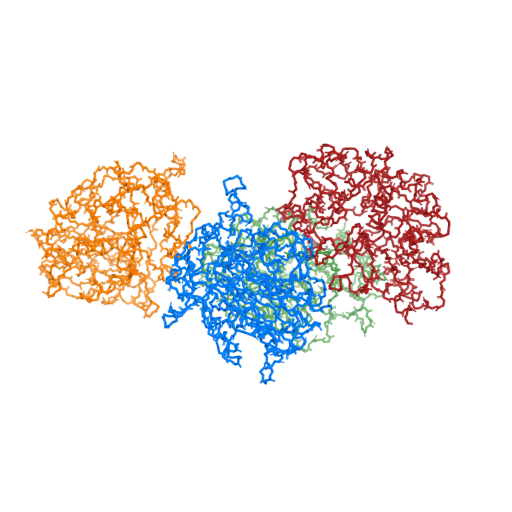145 GLN B CA 1
ATOM 6819 C C . GLN C 1 145 ? -37.691 1.808 91.850 1.00 72.20 145 GLN B C 1
ATOM 6820 O O . GLN C 1 145 ? -37.378 1.966 93.032 1.00 78.32 145 GLN B O 1
ATOM 6826 N N . ALA C 1 146 ? -37.992 2.818 91.036 1.00 70.45 146 ALA B N 1
ATOM 6827 C CA . ALA C 1 146 ? -38.129 4.211 91.426 1.00 75.59 146 ALA B CA 1
ATOM 6828 C C . ALA C 1 146 ? -39.593 4.535 91.705 1.00 71.12 146 ALA B C 1
ATOM 6829 O O . ALA C 1 146 ? -40.493 3.921 91.122 1.00 66.46 146 ALA B O 1
ATOM 6831 N N . PRO C 1 147 ? -39.861 5.483 92.602 1.00 70.84 147 PRO B N 1
ATOM 6832 C CA . PRO C 1 147 ? -41.253 5.848 92.887 1.00 69.01 147 PRO B CA 1
ATOM 6833 C C . PRO C 1 147 ? -41.938 6.422 91.655 1.00 67.59 147 PRO B C 1
ATOM 6834 O O . PRO C 1 147 ? -41.377 7.256 90.941 1.00 73.38 147 PRO B O 1
ATOM 6838 N N . TRP C 1 148 ? -43.164 5.959 91.408 1.00 68.24 148 TRP B N 1
ATOM 6839 C CA . TRP C 1 148 ? -43.933 6.442 90.269 1.00 65.05 148 TRP B CA 1
ATOM 6840 C C . TRP C 1 148 ? -44.516 7.827 90.506 1.00 66.27 148 TRP B C 1
ATOM 6841 O O . TRP C 1 148 ? -44.883 8.506 89.541 1.00 70.33 148 TRP B O 1
ATOM 6852 N N . TRP C 1 149 ? -44.610 8.255 91.762 1.00 68.41 149 TRP B N 1
ATOM 6853 C CA . TRP C 1 149 ? -44.974 9.624 92.094 1.00 68.60 149 TRP B CA 1
ATOM 6854 C C . TRP C 1 149 ? -44.256 10.004 93.381 1.00 67.98 149 TRP B C 1
ATOM 6855 O O . TRP C 1 149 ? -43.638 9.166 94.042 1.00 71.11 149 TRP B O 1
ATOM 6866 N N . GLU C 1 150 ? -44.338 11.279 93.726 1.00 71.14 150 GLU B N 1
ATOM 6867 C CA . GLU C 1 150 ? -43.648 11.782 94.908 1.00 76.57 150 GLU B CA 1
ATOM 6868 C C . GLU C 1 150 ? -44.261 11.181 96.167 1.00 77.51 150 GLU B C 1
ATOM 6869 O O . GLU C 1 150 ? -45.454 11.392 96.424 1.00 73.67 150 GLU B O 1
ATOM 6875 N N . PRO C 1 151 ? -43.499 10.436 96.970 1.00 75.09 151 PRO B N 1
ATOM 6876 C CA . PRO C 1 151 ? -44.085 9.769 98.140 1.00 73.59 151 PRO B CA 1
ATOM 6877 C C . PRO C 1 151 ? -44.696 10.763 99.116 1.00 76.11 151 PRO B C 1
ATOM 6878 O O . PRO C 1 151 ? -44.176 11.861 99.325 1.00 74.88 151 PRO B O 1
ATOM 6882 N N . GLY C 1 152 ? -45.817 10.361 99.716 1.00 74.70 152 GLY B N 1
ATOM 6883 C CA . GLY C 1 152 ? -46.539 11.193 100.653 1.00 70.83 152 GLY B CA 1
ATOM 6884 C C . GLY C 1 152 ? -47.420 12.255 100.035 1.00 71.95 152 GLY B C 1
ATOM 6885 O O . GLY C 1 152 ? -48.303 12.781 100.723 1.00 73.79 152 GLY B O 1
ATOM 6886 N N . THR C 1 153 ? -47.214 12.594 98.760 1.00 67.88 153 THR B N 1
ATOM 6887 C CA . THR C 1 153 ? -48.007 13.643 98.130 1.00 71.32 153 THR B CA 1
ATOM 6888 C C . THR C 1 153 ? -49.386 13.153 97.715 1.00 70.19 153 THR B C 1
ATOM 6889 O O . THR C 1 153 ? -50.350 13.925 97.753 1.00 79.32 153 THR B O 1
ATOM 6893 N N . ALA C 1 154 ? -49.502 11.890 97.316 1.00 70.08 154 ALA B N 1
ATOM 6894 C CA . ALA C 1 154 ? -50.773 11.345 96.866 1.00 70.76 154 ALA B CA 1
ATOM 6895 C C . ALA C 1 154 ? -50.854 9.884 97.278 1.00 72.23 154 ALA B C 1
ATOM 6896 O O . ALA C 1 154 ? -49.879 9.291 97.746 1.00 72.68 154 ALA B O 1
ATOM 6898 N N . SER C 1 155 ? -52.037 9.308 97.098 1.00 72.12 155 SER B N 1
ATOM 6899 C CA . SER C 1 155 ? -52.267 7.895 97.354 1.00 71.01 155 SER B CA 1
ATOM 6900 C C . SER C 1 155 ? -52.500 7.182 96.031 1.00 71.14 155 SER B C 1
ATOM 6901 O O . SER C 1 155 ? -53.307 7.631 95.210 1.00 66.87 155 SER B O 1
ATOM 6904 N N . GLY C 1 156 ? -51.776 6.087 95.822 1.00 72.53 156 GLY B N 1
ATOM 6905 C CA . GLY C 1 156 ? -51.987 5.234 94.672 1.00 65.97 156 GLY B CA 1
ATOM 6906 C C . GLY C 1 156 ? -52.143 3.798 95.119 1.00 68.13 156 GLY B C 1
ATOM 6907 O O . GLY C 1 156 ? -51.222 3.222 95.706 1.00 70.44 156 GLY B O 1
ATOM 6908 N N . TYR C 1 157 ? -53.309 3.214 94.846 1.00 70.24 157 TYR B N 1
ATOM 6909 C CA . TYR C 1 157 ? -53.681 1.913 95.390 1.00 69.80 157 TYR B CA 1
ATOM 6910 C C . TYR C 1 157 ? -52.673 0.825 95.036 1.00 72.84 157 TYR B C 1
ATOM 6911 O O . TYR C 1 157 ? -52.512 0.472 93.863 1.00 69.54 157 TYR B O 1
ATOM 6920 N N . HIS C 1 158 ? -51.994 0.288 96.052 1.00 68.30 158 HIS B N 1
ATOM 6921 C CA . HIS C 1 158 ? -51.050 -0.817 95.882 1.00 66.43 158 HIS B CA 1
ATOM 6922 C C . HIS C 1 158 ? -51.861 -2.087 95.646 1.00 68.14 158 HIS B C 1
ATOM 6923 O O . HIS C 1 158 ? -52.059 -2.916 96.537 1.00 74.23 158 HIS B O 1
ATOM 6930 N N . ALA C 1 159 ? -52.330 -2.243 94.405 1.00 66.29 159 ALA B N 1
ATOM 6931 C CA . ALA C 1 159 ? -53.358 -3.237 94.110 1.00 65.56 159 ALA B CA 1
ATOM 6932 C C . ALA C 1 159 ? -52.871 -4.656 94.385 1.00 75.45 159 ALA B C 1
ATOM 6933 O O . ALA C 1 159 ? -53.537 -5.427 95.086 1.00 77.76 159 ALA B O 1
ATOM 6935 N N . LEU C 1 160 ? -51.711 -5.024 93.840 1.00 73.00 160 LEU B N 1
ATOM 6936 C CA . LEU C 1 160 ? -51.238 -6.397 93.924 1.00 68.53 160 LEU B CA 1
ATOM 6937 C C . LEU C 1 160 ? -49.901 -6.562 94.633 1.00 68.72 160 LEU B C 1
ATOM 6938 O O . LEU C 1 160 ? -49.501 -7.704 94.888 1.00 75.30 160 LEU B O 1
ATOM 6943 N N . ASN C 1 161 ? -49.206 -5.476 94.968 1.00 68.54 161 ASN B N 1
ATOM 6944 C CA . ASN C 1 161 ? -47.919 -5.556 95.648 1.00 68.05 161 ASN B CA 1
ATOM 6945 C C . ASN C 1 161 ? -47.980 -5.113 97.103 1.00 70.10 161 ASN B C 1
ATOM 6946 O O . ASN C 1 161 ? -46.934 -5.038 97.756 1.00 72.38 161 ASN B O 1
ATOM 6951 N N . TYR C 1 162 ? -49.174 -4.813 97.622 1.00 73.84 162 TYR B N 1
ATOM 6952 C CA . TYR C 1 162 ? -49.309 -4.363 99.005 1.00 71.28 162 TYR B CA 1
ATOM 6953 C C . TYR C 1 162 ? -48.720 -5.376 99.980 1.00 69.93 162 TYR B C 1
ATOM 6954 O O . TYR C 1 162 ? -48.060 -5.000 100.956 1.00 69.18 162 TYR B O 1
ATOM 6963 N N . GLY C 1 163 ? -48.940 -6.668 99.727 1.00 78.81 163 GLY B N 1
ATOM 6964 C CA . GLY C 1 163 ? -48.404 -7.691 100.607 1.00 74.81 163 GLY B CA 1
ATOM 6965 C C . GLY C 1 163 ? -46.919 -7.930 100.443 1.00 72.29 163 GLY B C 1
ATOM 6966 O O . GLY C 1 163 ? -46.238 -8.272 101.413 1.00 69.40 163 GLY B O 1
ATOM 6967 N N . HIS C 1 164 ? -46.395 -7.761 99.227 1.00 69.08 164 HIS B N 1
ATOM 6968 C CA . HIS C 1 164 ? -44.975 -8.011 98.998 1.00 66.88 164 HIS B CA 1
ATOM 6969 C C . HIS C 1 164 ? -44.107 -6.968 99.691 1.00 70.82 164 HIS B C 1
ATOM 6970 O O . HIS C 1 164 ? -43.046 -7.298 100.234 1.00 75.38 164 HIS B O 1
ATOM 6977 N N . LEU C 1 165 ? -44.541 -5.707 99.686 1.00 68.59 165 LEU B N 1
ATOM 6978 C CA . LEU C 1 165 ? -43.762 -4.653 100.329 1.00 73.76 165 LEU B CA 1
ATOM 6979 C C . LEU C 1 165 ? -43.791 -4.795 101.846 1.00 79.03 165 LEU B C 1
ATOM 6980 O O . LEU C 1 165 ? -42.747 -4.742 102.505 1.00 79.12 165 LEU B O 1
ATOM 6985 N N . ILE C 1 166 ? -44.982 -4.977 102.418 1.00 75.11 166 ILE B N 1
ATOM 6986 C CA . ILE C 1 166 ? -45.097 -5.108 103.866 1.00 75.86 166 ILE B CA 1
ATOM 6987 C C . ILE C 1 166 ? -44.613 -6.480 104.321 1.00 76.54 166 ILE B C 1
ATOM 6988 O O . ILE C 1 166 ? -43.973 -6.611 105.372 1.00 77.32 166 ILE B O 1
ATOM 6993 N N . GLY C 1 167 ? -44.894 -7.520 103.532 1.00 74.22 167 GLY B N 1
ATOM 6994 C CA . GLY C 1 167 ? -44.490 -8.864 103.914 1.00 78.62 167 GLY B CA 1
ATOM 6995 C C . GLY C 1 167 ? -42.988 -9.040 104.014 1.00 83.95 167 GLY B C 1
ATOM 6996 O O . GLY C 1 167 ? -42.507 -9.851 104.809 1.00 86.93 167 GLY B O 1
ATOM 6997 N N . GLU C 1 168 ? -42.226 -8.293 103.211 1.00 84.16 168 GLU B N 1
ATOM 6998 C CA . GLU C 1 168 ? -40.773 -8.367 103.312 1.00 84.75 168 GLU B CA 1
ATOM 6999 C C . GLU C 1 168 ? -40.262 -7.639 104.551 1.00 80.89 168 GLU B C 1
ATOM 7000 O O . GLU C 1 168 ? -39.215 -8.006 105.095 1.00 85.19 168 GLU B O 1
ATOM 7006 N N . VAL C 1 169 ? -40.988 -6.617 105.012 1.00 82.44 169 VAL B N 1
ATOM 7007 C CA . VAL C 1 169 ? -40.624 -5.944 106.255 1.00 84.93 169 VAL B CA 1
ATOM 7008 C C . VAL C 1 169 ? -40.872 -6.864 107.446 1.00 86.28 169 VAL B C 1
ATOM 7009 O O . VAL C 1 169 ? -40.026 -7.002 108.336 1.00 86.51 169 VAL B O 1
ATOM 7013 N N . VAL C 1 170 ? -42.032 -7.522 107.467 1.00 84.35 170 VAL B N 1
ATOM 7014 C CA . VAL C 1 170 ? -42.383 -8.427 108.557 1.00 86.51 170 VAL B CA 1
ATOM 7015 C C . VAL C 1 170 ? -41.414 -9.600 108.652 1.00 88.61 170 VAL B C 1
ATOM 7016 O O . VAL C 1 170 ? -41.117 -10.069 109.756 1.00 95.64 170 VAL B O 1
ATOM 7020 N N . ARG C 1 171 ? -40.869 -10.040 107.518 1.00 87.70 171 ARG B N 1
ATOM 7021 C CA . ARG C 1 171 ? -40.008 -11.212 107.516 1.00 87.93 171 ARG B CA 1
ATOM 7022 C C . ARG C 1 171 ? -38.562 -10.857 107.848 1.00 88.38 171 ARG B C 1
ATOM 7023 O O . ARG C 1 171 ? -37.861 -11.653 108.481 1.00 92.19 171 ARG B O 1
ATOM 7031 N N . ARG C 1 172 ? -38.103 -9.670 107.448 1.00 85.14 172 ARG B N 1
ATOM 7032 C CA . ARG C 1 172 ? -36.773 -9.220 107.833 1.00 86.98 172 ARG B CA 1
ATOM 7033 C C . ARG C 1 172 ? -36.698 -8.802 109.296 1.00 93.23 172 ARG B C 1
ATOM 7034 O O . ARG C 1 172 ? -35.591 -8.642 109.822 1.00 96.22 172 ARG B O 1
ATOM 7042 N N . ILE C 1 173 ? -37.839 -8.626 109.961 1.00 90.69 173 ILE B N 1
ATOM 7043 C CA . ILE C 1 173 ? -37.869 -8.298 111.382 1.00 89.46 173 ILE B CA 1
ATOM 7044 C C . ILE C 1 173 ? -38.108 -9.570 112.184 1.00 89.36 173 ILE B C 1
ATOM 7045 O O . ILE C 1 173 ? -37.284 -9.958 113.019 1.00 91.87 173 ILE B O 1
ATOM 7050 N N . ASP C 1 174 ? -39.241 -10.228 111.929 1.00 89.71 174 ASP B N 1
ATOM 7051 C CA . ASP C 1 174 ? -39.616 -11.411 112.696 1.00 85.44 174 ASP B CA 1
ATOM 7052 C C . ASP C 1 174 ? -38.788 -12.626 112.294 1.00 90.51 174 ASP B C 1
ATOM 7053 O O . ASP C 1 174 ? -38.197 -13.294 113.149 1.00 95.29 174 ASP B O 1
ATOM 7058 N N . GLY C 1 175 ? -38.736 -12.930 110.995 1.00 90.49 175 GLY B N 1
ATOM 7059 C CA . GLY C 1 175 ? -38.021 -14.084 110.474 1.00 85.09 175 GLY B CA 1
ATOM 7060 C C . GLY C 1 175 ? -38.886 -15.001 109.633 1.00 85.74 175 GLY B C 1
ATOM 7061 O O . GLY C 1 175 ? -38.383 -15.635 108.699 1.00 85.90 175 GLY B O 1
ATOM 7062 N N . ARG C 1 176 ? -40.174 -15.085 109.947 1.00 88.17 176 ARG B N 1
ATOM 7063 C CA . ARG C 1 176 ? -41.105 -15.906 109.189 1.00 89.62 176 ARG B CA 1
ATOM 7064 C C . ARG C 1 176 ? -41.665 -15.122 108.010 1.00 88.46 176 ARG B C 1
ATOM 7065 O O . ARG C 1 176 ? -41.731 -13.891 108.033 1.00 87.09 176 ARG B O 1
ATOM 7073 N N . THR C 1 177 ? -42.074 -15.852 106.976 1.00 88.16 177 THR B N 1
ATOM 7074 C CA . THR C 1 177 ? -42.769 -15.225 105.864 1.00 84.73 177 THR B CA 1
ATOM 7075 C C . THR C 1 177 ? -44.109 -14.666 106.336 1.00 88.41 177 THR B C 1
ATOM 7076 O O . THR C 1 177 ? -44.635 -15.043 107.386 1.00 95.14 177 THR B O 1
ATOM 7080 N N . LEU C 1 178 ? -44.660 -13.743 105.544 1.00 85.00 178 LEU B N 1
ATOM 7081 C CA . LEU C 1 178 ? -45.927 -13.120 105.915 1.00 85.85 178 LEU B CA 1
ATOM 7082 C C . LEU C 1 178 ? -47.044 -14.151 106.006 1.00 82.88 178 LEU B C 1
ATOM 7083 O O . LEU C 1 178 ? -47.895 -14.079 106.901 1.00 86.27 178 LEU B O 1
ATOM 7088 N N . GLY C 1 179 ? -47.055 -15.124 105.093 1.00 82.23 179 GLY B N 1
ATOM 7089 C CA . GLY C 1 179 ? -48.093 -16.140 105.122 1.00 89.73 179 GLY B CA 1
ATOM 7090 C C . GLY C 1 179 ? -48.025 -17.015 106.360 1.00 94.11 179 GLY B C 1
ATOM 7091 O O . GLY C 1 179 ? -49.056 -17.409 106.911 1.00 93.72 179 GLY B O 1
ATOM 7092 N N . ARG C 1 180 ? -46.811 -17.331 106.814 1.00 91.30 180 ARG B N 1
ATOM 7093 C CA . ARG C 1 180 ? -46.658 -18.138 108.020 1.00 97.50 180 ARG B CA 1
ATOM 7094 C C . ARG C 1 180 ? -46.923 -17.317 109.276 1.00 94.71 180 ARG B C 1
ATOM 7095 O O . ARG C 1 180 ? -47.527 -17.818 110.233 1.00 97.94 180 ARG B O 1
ATOM 7103 N N . PHE C 1 181 ? -46.477 -16.058 109.288 1.00 89.13 181 PHE B N 1
ATOM 7104 C CA . PHE C 1 181 ? -46.739 -15.180 110.424 1.00 86.32 181 PHE B CA 1
ATOM 7105 C C . PHE C 1 181 ? -48.236 -15.032 110.669 1.00 89.24 181 PHE B C 1
ATOM 7106 O O . PHE C 1 181 ? -48.689 -15.047 111.819 1.00 90.77 181 PHE B O 1
ATOM 7114 N N . ILE C 1 182 ? -49.019 -14.894 109.597 1.00 86.79 182 ILE B N 1
ATOM 7115 C CA . ILE C 1 182 ? -50.471 -14.832 109.736 1.00 89.59 182 ILE B CA 1
ATOM 7116 C C . ILE C 1 182 ? -51.008 -16.137 110.309 1.00 93.47 182 ILE B C 1
ATOM 7117 O O . ILE C 1 182 ? -51.887 -16.138 111.180 1.00 94.81 182 ILE B O 1
ATOM 7122 N N . ASP C 1 183 ? -50.478 -17.269 109.838 1.00 94.25 183 ASP B N 1
ATOM 7123 C CA . ASP C 1 183 ? -50.965 -18.568 110.292 1.00 96.53 183 ASP B CA 1
ATOM 7124 C C . ASP C 1 183 ? -50.650 -18.802 111.764 1.00 93.53 183 ASP B C 1
ATOM 7125 O O . ASP C 1 183 ? -51.493 -19.314 112.511 1.00 94.62 183 ASP B O 1
ATOM 7130 N N . GLU C 1 184 ? -49.448 -18.435 112.201 1.00 93.31 184 GLU B N 1
ATOM 7131 C CA . GLU C 1 184 ? -48.994 -18.742 113.550 1.00 88.60 184 GLU B CA 1
ATOM 7132 C C . GLU C 1 184 ? -49.348 -17.671 114.574 1.00 93.72 184 GLU B C 1
ATOM 7133 O O . GLU C 1 184 ? -49.257 -17.939 115.777 1.00 98.55 184 GLU B O 1
ATOM 7139 N N . GLU C 1 185 ? -49.743 -16.473 114.140 1.00 94.51 185 GLU B N 1
ATOM 7140 C CA . GLU C 1 185 ? -50.044 -15.390 115.065 1.00 88.05 185 GLU B CA 1
ATOM 7141 C C . GLU C 1 185 ? -51.475 -14.873 114.989 1.00 89.59 185 GLU B C 1
ATOM 7142 O O . GLU C 1 185 ? -51.917 -14.225 115.943 1.00 91.90 185 GLU B O 1
ATOM 7148 N N . ILE C 1 186 ? -52.204 -15.126 113.897 1.00 91.28 186 ILE B N 1
ATOM 7149 C CA . ILE C 1 186 ? -53.579 -14.651 113.765 1.00 93.10 186 ILE B CA 1
ATOM 7150 C C . ILE C 1 186 ? -54.553 -15.788 113.532 1.00 92.02 186 ILE B C 1
ATOM 7151 O O . ILE C 1 186 ? -55.488 -15.989 114.311 1.00 94.59 186 ILE B O 1
ATOM 7156 N N . ALA C 1 187 ? -54.373 -16.498 112.419 1.00 91.84 187 ALA B N 1
ATOM 7157 C CA . ALA C 1 187 ? -55.320 -17.534 112.043 1.00 99.13 187 ALA B CA 1
ATOM 7158 C C . ALA C 1 187 ? -55.329 -18.667 113.056 1.00 102.00 187 ALA B C 1
ATOM 7159 O O . ALA C 1 187 ? -56.371 -19.294 113.272 1.00 102.23 187 ALA B O 1
ATOM 7161 N N . GLY C 1 188 ? -54.192 -18.936 113.688 1.00 99.19 188 GLY B N 1
ATOM 7162 C CA . GLY C 1 188 ? -54.099 -19.966 114.695 1.00 96.38 188 GLY B CA 1
ATOM 7163 C C . GLY C 1 188 ? -54.720 -19.578 116.023 1.00 98.49 188 GLY B C 1
ATOM 7164 O O . GLY C 1 188 ? -55.687 -20.195 116.481 1.00 98.14 188 GLY B O 1
ATOM 7165 N N . PRO C 1 189 ? -54.165 -18.550 116.676 1.00 96.62 189 PRO B N 1
ATOM 7166 C CA . PRO C 1 189 ? -54.637 -18.190 118.025 1.00 98.78 189 PRO B CA 1
ATOM 7167 C C . PRO C 1 189 ? -56.122 -17.868 118.115 1.00 100.60 189 PRO B C 1
ATOM 7168 O O . PRO C 1 189 ? -56.688 -17.963 119.211 1.00 107.21 189 PRO B O 1
ATOM 7172 N N . LEU C 1 190 ? -56.772 -17.492 117.016 1.00 94.54 190 LEU B N 1
ATOM 7173 C CA . LEU C 1 190 ? -58.188 -17.154 117.040 1.00 96.55 190 LEU B CA 1
ATOM 7174 C C . LEU C 1 190 ? -59.063 -18.161 116.308 1.00 99.47 190 LEU B C 1
ATOM 7175 O O . LEU C 1 190 ? -60.281 -17.963 116.243 1.00 99.85 190 LEU B O 1
ATOM 7180 N N . ASP C 1 191 ? -58.481 -19.227 115.760 1.00 100.41 191 ASP B N 1
ATOM 7181 C CA . ASP C 1 191 ? -59.222 -20.262 115.039 1.00 103.48 191 ASP B CA 1
ATOM 7182 C C . ASP C 1 191 ? -60.053 -19.648 113.911 1.00 102.61 191 ASP B C 1
ATOM 7183 O O . ASP C 1 191 ? -61.284 -19.697 113.903 1.00 103.85 191 ASP B O 1
ATOM 7188 N N . ALA C 1 192 ? -59.350 -19.055 112.952 1.00 104.40 192 ALA B N 1
ATOM 7189 C CA . ALA C 1 192 ? -59.973 -18.396 111.814 1.00 95.24 192 ALA B CA 1
ATOM 7190 C C . ALA C 1 192 ? -59.527 -19.077 110.530 1.00 89.42 192 ALA B C 1
ATOM 7191 O O . ALA C 1 192 ? -58.338 -19.365 110.353 1.00 91.94 192 ALA B O 1
ATOM 7193 N N . ASP C 1 193 ? -60.483 -19.328 109.636 1.00 86.57 193 ASP B N 1
ATOM 7194 C CA . ASP C 1 193 ? -60.226 -20.018 108.371 1.00 88.50 193 ASP B CA 1
ATOM 7195 C C . ASP C 1 193 ? -59.710 -19.017 107.335 1.00 92.05 193 ASP B C 1
ATOM 7196 O O . ASP C 1 193 ? -60.386 -18.652 106.372 1.00 87.45 193 ASP B O 1
ATOM 7201 N N . PHE C 1 194 ? -58.473 -18.569 107.551 1.00 92.85 194 PHE B N 1
ATOM 7202 C CA . PHE C 1 194 ? -57.820 -17.637 106.643 1.00 92.74 194 PHE B CA 1
ATOM 7203 C C . PHE C 1 194 ? -56.353 -18.004 106.498 1.00 92.50 194 PHE B C 1
ATOM 7204 O O . PHE C 1 194 ? -55.697 -18.376 107.475 1.00 91.17 194 PHE B O 1
ATOM 7212 N N . ARG C 1 195 ? -55.845 -17.885 105.274 1.00 93.24 195 ARG B N 1
ATOM 7213 C CA . ARG C 1 195 ? -54.427 -18.064 104.999 1.00 91.54 195 ARG B CA 1
ATOM 7214 C C . ARG C 1 195 ? -54.120 -17.444 103.645 1.00 87.84 195 ARG B C 1
ATOM 7215 O O . ARG C 1 195 ? -55.000 -17.306 102.791 1.00 85.62 195 ARG B O 1
ATOM 7223 N N . LEU C 1 196 ? -52.859 -17.063 103.466 1.00 86.09 196 LEU B N 1
ATOM 7224 C CA . LEU C 1 196 ? -52.396 -16.556 102.181 1.00 83.70 196 LEU B CA 1
ATOM 7225 C C . LEU C 1 196 ? -52.207 -17.729 101.229 1.00 84.95 196 LEU B C 1
ATOM 7226 O O . LEU C 1 196 ? -51.458 -18.666 101.529 1.00 83.28 196 LEU B O 1
ATOM 7231 N N . GLY C 1 197 ? -52.887 -17.683 100.089 1.00 82.95 197 GLY B N 1
ATOM 7232 C CA . GLY C 1 197 ? -52.888 -18.815 99.189 1.00 86.70 197 GLY B CA 1
ATOM 7233 C C . GLY C 1 197 ? -53.841 -19.897 99.664 1.00 90.23 197 GLY B C 1
ATOM 7234 O O . GLY C 1 197 ? -54.752 -19.666 100.467 1.00 89.72 197 GLY B O 1
ATOM 7235 N N . LEU C 1 198 ? -53.616 -21.104 99.157 1.00 92.77 198 LEU B N 1
ATOM 7236 C CA . LEU C 1 198 ? -54.482 -22.225 99.495 1.00 95.98 198 LEU B CA 1
ATOM 7237 C C . LEU C 1 198 ? -53.720 -23.536 99.340 1.00 95.56 198 LEU B C 1
ATOM 7238 O O . LEU C 1 198 ? -53.337 -23.905 98.222 1.00 96.20 198 LEU B O 1
ATOM 7243 N N . PRO C 1 199 ? -53.466 -24.256 100.434 1.00 99.84 199 PRO B N 1
ATOM 7244 C CA . PRO C 1 199 ? -52.758 -25.536 100.322 1.00 99.54 199 PRO B CA 1
ATOM 7245 C C . PRO C 1 199 ? -53.565 -26.548 99.524 1.00 99.19 199 PRO B C 1
ATOM 7246 O O . PRO C 1 199 ? -54.793 -26.477 99.445 1.00 99.18 199 PRO B O 1
ATOM 7250 N N . LYS C 1 200 ? -52.849 -27.506 98.929 1.00 104.05 200 LYS B N 1
ATOM 7251 C CA . LYS C 1 200 ? -53.491 -28.499 98.075 1.00 106.82 200 LYS B CA 1
ATOM 7252 C C . LYS C 1 200 ? -54.452 -29.395 98.844 1.00 102.79 200 LYS B C 1
ATOM 7253 O O . LYS C 1 200 ? -55.356 -29.980 98.237 1.00 101.90 200 LYS B O 1
ATOM 7259 N N . SER C 1 201 ? -54.285 -29.509 100.162 1.00 98.18 201 SER B N 1
ATOM 7260 C CA . SER C 1 201 ? -55.168 -30.338 100.971 1.00 100.32 201 SER B CA 1
ATOM 7261 C C . SER C 1 201 ? -56.562 -29.746 101.130 1.00 102.74 201 SER B C 1
ATOM 7262 O O . SER C 1 201 ? -57.452 -30.437 101.638 1.00 105.09 201 SER B O 1
ATOM 7265 N N . GLU C 1 202 ? -56.777 -28.496 100.713 1.00 105.04 202 GLU B N 1
ATOM 7266 C CA . GLU C 1 202 ? -58.060 -27.822 100.879 1.00 101.11 202 GLU B CA 1
ATOM 7267 C C . GLU C 1 202 ? -58.718 -27.489 99.543 1.00 98.94 202 GLU B C 1
ATOM 7268 O O . GLU C 1 202 ? -59.649 -26.678 99.503 1.00 103.68 202 GLU B O 1
ATOM 7274 N N . TYR C 1 203 ? -58.256 -28.101 98.448 1.00 97.53 203 TYR B N 1
ATOM 7275 C CA . TYR C 1 203 ? -58.852 -27.854 97.139 1.00 98.99 203 TYR B CA 1
ATOM 7276 C C . TYR C 1 203 ? -60.323 -28.257 97.081 1.00 104.56 203 TYR B C 1
ATOM 7277 O O . TYR C 1 203 ? -61.044 -27.792 96.194 1.00 101.95 203 TYR B O 1
ATOM 7286 N N . GLY C 1 204 ? -60.782 -29.110 97.997 1.00 105.57 204 GLY B N 1
ATOM 7287 C CA . GLY C 1 204 ? -62.156 -29.575 97.938 1.00 105.03 204 GLY B CA 1
ATOM 7288 C C . GLY C 1 204 ? -63.162 -28.533 98.383 1.00 106.15 204 GLY B C 1
ATOM 7289 O O . GLY C 1 204 ? -64.268 -28.451 97.836 1.00 106.79 204 GLY B O 1
ATOM 7290 N N . ARG C 1 205 ? -62.802 -27.727 99.381 1.00 104.79 205 ARG B N 1
ATOM 7291 C CA . ARG C 1 205 ? -63.717 -26.753 99.960 1.00 103.72 205 ARG B CA 1
ATOM 7292 C C . ARG C 1 205 ? -63.510 -25.348 99.407 1.00 103.15 205 ARG B C 1
ATOM 7293 O O . ARG C 1 205 ? -63.847 -24.368 100.080 1.00 102.94 205 ARG B O 1
ATOM 7301 N N . VAL C 1 206 ? -62.969 -25.226 98.200 1.00 102.61 206 VAL B N 1
ATOM 7302 C CA . VAL C 1 206 ? -62.784 -23.929 97.563 1.00 103.91 206 VAL B CA 1
ATOM 7303 C C . VAL C 1 206 ? -63.893 -23.720 96.544 1.00 103.14 206 VAL B C 1
ATOM 7304 O O . VAL C 1 206 ? -64.377 -24.664 95.906 1.00 105.43 206 VAL B O 1
ATOM 7308 N N . SER C 1 207 ? -64.324 -22.468 96.410 1.00 102.17 207 SER B N 1
ATOM 7309 C CA . SER C 1 207 ? -65.285 -22.062 95.393 1.00 105.16 207 SER B CA 1
ATOM 7310 C C . SER C 1 207 ? -64.590 -21.092 94.450 1.00 102.36 207 SER B C 1
ATOM 7311 O O . SER C 1 207 ? -64.185 -20.002 94.866 1.00 101.64 207 SER B O 1
ATOM 7314 N N . ASN C 1 208 ? -64.441 -21.494 93.191 1.00 105.47 208 ASN B N 1
ATOM 7315 C CA . ASN C 1 208 ? -63.736 -20.666 92.224 1.00 105.07 208 ASN B CA 1
ATOM 7316 C C . ASN C 1 208 ? -64.519 -19.391 91.945 1.00 104.38 208 ASN B C 1
ATOM 7317 O O . ASN C 1 208 ? -65.729 -19.431 91.704 1.00 104.93 208 ASN B O 1
ATOM 7322 N N . VAL C 1 209 ? -63.826 -18.251 91.993 1.00 101.58 209 VAL B N 1
ATOM 7323 C CA . VAL C 1 209 ? -64.470 -16.990 91.667 1.00 97.62 209 VAL B CA 1
ATOM 7324 C C . VAL C 1 209 ? -64.867 -16.993 90.196 1.00 95.65 209 VAL B C 1
ATOM 7325 O O . VAL C 1 209 ? -64.239 -17.653 89.357 1.00 95.16 209 VAL B O 1
ATOM 7329 N N . ILE C 1 210 ? -65.923 -16.252 89.880 1.00 98.37 210 ILE B N 1
ATOM 7330 C CA . ILE C 1 210 ? -66.393 -16.082 88.511 1.00 102.56 210 ILE B CA 1
ATOM 7331 C C . ILE C 1 210 ? -66.004 -14.684 88.053 1.00 103.75 210 ILE B C 1
ATOM 7332 O O . ILE C 1 210 ? -66.321 -13.694 88.724 1.00 100.98 210 ILE B O 1
ATOM 7337 N N . ALA C 1 211 ? -65.323 -14.610 86.914 1.00 105.17 211 ALA B N 1
ATOM 7338 C CA . ALA C 1 211 ? -64.686 -13.370 86.495 1.00 103.42 211 ALA B CA 1
ATOM 7339 C C . ALA C 1 211 ? -65.722 -12.268 86.285 1.00 104.66 211 ALA B C 1
ATOM 7340 O O . ALA C 1 211 ? -66.818 -12.531 85.776 1.00 103.37 211 ALA B O 1
ATOM 7342 N N . PRO C 1 212 ? -65.413 -11.033 86.668 1.00 105.18 212 PRO B N 1
ATOM 7343 C CA . PRO C 1 212 ? -66.326 -9.920 86.415 1.00 102.46 212 PRO B CA 1
ATOM 7344 C C . PRO C 1 212 ? -66.170 -9.413 84.994 1.00 100.64 212 PRO B C 1
ATOM 7345 O O . PRO C 1 212 ? -65.276 -9.867 84.263 1.00 102.53 212 PRO B O 1
ATOM 7349 N N . PRO C 1 213 ? -67.023 -8.490 84.555 1.00 106.03 213 PRO B N 1
ATOM 7350 C CA . PRO C 1 213 ? -66.824 -7.856 83.245 1.00 107.22 213 PRO B CA 1
ATOM 7351 C C . PRO C 1 213 ? -65.485 -7.144 83.185 1.00 110.59 213 PRO B C 1
ATOM 7352 O O . PRO C 1 213 ? -64.895 -6.824 84.228 1.00 105.51 213 PRO B O 1
ATOM 7356 N N . PRO C 1 214 ? -64.964 -6.888 81.984 1.00 111.57 214 PRO B N 1
ATOM 7357 C CA . PRO C 1 214 ? -63.671 -6.203 81.876 1.00 114.13 214 PRO B CA 1
ATOM 7358 C C . PRO C 1 214 ? -63.724 -4.805 82.475 1.00 113.92 214 PRO B C 1
ATOM 7359 O O . PRO C 1 214 ? -64.743 -4.114 82.411 1.00 111.44 214 PRO B O 1
ATOM 7363 N N . LEU C 1 215 ? -62.605 -4.398 83.069 1.00 115.76 215 LEU B N 1
ATOM 7364 C CA . LEU C 1 215 ? -62.527 -3.086 83.695 1.00 120.76 215 LEU B CA 1
ATOM 7365 C C . LEU C 1 215 ? -62.653 -1.990 82.638 1.00 122.02 215 LEU B C 1
ATOM 7366 O O . LEU C 1 215 ? -62.025 -2.072 81.577 1.00 117.66 215 LEU B O 1
ATOM 7371 N N . PRO C 1 216 ? -63.458 -0.956 82.892 1.00 128.09 216 PRO B N 1
ATOM 7372 C CA . PRO C 1 216 ? -63.634 0.150 81.923 1.00 127.57 216 PRO B CA 1
ATOM 7373 C C . PRO C 1 216 ? -62.518 1.193 81.967 1.00 124.93 216 PRO B C 1
ATOM 7374 O O . PRO C 1 216 ? -62.657 2.300 82.486 1.00 124.46 216 PRO B O 1
ATOM 7378 N N . ILE C 1 217 ? -61.366 0.840 81.394 1.00 121.26 217 ILE B N 1
ATOM 7379 C CA . ILE C 1 217 ? -60.196 1.712 81.355 1.00 117.97 217 ILE B CA 1
ATOM 7380 C C . ILE C 1 217 ? -59.887 2.043 79.899 1.00 118.02 217 ILE B C 1
ATOM 7381 O O . ILE C 1 217 ? -60.031 1.188 79.017 1.00 121.78 217 ILE B O 1
ATOM 7386 N N . ASP C 1 218 ? -59.443 3.280 79.652 1.00 118.81 218 ASP B N 1
ATOM 7387 C CA . ASP C 1 218 ? -59.254 3.826 78.304 1.00 122.66 218 ASP B CA 1
ATOM 7388 C C . ASP C 1 218 ? -57.872 4.480 78.188 1.00 122.44 218 ASP B C 1
ATOM 7389 O O . ASP C 1 218 ? -57.702 5.662 78.499 1.00 122.46 218 ASP B O 1
ATOM 7394 N N . ILE C 1 219 ? -56.876 3.698 77.755 1.00 124.64 219 ILE B N 1
ATOM 7395 C CA . ILE C 1 219 ? -55.570 4.257 77.397 1.00 123.40 219 ILE B CA 1
ATOM 7396 C C . ILE C 1 219 ? -55.713 5.216 76.243 1.00 125.89 219 ILE B C 1
ATOM 7397 O O . ILE C 1 219 ? -55.039 6.247 76.189 1.00 126.00 219 ILE B O 1
ATOM 7402 N N . ALA C 1 220 ? -56.491 4.817 75.237 1.00 122.10 220 ALA B N 1
ATOM 7403 C CA . ALA C 1 220 ? -56.401 5.428 73.922 1.00 120.89 220 ALA B CA 1
ATOM 7404 C C . ALA C 1 220 ? -56.373 6.942 74.067 1.00 128.07 220 ALA B C 1
ATOM 7405 O O . ALA C 1 220 ? -55.803 7.637 73.232 1.00 131.78 220 ALA B O 1
ATOM 7407 N N . ALA C 1 221 ? -56.926 7.452 75.166 1.00 121.96 221 ALA B N 1
ATOM 7408 C CA . ALA C 1 221 ? -56.719 8.824 75.589 1.00 121.17 221 ALA B CA 1
ATOM 7409 C C . ALA C 1 221 ? -55.625 8.990 76.647 1.00 123.25 221 ALA B C 1
ATOM 7410 O O . ALA C 1 221 ? -55.147 10.110 76.856 1.00 127.73 221 ALA B O 1
ATOM 7412 N N . LEU C 1 222 ? -55.188 7.910 77.292 1.00 118.10 222 LEU B N 1
ATOM 7413 C CA . LEU C 1 222 ? -54.454 7.983 78.555 1.00 121.47 222 LEU B CA 1
ATOM 7414 C C . LEU C 1 222 ? -52.983 7.559 78.500 1.00 117.28 222 LEU B C 1
ATOM 7415 O O . LEU C 1 222 ? -52.190 8.082 79.288 1.00 112.46 222 LEU B O 1
ATOM 7420 N N . GLY C 1 223 ? -52.579 6.663 77.604 1.00 117.51 223 GLY B N 1
ATOM 7421 C CA . GLY C 1 223 ? -51.180 6.298 77.533 1.00 117.67 223 GLY B CA 1
ATOM 7422 C C . GLY C 1 223 ? -50.780 5.183 78.488 1.00 111.70 223 GLY B C 1
ATOM 7423 O O . GLY C 1 223 ? -51.587 4.611 79.227 1.00 111.34 223 GLY B O 1
ATOM 7424 N N . MET C 1 224 ? -49.478 4.872 78.458 1.00 109.73 224 MET B N 1
ATOM 7425 C CA . MET C 1 224 ? -48.873 3.820 79.272 1.00 107.02 224 MET B CA 1
ATOM 7426 C C . MET C 1 224 ? -48.354 4.345 80.604 1.00 101.43 224 MET B C 1
ATOM 7427 O O . MET C 1 224 ? -48.545 3.699 81.638 1.00 101.30 224 MET B O 1
ATOM 7432 N N . ASP C 1 225 ? -47.708 5.513 80.602 1.00 100.33 225 ASP B N 1
ATOM 7433 C CA . ASP C 1 225 ? -47.138 6.044 81.840 1.00 98.35 225 ASP B CA 1
ATOM 7434 C C . ASP C 1 225 ? -48.191 6.540 82.817 1.00 92.92 225 ASP B C 1
ATOM 7435 O O . ASP C 1 225 ? -47.827 7.115 83.854 1.00 91.68 225 ASP B O 1
ATOM 7440 N N . ASN C 1 226 ? -49.472 6.343 82.515 1.00 84.71 226 ASN B N 1
ATOM 7441 C CA . ASN C 1 226 ? -50.518 6.586 83.495 1.00 86.77 226 ASN B CA 1
ATOM 7442 C C . ASN C 1 226 ? -50.355 5.621 84.663 1.00 78.38 226 ASN B C 1
ATOM 7443 O O . ASN C 1 226 ? -50.253 4.406 84.468 1.00 78.40 226 ASN B O 1
ATOM 7448 N N . ILE C 1 227 ? -50.318 6.171 85.879 1.00 78.32 227 ILE B N 1
ATOM 7449 C CA . ILE C 1 227 ? -50.010 5.366 87.060 1.00 76.38 227 ILE B CA 1
ATOM 7450 C C . ILE C 1 227 ? -51.044 4.262 87.246 1.00 76.96 227 ILE B C 1
ATOM 7451 O O . ILE C 1 227 ? -50.702 3.122 87.586 1.00 74.55 227 ILE B O 1
ATOM 7456 N N . MET C 1 228 ? -52.321 4.578 87.021 1.00 78.21 228 MET B N 1
ATOM 7457 C CA . MET C 1 228 ? -53.358 3.557 87.126 1.00 76.84 228 MET B CA 1
ATOM 7458 C C . MET C 1 228 ? -53.156 2.459 86.091 1.00 78.94 228 MET B C 1
ATOM 7459 O O . MET C 1 228 ? -53.360 1.274 86.383 1.00 78.61 228 MET B O 1
ATOM 7464 N N . VAL C 1 229 ? -52.750 2.830 84.876 1.00 78.67 229 VAL B N 1
ATOM 7465 C CA . VAL C 1 229 ? -52.520 1.830 83.837 1.00 77.97 229 VAL B CA 1
ATOM 7466 C C . VAL C 1 229 ? -51.354 0.928 84.222 1.00 76.63 229 VAL B C 1
ATOM 7467 O O . VAL C 1 229 ? -51.438 -0.299 84.121 1.00 75.78 229 VAL B O 1
ATOM 7471 N N . LYS C 1 230 ? -50.255 1.516 84.696 1.00 73.56 230 LYS B N 1
ATOM 7472 C CA . LYS C 1 230 ? -49.108 0.699 85.079 1.00 71.27 230 LYS B CA 1
ATOM 7473 C C . LYS C 1 230 ? -49.445 -0.248 86.226 1.00 78.14 230 LYS B C 1
ATOM 7474 O O . LYS C 1 230 ? -48.843 -1.322 86.340 1.00 81.65 230 LYS B O 1
ATOM 7480 N N . THR C 1 231 ? -50.412 0.119 87.069 1.00 77.44 231 THR B N 1
ATOM 7481 C CA . THR C 1 231 ? -50.743 -0.692 88.237 1.00 78.11 231 THR B CA 1
ATOM 7482 C C . THR C 1 231 ? -51.611 -1.891 87.866 1.00 77.84 231 THR B C 1
ATOM 7483 O O . THR C 1 231 ? -51.345 -3.017 88.302 1.00 80.48 231 THR B O 1
ATOM 7487 N N . PHE C 1 232 ? -52.654 -1.670 87.065 1.00 79.08 232 PHE B N 1
ATOM 7488 C CA . PHE C 1 232 ? -53.592 -2.731 86.720 1.00 80.76 232 PHE B CA 1
ATOM 7489 C C . PHE C 1 232 ? -53.095 -3.633 85.602 1.00 83.85 232 PHE B C 1
ATOM 7490 O O . PHE C 1 232 ? -53.761 -4.625 85.287 1.00 84.90 232 PHE B O 1
ATOM 7498 N N . THR C 1 233 ? -51.955 -3.311 84.993 1.00 83.11 233 THR B N 1
ATOM 7499 C CA . THR C 1 233 ? -51.401 -4.108 83.910 1.00 84.57 233 THR B CA 1
ATOM 7500 C C . THR C 1 233 ? -50.050 -4.718 84.245 1.00 89.69 233 THR B C 1
ATOM 7501 O O . THR C 1 233 ? -49.500 -5.450 83.414 1.00 89.15 233 THR B O 1
ATOM 7505 N N . ALA C 1 234 ? -49.491 -4.436 85.429 1.00 94.29 234 ALA B N 1
ATOM 7506 C CA . ALA C 1 234 ? -48.251 -5.102 85.825 1.00 90.04 234 ALA B CA 1
ATOM 7507 C C . ALA C 1 234 ? -48.437 -6.617 85.874 1.00 100.18 234 ALA B C 1
ATOM 7508 O O . ALA C 1 234 ? -47.745 -7.324 85.121 1.00 113.91 234 ALA B O 1
ATOM 7510 N N . PRO C 1 235 ? -49.322 -7.185 86.697 1.00 95.38 235 PRO B N 1
ATOM 7511 C CA . PRO C 1 235 ? -49.991 -8.422 86.276 1.00 94.02 235 PRO B CA 1
ATOM 7512 C C . PRO C 1 235 ? -51.299 -8.097 85.578 1.00 97.01 235 PRO B C 1
ATOM 7513 O O . PRO C 1 235 ? -52.147 -7.393 86.146 1.00 96.39 235 PRO B O 1
ATOM 7517 N N . PRO C 1 236 ? -51.501 -8.569 84.347 1.00 98.63 236 PRO B N 1
ATOM 7518 C CA . PRO C 1 236 ? -52.794 -8.341 83.682 1.00 97.67 236 PRO B CA 1
ATOM 7519 C C . PRO C 1 236 ? -53.938 -8.883 84.526 1.00 105.20 236 PRO B C 1
ATOM 7520 O O . PRO C 1 236 ? -53.971 -10.065 84.875 1.00 109.69 236 PRO B O 1
ATOM 7524 N N . ALA C 1 237 ? -54.889 -8.001 84.849 1.00 104.55 237 ALA B N 1
ATOM 7525 C CA . ALA C 1 237 ? -56.007 -8.349 85.723 1.00 106.81 237 ALA B CA 1
ATOM 7526 C C . ALA C 1 237 ? -56.862 -9.444 85.099 1.00 105.82 237 ALA B C 1
ATOM 7527 O O . ALA C 1 237 ? -57.603 -9.205 84.139 1.00 107.86 237 ALA B O 1
ATOM 7529 N N . ASP C 1 238 ? -56.756 -10.650 85.644 1.00 104.85 238 ASP B N 1
ATOM 7530 C CA . ASP C 1 238 ? -57.534 -11.797 85.190 1.00 99.74 238 ASP B CA 1
ATOM 7531 C C . ASP C 1 238 ? -57.979 -12.545 86.436 1.00 94.52 238 ASP B C 1
ATOM 7532 O O . ASP C 1 238 ? -57.151 -13.150 87.124 1.00 97.31 238 ASP B O 1
ATOM 7537 N N . ALA C 1 239 ? -59.277 -12.483 86.740 1.00 94.24 239 ALA B N 1
ATOM 7538 C CA . ALA C 1 239 ? -59.791 -13.183 87.912 1.00 94.74 239 ALA B CA 1
ATOM 7539 C C . ALA C 1 239 ? -59.550 -14.682 87.812 1.00 95.17 239 ALA B C 1
ATOM 7540 O O . ALA C 1 239 ? -59.394 -15.355 88.837 1.00 94.67 239 ALA B O 1
ATOM 7542 N N . THR C 1 240 ? -59.507 -15.218 86.590 1.00 94.09 240 THR B N 1
ATOM 7543 C CA . THR C 1 240 ? -59.197 -16.629 86.400 1.00 92.78 240 THR B CA 1
ATOM 7544 C C . THR C 1 240 ? -57.776 -16.964 86.828 1.00 93.38 240 THR B C 1
ATOM 7545 O O . THR C 1 240 ? -57.481 -18.133 87.098 1.00 97.29 240 THR B O 1
ATOM 7549 N N . GLY C 1 241 ? -56.893 -15.968 86.898 1.00 92.71 241 GLY B N 1
ATOM 7550 C CA . GLY C 1 241 ? -55.571 -16.165 87.457 1.00 88.28 241 GLY B CA 1
ATOM 7551 C C . GLY C 1 241 ? -55.549 -16.514 88.930 1.00 91.91 241 GLY B C 1
ATOM 7552 O O . GLY C 1 241 ? -54.469 -16.762 89.473 1.00 98.45 241 GLY B O 1
ATOM 7553 N N . SER C 1 242 ? -56.703 -16.519 89.594 1.00 92.74 242 SER B N 1
ATOM 7554 C CA . SER C 1 242 ? -56.818 -17.030 90.954 1.00 96.95 242 SER B CA 1
ATOM 7555 C C . SER C 1 242 ? -57.085 -18.527 90.998 1.00 98.23 242 SER B C 1
ATOM 7556 O O . SER C 1 242 ? -57.082 -19.110 92.087 1.00 93.16 242 SER B O 1
ATOM 7559 N N . TRP C 1 243 ? -57.329 -19.155 89.846 1.00 99.08 243 TRP B N 1
ATOM 7560 C CA . TRP C 1 243 ? -57.582 -20.589 89.785 1.00 94.30 243 TRP B CA 1
ATOM 7561 C C . TRP C 1 243 ? -56.303 -21.407 89.704 1.00 96.42 243 TRP B C 1
ATOM 7562 O O . TRP C 1 243 ? -56.305 -22.579 90.099 1.00 99.78 243 TRP B O 1
ATOM 7573 N N . THR C 1 244 ? -55.217 -20.822 89.202 1.00 95.93 244 THR B N 1
ATOM 7574 C CA . THR C 1 244 ? -53.984 -21.567 88.998 1.00 98.14 244 THR B CA 1
ATOM 7575 C C . THR C 1 244 ? -53.427 -22.078 90.324 1.00 99.54 244 THR B C 1
ATOM 7576 O O . THR C 1 244 ? -53.751 -21.579 91.406 1.00 94.67 244 THR B O 1
ATOM 7580 N N . ASP C 1 245 ? -52.585 -23.108 90.226 1.00 96.90 245 ASP B N 1
ATOM 7581 C CA . ASP C 1 245 ? -51.901 -23.620 91.406 1.00 99.31 245 ASP B CA 1
ATOM 7582 C C . ASP C 1 245 ? -50.761 -22.708 91.837 1.00 96.11 245 ASP B C 1
ATOM 7583 O O . ASP C 1 245 ? -50.414 -22.678 93.023 1.00 92.42 245 ASP B O 1
ATOM 7588 N N . GLY C 1 246 ? -50.174 -21.961 90.900 1.00 92.15 246 GLY B N 1
ATOM 7589 C CA . GLY C 1 246 ? -49.124 -21.024 91.266 1.00 92.22 246 GLY B CA 1
ATOM 7590 C C . GLY C 1 246 ? -49.636 -19.881 92.123 1.00 90.32 246 GLY B C 1
ATOM 7591 O O . GLY C 1 246 ? -48.949 -19.427 93.042 1.00 88.65 246 GLY B O 1
ATOM 7592 N N . TRP C 1 247 ? -50.840 -19.391 91.824 1.00 85.91 247 TRP B N 1
ATOM 7593 C CA . TRP C 1 247 ? -51.464 -18.375 92.665 1.00 87.56 247 TRP B CA 1
ATOM 7594 C C . TRP C 1 247 ? -51.692 -18.904 94.074 1.00 86.47 247 TRP B C 1
ATOM 7595 O O . TRP C 1 247 ? -51.341 -18.252 95.063 1.00 83.49 247 TRP B O 1
ATOM 7606 N N . ARG C 1 248 ? -52.273 -20.100 94.181 1.00 88.86 248 ARG B N 1
ATOM 7607 C CA . ARG C 1 248 ? -52.592 -20.666 95.485 1.00 88.35 248 ARG B CA 1
ATOM 7608 C C . ARG C 1 248 ? -51.355 -21.136 96.238 1.00 87.63 248 ARG B C 1
ATOM 7609 O O . ARG C 1 248 ? -51.438 -21.376 97.447 1.00 85.40 248 ARG B O 1
ATOM 7617 N N . ALA C 1 249 ? -50.214 -21.268 95.562 1.00 85.85 249 ALA B N 1
ATOM 7618 C CA . ALA C 1 249 ? -48.974 -21.666 96.215 1.00 84.31 249 ALA B CA 1
ATOM 7619 C C . ALA C 1 249 ? -48.084 -20.486 96.581 1.00 85.94 249 ALA B C 1
ATOM 7620 O O . ALA C 1 249 ? -47.071 -20.684 97.260 1.00 90.64 249 ALA B O 1
ATOM 7622 N N . ALA C 1 250 ? -48.431 -19.278 96.153 1.00 83.57 250 ALA B N 1
ATOM 7623 C CA . ALA C 1 250 ? -47.640 -18.098 96.455 1.00 84.22 250 ALA B CA 1
ATOM 7624 C C . ALA C 1 250 ? -48.178 -17.396 97.699 1.00 82.27 250 ALA B C 1
ATOM 7625 O O . ALA C 1 250 ? -49.222 -17.754 98.249 1.00 80.78 250 ALA B O 1
ATOM 7627 N N . GLU C 1 251 ? -47.443 -16.381 98.144 1.00 81.87 251 GLU B N 1
ATOM 7628 C CA . GLU C 1 251 ? -47.834 -15.543 99.275 1.00 79.99 251 GLU B CA 1
ATOM 7629 C C . GLU C 1 251 ? -47.957 -14.112 98.762 1.00 77.53 251 GLU B C 1
ATOM 7630 O O . GLU C 1 251 ? -46.981 -13.358 98.749 1.00 76.18 251 GLU B O 1
ATOM 7636 N N . ILE C 1 252 ? -49.161 -13.745 98.328 1.00 72.68 252 ILE B N 1
ATOM 7637 C CA . ILE C 1 252 ? -49.432 -12.389 97.866 1.00 74.84 252 ILE B CA 1
ATOM 7638 C C . ILE C 1 252 ? -50.393 -11.729 98.845 1.00 76.88 252 ILE B C 1
ATOM 7639 O O . ILE C 1 252 ? -51.615 -11.791 98.674 1.00 74.79 252 ILE B O 1
ATOM 7644 N N . GLY C 1 253 ? -49.846 -11.060 99.858 1.00 65.47 253 GLY B N 1
ATOM 7645 C CA . GLY C 1 253 ? -50.641 -10.518 100.944 1.00 67.51 253 GLY B CA 1
ATOM 7646 C C . GLY C 1 253 ? -51.670 -9.480 100.544 1.00 74.58 253 GLY B C 1
ATOM 7647 O O . GLY C 1 253 ? -52.438 -9.006 101.386 1.00 75.82 253 GLY B O 1
ATOM 7648 N N . ALA C 1 254 ? -51.697 -9.119 99.262 1.00 74.97 254 ALA B N 1
ATOM 7649 C CA . ALA C 1 254 ? -52.639 -8.132 98.755 1.00 77.32 254 ALA B CA 1
ATOM 7650 C C . ALA C 1 254 ? -53.881 -8.746 98.128 1.00 78.74 254 ALA B C 1
ATOM 7651 O O . ALA C 1 254 ? -54.954 -8.140 98.204 1.00 80.03 254 ALA B O 1
ATOM 7653 N N . ALA C 1 255 ? -53.765 -9.918 97.493 1.00 76.29 255 ALA B N 1
ATOM 7654 C CA . ALA C 1 255 ? -54.915 -10.541 96.851 1.00 78.83 255 ALA B CA 1
ATOM 7655 C C . ALA C 1 255 ? -54.983 -12.057 96.987 1.00 82.18 255 ALA B C 1
ATOM 7656 O O . ALA C 1 255 ? -55.897 -12.661 96.417 1.00 86.97 255 ALA B O 1
ATOM 7658 N N . ASN C 1 256 ? -54.074 -12.691 97.725 1.00 81.56 256 ASN B N 1
ATOM 7659 C CA . ASN C 1 256 ? -53.957 -14.144 97.700 1.00 84.04 256 ASN B CA 1
ATOM 7660 C C . ASN C 1 256 ? -54.757 -14.850 98.787 1.00 87.62 256 ASN B C 1
ATOM 7661 O O . ASN C 1 256 ? -54.808 -16.085 98.783 1.00 85.08 256 ASN B O 1
ATOM 7666 N N . GLY C 1 257 ? -55.372 -14.115 99.710 1.00 83.65 257 GLY B N 1
ATOM 7667 C CA . GLY C 1 257 ? -56.044 -14.764 100.822 1.00 80.86 257 GLY B CA 1
ATOM 7668 C C . GLY C 1 257 ? -57.196 -15.636 100.354 1.00 84.04 257 GLY B C 1
ATOM 7669 O O . GLY C 1 257 ? -57.940 -15.282 99.437 1.00 81.39 257 GLY B O 1
ATOM 7670 N N . HIS C 1 258 ? -57.330 -16.799 100.988 1.00 83.98 258 HIS B N 1
ATOM 7671 C CA . HIS C 1 258 ? -58.445 -17.710 100.761 1.00 84.03 258 HIS B CA 1
ATOM 7672 C C . HIS C 1 258 ? -59.166 -17.903 102.087 1.00 87.07 258 HIS B C 1
ATOM 7673 O O . HIS C 1 258 ? -58.583 -18.431 103.040 1.00 85.76 258 HIS B O 1
ATOM 7680 N N . SER C 1 259 ? -60.419 -17.475 102.148 1.00 86.02 259 SER B N 1
ATOM 7681 C CA . SER C 1 259 ? -61.153 -17.409 103.408 1.00 84.44 259 SER B CA 1
ATOM 7682 C C . SER C 1 259 ? -62.634 -17.235 103.096 1.00 83.86 259 SER B C 1
ATOM 7683 O O . SER C 1 259 ? -63.064 -17.363 101.943 1.00 82.66 259 SER B O 1
ATOM 7686 N N . ASN C 1 260 ? -63.419 -16.950 104.135 1.00 82.59 260 ASN B N 1
ATOM 7687 C CA . ASN C 1 260 ? -64.846 -16.694 104.007 1.00 87.83 260 ASN B CA 1
ATOM 7688 C C . ASN C 1 260 ? -65.220 -15.543 104.934 1.00 88.30 260 ASN B C 1
ATOM 7689 O O . ASN C 1 260 ? -64.363 -14.938 105.587 1.00 83.99 260 ASN B O 1
ATOM 7694 N N . ALA C 1 261 ? -66.520 -15.243 104.992 1.00 86.40 261 ALA B N 1
ATOM 7695 C CA . ALA C 1 261 ? -66.988 -14.110 105.785 1.00 82.81 261 ALA B CA 1
ATOM 7696 C C . ALA C 1 261 ? -66.730 -14.320 107.271 1.00 85.44 261 ALA B C 1
ATOM 7697 O O . ALA C 1 261 ? -66.339 -13.384 107.977 1.00 88.59 261 ALA B O 1
ATOM 7699 N N . ARG C 1 262 ? -66.943 -15.542 107.765 1.00 87.84 262 ARG B N 1
ATOM 7700 C CA . ARG C 1 262 ? -66.821 -15.793 109.198 1.00 87.29 262 ARG B CA 1
ATOM 7701 C C . ARG C 1 262 ? -65.387 -15.606 109.681 1.00 83.99 262 ARG B C 1
ATOM 7702 O O . ARG C 1 262 ? -65.161 -15.077 110.776 1.00 83.64 262 ARG B O 1
ATOM 7710 N N . ALA C 1 263 ? -64.407 -16.028 108.882 1.00 85.86 263 ALA B N 1
ATOM 7711 C CA . ALA C 1 263 ? -63.013 -15.905 109.297 1.00 88.33 263 ALA B CA 1
ATOM 7712 C C . ALA C 1 263 ? -62.557 -14.452 109.279 1.00 91.16 263 ALA B C 1
ATOM 7713 O O . ALA C 1 263 ? -61.931 -13.976 110.234 1.00 87.31 263 ALA B O 1
ATOM 7715 N N . LEU C 1 264 ? -62.848 -13.734 108.190 1.00 87.31 264 LEU B N 1
ATOM 7716 C CA . LEU C 1 264 ? -62.520 -12.312 108.138 1.00 88.57 264 LEU B CA 1
ATOM 7717 C C . LEU C 1 264 ? -63.217 -11.554 109.256 1.00 88.78 264 LEU B C 1
ATOM 7718 O O . LEU C 1 264 ? -62.624 -10.665 109.881 1.00 86.89 264 LEU B O 1
ATOM 7723 N N . ALA C 1 265 ? -64.480 -11.892 109.522 1.00 89.62 265 ALA B N 1
ATOM 7724 C CA . ALA C 1 265 ? -65.206 -11.239 110.605 1.00 88.72 265 ALA B CA 1
ATOM 7725 C C . ALA C 1 265 ? -64.576 -11.549 111.957 1.00 90.53 265 ALA B C 1
ATOM 7726 O O . ALA C 1 265 ? -64.479 -10.672 112.822 1.00 88.59 265 ALA B O 1
ATOM 7728 N N . ARG C 1 266 ? -64.135 -12.791 112.154 1.00 88.18 266 ARG B N 1
ATOM 7729 C CA . ARG C 1 266 ? -63.539 -13.166 113.430 1.00 88.36 266 ARG B CA 1
ATOM 7730 C C . ARG C 1 266 ? -62.111 -12.652 113.570 1.00 89.85 266 ARG B C 1
ATOM 7731 O O . ARG C 1 266 ? -61.682 -12.329 114.683 1.00 93.38 266 ARG B O 1
ATOM 7739 N N . ILE C 1 267 ? -61.364 -12.561 112.467 1.00 91.13 267 ILE B N 1
ATOM 7740 C CA . ILE C 1 267 ? -60.006 -12.023 112.539 1.00 92.78 267 ILE B CA 1
ATOM 7741 C C . ILE C 1 267 ? -60.038 -10.566 112.982 1.00 91.71 267 ILE B C 1
ATOM 7742 O O . ILE C 1 267 ? -59.381 -10.178 113.955 1.00 88.68 267 ILE B O 1
ATOM 7747 N N . GLN C 1 268 ? -60.815 -9.742 112.282 1.00 88.39 268 GLN B N 1
ATOM 7748 C CA . GLN C 1 268 ? -60.923 -8.333 112.623 1.00 91.73 268 GLN B CA 1
ATOM 7749 C C . GLN C 1 268 ? -61.804 -8.087 113.840 1.00 94.53 268 GLN B C 1
ATOM 7750 O O . GLN C 1 268 ? -62.037 -6.926 114.194 1.00 93.12 268 GLN B O 1
ATOM 7756 N N . SER C 1 269 ? -62.300 -9.146 114.484 1.00 95.92 269 SER B N 1
ATOM 7757 C CA . SER C 1 269 ? -62.983 -8.995 115.766 1.00 93.94 269 SER B CA 1
ATOM 7758 C C . SER C 1 269 ? -62.088 -8.327 116.797 1.00 93.62 269 SER B C 1
ATOM 7759 O O . SER C 1 269 ? -62.574 -7.575 117.651 1.00 94.06 269 SER B O 1
ATOM 7762 N N . VAL C 1 270 ? -60.781 -8.586 116.727 1.00 92.48 270 VAL B N 1
ATOM 7763 C CA . VAL C 1 270 ? -59.869 -8.155 117.777 1.00 98.05 270 VAL B CA 1
ATOM 7764 C C . VAL C 1 270 ? -59.762 -6.635 117.820 1.00 101.34 270 VAL B C 1
ATOM 7765 O O . VAL C 1 270 ? -59.804 -6.030 118.899 1.00 107.17 270 VAL B O 1
ATOM 7769 N N . ILE C 1 271 ? -59.636 -5.991 116.658 1.00 98.26 271 ILE B N 1
ATOM 7770 C CA . ILE C 1 271 ? -59.444 -4.545 116.663 1.00 100.84 271 ILE B CA 1
ATOM 7771 C C . ILE C 1 271 ? -60.742 -3.813 116.975 1.00 98.77 271 ILE B C 1
ATOM 7772 O O . ILE C 1 271 ? -60.716 -2.683 117.476 1.00 99.90 271 ILE B O 1
ATOM 7777 N N . ALA C 1 272 ? -61.888 -4.422 116.681 1.00 97.49 272 ALA B N 1
ATOM 7778 C CA . ALA C 1 272 ? -63.159 -3.786 117.005 1.00 101.19 272 ALA B CA 1
ATOM 7779 C C . ALA C 1 272 ? -63.434 -3.789 118.503 1.00 105.85 272 ALA B C 1
ATOM 7780 O O . ALA C 1 272 ? -64.115 -2.888 119.006 1.00 103.40 272 ALA B O 1
ATOM 7782 N N . CYS C 1 273 ? -62.913 -4.777 119.229 1.00 102.79 273 CYS B N 1
ATOM 7783 C CA . CYS C 1 273 ? -63.141 -4.904 120.661 1.00 104.72 273 CYS B CA 1
ATOM 7784 C C . CYS C 1 273 ? -61.958 -4.416 121.489 1.00 106.40 273 CYS B C 1
ATOM 7785 O O . CYS C 1 273 ? -61.814 -4.819 122.648 1.00 105.91 273 CYS B O 1
ATOM 7788 N N . GLY C 1 274 ? -61.108 -3.566 120.921 1.00 104.73 274 GLY B N 1
ATOM 7789 C CA . GLY C 1 274 ? -60.023 -2.967 121.671 1.00 105.64 274 GLY B CA 1
ATOM 7790 C C . GLY C 1 274 ? -58.747 -3.772 121.743 1.00 107.43 274 GLY B C 1
ATOM 7791 O O . GLY C 1 274 ? -57.919 -3.511 122.623 1.00 102.56 274 GLY B O 1
ATOM 7792 N N . GLY C 1 275 ? -58.554 -4.738 120.852 1.00 109.19 275 GLY B N 1
ATOM 7793 C CA . GLY C 1 275 ? -57.342 -5.526 120.835 1.00 106.68 275 GLY B CA 1
ATOM 7794 C C . GLY C 1 275 ? -57.400 -6.847 121.567 1.00 109.88 275 GLY B C 1
ATOM 7795 O O . GLY C 1 275 ? -56.364 -7.511 121.683 1.00 109.14 275 GLY B O 1
ATOM 7796 N N . LYS C 1 276 ? -58.570 -7.258 122.050 1.00 113.65 276 LYS B N 1
ATOM 7797 C CA . LYS C 1 276 ? -58.694 -8.514 122.778 1.00 115.72 276 LYS B CA 1
ATOM 7798 C C . LYS C 1 276 ? -60.067 -9.116 122.524 1.00 114.70 276 LYS B C 1
ATOM 7799 O O . LYS C 1 276 ? -61.084 -8.435 122.684 1.00 116.49 276 LYS B O 1
ATOM 7805 N N . VAL C 1 277 ? -60.088 -10.387 122.127 1.00 112.90 277 VAL B N 1
ATOM 7806 C CA . VAL C 1 277 ? -61.325 -11.138 121.933 1.00 116.90 277 VAL B CA 1
ATOM 7807 C C . VAL C 1 277 ? -61.121 -12.524 122.527 1.00 123.27 277 VAL B C 1
ATOM 7808 O O . VAL C 1 277 ? -60.226 -13.261 122.098 1.00 123.00 277 VAL B O 1
ATOM 7812 N N . GLY C 1 278 ? -61.942 -12.879 123.511 1.00 121.36 278 GLY B N 1
ATOM 7813 C CA . GLY C 1 278 ? -61.757 -14.123 124.230 1.00 120.06 278 GLY B CA 1
ATOM 7814 C C . GLY C 1 278 ? -60.644 -14.004 125.248 1.00 123.70 278 GLY B C 1
ATOM 7815 O O . GLY C 1 278 ? -60.712 -13.170 126.156 1.00 124.80 278 GLY B O 1
ATOM 7816 N N . ASP C 1 279 ? -59.606 -14.830 125.104 1.00 127.47 279 ASP B N 1
ATOM 7817 C CA . ASP C 1 279 ? -58.418 -14.746 125.946 1.00 131.30 279 ASP B CA 1
ATOM 7818 C C . ASP C 1 279 ? -57.157 -14.519 125.121 1.00 128.19 279 ASP B C 1
ATOM 7819 O O . ASP C 1 279 ? -56.051 -14.817 125.584 1.00 129.19 279 ASP B O 1
ATOM 7824 N N . VAL C 1 280 ? -57.301 -13.996 123.906 1.00 124.47 280 VAL B N 1
ATOM 7825 C CA . VAL C 1 280 ? -56.177 -13.709 123.023 1.00 119.33 280 VAL B CA 1
ATOM 7826 C C . VAL C 1 280 ? -56.154 -12.211 122.762 1.00 115.50 280 VAL B C 1
ATOM 7827 O O . VAL C 1 280 ? -57.130 -11.649 122.248 1.00 112.06 280 VAL B O 1
ATOM 7831 N N . ARG C 1 281 ? -55.048 -11.567 123.120 1.00 113.13 281 ARG B N 1
ATOM 7832 C CA . ARG C 1 281 ? -54.819 -10.158 122.831 1.00 110.54 281 ARG B CA 1
ATOM 7833 C C . ARG C 1 281 ? -53.690 -10.059 121.815 1.00 109.78 281 ARG B C 1
ATOM 7834 O O . ARG C 1 281 ? -52.601 -10.598 122.038 1.00 105.72 281 ARG B O 1
ATOM 7842 N N . LEU C 1 282 ? -53.954 -9.384 120.699 1.00 110.15 282 LEU B N 1
ATOM 7843 C CA . LEU C 1 282 ? -52.955 -9.246 119.650 1.00 106.12 282 LEU B CA 1
ATOM 7844 C C . LEU C 1 282 ? -52.308 -7.871 119.613 1.00 103.14 282 LEU B C 1
ATOM 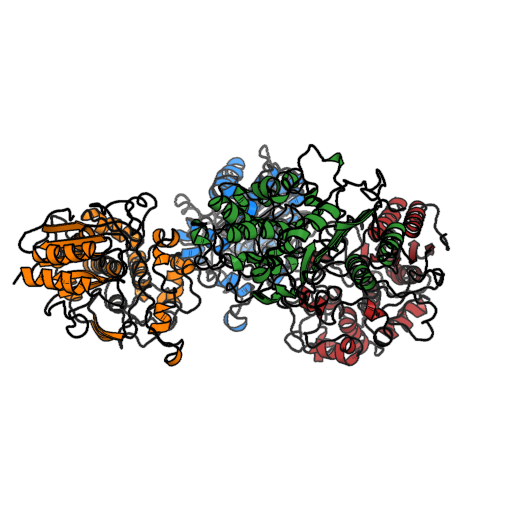7845 O O . LEU C 1 282 ? -51.164 -7.751 119.163 1.00 103.54 282 LEU B O 1
ATOM 7850 N N . LEU C 1 283 ? -53.000 -6.833 120.079 1.00 102.77 283 LEU B N 1
ATOM 7851 C CA . LEU C 1 283 ? -52.410 -5.504 120.161 1.00 105.06 283 LEU B CA 1
ATOM 7852 C C . LEU C 1 283 ? -53.118 -4.701 121.243 1.00 107.82 283 LEU B C 1
ATOM 7853 O O . LEU C 1 283 ? -54.192 -5.072 121.724 1.00 108.51 283 LEU B O 1
ATOM 7858 N N . SER C 1 284 ? -52.501 -3.586 121.615 1.00 107.78 284 SER B N 1
ATOM 7859 C CA . SER C 1 284 ? -53.045 -2.669 122.603 1.00 103.37 284 SER B CA 1
ATOM 7860 C C . SER C 1 284 ? -53.762 -1.512 121.916 1.00 104.72 284 SER B C 1
ATOM 7861 O O . SER C 1 284 ? -53.481 -1.170 120.764 1.00 109.33 284 SER B O 1
ATOM 7864 N N . GLU C 1 285 ? -54.696 -0.899 122.649 1.00 107.97 285 GLU B N 1
ATOM 7865 C CA . GLU C 1 285 ? -55.523 0.162 122.085 1.00 107.24 285 GLU B CA 1
ATOM 7866 C C . GLU C 1 285 ? -54.723 1.393 121.676 1.00 103.43 285 GLU B C 1
ATOM 7867 O O . GLU C 1 285 ? -55.277 2.273 121.007 1.00 102.41 285 GLU B O 1
ATOM 7873 N N . GLU C 1 286 ? -53.447 1.481 122.056 1.00 103.19 286 GLU B N 1
ATOM 7874 C CA . GLU C 1 286 ? -52.606 2.562 121.551 1.00 107.00 286 GLU B CA 1
ATOM 7875 C C . GLU C 1 286 ? -52.376 2.420 120.050 1.00 104.82 286 GLU B C 1
ATOM 7876 O O . GLU C 1 286 ? -52.322 3.421 119.325 1.00 98.67 286 GLU B O 1
ATOM 7882 N N . THR C 1 287 ? -52.257 1.181 119.563 1.00 102.82 287 THR B N 1
ATOM 7883 C CA . THR C 1 287 ? -51.951 0.956 118.155 1.00 96.78 287 THR B CA 1
ATOM 7884 C C . THR C 1 287 ? -53.176 1.108 117.262 1.00 96.78 287 THR B C 1
ATOM 7885 O O . THR C 1 287 ? -53.039 1.506 116.099 1.00 97.93 287 THR B O 1
ATOM 7889 N N . ILE C 1 288 ? -54.371 0.803 117.773 1.00 92.28 288 ILE B N 1
ATOM 7890 C CA . ILE C 1 288 ? -55.570 1.008 116.967 1.00 93.47 288 ILE B CA 1
ATOM 7891 C C . ILE C 1 288 ? -55.834 2.493 116.764 1.00 92.31 288 ILE B C 1
ATOM 7892 O O . ILE C 1 288 ? -56.413 2.894 115.746 1.00 95.31 288 ILE B O 1
ATOM 7897 N N . ASP C 1 289 ? -55.439 3.331 117.727 1.00 93.69 289 ASP B N 1
ATOM 7898 C CA . ASP C 1 289 ? -55.531 4.774 117.532 1.00 96.81 289 ASP B CA 1
ATOM 7899 C C . ASP C 1 289 ? -54.765 5.208 116.289 1.00 92.29 289 ASP B C 1
ATOM 7900 O O . ASP C 1 289 ? -55.177 6.146 115.598 1.00 93.73 289 ASP B O 1
ATOM 7905 N N . LYS C 1 290 ? -53.658 4.527 115.982 1.00 93.62 290 LYS B N 1
ATOM 7906 C CA . LYS C 1 290 ? -52.874 4.871 114.804 1.00 92.43 290 LYS B CA 1
ATOM 7907 C C . LYS C 1 290 ? -53.554 4.415 113.519 1.00 85.24 290 LYS B C 1
ATOM 7908 O O . LYS C 1 290 ? -53.301 4.990 112.454 1.00 84.30 290 LYS B O 1
ATOM 7914 N N . ILE C 1 291 ? -54.406 3.389 113.592 1.00 81.45 291 ILE B N 1
ATOM 7915 C CA . ILE C 1 291 ? -55.175 2.984 112.417 1.00 77.21 291 ILE B CA 1
ATOM 7916 C C . ILE C 1 291 ? -56.046 4.135 111.936 1.00 82.60 291 ILE B C 1
ATOM 7917 O O . ILE C 1 291 ? -56.114 4.428 110.735 1.00 82.96 291 ILE B O 1
ATOM 7922 N N . PHE C 1 292 ? -56.710 4.815 112.864 1.00 89.77 292 PHE B N 1
ATOM 7923 C CA . PHE C 1 292 ? -57.662 5.865 112.537 1.00 87.15 292 PHE B CA 1
ATOM 7924 C C . PHE C 1 292 ? -57.023 7.244 112.447 1.00 82.51 292 PHE B C 1
ATOM 7925 O O . PHE C 1 292 ? -57.733 8.221 112.189 1.00 84.93 292 PHE B O 1
ATOM 7933 N N . GLU C 1 293 ? -55.713 7.350 112.654 1.00 82.76 293 GLU B N 1
ATOM 7934 C CA . GLU C 1 293 ? -54.997 8.585 112.351 1.00 82.42 293 GLU B CA 1
ATOM 7935 C C . GLU C 1 293 ? -54.958 8.760 110.839 1.00 81.44 293 GLU B C 1
ATOM 7936 O O . GLU C 1 293 ? -54.332 7.963 110.133 1.00 79.33 293 GLU B O 1
ATOM 7942 N N . GLU C 1 294 ? -55.638 9.790 110.338 1.00 84.57 294 GLU B N 1
ATOM 7943 C CA . GLU C 1 294 ? -55.730 9.999 108.898 1.00 77.09 294 GLU B CA 1
ATOM 7944 C C . GLU C 1 294 ? -54.344 10.173 108.290 1.00 76.52 294 GLU B C 1
ATOM 7945 O O . GLU C 1 294 ? -53.529 10.961 108.780 1.00 77.97 294 GLU B O 1
ATOM 7951 N N . GLN C 1 295 ? -54.078 9.426 107.219 1.00 78.02 295 GLN B N 1
ATOM 7952 C CA . GLN C 1 295 ? -52.786 9.456 106.548 1.00 76.96 295 GLN B CA 1
ATOM 7953 C C . GLN C 1 295 ? -52.816 10.137 105.191 1.00 72.25 295 GLN B C 1
ATOM 7954 O O . GLN C 1 295 ? -51.800 10.701 104.779 1.00 77.27 295 GLN B O 1
ATOM 7960 N N . SER C 1 296 ? -53.946 10.101 104.489 1.00 71.75 296 SER B N 1
ATOM 7961 C CA . SER C 1 296 ? -54.027 10.675 103.155 1.00 73.19 296 SER B CA 1
ATOM 7962 C C . SER C 1 296 ? -55.485 10.908 102.794 1.00 76.09 296 SER B C 1
ATOM 7963 O O . SER C 1 296 ? -56.371 10.162 103.220 1.00 77.43 296 SER B O 1
ATOM 7966 N N . TYR C 1 297 ? -55.720 11.954 102.005 1.00 76.13 297 TYR B N 1
ATOM 7967 C CA . TYR C 1 297 ? -57.043 12.233 101.466 1.00 73.24 297 TYR B CA 1
ATOM 7968 C C . TYR C 1 297 ? -56.891 12.912 100.114 1.00 76.13 297 TYR B C 1
ATOM 7969 O O . TYR C 1 297 ? -55.998 13.742 99.924 1.00 82.16 297 TYR B O 1
ATOM 7978 N N . GLY C 1 298 ? -57.774 12.555 99.186 1.00 77.52 298 GLY B N 1
ATOM 7979 C CA . GLY C 1 298 ? -57.709 13.030 97.818 1.00 76.29 298 GLY B CA 1
ATOM 7980 C C . GLY C 1 298 ? -58.091 11.927 96.854 1.00 76.67 298 GLY B C 1
ATOM 7981 O O . GLY C 1 298 ? -58.254 10.776 97.271 1.00 80.02 298 GLY B O 1
ATOM 7982 N N . VAL C 1 299 ? -58.243 12.247 95.569 1.00 71.37 299 VAL B N 1
ATOM 7983 C CA . VAL C 1 299 ? -58.594 11.218 94.598 1.00 76.57 299 VAL B CA 1
ATOM 7984 C C . VAL C 1 299 ? -57.384 10.327 94.350 1.00 78.19 299 VAL B C 1
ATOM 7985 O O . VAL C 1 299 ? -56.283 10.809 94.049 1.00 76.54 299 VAL B O 1
ATOM 7989 N N . ASP C 1 300 ? -57.583 9.019 94.491 1.00 76.12 300 ASP B N 1
ATOM 7990 C CA . ASP C 1 300 ? -56.483 8.071 94.398 1.00 68.56 300 ASP B CA 1
ATOM 7991 C C . ASP C 1 300 ? -55.983 7.958 92.963 1.00 68.82 300 ASP B C 1
ATOM 7992 O O . ASP C 1 300 ? -56.766 7.980 92.009 1.00 73.34 300 ASP B O 1
ATOM 7997 N N . LEU C 1 301 ? -54.661 7.835 92.816 1.00 67.52 301 LEU B N 1
ATOM 7998 C CA . LEU C 1 301 ? -54.052 7.755 91.493 1.00 71.53 301 LEU B CA 1
ATOM 7999 C C . LEU C 1 301 ? -54.420 6.475 90.754 1.00 72.06 301 LEU B C 1
ATOM 8000 O O . LEU C 1 301 ? -54.304 6.431 89.525 1.00 71.77 301 LEU B O 1
ATOM 8005 N N . VAL C 1 302 ? -54.857 5.439 91.467 1.00 73.12 302 VAL B N 1
ATOM 8006 C CA . VAL C 1 302 ? -55.199 4.161 90.863 1.00 72.47 302 VAL B CA 1
ATOM 8007 C C . VAL C 1 302 ? -56.703 3.914 90.877 1.00 72.02 302 VAL B C 1
ATOM 8008 O O . VAL C 1 302 ? -57.262 3.427 89.892 1.00 74.13 302 VAL B O 1
ATOM 8012 N N . LEU C 1 303 ? -57.378 4.252 91.977 1.00 73.88 303 LEU B N 1
ATOM 8013 C CA . LEU C 1 303 ? -58.809 3.997 92.083 1.00 75.39 303 LEU B CA 1
ATOM 8014 C C . LEU C 1 303 ? -59.654 5.069 91.407 1.00 77.72 303 LEU B C 1
ATOM 8015 O O . LEU C 1 303 ? -60.816 4.805 91.081 1.00 80.20 303 LEU B O 1
ATOM 8020 N N . GLY C 1 304 ? -59.105 6.262 91.191 1.00 78.70 304 GLY B N 1
ATOM 8021 C CA . GLY C 1 304 ? -59.784 7.289 90.429 1.00 79.05 304 GLY B CA 1
ATOM 8022 C C . GLY C 1 304 ? -60.851 8.068 91.167 1.00 77.95 304 GLY B C 1
ATOM 8023 O O . GLY C 1 304 ? -61.471 8.953 90.562 1.00 80.19 304 GLY B O 1
ATOM 8024 N N . VAL C 1 305 ? -61.090 7.780 92.443 1.00 78.65 305 VAL B N 1
ATOM 8025 C CA . VAL C 1 305 ? -62.081 8.514 93.230 1.00 78.97 305 VAL B CA 1
ATOM 8026 C C . VAL C 1 305 ? -61.448 8.901 94.560 1.00 78.91 305 VAL B C 1
ATOM 8027 O O . VAL C 1 305 ? -60.439 8.310 94.979 1.00 78.34 305 VAL B O 1
ATOM 8031 N N . PRO C 1 306 ? -62.003 9.906 95.241 1.00 78.31 306 PRO B N 1
ATOM 8032 C CA . PRO C 1 306 ? -61.463 10.295 96.552 1.00 78.29 306 PRO B CA 1
ATOM 8033 C C . PRO C 1 306 ? -61.497 9.138 97.541 1.00 82.12 306 PRO B C 1
ATOM 8034 O O . PRO C 1 306 ? -62.514 8.461 97.698 1.00 82.96 306 PRO B O 1
ATOM 8038 N N . VAL C 1 307 ? -60.364 8.910 98.203 1.00 76.21 307 VAL B N 1
ATOM 8039 C CA . VAL C 1 307 ? -60.241 7.880 99.230 1.00 74.51 307 VAL B CA 1
ATOM 8040 C C . VAL C 1 307 ? -59.451 8.455 100.397 1.00 74.92 307 VAL B C 1
ATOM 8041 O O . VAL C 1 307 ? -58.396 9.065 100.200 1.00 77.20 307 VAL B O 1
ATOM 8045 N N . ARG C 1 308 ? -59.962 8.258 101.609 1.00 77.34 308 ARG B N 1
ATOM 8046 C CA . ARG C 1 308 ? -59.281 8.656 102.834 1.00 74.09 308 ARG B CA 1
ATOM 8047 C C . ARG C 1 308 ? -58.689 7.410 103.481 1.00 77.43 308 ARG B C 1
ATOM 8048 O O . ARG C 1 308 ? -59.428 6.509 103.892 1.00 78.79 308 ARG B O 1
ATOM 8056 N N . PHE C 1 309 ? -57.363 7.359 103.567 1.00 75.10 309 PHE B N 1
ATOM 8057 C CA . PHE C 1 309 ? -56.648 6.178 104.027 1.00 73.28 309 PHE B CA 1
ATOM 8058 C C . PHE C 1 309 ? -56.101 6.404 105.429 1.00 75.15 309 PHE B C 1
ATOM 8059 O O . PHE C 1 309 ? -55.496 7.447 105.705 1.00 75.14 309 PHE B O 1
ATOM 8067 N N . GLY C 1 310 ? -56.316 5.429 106.305 1.00 75.95 310 GLY B N 1
ATOM 8068 C CA . GLY C 1 310 ? -55.625 5.354 107.574 1.00 73.15 310 GLY B CA 1
ATOM 8069 C C . GLY C 1 310 ? -54.386 4.493 107.452 1.00 74.52 310 GLY B C 1
ATOM 8070 O O . GLY C 1 310 ? -53.839 4.296 106.364 1.00 76.92 310 GLY B O 1
ATOM 8071 N N . VAL C 1 311 ? -53.938 3.968 108.590 1.00 73.16 311 VAL B N 1
ATOM 8072 C CA . VAL C 1 311 ? -52.799 3.056 108.620 1.00 69.42 311 VAL B CA 1
ATOM 8073 C C . VAL C 1 311 ? -53.348 1.647 108.411 1.00 74.33 311 VAL B C 1
ATOM 8074 O O . VAL C 1 311 ? -53.808 0.996 109.351 1.00 74.05 311 VAL B O 1
ATOM 8078 N N . GLY C 1 312 ? -53.321 1.185 107.160 1.00 69.32 312 GLY B N 1
ATOM 8079 C CA . GLY C 1 312 ? -53.699 -0.170 106.827 1.00 68.96 312 GLY B CA 1
ATOM 8080 C C . GLY C 1 312 ? -55.159 -0.382 106.488 1.00 72.77 312 GLY B C 1
ATOM 8081 O O . GLY C 1 312 ? -55.525 -1.491 106.078 1.00 77.41 312 GLY B O 1
ATOM 8082 N N . PHE C 1 313 ? -56.006 0.633 106.647 1.00 73.15 313 PHE B N 1
ATOM 8083 C CA . PHE C 1 313 ? -57.430 0.489 106.386 1.00 76.50 313 PHE B CA 1
ATOM 8084 C C . PHE C 1 313 ? -57.959 1.748 105.717 1.00 73.31 313 PHE B C 1
ATOM 8085 O O . PHE C 1 313 ? -57.341 2.814 105.770 1.00 72.29 313 PHE B O 1
ATOM 8093 N N . GLY C 1 314 ? -59.120 1.607 105.085 1.00 71.75 314 GLY B N 1
ATOM 8094 C CA . GLY C 1 314 ? -59.835 2.748 104.549 1.00 74.81 314 GLY B CA 1
ATOM 8095 C C . GLY C 1 314 ? -60.752 3.348 105.602 1.00 79.41 314 GLY B C 1
ATOM 8096 O O . GLY C 1 314 ? -61.393 2.632 106.369 1.00 83.12 314 GLY B O 1
ATOM 8097 N N . LEU C 1 315 ? -60.791 4.667 105.638 1.00 77.64 315 LEU B N 1
ATOM 8098 C CA . LEU C 1 315 ? -61.631 5.425 106.548 1.00 78.18 315 LEU B CA 1
ATOM 8099 C C . LEU C 1 315 ? -62.875 5.918 105.821 1.00 82.19 315 LEU B C 1
ATOM 8100 O O . LEU C 1 315 ? -62.900 5.970 104.588 1.00 83.48 315 LEU B O 1
ATOM 8105 N N . PRO C 1 316 ? -63.942 6.266 106.545 1.00 82.86 316 PRO B N 1
ATOM 8106 C CA . PRO C 1 316 ? -65.214 6.579 105.872 1.00 83.66 316 PRO B CA 1
ATOM 8107 C C . PRO C 1 316 ? -65.105 7.803 104.975 1.00 85.95 316 PRO B C 1
ATOM 8108 O O . PRO C 1 316 ? -64.819 8.912 105.433 1.00 82.35 316 PRO B O 1
ATOM 8112 N N . THR C 1 317 ? -65.333 7.586 103.682 1.00 85.86 317 THR B N 1
ATOM 8113 C CA . THR C 1 317 ? -65.450 8.664 102.699 1.00 87.27 317 THR B CA 1
ATOM 8114 C C . THR C 1 317 ? -66.849 8.600 102.106 1.00 89.08 317 THR B C 1
ATOM 8115 O O . THR C 1 317 ? -67.114 7.763 101.225 1.00 89.12 317 THR B O 1
ATOM 8119 N N . PRO C 1 318 ? -67.776 9.449 102.556 1.00 90.33 318 PRO B N 1
ATOM 8120 C CA . PRO C 1 318 ? -69.170 9.321 102.096 1.00 87.70 318 PRO B CA 1
ATOM 8121 C C . PRO C 1 318 ? -69.346 9.508 100.600 1.00 91.27 318 PRO B C 1
ATOM 8122 O O . PRO C 1 318 ? -70.271 8.926 100.020 1.00 92.08 318 PRO B O 1
ATOM 8126 N N . GLU C 1 319 ? -68.487 10.296 99.952 1.00 95.26 319 GLU B N 1
ATOM 8127 C CA . GLU C 1 319 ? -68.656 10.575 98.532 1.00 92.14 319 GLU B CA 1
ATOM 8128 C C . GLU C 1 319 ? -68.231 9.415 97.641 1.00 94.02 319 GLU B C 1
ATOM 8129 O O . GLU C 1 319 ? -68.678 9.342 96.491 1.00 99.55 319 GLU B O 1
ATOM 8135 N N . SER C 1 320 ? -67.384 8.512 98.135 1.00 92.47 320 SER B N 1
ATOM 8136 C CA . SER C 1 320 ? -66.933 7.365 97.354 1.00 94.28 320 SER B CA 1
ATOM 8137 C C . SER C 1 320 ? -67.636 6.074 97.753 1.00 94.49 320 SER B C 1
ATOM 8138 O O . SER C 1 320 ? -68.132 5.349 96.886 1.00 94.41 320 SER B O 1
ATOM 8141 N N . VAL C 1 321 ? -67.687 5.764 99.044 1.00 93.36 321 VAL B N 1
ATOM 8142 C CA . VAL C 1 321 ? -68.496 4.654 99.533 1.00 96.28 321 VAL B CA 1
ATOM 8143 C C . VAL C 1 321 ? -69.626 5.245 100.380 1.00 94.36 321 VAL B C 1
ATOM 8144 O O . VAL C 1 321 ? -69.382 5.790 101.467 1.00 95.22 321 VAL B O 1
ATOM 8148 N N . PRO C 1 322 ? -70.859 5.245 99.887 1.00 94.83 322 PRO B N 1
ATOM 8149 C CA . PRO C 1 322 ? -71.942 5.906 100.626 1.00 92.96 322 PRO B CA 1
ATOM 8150 C C . PRO C 1 322 ? -72.542 5.032 101.716 1.00 101.41 322 PRO B C 1
ATOM 8151 O O . PRO C 1 322 ? -73.057 5.545 102.714 1.00 104.53 322 PRO B O 1
ATOM 8155 N N . PHE C 1 323 ? -72.473 3.713 101.543 1.00 97.31 323 PHE B N 1
ATOM 8156 C CA . PHE C 1 323 ? -73.147 2.795 102.451 1.00 95.84 323 PHE B CA 1
ATOM 8157 C C . PHE C 1 323 ? -72.408 2.591 103.768 1.00 97.96 323 PHE B C 1
ATOM 8158 O O . PHE C 1 323 ? -72.898 1.840 104.618 1.00 104.36 323 PHE B O 1
ATOM 8166 N N . ILE C 1 324 ? -71.263 3.229 103.967 1.00 94.99 324 ILE B N 1
ATOM 8167 C CA . ILE C 1 324 ? -70.513 3.143 105.216 1.00 94.67 324 ILE B CA 1
ATOM 8168 C C . ILE C 1 324 ? -70.587 4.503 105.902 1.00 98.39 324 ILE B C 1
ATOM 8169 O O . ILE C 1 324 ? -70.185 5.512 105.307 1.00 101.08 324 ILE B O 1
ATOM 8174 N N . PRO C 1 325 ? -71.081 4.581 107.133 1.00 100.95 325 PRO B N 1
ATOM 8175 C CA . PRO C 1 325 ? -71.265 5.880 107.786 1.00 95.75 325 PRO B CA 1
ATOM 8176 C C . PRO C 1 325 ? -69.958 6.426 108.346 1.00 95.41 325 PRO B C 1
ATOM 8177 O O . PRO C 1 325 ? -68.941 5.736 108.436 1.00 95.23 325 PRO B O 1
ATOM 8181 N N . GLU C 1 326 ? -70.012 7.698 108.734 1.00 95.40 326 GLU B N 1
ATOM 8182 C CA . GLU C 1 326 ? -68.845 8.402 109.238 1.00 97.00 326 GLU B CA 1
ATOM 8183 C C . GLU C 1 326 ? -68.585 8.037 110.698 1.00 94.96 326 GLU B C 1
ATOM 8184 O O . GLU C 1 326 ? -69.335 7.288 111.330 1.00 94.89 326 GLU B O 1
ATOM 8190 N N . GLY C 1 327 ? -67.510 8.589 111.239 1.00 99.75 327 GLY B N 1
ATOM 8191 C CA . GLY C 1 327 ? -67.076 8.308 112.587 1.00 94.78 327 GLY B CA 1
ATOM 8192 C C . GLY C 1 327 ? -65.787 7.512 112.616 1.00 99.63 327 GLY B C 1
ATOM 8193 O O . GLY C 1 327 ? -65.015 7.475 111.653 1.00 107.33 327 GLY B O 1
ATOM 8194 N N . ARG C 1 328 ? -65.557 6.859 113.754 1.00 95.12 328 ARG B N 1
ATOM 8195 C CA . ARG C 1 328 ? -64.402 5.981 113.936 1.00 94.37 328 ARG B CA 1
ATOM 8196 C C . ARG C 1 328 ? -64.764 4.609 113.382 1.00 94.57 328 ARG B C 1
ATOM 8197 O O . ARG C 1 328 ? -65.261 3.736 114.095 1.00 97.80 328 ARG B O 1
ATOM 8205 N N . ILE C 1 329 ? -64.512 4.421 112.088 1.00 95.58 329 ILE B N 1
ATOM 8206 C CA . ILE C 1 329 ? -64.789 3.164 111.397 1.00 88.05 329 ILE B CA 1
ATOM 8207 C C . ILE C 1 329 ? -63.682 2.928 110.380 1.00 89.16 329 ILE B C 1
ATOM 8208 O O . ILE C 1 329 ? -63.378 3.808 109.570 1.00 94.78 329 ILE B O 1
ATOM 8213 N N . CYS C 1 330 ? -63.084 1.740 110.409 1.00 86.92 330 CYS B N 1
ATOM 8214 C CA . CYS C 1 330 ? -62.099 1.344 109.414 1.00 79.41 330 CYS B CA 1
ATOM 8215 C C . CYS C 1 330 ? -62.609 0.131 108.650 1.00 81.76 330 CYS B C 1
ATOM 8216 O O . CYS C 1 330 ? -63.289 -0.736 109.207 1.00 89.04 330 CYS B O 1
ATOM 8219 N N . PHE C 1 331 ? -62.272 0.078 107.365 1.00 78.87 331 PHE B N 1
ATOM 8220 C CA . PHE C 1 331 ? -62.821 -0.935 106.478 1.00 78.20 331 PHE B CA 1
ATOM 8221 C C . PHE C 1 331 ? -61.892 -1.111 105.289 1.00 80.68 331 PHE B C 1
ATOM 8222 O O . PHE C 1 331 ? -60.959 -0.333 105.078 1.00 81.39 331 PHE B O 1
ATOM 8230 N N . TRP C 1 332 ? -62.171 -2.149 104.508 1.00 76.41 332 TRP B N 1
ATOM 8231 C CA . TRP C 1 332 ? -61.704 -2.211 103.132 1.00 81.38 332 TRP B CA 1
ATOM 8232 C C . TRP C 1 332 ? -62.610 -3.156 102.359 1.00 82.03 332 TRP B C 1
ATOM 8233 O O . TRP C 1 332 ? -63.477 -3.824 102.925 1.00 78.80 332 TRP B O 1
ATOM 8244 N N . GLY C 1 333 ? -62.412 -3.181 101.042 1.00 90.97 333 GLY B N 1
ATOM 8245 C CA . GLY C 1 333 ? -63.174 -4.027 100.158 1.00 88.66 333 GLY B CA 1
ATOM 8246 C C . GLY C 1 333 ? -62.319 -5.096 99.499 1.00 85.29 333 GLY B C 1
ATOM 8247 O O . GLY C 1 333 ? -61.116 -5.203 99.712 1.00 84.81 333 GLY B O 1
ATOM 8248 N N . GLY C 1 334 ? -62.991 -5.909 98.696 1.00 82.35 334 GLY B N 1
ATOM 8249 C CA . GLY C 1 334 ? -62.318 -6.875 97.854 1.00 78.17 334 GLY B CA 1
ATOM 8250 C C . GLY C 1 334 ? -62.858 -6.789 96.444 1.00 82.98 334 GLY B C 1
ATOM 8251 O O . GLY C 1 334 ? -64.010 -6.417 96.220 1.00 86.90 334 GLY B O 1
ATOM 8252 N N . TRP C 1 335 ? -61.997 -7.126 95.485 1.00 79.48 335 TRP B N 1
ATOM 8253 C CA . TRP C 1 335 ? -62.374 -7.051 94.079 1.00 78.81 335 TRP B CA 1
ATOM 8254 C C . TRP C 1 335 ? -63.628 -7.876 93.826 1.00 88.09 335 TRP B C 1
ATOM 8255 O O . TRP C 1 335 ? -63.674 -9.069 94.143 1.00 91.32 335 TRP B O 1
ATOM 8266 N N . GLY C 1 336 ? -64.655 -7.231 93.266 1.00 93.52 336 GLY B N 1
ATOM 8267 C CA . GLY C 1 336 ? -65.936 -7.849 93.004 1.00 96.12 336 GLY B CA 1
ATOM 8268 C C . GLY C 1 336 ? -67.033 -7.409 93.953 1.00 97.43 336 GLY B C 1
ATOM 8269 O O . GLY C 1 336 ? -68.211 -7.429 93.575 1.00 101.74 336 GLY B O 1
ATOM 8270 N N . GLY C 1 337 ? -66.675 -7.010 95.172 1.00 91.42 337 GLY B N 1
ATOM 8271 C CA . GLY C 1 337 ? -67.670 -6.538 96.112 1.00 97.65 337 GLY B CA 1
ATOM 8272 C C . GLY C 1 337 ? -67.487 -7.006 97.541 1.00 92.37 337 GLY B C 1
ATOM 8273 O O . GLY C 1 337 ? -68.317 -6.697 98.402 1.00 90.98 337 GLY B O 1
ATOM 8274 N N . SER C 1 338 ? -66.422 -7.762 97.809 1.00 90.32 338 SER B N 1
ATOM 8275 C CA . SER C 1 338 ? -66.183 -8.251 99.161 1.00 84.28 338 SER B CA 1
ATOM 8276 C C . SER C 1 338 ? -66.013 -7.080 100.116 1.00 89.45 338 SER B C 1
ATOM 8277 O O . SER C 1 338 ? -65.311 -6.114 99.812 1.00 91.66 338 SER B O 1
ATOM 8280 N N . GLN C 1 339 ? -66.673 -7.158 101.268 1.00 86.91 339 GLN B N 1
ATOM 8281 C CA . GLN C 1 339 ? -66.682 -6.073 102.239 1.00 88.51 339 GLN B CA 1
ATOM 8282 C C . GLN C 1 339 ? -66.190 -6.583 103.583 1.00 86.55 339 GLN B C 1
ATOM 8283 O O . GLN C 1 339 ? -66.709 -7.575 104.102 1.00 90.34 339 GLN B O 1
ATOM 8289 N N . ILE C 1 340 ? -65.185 -5.912 104.138 1.00 85.89 340 ILE B N 1
ATOM 8290 C CA . ILE C 1 340 ? -64.786 -6.094 105.527 1.00 83.10 340 ILE B CA 1
ATOM 8291 C C . ILE C 1 340 ? -64.887 -4.735 106.208 1.00 86.72 340 ILE B C 1
ATOM 8292 O O . ILE C 1 340 ? -64.267 -3.760 105.766 1.00 88.69 340 ILE B O 1
ATOM 8297 N N . ILE C 1 341 ? -65.702 -4.661 107.258 1.00 86.73 341 ILE B N 1
ATOM 8298 C CA . ILE C 1 341 ? -66.017 -3.409 107.935 1.00 83.38 341 ILE B CA 1
ATOM 8299 C C . ILE C 1 341 ? -65.830 -3.606 109.431 1.00 84.78 341 ILE B C 1
ATOM 8300 O O . ILE C 1 341 ? -66.237 -4.632 109.988 1.00 89.67 341 ILE B O 1
ATOM 8305 N N . ILE C 1 342 ? -65.211 -2.623 110.082 1.00 79.29 342 ILE B N 1
ATOM 8306 C CA . ILE C 1 342 ? -64.928 -2.671 111.511 1.00 84.98 342 ILE B CA 1
ATOM 8307 C C . ILE C 1 342 ? -65.464 -1.404 112.161 1.00 89.93 342 ILE B C 1
ATOM 8308 O O . ILE C 1 342 ? -65.158 -0.295 111.710 1.00 92.31 342 ILE B O 1
ATOM 8313 N N . ASP C 1 343 ? -66.242 -1.569 113.230 1.00 94.35 343 ASP B N 1
ATOM 8314 C CA . ASP C 1 343 ? -66.878 -0.460 113.935 1.00 92.44 343 ASP B CA 1
ATOM 8315 C C . ASP C 1 343 ? -66.368 -0.438 115.371 1.00 94.38 343 ASP B C 1
ATOM 8316 O O . ASP C 1 343 ? -66.718 -1.307 116.173 1.00 100.51 343 ASP B O 1
ATOM 8321 N N . THR C 1 344 ? -65.540 0.555 115.698 1.00 97.80 344 THR B N 1
ATOM 8322 C CA . THR C 1 344 ? -65.003 0.664 117.055 1.00 101.16 344 THR B CA 1
ATOM 8323 C C . THR C 1 344 ? -66.080 1.110 118.036 1.00 107.44 344 THR B C 1
ATOM 8324 O O . THR C 1 344 ? -66.153 0.600 119.162 1.00 106.70 344 THR B O 1
ATOM 8328 N N . GLU C 1 345 ? -66.948 2.031 117.612 1.00 109.00 345 GLU B N 1
ATOM 8329 C CA . GLU C 1 345 ? -67.940 2.589 118.527 1.00 107.54 345 GLU B CA 1
ATOM 8330 C C . GLU C 1 345 ? -68.964 1.542 118.948 1.00 106.53 345 GLU B C 1
ATOM 8331 O O . GLU C 1 345 ? -69.390 1.513 120.109 1.00 106.20 345 GLU B O 1
ATOM 8337 N N . LYS C 1 346 ? -69.364 0.671 118.026 1.00 103.27 346 LYS B N 1
ATOM 8338 C CA . LYS C 1 346 ? -70.378 -0.338 118.291 1.00 101.13 346 LYS B CA 1
ATOM 8339 C C . LYS C 1 346 ? -69.786 -1.730 118.466 1.00 103.82 346 LYS B C 1
ATOM 8340 O O . LYS C 1 346 ? -70.541 -2.704 118.574 1.00 104.57 346 LYS B O 1
ATOM 8346 N N . ARG C 1 347 ? -68.454 -1.838 118.512 1.00 105.50 347 ARG B N 1
ATOM 8347 C CA . ARG C 1 347 ? -67.758 -3.119 118.654 1.00 101.70 347 ARG B CA 1
ATOM 8348 C C . ARG C 1 347 ? -68.252 -4.118 117.612 1.00 95.38 347 ARG B C 1
ATOM 8349 O O . ARG C 1 347 ? -68.393 -5.313 117.875 1.00 102.70 347 ARG B O 1
ATOM 8357 N N . MET C 1 348 ? -68.513 -3.609 116.414 1.00 93.87 348 MET B N 1
ATOM 8358 C CA . MET C 1 348 ? -69.186 -4.355 115.365 1.00 91.21 348 MET B CA 1
ATOM 8359 C C . MET C 1 348 ? -68.199 -4.729 114.272 1.00 92.68 348 MET B C 1
ATOM 8360 O O . MET C 1 348 ? -67.273 -3.975 113.959 1.00 93.97 348 MET B O 1
ATOM 8365 N N . THR C 1 349 ? -68.422 -5.895 113.688 1.00 94.25 349 THR B N 1
ATOM 8366 C CA . THR C 1 349 ? -67.629 -6.375 112.580 1.00 89.10 349 THR B CA 1
ATOM 8367 C C . THR C 1 349 ? -68.570 -6.953 111.538 1.00 87.75 349 THR B C 1
ATOM 8368 O O . THR C 1 349 ? -69.418 -7.781 111.870 1.00 94.23 349 THR B O 1
ATOM 8372 N N . PHE C 1 350 ? -68.424 -6.524 110.286 1.00 86.99 350 PHE B N 1
ATOM 8373 C CA . PHE C 1 350 ? -69.220 -7.042 109.183 1.00 85.34 350 PHE B CA 1
ATOM 8374 C C . PHE C 1 350 ? -68.307 -7.587 108.093 1.00 89.28 350 PHE B C 1
ATOM 8375 O O . PHE C 1 350 ? -67.257 -7.008 107.794 1.00 94.44 350 PHE B O 1
ATOM 8383 N N . SER C 1 351 ? -68.720 -8.702 107.490 1.00 87.38 351 SER B N 1
ATOM 8384 C CA . SER C 1 351 ? -67.969 -9.303 106.396 1.00 84.47 351 SER B CA 1
ATOM 8385 C C . SER C 1 351 ? -68.935 -9.941 105.409 1.00 85.38 351 SER B C 1
ATOM 8386 O O . SER C 1 351 ? -69.942 -10.534 105.807 1.00 92.43 351 SER B O 1
ATOM 8389 N N . TYR C 1 352 ? -68.618 -9.811 104.123 1.00 81.86 352 TYR B N 1
ATOM 8390 C CA . TYR C 1 352 ? -69.422 -10.385 103.050 1.00 86.30 352 TYR B CA 1
ATOM 8391 C C . TYR C 1 352 ? -68.481 -10.867 101.957 1.00 88.13 352 TYR B C 1
ATOM 8392 O O . TYR C 1 352 ? -67.690 -10.081 101.426 1.00 90.57 352 TYR B O 1
ATOM 8401 N N . VAL C 1 353 ? -68.565 -12.155 101.629 1.00 90.87 353 VAL B N 1
ATOM 8402 C CA . VAL C 1 353 ? -67.695 -12.788 100.644 1.00 85.93 353 VAL B CA 1
ATOM 8403 C C . VAL C 1 353 ? -68.570 -13.490 99.615 1.00 88.49 353 VAL B C 1
ATOM 8404 O O . VAL C 1 353 ? -69.528 -14.180 99.979 1.00 93.54 353 VAL B O 1
ATOM 8408 N N . MET C 1 354 ? -68.240 -13.318 98.339 1.00 94.46 354 MET B N 1
ATOM 8409 C CA . MET C 1 354 ? -69.034 -13.823 97.226 1.00 94.76 354 MET B CA 1
ATOM 8410 C C . MET C 1 354 ? -68.226 -14.823 96.407 1.00 96.99 354 MET B C 1
ATOM 8411 O O . MET C 1 354 ? -67.096 -15.180 96.749 1.00 100.79 354 MET B O 1
ATOM 8416 N N . ASN C 1 355 ? -68.835 -15.276 95.312 1.00 101.52 355 ASN B N 1
ATOM 8417 C CA . ASN C 1 355 ? -68.125 -15.979 94.253 1.00 102.07 355 ASN B CA 1
ATOM 8418 C C . ASN C 1 355 ? -68.409 -15.429 92.863 1.00 102.57 355 ASN B C 1
ATOM 8419 O O . ASN C 1 355 ? -67.628 -15.703 91.944 1.00 102.52 355 ASN B O 1
ATOM 8424 N N . LYS C 1 356 ? -69.490 -14.671 92.674 1.00 100.19 356 LYS B N 1
ATOM 8425 C CA . LYS C 1 356 ? -69.755 -13.960 91.427 1.00 105.21 356 LYS B CA 1
ATOM 8426 C C . LYS C 1 356 ? -69.345 -12.506 91.625 1.00 107.65 356 LYS B C 1
ATOM 8427 O O . LYS C 1 356 ? -69.992 -11.767 92.375 1.00 106.07 356 LYS B O 1
ATOM 8433 N N . MET C 1 357 ? -68.273 -12.097 90.953 1.00 107.12 357 MET B N 1
ATOM 8434 C CA . MET C 1 357 ? -67.706 -10.773 91.159 1.00 102.74 357 MET B CA 1
ATOM 8435 C C . MET C 1 357 ? -68.485 -9.720 90.383 1.00 100.38 357 MET B C 1
ATOM 8436 O O . MET C 1 357 ? -68.830 -9.914 89.214 1.00 103.58 357 MET B O 1
ATOM 8441 N N . GLY C 1 358 ? -68.765 -8.601 91.046 1.00 101.38 358 GLY B N 1
ATOM 8442 C CA . GLY C 1 358 ? -69.489 -7.512 90.437 1.00 110.67 358 GLY B CA 1
ATOM 8443 C C . GLY C 1 358 ? -68.569 -6.528 89.743 1.00 112.07 358 GLY B C 1
ATOM 8444 O O . GLY C 1 358 ? -67.343 -6.580 89.884 1.00 109.88 358 GLY B O 1
ATOM 8445 N N . PRO C 1 359 ? -69.146 -5.610 88.975 1.00 114.16 359 PRO B N 1
ATOM 8446 C CA . PRO C 1 359 ? -68.335 -4.617 88.267 1.00 113.57 359 PRO B CA 1
ATOM 8447 C C . PRO C 1 359 ? -67.881 -3.496 89.190 1.00 119.19 359 PRO B C 1
ATOM 8448 O O . PRO C 1 359 ? -68.408 -3.296 90.286 1.00 119.35 359 PRO B O 1
ATOM 8452 N N . GLY C 1 360 ? -66.880 -2.761 88.721 1.00 118.35 360 GLY B N 1
ATOM 8453 C CA . GLY C 1 360 ? -66.345 -1.630 89.449 1.00 115.90 360 GLY B CA 1
ATOM 8454 C C . GLY C 1 360 ? -65.115 -1.993 90.263 1.00 119.10 360 GLY B C 1
ATOM 8455 O O . GLY C 1 360 ? -64.786 -3.162 90.483 1.00 116.02 360 GLY B O 1
ATOM 8456 N N . LEU C 1 361 ? -64.426 -0.946 90.720 1.00 119.06 361 LEU B N 1
ATOM 8457 C CA . LEU C 1 361 ? -63.194 -1.109 91.479 1.00 116.08 361 LEU B CA 1
ATOM 8458 C C . LEU C 1 361 ? -63.431 -1.232 92.976 1.00 111.47 361 LEU B C 1
ATOM 8459 O O . LEU C 1 361 ? -62.555 -1.741 93.687 1.00 112.29 361 LEU B O 1
ATOM 8464 N N . LEU C 1 362 ? -64.575 -0.775 93.474 1.00 110.78 362 LEU B N 1
ATOM 8465 C CA . LEU C 1 362 ? -64.992 -1.071 94.840 1.00 114.30 362 LEU B CA 1
ATOM 8466 C C . LEU C 1 362 ? -66.326 -1.808 94.781 1.00 115.24 362 LEU B C 1
ATOM 8467 O O . LEU C 1 362 ? -66.834 -2.147 93.704 1.00 119.85 362 LEU B O 1
ATOM 8472 N N . GLY C 1 363 ? -66.891 -2.020 95.964 1.00 109.94 363 GLY B N 1
ATOM 8473 C CA . GLY C 1 363 ? -68.084 -2.803 96.177 1.00 108.68 363 GLY B CA 1
ATOM 8474 C C . GLY C 1 363 ? -69.224 -2.621 95.208 1.00 109.27 363 GLY B C 1
ATOM 8475 O O . GLY C 1 363 ? -69.455 -1.536 94.664 1.00 113.37 363 GLY B O 1
ATOM 8476 N N . SER C 1 364 ? -69.948 -3.714 95.000 1.00 107.51 364 SER B N 1
ATOM 8477 C CA . SER C 1 364 ? -70.993 -3.788 94.002 1.00 107.25 364 SER B CA 1
ATOM 8478 C C . SER C 1 364 ? -72.315 -3.327 94.601 1.00 106.45 364 SER B C 1
ATOM 8479 O O . SER C 1 364 ? -72.390 -2.869 95.744 1.00 102.41 364 SER B O 1
ATOM 8482 N N . GLU C 1 365 ? -73.377 -3.449 93.806 1.00 105.51 365 GLU B N 1
ATOM 8483 C CA . GLU C 1 365 ? -74.713 -3.140 94.301 1.00 107.47 365 GLU B CA 1
ATOM 8484 C C . GLU C 1 365 ? -75.085 -4.043 95.469 1.00 105.59 365 GLU B C 1
ATOM 8485 O O . GLU C 1 365 ? -75.693 -3.590 96.446 1.00 101.33 365 GLU B O 1
ATOM 8491 N N . ARG C 1 366 ? -74.725 -5.327 95.387 1.00 105.13 366 ARG B N 1
ATOM 8492 C CA . ARG C 1 366 ? -75.009 -6.246 96.483 1.00 104.41 366 ARG B CA 1
ATOM 8493 C C . ARG C 1 366 ? -74.246 -5.854 97.741 1.00 102.00 366 ARG B C 1
ATOM 8494 O O . ARG C 1 366 ? -74.747 -6.024 98.859 1.00 103.96 366 ARG B O 1
ATOM 8502 N N . SER C 1 367 ? -73.030 -5.327 97.579 1.00 103.40 367 SER B N 1
ATOM 8503 C CA . SER C 1 367 ? -72.268 -4.867 98.735 1.00 99.56 367 SER B CA 1
ATOM 8504 C C . SER C 1 367 ? -72.959 -3.692 99.413 1.00 100.35 367 SER B C 1
ATOM 8505 O O . SER C 1 367 ? -72.928 -3.568 100.643 1.00 93.55 367 SER B O 1
ATOM 8508 N N . ALA C 1 368 ? -73.593 -2.820 98.627 1.00 101.17 368 ALA B N 1
ATOM 8509 C CA . ALA C 1 368 ? -74.315 -1.695 99.210 1.00 98.75 368 ALA B CA 1
ATOM 8510 C C . ALA C 1 368 ? -75.535 -2.167 99.990 1.00 97.74 368 ALA B C 1
ATOM 8511 O O . ALA C 1 368 ? -75.829 -1.640 101.069 1.00 99.17 368 ALA B O 1
ATOM 8513 N N . GLN C 1 369 ? -76.254 -3.160 99.462 1.00 98.28 369 GLN B N 1
ATOM 8514 C CA . GLN C 1 369 ? -77.458 -3.644 100.131 1.00 98.34 369 GLN B CA 1
ATOM 8515 C C . GLN C 1 369 ? -77.125 -4.293 101.469 1.00 100.02 369 GLN B C 1
ATOM 8516 O O . GLN C 1 369 ? -77.726 -3.964 102.498 1.00 101.10 369 GLN B O 1
ATOM 8522 N N . TYR C 1 370 ? -76.162 -5.218 101.472 1.00 98.77 370 TYR B N 1
ATOM 8523 C CA . TYR C 1 370 ? -75.863 -5.974 102.685 1.00 98.01 370 TYR B CA 1
ATOM 8524 C C . TYR C 1 370 ? -75.325 -5.071 103.788 1.00 96.30 370 TYR B C 1
ATOM 8525 O O . TYR C 1 370 ? -75.655 -5.254 104.965 1.00 103.07 370 TYR B O 1
ATOM 8534 N N . VAL C 1 371 ? -74.495 -4.090 103.428 1.00 98.03 371 VAL B N 1
ATOM 8535 C CA . VAL C 1 371 ? -73.957 -3.178 104.430 1.00 101.06 371 VAL B CA 1
ATOM 8536 C C . VAL C 1 371 ? -75.044 -2.239 104.939 1.00 100.52 371 VAL B C 1
ATOM 8537 O O . VAL C 1 371 ? -75.128 -1.959 106.141 1.00 99.17 371 VAL B O 1
ATOM 8541 N N . SER C 1 372 ? -75.896 -1.743 104.038 1.00 99.96 372 SER B N 1
ATOM 8542 C CA . SER C 1 372 ? -76.981 -0.864 104.459 1.00 103.70 372 SER B CA 1
ATOM 8543 C C . SER C 1 372 ? -78.016 -1.619 105.282 1.00 106.80 372 SER B C 1
ATOM 8544 O O . SER C 1 372 ? -78.479 -1.120 106.314 1.00 107.30 372 SER B O 1
ATOM 8547 N N . ALA C 1 373 ? -78.395 -2.822 104.839 1.00 106.74 373 ALA B N 1
ATOM 8548 C CA . ALA C 1 373 ? -79.342 -3.625 105.606 1.00 106.94 373 ALA B CA 1
ATOM 8549 C C . ALA C 1 373 ? -78.789 -3.956 106.986 1.00 101.05 373 ALA B C 1
ATOM 8550 O O . ALA C 1 373 ? -79.538 -4.004 107.969 1.00 102.81 373 ALA B O 1
ATOM 8552 N N . ALA C 1 374 ? -77.479 -4.186 107.079 1.00 97.66 374 ALA B N 1
ATOM 8553 C CA . ALA C 1 374 ? -76.863 -4.446 108.375 1.00 103.25 374 ALA B CA 1
ATOM 8554 C C . ALA C 1 374 ? -76.931 -3.215 109.270 1.00 106.21 374 ALA B C 1
ATOM 8555 O O . ALA C 1 374 ? -77.341 -3.299 110.433 1.00 108.02 374 ALA B O 1
ATOM 8557 N N . TYR C 1 375 ? -76.540 -2.054 108.737 1.00 109.47 375 TYR B N 1
ATOM 8558 C CA . TYR C 1 375 ? -76.490 -0.849 109.559 1.00 110.45 375 TYR B CA 1
ATOM 8559 C C . TYR C 1 375 ? -77.882 -0.341 109.911 1.00 114.48 375 TYR B C 1
ATOM 8560 O O . TYR C 1 375 ? -78.056 0.310 110.948 1.00 113.27 375 TYR B O 1
ATOM 8569 N N . ASP C 1 376 ? -78.881 -0.624 109.071 1.00 113.56 376 ASP B N 1
ATOM 8570 C CA . ASP C 1 376 ? -80.251 -0.258 109.408 1.00 115.39 376 ASP B CA 1
ATOM 8571 C C . ASP C 1 376 ? -80.804 -1.088 110.558 1.00 120.69 376 ASP B C 1
ATOM 8572 O O . ASP C 1 376 ? -81.741 -0.645 111.230 1.00 122.50 376 ASP B O 1
ATOM 8577 N N . ALA C 1 377 ? -80.241 -2.275 110.804 1.00 119.64 377 ALA B N 1
ATOM 8578 C CA . ALA C 1 377 ? -80.758 -3.139 111.862 1.00 114.91 377 ALA B CA 1
ATOM 8579 C C . ALA C 1 377 ? -80.420 -2.613 113.253 1.00 118.76 377 ALA B C 1
ATOM 8580 O O . ALA C 1 377 ? -81.231 -2.756 114.174 1.00 123.66 377 ALA B O 1
ATOM 8582 N N . LEU C 1 378 ? -79.238 -2.007 113.429 1.00 117.55 378 LEU B N 1
ATOM 8583 C CA . LEU C 1 378 ? -78.833 -1.445 114.716 1.00 120.35 378 LEU B CA 1
ATOM 8584 C C . LEU C 1 378 ? -79.412 -0.055 114.955 1.00 123.16 378 LEU B C 1
ATOM 8585 O O . LEU C 1 378 ? -79.037 0.592 115.934 1.00 124.49 378 LEU B O 1
ATOM 8590 N N . SER C 1 379 ? -80.320 0.425 114.114 1.00 126.07 379 SER B N 1
ATOM 8591 C CA . SER C 1 379 ? -80.886 1.747 114.353 1.00 127.21 379 SER B CA 1
ATOM 8592 C C . SER C 1 379 ? -82.403 1.698 114.445 1.00 129.42 379 SER B C 1
ATOM 8593 O O . SER C 1 379 ? -82.950 1.567 115.539 1.00 131.94 379 SER B O 1
ATOM 8596 N N . ASN D 1 3 ? -42.084 -50.329 32.151 1.00 99.54 3 ASN C N 1
ATOM 8597 C CA . ASN D 1 3 ? -43.330 -51.058 31.952 1.00 110.81 3 ASN C CA 1
ATOM 8598 C C . ASN D 1 3 ? -44.328 -50.735 33.058 1.00 110.30 3 ASN C C 1
ATOM 8599 O O . ASN D 1 3 ? -44.091 -51.017 34.229 1.00 104.57 3 ASN C O 1
ATOM 8604 N N . ILE D 1 4 ? -45.456 -50.151 32.652 1.00 112.20 4 ILE C N 1
ATOM 8605 C CA . ILE D 1 4 ? -46.448 -49.601 33.576 1.00 112.44 4 ILE C CA 1
ATOM 8606 C C . ILE D 1 4 ? -47.753 -50.385 33.424 1.00 110.76 4 ILE C C 1
ATOM 8607 O O . ILE D 1 4 ? -48.212 -50.621 32.295 1.00 107.85 4 ILE C O 1
ATOM 8612 N N . GLU D 1 5 ? -48.331 -50.808 34.548 1.00 108.20 5 GLU C N 1
ATOM 8613 C CA . GLU D 1 5 ? -49.566 -51.582 34.565 1.00 108.32 5 GLU C CA 1
ATOM 8614 C C . GLU D 1 5 ? -50.760 -50.693 34.904 1.00 111.57 5 GLU C C 1
ATOM 8615 O O . GLU D 1 5 ? -50.613 -49.631 35.513 1.00 114.52 5 GLU C O 1
ATOM 8621 N N . GLY D 1 6 ? -51.942 -51.144 34.512 1.00 109.37 6 GLY C N 1
ATOM 8622 C CA . GLY D 1 6 ? -53.183 -50.501 34.893 1.00 108.02 6 GLY C CA 1
ATOM 8623 C C . GLY D 1 6 ? -53.867 -49.811 33.724 1.00 106.46 6 GLY C C 1
ATOM 8624 O O . GLY D 1 6 ? -53.460 -49.919 32.564 1.00 103.34 6 GLY C O 1
ATOM 8625 N N . VAL D 1 7 ? -54.932 -49.085 34.057 1.00 107.84 7 VAL C N 1
ATOM 8626 C CA . VAL D 1 7 ? -55.755 -48.391 33.074 1.00 107.04 7 VAL C CA 1
ATOM 8627 C C . VAL D 1 7 ? -55.205 -46.988 32.862 1.00 110.57 7 VAL C C 1
ATOM 8628 O O . VAL D 1 7 ? -54.742 -46.333 33.804 1.00 110.58 7 VAL C O 1
ATOM 8632 N N . CYS D 1 8 ? -55.232 -46.530 31.611 1.00 109.06 8 CYS C N 1
ATOM 8633 C CA . CYS D 1 8 ? -54.825 -45.167 31.281 1.00 109.93 8 CYS C CA 1
ATOM 8634 C C . CYS D 1 8 ? -55.527 -44.759 29.994 1.00 114.64 8 CYS C C 1
ATOM 8635 O O . CYS D 1 8 ? -55.217 -45.291 28.922 1.00 114.48 8 CYS C O 1
ATOM 8638 N N . ASP D 1 9 ? -56.467 -43.821 30.105 1.00 115.06 9 ASP C N 1
ATOM 8639 C CA . ASP D 1 9 ? -57.139 -43.277 28.934 1.00 118.52 9 ASP C CA 1
ATOM 8640 C C . ASP D 1 9 ? -56.123 -42.674 27.969 1.00 120.12 9 ASP C C 1
ATOM 8641 O O . ASP D 1 9 ? -55.061 -42.191 28.371 1.00 124.23 9 ASP C O 1
ATOM 8646 N N . GLN D 1 10 ? -56.460 -42.709 26.678 1.00 119.43 10 GLN C N 1
ATOM 8647 C CA . GLN D 1 10 ? -55.547 -42.190 25.665 1.00 124.14 10 GLN C CA 1
ATOM 8648 C C . GLN D 1 10 ? -55.338 -40.690 25.825 1.00 125.78 10 GLN C C 1
ATOM 8649 O O . GLN D 1 10 ? -54.226 -40.188 25.622 1.00 125.48 10 GLN C O 1
ATOM 8655 N N . ARG D 1 11 ? -56.397 -39.959 26.196 1.00 125.05 11 ARG C N 1
ATOM 8656 C CA . ARG D 1 11 ? -56.284 -38.517 26.401 1.00 122.99 11 ARG C CA 1
ATOM 8657 C C . ARG D 1 11 ? -55.083 -38.171 27.270 1.00 120.68 11 ARG C C 1
ATOM 8658 O O . ARG D 1 11 ? -54.372 -37.194 27.006 1.00 117.16 11 ARG C O 1
ATOM 8666 N N . PHE D 1 12 ? -54.831 -38.974 28.298 1.00 118.12 12 PHE C N 1
ATOM 8667 C CA . PHE D 1 12 ? -53.698 -38.778 29.199 1.00 118.13 12 PHE C CA 1
ATOM 8668 C C . PHE D 1 12 ? -52.484 -39.589 28.755 1.00 115.03 12 PHE C C 1
ATOM 8669 O O . PHE D 1 12 ? -51.903 -40.354 29.524 1.00 113.24 12 PHE C O 1
ATOM 8677 N N . SER D 1 13 ? -52.093 -39.422 27.490 1.00 114.59 13 SER C N 1
ATOM 8678 C CA . SER D 1 13 ? -50.912 -40.109 26.982 1.00 117.52 13 SER C CA 1
ATOM 8679 C C . SER D 1 13 ? -49.626 -39.444 27.453 1.00 116.00 13 SER C C 1
ATOM 8680 O O . SER D 1 13 ? -48.608 -40.124 27.625 1.00 113.58 13 SER C O 1
ATOM 8683 N N . GLY D 1 14 ? -49.650 -38.126 27.662 1.00 117.27 14 GLY C N 1
ATOM 8684 C CA . GLY D 1 14 ? -48.486 -37.451 28.210 1.00 113.54 14 GLY C CA 1
ATOM 8685 C C . GLY D 1 14 ? -48.253 -37.771 29.672 1.00 107.82 14 GLY C C 1
ATOM 8686 O O . GLY D 1 14 ? -47.113 -37.728 30.144 1.00 107.61 14 GLY C O 1
ATOM 8687 N N . LEU D 1 15 ? -49.320 -38.090 30.407 1.00 106.30 15 LEU C N 1
ATOM 8688 C CA . LEU D 1 15 ? -49.167 -38.477 31.805 1.00 105.38 15 LEU C CA 1
ATOM 8689 C C . LEU D 1 15 ? -48.467 -39.824 31.928 1.00 108.63 15 LEU C C 1
ATOM 8690 O O . LEU D 1 15 ? -47.612 -40.008 32.802 1.00 105.55 15 LEU C O 1
ATOM 8695 N N . LYS D 1 16 ? -48.819 -40.778 31.064 1.00 113.43 16 LYS C N 1
ATOM 8696 C CA . LYS D 1 16 ? -48.107 -42.051 31.040 1.00 111.40 16 LYS C CA 1
ATOM 8697 C C . LYS D 1 16 ? -46.674 -41.866 30.560 1.00 107.73 16 LYS C C 1
ATOM 8698 O O . LYS D 1 16 ? -45.753 -42.524 31.060 1.00 105.80 16 LYS C O 1
ATOM 8704 N N . GLU D 1 17 ? -46.466 -40.965 29.596 1.00 109.91 17 GLU C N 1
ATOM 8705 C CA . GLU D 1 17 ? -45.120 -40.709 29.096 1.00 112.76 17 GLU C CA 1
ATOM 8706 C C . GLU D 1 17 ? -44.238 -40.095 30.176 1.00 113.97 17 GLU C C 1
ATOM 8707 O O . GLU D 1 17 ? -43.034 -40.371 30.236 1.00 114.56 17 GLU C O 1
ATOM 8713 N N . ALA D 1 18 ? -44.821 -39.259 31.037 1.00 112.50 18 ALA C N 1
ATOM 8714 C CA . ALA D 1 18 ? -44.041 -38.636 32.101 1.00 108.89 18 ALA C CA 1
ATOM 8715 C C . ALA D 1 18 ? -43.669 -39.646 33.178 1.00 105.78 18 ALA C C 1
ATOM 8716 O O . ALA D 1 18 ? -42.535 -39.648 33.671 1.00 103.94 18 ALA C O 1
ATOM 8718 N N . LEU D 1 19 ? -44.612 -40.510 33.563 1.00 101.98 19 LEU C N 1
ATOM 8719 C CA . LEU D 1 19 ? -44.307 -41.566 34.520 1.00 98.98 19 LEU C CA 1
ATOM 8720 C C . LEU D 1 19 ? -43.319 -42.578 33.959 1.00 104.35 19 LEU C C 1
ATOM 8721 O O . LEU D 1 19 ? -42.607 -43.228 34.732 1.00 103.62 19 LEU C O 1
ATOM 8726 N N . ALA D 1 20 ? -43.250 -42.716 32.634 1.00 106.55 20 ALA C N 1
ATOM 8727 C CA . ALA D 1 20 ? -42.315 -43.658 32.030 1.00 108.53 20 ALA C CA 1
ATOM 8728 C C . ALA D 1 20 ? -40.883 -43.139 32.095 1.00 108.85 20 ALA C C 1
ATOM 8729 O O . ALA D 1 20 ? -39.967 -43.876 32.474 1.00 107.52 20 ALA C O 1
ATOM 8731 N N . ARG D 1 21 ? -40.672 -41.867 31.742 1.00 107.95 21 ARG C N 1
ATOM 8732 C CA . ARG D 1 21 ? -39.317 -41.323 31.740 1.00 108.49 21 ARG C CA 1
ATOM 8733 C C . ARG D 1 21 ? -38.755 -41.192 33.150 1.00 105.87 21 ARG C C 1
ATOM 8734 O O . ARG D 1 21 ? -37.537 -41.290 33.340 1.00 103.88 21 ARG C O 1
ATOM 8742 N N . ASN D 1 22 ? -39.617 -40.981 34.148 1.00 101.98 22 ASN C N 1
ATOM 8743 C CA . ASN D 1 22 ? -39.142 -40.826 35.518 1.00 102.46 22 ASN C CA 1
ATOM 8744 C C . ASN D 1 22 ? -38.862 -42.166 36.185 1.00 104.31 22 ASN C C 1
ATOM 8745 O O . ASN D 1 22 ? -37.948 -42.261 37.012 1.00 103.23 22 ASN C O 1
ATOM 8750 N N . LEU D 1 23 ? -39.629 -43.205 35.847 1.00 104.41 23 LEU C N 1
ATOM 8751 C CA . LEU D 1 23 ? -39.355 -44.528 36.399 1.00 104.50 23 LEU C CA 1
ATOM 8752 C C . LEU D 1 23 ? -38.079 -45.115 35.811 1.00 104.48 23 LEU C C 1
ATOM 8753 O O . LEU D 1 23 ? -37.319 -45.794 36.512 1.00 101.65 23 LEU C O 1
ATOM 8758 N N . ASP D 1 24 ? -37.824 -44.862 34.524 1.00 106.34 24 ASP C N 1
ATOM 8759 C CA . ASP D 1 24 ? -36.615 -45.382 33.893 1.00 110.00 24 ASP C CA 1
ATOM 8760 C C . ASP D 1 24 ? -35.371 -44.665 34.404 1.00 109.62 24 ASP C C 1
ATOM 8761 O O . ASP D 1 24 ? -34.312 -45.284 34.559 1.00 111.11 24 ASP C O 1
ATOM 8766 N N . SER D 1 25 ? -35.479 -43.363 34.669 1.00 110.47 25 SER C N 1
ATOM 8767 C CA . SER D 1 25 ? -34.335 -42.574 35.108 1.00 110.41 25 SER C CA 1
ATOM 8768 C C . SER D 1 25 ? -34.041 -42.717 36.595 1.00 104.48 25 SER C C 1
ATOM 8769 O O . SER D 1 25 ? -32.960 -42.312 37.036 1.00 104.52 25 SER C O 1
ATOM 8772 N N . GLY D 1 26 ? -34.964 -43.276 37.375 1.00 102.06 26 GLY C N 1
ATOM 8773 C CA . GLY D 1 26 ? -34.780 -43.406 38.802 1.00 99.80 26 GLY C CA 1
ATOM 8774 C C . GLY D 1 26 ? -35.344 -42.270 39.627 1.00 99.55 26 GLY C C 1
ATOM 8775 O O . GLY D 1 26 ? -35.314 -42.352 40.862 1.00 94.62 26 GLY C O 1
ATOM 8776 N N . GLU D 1 27 ? -35.847 -41.208 38.988 1.00 98.48 27 GLU C N 1
ATOM 8777 C CA . GLU D 1 27 ? -36.503 -40.139 39.735 1.00 97.12 27 GLU C CA 1
ATOM 8778 C C . GLU D 1 27 ? -37.702 -40.664 40.511 1.00 97.21 27 GLU C C 1
ATOM 8779 O O . GLU D 1 27 ? -38.009 -40.163 41.599 1.00 95.89 27 GLU C O 1
ATOM 8785 N N . ASP D 1 28 ? -38.388 -41.666 39.968 1.00 98.61 28 ASP C N 1
ATOM 8786 C CA . ASP D 1 28 ? -39.442 -42.389 40.666 1.00 97.23 28 ASP C CA 1
ATOM 8787 C C . ASP D 1 28 ? -39.023 -43.849 40.748 1.00 100.47 28 ASP C C 1
ATOM 8788 O O . ASP D 1 28 ? -38.769 -44.482 39.718 1.00 105.67 28 ASP C O 1
ATOM 8793 N N . VAL D 1 29 ? -38.933 -44.382 41.966 1.00 98.86 29 VAL C N 1
ATOM 8794 C CA . VAL D 1 29 ? -38.626 -45.800 42.112 1.00 100.10 29 VAL C CA 1
ATOM 8795 C C . VAL D 1 29 ? -39.893 -46.647 42.185 1.00 103.48 29 VAL C C 1
ATOM 8796 O O . VAL D 1 29 ? -39.830 -47.861 41.943 1.00 107.75 29 VAL C O 1
ATOM 8800 N N . GLY D 1 30 ? -41.039 -46.042 42.498 1.00 104.78 30 GLY C N 1
ATOM 8801 C CA . GLY D 1 30 ? -42.329 -46.694 42.375 1.00 101.42 30 GLY C CA 1
ATOM 8802 C C . GLY D 1 30 ? -43.465 -45.709 42.574 1.00 105.37 30 GLY C C 1
ATOM 8803 O O . GLY D 1 30 ? -43.525 -45.028 43.599 1.00 105.12 30 GLY C O 1
ATOM 8804 N N . ALA D 1 31 ? -44.395 -45.630 41.628 1.00 106.50 31 ALA C N 1
ATOM 8805 C CA . ALA D 1 31 ? -45.401 -44.582 41.703 1.00 104.46 31 ALA C CA 1
ATOM 8806 C C . ALA D 1 31 ? -46.721 -45.071 41.135 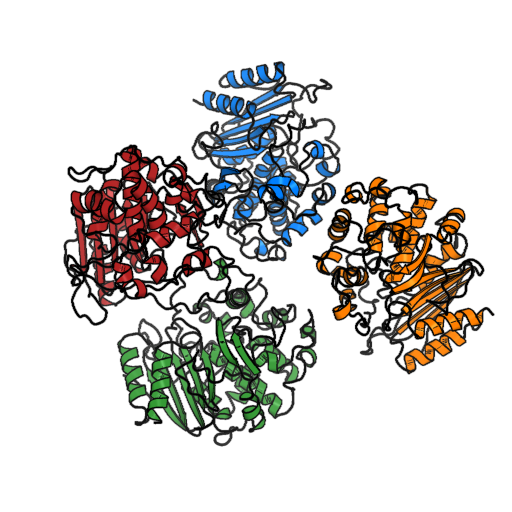1.00 103.49 31 ALA C C 1
ATOM 8807 O O . ALA D 1 31 ? -46.750 -45.786 40.130 1.00 103.78 31 ALA C O 1
ATOM 8809 N N . ALA D 1 32 ? -47.808 -44.673 41.788 1.00 100.80 32 ALA C N 1
ATOM 8810 C CA . ALA D 1 32 ? -49.161 -44.927 41.316 1.00 100.19 32 ALA C CA 1
ATOM 8811 C C . ALA D 1 32 ? -49.831 -43.593 41.026 1.00 100.39 32 ALA C C 1
ATOM 8812 O O . ALA D 1 32 ? -49.750 -42.665 41.839 1.00 98.34 32 ALA C O 1
ATOM 8814 N N . ILE D 1 33 ? -50.474 -43.493 39.867 1.00 99.62 33 ILE C N 1
ATOM 8815 C CA . ILE D 1 33 ? -51.184 -42.289 39.455 1.00 100.83 33 ILE C CA 1
ATOM 8816 C C . ILE D 1 33 ? -52.617 -42.676 39.129 1.00 102.21 33 ILE C C 1
ATOM 8817 O O . ILE D 1 33 ? -52.853 -43.602 38.345 1.00 104.40 33 ILE C O 1
ATOM 8822 N N . ALA D 1 34 ? -53.570 -41.968 39.728 1.00 101.41 34 ALA C N 1
ATOM 8823 C CA . ALA D 1 34 ? -54.982 -42.261 39.547 1.00 102.41 34 ALA C CA 1
ATOM 8824 C C . ALA D 1 34 ? -55.734 -40.992 39.177 1.00 104.94 34 ALA C C 1
ATOM 8825 O O . ALA D 1 34 ? -55.259 -39.874 39.396 1.00 105.94 34 ALA C O 1
ATOM 8827 N N . LEU D 1 35 ? -56.928 -41.184 38.610 1.00 109.42 35 LEU C N 1
ATOM 8828 C CA . LEU D 1 35 ? -57.796 -40.075 38.226 1.00 106.47 35 LEU C CA 1
ATOM 8829 C C . LEU D 1 35 ? -59.204 -40.608 38.026 1.00 108.46 35 LEU C C 1
ATOM 8830 O O . LEU D 1 35 ? -59.390 -41.645 37.380 1.00 111.67 35 LEU C O 1
ATOM 8835 N N . THR D 1 36 ? -60.188 -39.886 38.557 1.00 104.52 36 THR C N 1
ATOM 8836 C CA . THR D 1 36 ? -61.593 -40.199 38.338 1.00 105.61 36 THR C CA 1
ATOM 8837 C C . THR D 1 36 ? -62.299 -38.978 37.767 1.00 106.62 36 THR C C 1
ATOM 8838 O O . THR D 1 36 ? -62.196 -37.885 38.330 1.00 109.30 36 THR C O 1
ATOM 8842 N N . ILE D 1 37 ? -63.009 -39.161 36.653 1.00 112.42 37 ILE C N 1
ATOM 8843 C CA . ILE D 1 37 ? -63.876 -38.137 36.076 1.00 109.85 37 ILE C CA 1
ATOM 8844 C C . ILE D 1 37 ? -65.319 -38.578 36.272 1.00 111.15 37 ILE C C 1
ATOM 8845 O O . ILE D 1 37 ? -65.679 -39.712 35.931 1.00 112.86 37 ILE C O 1
ATOM 8850 N N . ASP D 1 38 ? -66.143 -37.684 36.823 1.00 115.00 38 ASP C N 1
ATOM 8851 C CA . ASP D 1 38 ? -67.543 -37.963 37.146 1.00 114.37 38 ASP C CA 1
ATOM 8852 C C . ASP D 1 38 ? -67.695 -39.145 38.098 1.00 115.75 38 ASP C C 1
ATOM 8853 O O . ASP D 1 38 ? -68.745 -39.797 38.123 1.00 116.46 38 ASP C O 1
ATOM 8858 N N . GLY D 1 39 ? -66.666 -39.430 38.896 1.00 117.56 39 GLY C N 1
ATOM 8859 C CA . GLY D 1 39 ? -66.675 -40.565 39.792 1.00 117.08 39 GLY C CA 1
ATOM 8860 C C . GLY D 1 39 ? -66.246 -41.874 39.170 1.00 113.91 39 GLY C C 1
ATOM 8861 O O . GLY D 1 39 ? -66.253 -42.900 39.858 1.00 114.20 39 GLY C O 1
ATOM 8862 N N . GLU D 1 40 ? -65.869 -41.868 37.897 1.00 115.69 40 GLU C N 1
ATOM 8863 C CA . GLU D 1 40 ? -65.464 -43.059 37.166 1.00 116.19 40 GLU C CA 1
ATOM 8864 C C . GLU D 1 40 ? -63.945 -43.093 37.066 1.00 112.27 40 GLU C C 1
ATOM 8865 O O . GLU D 1 40 ? -63.326 -42.084 36.721 1.00 111.13 40 GLU C O 1
ATOM 8871 N N . SER D 1 41 ? -63.351 -44.252 37.342 1.00 110.91 41 SER C N 1
ATOM 8872 C CA . SER D 1 41 ? -61.910 -44.402 37.217 1.00 105.50 41 SER C CA 1
ATOM 8873 C C . SER D 1 41 ? -61.519 -44.288 35.750 1.00 104.11 41 SER C C 1
ATOM 8874 O O . SER D 1 41 ? -61.789 -45.194 34.952 1.00 109.53 41 SER C O 1
ATOM 8877 N N . VAL D 1 42 ? -60.893 -43.173 35.392 1.00 107.61 42 VAL C N 1
ATOM 8878 C CA . VAL D 1 42 ? -60.424 -42.946 34.034 1.00 106.30 42 VAL C CA 1
ATOM 8879 C C . VAL D 1 42 ? -58.954 -43.315 33.883 1.00 107.96 42 VAL C C 1
ATOM 8880 O O . VAL D 1 42 ? -58.558 -43.890 32.869 1.00 107.21 42 VAL C O 1
ATOM 8884 N N . VAL D 1 43 ? -58.138 -43.006 34.890 1.00 111.42 43 VAL C N 1
ATOM 8885 C CA . VAL D 1 43 ? -56.720 -43.347 34.899 1.00 108.75 43 VAL C CA 1
ATOM 8886 C C . VAL D 1 43 ? -56.396 -44.036 36.216 1.00 107.46 43 VAL C C 1
ATOM 8887 O O . VAL D 1 43 ? -56.803 -43.565 37.284 1.00 105.87 43 VAL C O 1
ATOM 8891 N N . ASP D 1 44 ? -55.679 -45.157 36.136 1.00 105.07 44 ASP C N 1
ATOM 8892 C CA . ASP D 1 44 ? -55.184 -45.855 37.322 1.00 104.35 44 ASP C CA 1
ATOM 8893 C C . ASP D 1 44 ? -53.976 -46.666 36.860 1.00 107.95 44 ASP C C 1
ATOM 8894 O O . ASP D 1 44 ? -54.133 -47.750 36.291 1.00 109.55 44 ASP C O 1
ATOM 8899 N N . MET D 1 45 ? -52.784 -46.134 37.111 1.00 108.46 45 MET C N 1
ATOM 8900 C CA . MET D 1 45 ? -51.530 -46.780 36.762 1.00 105.91 45 MET C CA 1
ATOM 8901 C C . MET D 1 45 ? -50.668 -46.920 38.012 1.00 106.68 45 MET C C 1
ATOM 8902 O O . MET D 1 45 ? -50.900 -46.250 39.023 1.00 104.05 45 MET C O 1
ATOM 8907 N N . TRP D 1 46 ? -49.669 -47.809 37.932 1.00 108.56 46 TRP C N 1
ATOM 8908 C CA . TRP D 1 46 ? -48.735 -48.044 39.034 1.00 109.91 46 TRP C CA 1
ATOM 8909 C C . TRP D 1 46 ? -47.533 -48.867 38.574 1.00 113.08 46 TRP C C 1
ATOM 8910 O O . TRP D 1 46 ? -47.691 -49.894 37.909 1.00 117.99 46 TRP C O 1
ATOM 8921 N N . GLY D 1 47 ? -46.327 -48.428 38.898 1.00 113.52 47 GLY C N 1
ATOM 8922 C CA . GLY D 1 47 ? -45.170 -49.119 38.361 1.00 109.93 47 GLY C CA 1
ATOM 8923 C C . GLY D 1 47 ? -43.925 -48.744 39.123 1.00 108.14 47 GLY C C 1
ATOM 8924 O O . GLY D 1 47 ? -43.942 -47.879 40.001 1.00 111.55 47 GLY C O 1
ATOM 8925 N N . GLY D 1 48 ? -42.834 -49.399 38.756 1.00 104.25 48 GLY C N 1
ATOM 8926 C CA . GLY D 1 48 ? -41.635 -49.348 39.559 1.00 102.55 48 GLY C CA 1
ATOM 8927 C C . GLY D 1 48 ? -41.622 -50.485 40.560 1.00 104.05 48 GLY C C 1
ATOM 8928 O O . GLY D 1 48 ? -42.377 -51.456 40.454 1.00 109.44 48 GLY C O 1
ATOM 8929 N N . TRP D 1 49 ? -40.755 -50.354 41.556 1.00 105.45 49 TRP C N 1
ATOM 8930 C CA . TRP D 1 49 ? -40.561 -51.401 42.547 1.00 105.07 49 TRP C CA 1
ATOM 8931 C C . TRP D 1 49 ? -40.887 -50.883 43.942 1.00 101.72 49 TRP C C 1
ATOM 8932 O O . TRP D 1 49 ? -41.083 -49.684 44.161 1.00 103.26 49 TRP C O 1
ATOM 8943 N N . VAL D 1 50 ? -40.949 -51.821 44.891 1.00 102.02 50 VAL C N 1
ATOM 8944 C CA . VAL D 1 50 ? -41.272 -51.487 46.273 1.00 102.90 50 VAL C CA 1
ATOM 8945 C C . VAL D 1 50 ? -40.113 -50.766 46.955 1.00 101.91 50 VAL C C 1
ATOM 8946 O O . VAL D 1 50 ? -40.333 -49.990 47.895 1.00 102.59 50 VAL C O 1
ATOM 8950 N N . ASP D 1 51 ? -38.887 -50.954 46.477 1.00 96.59 51 ASP C N 1
ATOM 8951 C CA . ASP D 1 51 ? -37.729 -50.264 47.033 1.00 104.09 51 ASP C CA 1
ATOM 8952 C C . ASP D 1 51 ? -36.644 -50.194 45.962 1.00 103.74 51 ASP C C 1
ATOM 8953 O O . ASP D 1 51 ? -36.867 -50.558 44.802 1.00 100.70 51 ASP C O 1
ATOM 8958 N N . VAL D 1 52 ? -35.459 -49.722 46.358 1.00 109.83 52 VAL C N 1
ATOM 8959 C CA . VAL D 1 52 ? -34.366 -49.553 45.406 1.00 109.72 52 VAL C CA 1
ATOM 8960 C C . VAL D 1 52 ? -33.780 -50.899 45.000 1.00 109.05 52 VAL C C 1
ATOM 8961 O O . VAL D 1 52 ? -33.229 -51.037 43.901 1.00 105.29 52 VAL C O 1
ATOM 8965 N N . GLU D 1 53 ? -33.886 -51.909 45.864 1.00 111.89 53 GLU C N 1
ATOM 8966 C CA . GLU D 1 53 ? -33.308 -53.217 45.585 1.00 112.53 53 GLU C CA 1
ATOM 8967 C C . GLU D 1 53 ? -34.123 -54.032 44.590 1.00 110.65 53 GLU C C 1
ATOM 8968 O O . GLU D 1 53 ? -33.655 -55.093 44.161 1.00 111.65 53 GLU C O 1
ATOM 8974 N N . HIS D 1 54 ? -35.321 -53.569 44.226 1.00 108.75 54 HIS C N 1
ATOM 8975 C CA . HIS D 1 54 ? -36.180 -54.249 43.253 1.00 107.71 54 HIS C CA 1
ATOM 8976 C C . HIS D 1 54 ? -36.553 -55.654 43.722 1.00 109.45 54 HIS C C 1
ATOM 8977 O O . HIS D 1 54 ? -36.505 -56.617 42.954 1.00 107.94 54 HIS C O 1
ATOM 8984 N N . THR D 1 55 ? -36.929 -55.776 44.998 1.00 109.14 55 THR C N 1
ATOM 8985 C CA . THR D 1 55 ? -37.349 -57.070 45.525 1.00 110.41 55 THR C CA 1
ATOM 8986 C C . THR D 1 55 ? -38.733 -57.470 45.033 1.00 114.91 55 THR C C 1
ATOM 8987 O O . THR D 1 55 ? -39.067 -58.660 45.064 1.00 118.23 55 THR C O 1
ATOM 8991 N N . ALA D 1 56 ? -39.542 -56.507 44.581 1.00 113.70 56 ALA C N 1
ATOM 8992 C CA . ALA D 1 56 ? -40.873 -56.781 44.064 1.00 107.49 56 ALA C CA 1
ATOM 8993 C C . ALA D 1 56 ? -41.359 -55.562 43.303 1.00 108.67 56 ALA C C 1
ATOM 8994 O O . ALA D 1 56 ? -41.050 -54.434 43.710 1.00 109.90 56 ALA C O 1
ATOM 8996 N N . PRO D 1 57 ? -42.097 -55.736 42.211 1.00 111.29 57 PRO C N 1
ATOM 8997 C CA . PRO D 1 57 ? -42.665 -54.578 41.516 1.00 109.40 57 PRO C CA 1
ATOM 8998 C C . PRO D 1 57 ? -43.845 -54.002 42.283 1.00 108.99 57 PRO C C 1
ATOM 8999 O O . PRO D 1 57 ? -44.482 -54.671 43.101 1.00 106.42 57 PRO C O 1
ATOM 9003 N N . TRP D 1 58 ? -44.123 -52.730 42.014 1.00 106.87 58 TRP C N 1
ATOM 9004 C CA . TRP D 1 58 ? -45.309 -52.094 42.571 1.00 107.56 58 TRP C CA 1
ATOM 9005 C C . TRP D 1 58 ? -46.555 -52.784 42.033 1.00 106.74 58 TRP C C 1
ATOM 9006 O O . TRP D 1 58 ? -46.776 -52.824 40.819 1.00 104.79 58 TRP C O 1
ATOM 9017 N N . SER D 1 59 ? -47.355 -53.348 42.934 1.00 107.92 59 SER C N 1
ATOM 9018 C CA . SER D 1 59 ? -48.540 -54.095 42.547 1.00 110.18 59 SER C CA 1
ATOM 9019 C C . SER D 1 59 ? -49.753 -53.169 42.487 1.00 107.71 59 SER C C 1
ATOM 9020 O O . SER D 1 59 ? -49.676 -51.978 42.798 1.00 107.48 59 SER C O 1
ATOM 9023 N N . ARG D 1 60 ? -50.895 -53.726 42.074 1.00 111.07 60 ARG C N 1
ATOM 9024 C CA . ARG D 1 60 ? -52.122 -52.937 42.014 1.00 111.64 60 ARG C CA 1
ATOM 9025 C C . ARG D 1 60 ? -52.506 -52.416 43.390 1.00 109.97 60 ARG C C 1
ATOM 9026 O O . ARG D 1 60 ? -52.891 -51.250 43.539 1.00 110.86 60 ARG C O 1
ATOM 9034 N N . ASP D 1 61 ? -52.398 -53.263 44.409 1.00 109.29 61 ASP C N 1
ATOM 9035 C CA . ASP D 1 61 ? -52.802 -52.918 45.762 1.00 107.70 61 ASP C CA 1
ATOM 9036 C C . ASP D 1 61 ? -51.617 -52.554 46.651 1.00 106.15 61 ASP C C 1
ATOM 9037 O O . ASP D 1 61 ? -51.706 -52.688 47.876 1.00 104.02 61 ASP C O 1
ATOM 9042 N N . THR D 1 62 ? -50.513 -52.100 46.063 1.00 105.60 62 THR C N 1
ATOM 9043 C CA . THR D 1 62 ? -49.383 -51.625 46.853 1.00 106.50 62 THR C CA 1
ATOM 9044 C C . THR D 1 62 ? -49.733 -50.286 47.488 1.00 105.02 62 THR C C 1
ATOM 9045 O O . THR D 1 62 ? -50.115 -49.341 46.790 1.00 102.13 62 THR C O 1
ATOM 9049 N N . VAL D 1 63 ? -49.610 -50.203 48.808 1.00 100.80 63 VAL C N 1
ATOM 9050 C CA . VAL D 1 63 ? -49.895 -48.981 49.540 1.00 97.94 63 VAL C CA 1
ATOM 9051 C C . VAL D 1 63 ? -48.597 -48.449 50.136 1.00 102.40 63 VAL C C 1
ATOM 9052 O O . VAL D 1 63 ? -47.562 -49.117 50.137 1.00 102.85 63 VAL C O 1
ATOM 9056 N N . THR D 1 64 ? -48.662 -47.223 50.647 1.00 102.16 64 THR C N 1
ATOM 9057 C CA . THR D 1 64 ? -47.526 -46.597 51.310 1.00 100.12 64 THR C CA 1
ATOM 9058 C C . THR D 1 64 ? -48.045 -45.449 52.167 1.00 95.46 64 THR C C 1
ATOM 9059 O O . THR D 1 64 ? -49.236 -45.127 52.153 1.00 95.10 64 THR C O 1
ATOM 9063 N N . ASN D 1 65 ? -47.133 -44.831 52.916 1.00 97.09 65 ASN C N 1
ATOM 9064 C CA . ASN D 1 65 ? -47.465 -43.660 53.719 1.00 96.67 65 ASN C CA 1
ATOM 9065 C C . ASN D 1 65 ? -47.655 -42.452 52.803 1.00 96.49 65 ASN C C 1
ATOM 9066 O O . ASN D 1 65 ? -46.763 -42.113 52.018 1.00 93.69 65 ASN C O 1
ATOM 9071 N N . VAL D 1 66 ? -48.804 -41.786 52.929 1.00 95.07 66 VAL C N 1
ATOM 9072 C CA . VAL D 1 66 ? -49.304 -40.817 51.952 1.00 97.73 66 VAL C CA 1
ATOM 9073 C C . VAL D 1 66 ? -49.329 -39.425 52.573 1.00 97.88 66 VAL C C 1
ATOM 9074 O O . VAL D 1 66 ? -50.240 -38.631 52.313 1.00 98.49 66 VAL C O 1
ATOM 9078 N N . TRP D 1 67 ? -48.283 -39.091 53.322 1.00 94.57 67 TRP C N 1
ATOM 9079 C CA . TRP D 1 67 ? -48.359 -38.394 54.599 1.00 95.61 67 TRP C CA 1
ATOM 9080 C C . TRP D 1 67 ? -49.504 -37.412 54.790 1.00 93.49 67 TRP C C 1
ATOM 9081 O O . TRP D 1 67 ? -50.434 -37.688 55.554 1.00 95.80 67 TRP C O 1
ATOM 9092 N N . SER D 1 68 ? -49.489 -36.295 54.075 1.00 98.06 68 SER C N 1
ATOM 9093 C CA . SER D 1 68 ? -50.413 -35.226 54.422 1.00 95.82 68 SER C CA 1
ATOM 9094 C C . SER D 1 68 ? -51.736 -35.343 53.689 1.00 96.17 68 SER C C 1
ATOM 9095 O O . SER D 1 68 ? -52.701 -34.670 54.069 1.00 95.30 68 SER C O 1
ATOM 9098 N N . CYS D 1 69 ? -51.805 -36.194 52.662 1.00 91.42 69 CYS C N 1
ATOM 9099 C CA . CYS D 1 69 ? -53.089 -36.546 52.069 1.00 85.76 69 CYS C CA 1
ATOM 9100 C C . CYS D 1 69 ? -54.055 -37.101 53.106 1.00 87.70 69 CYS C C 1
ATOM 9101 O O . CYS D 1 69 ? -55.271 -37.078 52.885 1.00 89.60 69 CYS C O 1
ATOM 9104 N N . SER D 1 70 ? -53.539 -37.603 54.233 1.00 84.40 70 SER C N 1
ATOM 9105 C CA . SER D 1 70 ? -54.405 -38.018 55.331 1.00 92.90 70 SER C CA 1
ATOM 9106 C C . SER D 1 70 ? -55.206 -36.846 55.886 1.00 95.73 70 SER C C 1
ATOM 9107 O O . SER D 1 70 ? -56.288 -37.048 56.448 1.00 95.16 70 SER C O 1
ATOM 9110 N N . LYS D 1 71 ? -54.692 -35.620 55.748 1.00 97.16 71 LYS C N 1
ATOM 9111 C CA . LYS D 1 71 ? -55.431 -34.454 56.223 1.00 94.51 71 LYS C CA 1
ATOM 9112 C C . LYS D 1 71 ? -56.712 -34.249 55.426 1.00 93.21 71 LYS C C 1
ATOM 9113 O O . LYS D 1 71 ? -57.731 -33.820 55.981 1.00 94.95 71 LYS C O 1
ATOM 9119 N N . THR D 1 72 ? -56.680 -34.547 54.124 1.00 89.22 72 THR C N 1
ATOM 9120 C CA . THR D 1 72 ? -57.879 -34.404 53.305 1.00 92.54 72 THR C CA 1
ATOM 9121 C C . THR D 1 72 ? -58.966 -35.370 53.753 1.00 97.90 72 THR C C 1
ATOM 9122 O O . THR D 1 72 ? -60.158 -35.042 53.710 1.00 100.40 72 THR C O 1
ATOM 9126 N N . VAL D 1 73 ? -58.574 -36.567 54.188 1.00 93.87 73 VAL C N 1
ATOM 9127 C CA . VAL D 1 73 ? -59.544 -37.520 54.709 1.00 93.09 73 VAL C CA 1
ATOM 9128 C C . VAL D 1 73 ? -59.948 -37.151 56.130 1.00 98.02 73 VAL C C 1
ATOM 9129 O O . VAL D 1 73 ? -61.127 -37.237 56.494 1.00 103.66 73 VAL C O 1
ATOM 9133 N N . THR D 1 74 ? -58.978 -36.740 56.952 1.00 95.74 74 THR C N 1
ATOM 9134 C CA . THR D 1 74 ? -59.289 -36.248 58.290 1.00 93.40 74 THR C CA 1
ATOM 9135 C C . THR D 1 74 ? -60.286 -35.099 58.232 1.00 98.45 74 THR C C 1
ATOM 9136 O O . THR D 1 74 ? -61.215 -35.028 59.045 1.00 100.26 74 THR C O 1
ATOM 9140 N N . ALA D 1 75 ? -60.106 -34.189 57.273 1.00 98.04 75 ALA C N 1
ATOM 9141 C CA . ALA D 1 75 ? -61.066 -33.110 57.082 1.00 103.22 75 ALA C CA 1
ATOM 9142 C C . ALA D 1 75 ? -62.407 -33.658 56.624 1.00 106.27 75 ALA C C 1
ATOM 9143 O O . ALA D 1 75 ? -63.457 -33.283 57.161 1.00 107.67 75 ALA C O 1
ATOM 9145 N N . LEU D 1 76 ? -62.387 -34.550 55.628 1.00 105.17 76 LEU C N 1
ATOM 9146 C CA . LEU D 1 76 ? -63.626 -35.134 55.132 1.00 106.13 76 LEU C CA 1
ATOM 9147 C C . LEU D 1 76 ? -64.437 -35.720 56.277 1.00 107.93 76 LEU C C 1
ATOM 9148 O O . LEU D 1 76 ? -65.641 -35.474 56.369 1.00 111.22 76 LEU C O 1
ATOM 9153 N N . ALA D 1 77 ? -63.773 -36.425 57.204 1.00 105.96 77 ALA C N 1
ATOM 9154 C CA . ALA D 1 77 ? -64.464 -37.003 58.357 1.00 110.10 77 ALA C CA 1
ATOM 9155 C C . ALA D 1 77 ? -65.173 -35.933 59.177 1.00 112.85 77 ALA C C 1
ATOM 9156 O O . ALA D 1 77 ? -66.368 -36.052 59.478 1.00 116.86 77 ALA C O 1
ATOM 9158 N N . ALA D 1 78 ? -64.451 -34.874 59.541 1.00 112.03 78 ALA C N 1
ATOM 9159 C CA . ALA D 1 78 ? -65.043 -33.810 60.343 1.00 110.79 78 ALA C CA 1
ATOM 9160 C C . ALA D 1 78 ? -66.142 -33.072 59.588 1.00 111.62 78 ALA C C 1
ATOM 9161 O O . ALA D 1 78 ? -67.100 -32.594 60.206 1.00 113.65 78 ALA C O 1
ATOM 9163 N N . LEU D 1 79 ? -66.028 -32.968 58.264 1.00 110.45 79 LEU C N 1
ATOM 9164 C CA . LEU D 1 79 ? -67.061 -32.309 57.476 1.00 112.15 79 LEU C CA 1
ATOM 9165 C C . LEU D 1 79 ? -68.334 -33.137 57.394 1.00 121.83 79 LEU C C 1
ATOM 9166 O O . LEU D 1 79 ? -69.406 -32.594 57.104 1.00 127.63 79 LEU C O 1
ATOM 9171 N N . MET D 1 80 ? -68.238 -34.440 57.631 1.00 121.57 80 MET C N 1
ATOM 9172 C CA . MET D 1 80 ? -69.407 -35.298 57.532 1.00 120.93 80 MET C CA 1
ATOM 9173 C C . MET D 1 80 ? -70.346 -35.104 58.702 1.00 122.31 80 MET C C 1
ATOM 9174 O O . MET D 1 80 ? -71.484 -35.586 58.668 1.00 128.60 80 MET C O 1
ATOM 9179 N N . LEU D 1 81 ? -69.871 -34.464 59.759 1.00 121.06 81 LEU C N 1
ATOM 9180 C CA . LEU D 1 81 ? -70.656 -34.323 60.968 1.00 123.78 81 LEU C CA 1
ATOM 9181 C C . LEU D 1 81 ? -71.326 -32.967 61.059 1.00 126.93 81 LEU C C 1
ATOM 9182 O O . LEU D 1 81 ? -72.369 -32.844 61.710 1.00 129.32 81 LEU C O 1
ATOM 9187 N N . VAL D 1 82 ? -70.774 -31.949 60.394 1.00 126.43 82 VAL C N 1
ATOM 9188 C CA . VAL D 1 82 ? -71.567 -30.751 60.173 1.00 130.29 82 VAL C CA 1
ATOM 9189 C C . VAL D 1 82 ? -72.707 -31.041 59.202 1.00 132.07 82 VAL C C 1
ATOM 9190 O O . VAL D 1 82 ? -73.709 -30.317 59.210 1.00 135.64 82 VAL C O 1
ATOM 9194 N N . ASP D 1 83 ? -72.588 -32.076 58.361 1.00 131.39 83 ASP C N 1
ATOM 9195 C CA . ASP D 1 83 ? -73.693 -32.392 57.462 1.00 131.38 83 ASP C CA 1
ATOM 9196 C C . ASP D 1 83 ? -74.844 -33.032 58.220 1.00 130.73 83 ASP C C 1
ATOM 9197 O O . ASP D 1 83 ? -75.994 -32.601 58.104 1.00 132.97 83 ASP C O 1
ATOM 9202 N N . ARG D 1 84 ? -74.561 -34.062 59.000 1.00 128.97 84 ARG C N 1
ATOM 9203 C CA . ARG D 1 84 ? -75.606 -34.578 59.852 1.00 128.83 84 ARG C CA 1
ATOM 9204 C C . ARG D 1 84 ? -75.934 -33.609 60.987 1.00 127.03 84 ARG C C 1
ATOM 9205 O O . ARG D 1 84 ? -76.917 -33.826 61.704 1.00 128.12 84 ARG C O 1
ATOM 9213 N N . GLY D 1 85 ? -75.158 -32.539 61.147 1.00 125.68 85 GLY C N 1
ATOM 9214 C CA . GLY D 1 85 ? -75.511 -31.461 62.055 1.00 121.61 85 GLY C CA 1
ATOM 9215 C C . GLY D 1 85 ? -75.170 -31.707 63.508 1.00 121.94 85 GLY C C 1
ATOM 9216 O O . GLY D 1 85 ? -75.982 -31.403 64.391 1.00 121.37 85 GLY C O 1
ATOM 9217 N N . LEU D 1 86 ? -73.984 -32.250 63.790 1.00 124.24 86 LEU C N 1
ATOM 9218 C CA . LEU D 1 86 ? -73.619 -32.602 65.156 1.00 124.93 86 LEU C CA 1
ATOM 9219 C C . LEU D 1 86 ? -72.548 -31.711 65.757 1.00 125.95 86 LEU C C 1
ATOM 9220 O O . LEU D 1 86 ? -72.386 -31.717 66.983 1.00 126.44 86 LEU C O 1
ATOM 9225 N N . LEU D 1 87 ? -71.802 -30.974 64.933 1.00 127.86 87 LEU C N 1
ATOM 9226 C CA . LEU D 1 87 ? -70.917 -29.922 65.409 1.00 126.90 87 LEU C CA 1
ATOM 9227 C C . LEU D 1 87 ? -71.023 -28.726 64.483 1.00 126.75 87 LEU C C 1
ATOM 9228 O O . LEU D 1 87 ? -71.461 -28.830 63.334 1.00 124.43 87 LEU C O 1
ATOM 9233 N N . ASP D 1 88 ? -70.612 -27.584 65.011 1.00 125.86 88 ASP C N 1
ATOM 9234 C CA . ASP D 1 88 ? -70.708 -26.313 64.319 1.00 123.64 88 ASP C CA 1
ATOM 9235 C C . ASP D 1 88 ? -69.309 -25.804 64.006 1.00 118.50 88 ASP C C 1
ATOM 9236 O O . ASP D 1 88 ? -68.440 -25.783 64.885 1.00 116.59 88 ASP C O 1
ATOM 9241 N N . LEU D 1 89 ? -69.094 -25.407 62.749 1.00 111.65 89 LEU C N 1
ATOM 9242 C CA . LEU D 1 89 ? -67.801 -24.855 62.360 1.00 107.62 89 LEU C CA 1
ATOM 9243 C C . LEU D 1 89 ? -67.492 -23.573 63.119 1.00 110.50 89 LEU C C 1
ATOM 9244 O O . LEU D 1 89 ? -66.319 -23.234 63.312 1.00 111.03 89 LEU C O 1
ATOM 9249 N N . ASP D 1 90 ? -68.522 -22.854 63.559 1.00 116.33 90 ASP C N 1
ATOM 9250 C CA . ASP D 1 90 ? -68.355 -21.614 64.302 1.00 114.07 90 ASP C CA 1
ATOM 9251 C C . ASP D 1 90 ? -68.481 -21.800 65.807 1.00 113.46 90 ASP C C 1
ATOM 9252 O O . ASP D 1 90 ? -68.414 -20.813 66.546 1.00 112.22 90 ASP C O 1
ATOM 9257 N N . ALA D 1 91 ? -68.665 -23.034 66.280 1.00 112.32 91 ALA C N 1
ATOM 9258 C CA . ALA D 1 91 ? -68.739 -23.206 67.722 1.00 113.23 91 ALA C CA 1
ATOM 9259 C C . ALA D 1 91 ? -67.343 -23.360 68.314 1.00 112.38 91 ALA C C 1
ATOM 9260 O O . ALA D 1 91 ? -66.444 -23.908 67.667 1.00 112.44 91 ALA C O 1
ATOM 9262 N N . PRO D 1 92 ? -67.133 -22.881 69.540 1.00 112.26 92 PRO C N 1
ATOM 9263 C CA . PRO D 1 92 ? -65.828 -23.064 70.185 1.00 112.02 92 PRO C CA 1
ATOM 9264 C C . PRO D 1 92 ? -65.511 -24.541 70.368 1.00 117.82 92 PRO C C 1
ATOM 9265 O O . PRO D 1 92 ? -66.389 -25.357 70.648 1.00 121.43 92 PRO C O 1
ATOM 9269 N N . VAL D 1 93 ? -64.234 -24.885 70.190 1.00 116.92 93 VAL C N 1
ATOM 9270 C CA . VAL D 1 93 ? -63.810 -26.266 70.384 1.00 115.33 93 VAL C CA 1
ATOM 9271 C C . VAL D 1 93 ? -63.963 -26.678 71.851 1.00 117.43 93 VAL C C 1
ATOM 9272 O O . VAL D 1 93 ? -64.242 -27.847 72.138 1.00 120.53 93 VAL C O 1
ATOM 9276 N N . ALA D 1 94 ? -63.856 -25.723 72.782 1.00 116.33 94 ALA C N 1
ATOM 9277 C CA . ALA D 1 94 ? -64.061 -26.031 74.192 1.00 115.87 94 ALA C CA 1
ATOM 9278 C C . ALA D 1 94 ? -65.493 -26.457 74.497 1.00 120.13 94 ALA C C 1
ATOM 9279 O O . ALA D 1 94 ? -65.723 -27.119 75.515 1.00 118.82 94 ALA C O 1
ATOM 9281 N N . GLN D 1 95 ? -66.457 -26.092 73.646 1.00 123.05 95 GLN C N 1
ATOM 9282 C CA . GLN D 1 95 ? -67.827 -26.565 73.831 1.00 124.03 95 GLN C CA 1
ATOM 9283 C C . GLN D 1 95 ? -67.908 -28.083 73.732 1.00 122.52 95 GLN C C 1
ATOM 9284 O O . GLN D 1 95 ? -68.698 -28.714 74.444 1.00 123.75 95 GLN C O 1
ATOM 9290 N N . TYR D 1 96 ? -67.089 -28.685 72.872 1.00 120.91 96 TYR C N 1
ATOM 9291 C CA . TYR D 1 96 ? -67.050 -30.131 72.709 1.00 120.31 96 TYR C CA 1
ATOM 9292 C C . TYR D 1 96 ? -65.887 -30.784 73.440 1.00 121.49 96 TYR C C 1
ATOM 9293 O O . TYR D 1 96 ? -66.022 -31.918 73.911 1.00 123.00 96 TYR C O 1
ATOM 9302 N N . TRP D 1 97 ? -64.752 -30.092 73.546 1.00 121.14 97 TRP C N 1
ATOM 9303 C CA . TRP D 1 97 ? -63.568 -30.567 74.262 1.00 118.90 97 TRP C CA 1
ATOM 9304 C C . TRP D 1 97 ? -63.362 -29.626 75.442 1.00 118.42 97 TRP C C 1
ATOM 9305 O O . TRP D 1 97 ? -62.681 -28.598 75.315 1.00 120.82 97 TRP C O 1
ATOM 9316 N N . PRO D 1 98 ? -63.935 -29.934 76.610 1.00 119.39 98 PRO C N 1
ATOM 9317 C CA . PRO D 1 98 ? -63.898 -28.960 77.718 1.00 119.39 98 PRO C CA 1
ATOM 9318 C C . PRO D 1 98 ? -62.496 -28.633 78.201 1.00 115.91 98 PRO C C 1
ATOM 9319 O O . PRO D 1 98 ? -62.206 -27.466 78.495 1.00 114.79 98 PRO C O 1
ATOM 9323 N N . GLU D 1 99 ? -61.609 -29.626 78.288 1.00 119.68 99 GLU C N 1
ATOM 9324 C CA . GLU D 1 99 ? -60.245 -29.373 78.740 1.00 120.47 99 GLU C CA 1
ATOM 9325 C C . GLU D 1 99 ? -59.422 -28.573 77.735 1.00 115.80 99 GLU C C 1
ATOM 9326 O O . GLU D 1 99 ? -58.332 -28.110 78.086 1.00 110.80 99 GLU C O 1
ATOM 9332 N N . PHE D 1 100 ? -59.909 -28.412 76.501 1.00 115.90 100 PHE C N 1
ATOM 9333 C CA . PHE D 1 100 ? -59.247 -27.542 75.530 1.00 112.52 100 PHE C CA 1
ATOM 9334 C C . PHE D 1 100 ? -59.086 -26.125 76.068 1.00 113.72 100 PHE C C 1
ATOM 9335 O O . PHE D 1 100 ? -58.035 -25.496 75.887 1.00 111.34 100 PHE C O 1
ATOM 9343 N N . ALA D 1 101 ? -60.114 -25.620 76.759 1.00 115.82 101 ALA C N 1
ATOM 9344 C CA . ALA D 1 101 ? -60.250 -24.204 77.084 1.00 111.21 101 ALA C CA 1
ATOM 9345 C C . ALA D 1 101 ? -59.098 -23.644 77.905 1.00 111.42 101 ALA C C 1
ATOM 9346 O O . ALA D 1 101 ? -59.017 -22.420 78.062 1.00 112.77 101 ALA C O 1
ATOM 9348 N N . ALA D 1 102 ? -58.216 -24.487 78.431 1.00 110.57 102 ALA C N 1
ATOM 9349 C CA . ALA D 1 102 ? -57.152 -23.993 79.286 1.00 111.55 102 ALA C CA 1
ATOM 9350 C C . ALA D 1 102 ? -56.165 -23.136 78.495 1.00 109.21 102 ALA C C 1
ATOM 9351 O O . ALA D 1 102 ? -56.072 -23.210 77.266 1.00 104.80 102 ALA C O 1
ATOM 9353 N N . ALA D 1 103 ? -55.437 -22.298 79.237 1.00 110.25 103 ALA C N 1
ATOM 9354 C CA . ALA D 1 103 ? -54.369 -21.454 78.698 1.00 110.68 103 ALA C CA 1
ATOM 9355 C C . ALA D 1 103 ? -54.889 -20.493 77.630 1.00 113.87 103 ALA C C 1
ATOM 9356 O O . ALA D 1 103 ? -54.214 -20.215 76.636 1.00 110.04 103 ALA C O 1
ATOM 9358 N N . GLY D 1 104 ? -56.095 -19.972 77.843 1.00 114.13 104 GLY C N 1
ATOM 9359 C CA . GLY D 1 104 ? -56.634 -18.949 76.969 1.00 107.97 104 GLY C CA 1
ATOM 9360 C C . GLY D 1 104 ? -56.970 -19.406 75.567 1.00 106.12 104 GLY C C 1
ATOM 9361 O O . GLY D 1 104 ? -56.822 -18.629 74.620 1.00 107.53 104 GLY C O 1
ATOM 9362 N N . LYS D 1 105 ? -57.424 -20.644 75.405 1.00 107.51 105 LYS C N 1
ATOM 9363 C CA . LYS D 1 105 ? -57.842 -21.157 74.109 1.00 104.66 105 LYS C CA 1
ATOM 9364 C C . LYS D 1 105 ? -59.331 -21.484 74.105 1.00 105.39 105 LYS C C 1
ATOM 9365 O O . LYS D 1 105 ? -59.793 -22.316 73.317 1.00 105.26 105 LYS C O 1
ATOM 9371 N N . ASP D 1 106 ? -60.094 -20.841 74.990 1.00 107.37 106 ASP C N 1
ATOM 9372 C CA . ASP D 1 106 ? -61.511 -21.156 75.136 1.00 111.64 106 ASP C CA 1
ATOM 9373 C C . ASP D 1 106 ? -62.355 -20.637 73.978 1.00 111.41 106 ASP C C 1
ATOM 9374 O O . ASP D 1 106 ? -63.481 -21.111 73.792 1.00 114.41 106 ASP C O 1
ATOM 9379 N N . ARG D 1 107 ? -61.847 -19.682 73.200 1.00 110.80 107 ARG C N 1
ATOM 9380 C CA . ARG D 1 107 ? -62.602 -19.090 72.103 1.00 111.65 107 ARG C CA 1
ATOM 9381 C C . ARG D 1 107 ? -62.232 -19.663 70.739 1.00 109.82 107 ARG C C 1
ATOM 9382 O O . ARG D 1 107 ? -62.930 -19.383 69.757 1.00 113.90 107 ARG C O 1
ATOM 9390 N N . ILE D 1 108 ? -61.166 -20.464 70.655 1.00 108.08 108 ILE C N 1
ATOM 9391 C CA . ILE D 1 108 ? -60.760 -21.039 69.378 1.00 101.39 108 ILE C CA 1
ATOM 9392 C C . ILE D 1 108 ? -61.885 -21.899 68.825 1.00 104.70 108 ILE C C 1
ATOM 9393 O O . ILE D 1 108 ? -62.444 -22.752 69.527 1.00 108.79 108 ILE C O 1
ATOM 9398 N N . ARG D 1 109 ? -62.223 -21.677 67.560 1.00 103.64 109 ARG C N 1
ATOM 9399 C CA . ARG D 1 109 ? -63.359 -22.323 66.922 1.00 104.77 109 ARG C CA 1
ATOM 9400 C C . ARG D 1 109 ? -62.913 -23.526 66.098 1.00 104.15 109 ARG C C 1
ATOM 9401 O O . ARG D 1 109 ? -61.729 -23.706 65.801 1.00 106.18 109 ARG C O 1
ATOM 9409 N N . VAL D 1 110 ? -63.894 -24.354 65.729 1.00 104.16 110 VAL C N 1
ATOM 9410 C CA . VAL D 1 110 ? -63.602 -25.609 65.042 1.00 102.70 110 VAL C CA 1
ATOM 9411 C C . VAL D 1 110 ? -63.020 -25.347 63.658 1.00 101.33 110 VAL C C 1
ATOM 9412 O O . VAL D 1 110 ? -62.073 -26.021 63.232 1.00 101.16 110 VAL C O 1
ATOM 9416 N N . ARG D 1 111 ? -63.569 -24.366 62.935 1.00 98.05 111 ARG C N 1
ATOM 9417 C CA . ARG D 1 111 ? -63.064 -24.064 61.599 1.00 98.37 111 ARG C CA 1
ATOM 9418 C C . ARG D 1 111 ? -61.615 -23.599 61.638 1.00 95.86 111 ARG C C 1
ATOM 9419 O O . ARG D 1 111 ? -60.886 -23.756 60.652 1.00 96.03 111 ARG C O 1
ATOM 9427 N N . GLN D 1 112 ? -61.177 -23.031 62.764 1.00 94.07 112 GLN C N 1
ATOM 9428 C CA . GLN D 1 112 ? -59.787 -22.609 62.885 1.00 92.63 112 GLN C CA 1
ATOM 9429 C C . GLN D 1 112 ? -58.846 -23.803 62.989 1.00 95.13 112 GLN C C 1
ATOM 9430 O O . GLN D 1 112 ? -57.670 -23.697 62.622 1.00 93.32 112 GLN C O 1
ATOM 9436 N N . LEU D 1 113 ? -59.340 -24.939 63.487 1.00 95.82 113 LEU C N 1
ATOM 9437 C CA . LEU D 1 113 ? -58.537 -26.157 63.485 1.00 88.66 113 LEU C CA 1
ATOM 9438 C C . LEU D 1 113 ? -58.322 -26.663 62.065 1.00 87.73 113 LEU C C 1
ATOM 9439 O O . LEU D 1 113 ? -57.197 -26.999 61.676 1.00 90.71 113 LEU C O 1
ATOM 9444 N N . LEU D 1 114 ? -59.394 -26.720 61.273 1.00 88.06 114 LEU C N 1
ATOM 9445 C CA . LEU D 1 114 ? -59.314 -27.240 59.915 1.00 91.45 114 LEU C CA 1
ATOM 9446 C C . LEU D 1 114 ? -58.656 -26.270 58.943 1.00 88.44 114 LEU C C 1
ATOM 9447 O O . LEU D 1 114 ? -58.321 -26.677 57.825 1.00 87.22 114 LEU C O 1
ATOM 9452 N N . SER D 1 115 ? -58.464 -25.011 59.331 1.00 92.13 115 SER C N 1
ATOM 9453 C CA . SER D 1 115 ? -57.836 -24.015 58.471 1.00 91.34 115 SER C CA 1
ATOM 9454 C C . SER D 1 115 ? -56.423 -23.662 58.917 1.00 87.56 115 SER C C 1
ATOM 9455 O O . SER D 1 115 ? -55.839 -22.710 58.389 1.00 85.25 115 SER C O 1
ATOM 9458 N N . HIS D 1 116 ? -55.866 -24.401 59.880 1.00 85.29 116 HIS C N 1
ATOM 9459 C CA . HIS D 1 116 ? -54.503 -24.189 60.374 1.00 84.28 116 HIS C CA 1
ATOM 9460 C C . HIS D 1 116 ? -54.317 -22.796 60.973 1.00 84.24 116 HIS C C 1
ATOM 9461 O O . HIS D 1 116 ? -53.207 -22.258 60.979 1.00 80.11 116 HIS C O 1
ATOM 9468 N N . THR D 1 117 ? -55.395 -22.201 61.487 1.00 84.83 117 THR C N 1
ATOM 9469 C CA . THR D 1 117 ? -55.345 -20.860 62.060 1.00 81.88 117 THR C CA 1
ATOM 9470 C C . THR D 1 117 ? -55.681 -20.855 63.548 1.00 83.78 117 THR C C 1
ATOM 9471 O O . THR D 1 117 ? -56.000 -19.800 64.105 1.00 84.32 117 THR C O 1
ATOM 9475 N N . SER D 1 118 ? -55.614 -22.014 64.203 1.00 81.15 118 SER C N 1
ATOM 9476 C CA . SER D 1 118 ? -55.966 -22.104 65.614 1.00 82.77 118 SER C CA 1
ATOM 9477 C C . SER D 1 118 ? -54.880 -21.565 66.532 1.00 82.89 118 SER C C 1
ATOM 9478 O O . SER D 1 118 ? -55.182 -21.167 67.661 1.00 81.32 118 SER C O 1
ATOM 9481 N N . GLY D 1 119 ? -53.631 -21.534 66.079 1.00 81.22 119 GLY C N 1
ATOM 9482 C CA . GLY D 1 119 ? -52.519 -21.164 66.924 1.00 81.92 119 GLY C CA 1
ATOM 9483 C C . GLY D 1 119 ? -51.802 -22.333 67.555 1.00 87.75 119 GLY C C 1
ATOM 9484 O O . GLY D 1 119 ? -50.756 -22.131 68.186 1.00 89.53 119 GLY C O 1
ATOM 9485 N N . VAL D 1 120 ? -52.329 -23.547 67.410 1.00 84.53 120 VAL C N 1
ATOM 9486 C CA . VAL D 1 120 ? -51.656 -24.737 67.919 1.00 84.96 120 VAL C CA 1
ATOM 9487 C C . VAL D 1 120 ? -51.186 -25.572 66.723 1.00 83.69 120 VAL C C 1
ATOM 9488 O O . VAL D 1 120 ? -51.951 -26.324 66.110 1.00 82.32 120 VAL C O 1
ATOM 9492 N N . SER D 1 121 ? -49.921 -25.395 66.340 1.00 84.32 121 SER C N 1
ATOM 9493 C CA . SER D 1 121 ? -49.372 -26.078 65.179 1.00 84.88 121 SER C CA 1
ATOM 9494 C C . SER D 1 121 ? -48.436 -27.222 65.538 1.00 82.80 121 SER C C 1
ATOM 9495 O O . SER D 1 121 ? -48.013 -27.958 64.640 1.00 82.84 121 SER C O 1
ATOM 9498 N N . GLY D 1 122 ? -48.111 -27.394 66.811 1.00 83.67 122 GLY C N 1
ATOM 9499 C CA . GLY D 1 122 ? -47.255 -28.485 67.215 1.00 91.18 122 GLY C CA 1
ATOM 9500 C C . GLY D 1 122 ? -47.334 -28.699 68.709 1.00 91.59 122 GLY C C 1
ATOM 9501 O O . GLY D 1 122 ? -48.235 -28.196 69.381 1.00 91.50 122 GLY C O 1
ATOM 9502 N N . TRP D 1 123 ? -46.369 -29.455 69.223 1.00 93.60 123 TRP C N 1
ATOM 9503 C CA . TRP D 1 123 ? -46.288 -29.771 70.639 1.00 91.44 123 TRP C CA 1
ATOM 9504 C C . TRP D 1 123 ? -45.173 -28.968 71.293 1.00 93.45 123 TRP C C 1
ATOM 9505 O O . TRP D 1 123 ? -44.120 -28.741 70.688 1.00 94.43 123 TRP C O 1
ATOM 9516 N N . ASP D 1 124 ? -45.412 -28.532 72.530 1.00 95.73 124 ASP C N 1
ATOM 9517 C CA . ASP D 1 124 ? -44.344 -27.930 73.315 1.00 94.87 124 ASP C CA 1
ATOM 9518 C C . ASP D 1 124 ? -43.307 -28.998 73.650 1.00 103.43 124 ASP C C 1
ATOM 9519 O O . ASP D 1 124 ? -43.600 -30.196 73.678 1.00 106.17 124 ASP C O 1
ATOM 9524 N N . GLN D 1 125 ? -42.079 -28.551 73.903 1.00 106.08 125 GLN C N 1
ATOM 9525 C CA . GLN D 1 125 ? -40.992 -29.365 73.355 1.00 107.51 125 GLN C CA 1
ATOM 9526 C C . GLN D 1 125 ? -40.711 -30.729 74.001 1.00 117.48 125 GLN C C 1
ATOM 9527 O O . GLN D 1 125 ? -40.125 -31.584 73.318 1.00 120.53 125 GLN C O 1
ATOM 9533 N N . PRO D 1 126 ? -41.133 -31.053 75.206 1.00 111.52 126 PRO C N 1
ATOM 9534 C CA . PRO D 1 126 ? -40.895 -32.441 75.625 1.00 105.66 126 PRO C CA 1
ATOM 9535 C C . PRO D 1 126 ? -41.632 -33.405 74.707 1.00 105.84 126 PRO C C 1
ATOM 9536 O O . PRO D 1 126 ? -42.689 -33.917 75.069 1.00 110.40 126 PRO C O 1
ATOM 9540 N N . PHE D 1 127 ? -41.109 -33.633 73.500 1.00 102.88 127 PHE C N 1
ATOM 9541 C CA . PHE D 1 127 ? -41.815 -34.466 72.534 1.00 107.55 127 PHE C CA 1
ATOM 9542 C C . PHE D 1 127 ? -40.847 -35.300 71.709 1.00 111.40 127 PHE C C 1
ATOM 9543 O O . PHE D 1 127 ? -39.707 -34.900 71.458 1.00 108.91 127 PHE C O 1
ATOM 9551 N N . THR D 1 128 ? -41.342 -36.457 71.269 1.00 109.43 128 THR C N 1
ATOM 9552 C CA . THR D 1 128 ? -40.529 -37.557 70.775 1.00 108.52 128 THR C CA 1
ATOM 9553 C C . THR D 1 128 ? -41.394 -38.449 69.886 1.00 110.98 128 THR C C 1
ATOM 9554 O O . THR D 1 128 ? -42.623 -38.349 69.890 1.00 110.58 128 THR C O 1
ATOM 9558 N N . LEU D 1 129 ? -40.732 -39.336 69.127 1.00 111.15 129 LEU C N 1
ATOM 9559 C CA . LEU D 1 129 ? -41.432 -40.237 68.210 1.00 108.90 129 LEU C CA 1
ATOM 9560 C C . LEU D 1 129 ? -42.287 -41.270 68.937 1.00 115.00 129 LEU C C 1
ATOM 9561 O O . LEU D 1 129 ? -43.227 -41.808 68.344 1.00 115.89 129 LEU C O 1
ATOM 9566 N N . GLU D 1 130 ? -41.975 -41.579 70.196 1.00 117.72 130 GLU C N 1
ATOM 9567 C CA . GLU D 1 130 ? -42.827 -42.444 71.005 1.00 117.63 130 GLU C CA 1
ATOM 9568 C C . GLU D 1 130 ? -44.006 -41.692 71.599 1.00 116.76 130 GLU C C 1
ATOM 9569 O O . GLU D 1 130 ? -45.008 -42.321 71.953 1.00 117.19 130 GLU C O 1
ATOM 9575 N N . ASN D 1 131 ? -43.904 -40.367 71.723 1.00 114.75 131 ASN C N 1
ATOM 9576 C CA . ASN D 1 131 ? -45.022 -39.577 72.223 1.00 110.86 131 ASN C CA 1
ATOM 9577 C C . ASN D 1 131 ? -46.110 -39.425 71.169 1.00 111.87 131 ASN C C 1
ATOM 9578 O O . ASN D 1 131 ? -47.302 -39.445 71.497 1.00 111.57 131 ASN C O 1
ATOM 9583 N N . ILE D 1 132 ? -45.723 -39.270 69.900 1.00 110.35 132 ILE C N 1
ATOM 9584 C CA . ILE D 1 132 ? -46.716 -39.148 68.838 1.00 112.91 132 ILE C CA 1
ATOM 9585 C C . ILE D 1 132 ? -47.442 -40.473 68.629 1.00 114.37 132 ILE C C 1
ATOM 9586 O O . ILE D 1 132 ? -48.610 -40.492 68.222 1.00 111.60 132 ILE C O 1
ATOM 9591 N N . CYS D 1 133 ? -46.782 -41.595 68.924 1.00 118.72 133 CYS C N 1
ATOM 9592 C CA . CYS D 1 133 ? -47.417 -42.899 68.780 1.00 117.64 133 CYS C CA 1
ATOM 9593 C C . CYS D 1 133 ? -48.402 -43.200 69.902 1.00 114.73 133 CYS C C 1
ATOM 9594 O O . CYS D 1 133 ? -49.215 -44.120 69.762 1.00 111.97 133 CYS C O 1
ATOM 9597 N N . ASP D 1 134 ? -48.346 -42.457 71.005 1.00 114.13 134 ASP C N 1
ATOM 9598 C CA . ASP D 1 134 ? -49.327 -42.579 72.082 1.00 113.86 134 ASP C CA 1
ATOM 9599 C C . ASP D 1 134 ? -50.501 -41.675 71.729 1.00 115.96 134 ASP C C 1
ATOM 9600 O O . ASP D 1 134 ? -50.415 -40.450 71.850 1.00 116.33 134 ASP C O 1
ATOM 9605 N N . ASP D 1 135 ? -51.604 -42.284 71.285 1.00 115.37 135 ASP C N 1
ATOM 9606 C CA . ASP D 1 135 ? -52.741 -41.512 70.793 1.00 112.03 135 ASP C CA 1
ATOM 9607 C C . ASP D 1 135 ? -53.317 -40.614 71.881 1.00 117.26 135 ASP C C 1
ATOM 9608 O O . ASP D 1 135 ? -53.597 -39.433 71.646 1.00 117.93 135 ASP C O 1
ATOM 9613 N N . GLU D 1 136 ? -53.495 -41.157 73.086 1.00 118.76 136 GLU C N 1
ATOM 9614 C CA . GLU D 1 136 ? -54.158 -40.409 74.146 1.00 117.61 136 GLU C CA 1
ATOM 9615 C C . GLU D 1 136 ? -53.223 -39.425 74.837 1.00 112.63 136 GLU C C 1
ATOM 9616 O O . GLU D 1 136 ? -53.684 -38.400 75.351 1.00 114.17 136 GLU C O 1
ATOM 9622 N N . TYR D 1 137 ? -51.918 -39.707 74.859 1.00 111.21 137 TYR C N 1
ATOM 9623 C CA . TYR D 1 137 ? -50.978 -38.791 75.498 1.00 110.87 137 TYR C CA 1
ATOM 9624 C C . TYR D 1 137 ? -50.726 -37.558 74.638 1.00 113.40 137 TYR C C 1
ATOM 9625 O O . TYR D 1 137 ? -50.661 -36.439 75.160 1.00 112.19 137 TYR C O 1
ATOM 9634 N N . ALA D 1 138 ? -50.581 -37.742 73.324 1.00 110.94 138 ALA C N 1
ATOM 9635 C CA . ALA D 1 138 ? -50.378 -36.600 72.438 1.00 108.14 138 ALA C CA 1
ATOM 9636 C C . ALA D 1 138 ? -51.627 -35.731 72.365 1.00 108.57 138 ALA C C 1
ATOM 9637 O O . ALA D 1 138 ? -51.532 -34.499 72.335 1.00 106.48 138 ALA C O 1
ATOM 9639 N N . THR D 1 139 ? -52.806 -36.357 72.336 1.00 109.38 139 THR C N 1
ATOM 9640 C CA . THR D 1 139 ? -54.049 -35.593 72.312 1.00 105.29 139 THR C CA 1
ATOM 9641 C C . THR D 1 139 ? -54.234 -34.802 73.601 1.00 107.64 139 THR C C 1
ATOM 9642 O O . THR D 1 139 ? -54.632 -33.632 73.570 1.00 110.38 139 THR C O 1
ATOM 9646 N N . ALA D 1 140 ? -53.936 -35.423 74.746 1.00 105.83 140 ALA C N 1
ATOM 9647 C CA . ALA D 1 140 ? -54.123 -34.745 76.024 1.00 109.04 140 ALA C CA 1
ATOM 9648 C C . ALA D 1 140 ? -53.145 -33.592 76.203 1.00 109.32 140 ALA C C 1
ATOM 9649 O O . ALA D 1 140 ? -53.490 -32.584 76.831 1.00 110.07 140 ALA C O 1
ATOM 9651 N N . ARG D 1 141 ? -51.931 -33.712 75.667 1.00 108.25 141 ARG C N 1
ATOM 9652 C CA . ARG D 1 141 ? -50.943 -32.651 75.808 1.00 109.19 141 ARG C CA 1
ATOM 9653 C C . ARG D 1 141 ? -51.098 -31.548 74.766 1.00 108.21 141 ARG C C 1
ATOM 9654 O O . ARG D 1 141 ? -50.218 -30.687 74.653 1.00 110.29 141 ARG C O 1
ATOM 9662 N N . LEU D 1 142 ? -52.183 -31.548 73.999 1.00 107.11 142 LEU C N 1
ATOM 9663 C CA . LEU D 1 142 ? -52.480 -30.413 73.140 1.00 101.70 142 LEU C CA 1
ATOM 9664 C C . LEU D 1 142 ? -53.406 -29.408 73.808 1.00 104.54 142 LEU C C 1
ATOM 9665 O O . LEU D 1 142 ? -53.454 -28.250 73.380 1.00 109.54 142 LEU C O 1
ATOM 9670 N N . ALA D 1 143 ? -54.126 -29.821 74.850 1.00 104.84 143 ALA C N 1
ATOM 9671 C CA . ALA D 1 143 ? -54.985 -28.928 75.613 1.00 106.93 143 ALA C CA 1
ATOM 9672 C C . ALA D 1 143 ? -54.241 -28.175 76.707 1.00 104.88 143 ALA C C 1
ATOM 9673 O O . ALA D 1 143 ? -54.797 -27.226 77.270 1.00 105.95 143 ALA C O 1
ATOM 9675 N N . THR D 1 144 ? -53.008 -28.572 77.026 1.00 106.73 144 THR C N 1
ATOM 9676 C CA . THR D 1 144 ? -52.237 -27.899 78.063 1.00 106.23 144 THR C CA 1
ATOM 9677 C C . THR D 1 144 ? -51.509 -26.666 77.550 1.00 104.37 144 THR C C 1
ATOM 9678 O O . THR D 1 144 ? -51.055 -25.849 78.359 1.00 100.93 144 THR C O 1
ATOM 9682 N N . GLN D 1 145 ? -51.382 -26.518 76.239 1.00 107.11 145 GLN C N 1
ATOM 9683 C CA . GLN D 1 145 ? -50.518 -25.498 75.672 1.00 106.60 145 GLN C CA 1
ATOM 9684 C C . GLN D 1 145 ? -51.273 -24.193 75.449 1.00 100.14 145 GLN C C 1
ATOM 9685 O O . GLN D 1 145 ? -52.505 -24.151 75.409 1.00 101.08 145 GLN C O 1
ATOM 9691 N N . ALA D 1 146 ? -50.518 -23.137 75.317 1.00 96.50 146 ALA C N 1
ATOM 9692 C CA . ALA D 1 146 ? -50.974 -21.821 74.910 1.00 96.81 146 ALA C CA 1
ATOM 9693 C C . ALA D 1 146 ? -50.833 -21.670 73.399 1.00 96.86 146 ALA C C 1
ATOM 9694 O O . ALA D 1 146 ? -49.985 -22.325 72.782 1.00 92.76 146 ALA C O 1
ATOM 9696 N N . PRO D 1 147 ? -51.654 -20.833 72.767 1.00 95.92 147 PRO C N 1
ATOM 9697 C CA . PRO D 1 147 ? -51.486 -20.600 71.329 1.00 86.57 147 PRO C CA 1
ATOM 9698 C C . PRO D 1 147 ? -50.141 -19.949 71.050 1.00 85.90 147 PRO C C 1
ATOM 9699 O O . PRO D 1 147 ? -49.702 -19.053 71.774 1.00 83.20 147 PRO C O 1
ATOM 9703 N N . TRP D 1 148 ? -49.479 -20.417 69.994 1.00 82.31 148 TRP C N 1
ATOM 9704 C CA . TRP D 1 148 ? -48.188 -19.857 69.622 1.00 82.84 148 TRP C CA 1
ATOM 9705 C C . TRP D 1 148 ? -48.317 -18.564 68.828 1.00 83.11 148 TRP C C 1
ATOM 9706 O O . TRP D 1 148 ? -47.301 -17.917 68.557 1.00 87.69 148 TRP C O 1
ATOM 9717 N N . TRP D 1 149 ? -49.536 -18.178 68.459 1.00 82.92 149 TRP C N 1
ATOM 9718 C CA . TRP D 1 149 ? -49.811 -16.872 67.876 1.00 79.49 149 TRP C CA 1
ATOM 9719 C C . TRP D 1 149 ? -51.290 -16.579 68.080 1.00 79.55 149 TRP C C 1
ATOM 9720 O O . TRP D 1 149 ? -52.071 -17.462 68.443 1.00 82.57 149 TRP C O 1
ATOM 9731 N N . GLU D 1 150 ? -51.662 -15.326 67.856 1.00 75.69 150 GLU C N 1
ATOM 9732 C CA . GLU D 1 150 ? -53.048 -14.914 68.035 1.00 80.87 150 GLU C CA 1
ATOM 9733 C C . GLU D 1 150 ? -53.940 -15.677 67.062 1.00 81.65 150 GLU C C 1
ATOM 9734 O O . GLU D 1 150 ? -53.783 -15.524 65.841 1.00 82.19 150 GLU C O 1
ATOM 9740 N N . PRO D 1 151 ? -54.868 -16.502 67.548 1.00 80.43 151 PRO C N 1
ATOM 9741 C CA . PRO D 1 151 ? -55.630 -17.377 66.648 1.00 80.10 151 PRO C CA 1
ATOM 9742 C C . PRO D 1 151 ? -56.420 -16.593 65.611 1.00 82.03 151 PRO C C 1
ATOM 9743 O O . PRO D 1 151 ? -57.010 -15.551 65.903 1.00 81.45 151 PRO C O 1
ATOM 9747 N N . GLY D 1 152 ? -56.422 -17.115 64.384 1.00 83.18 152 GLY C N 1
ATOM 9748 C CA . GLY D 1 152 ? -57.110 -16.514 63.268 1.00 81.50 152 GLY C CA 1
ATOM 9749 C C . GLY D 1 152 ? -56.319 -15.448 62.538 1.00 81.48 152 GLY C C 1
ATOM 9750 O O . GLY D 1 152 ? -56.566 -15.211 61.350 1.00 80.48 152 GLY C O 1
ATOM 9751 N N . THR D 1 153 ? -55.386 -14.782 63.225 1.00 79.56 153 THR C N 1
ATOM 9752 C CA . THR D 1 153 ? -54.636 -13.701 62.595 1.00 76.79 153 THR C CA 1
ATOM 9753 C C . THR D 1 153 ? -53.708 -14.219 61.506 1.00 74.17 153 THR C C 1
ATOM 9754 O O . THR D 1 153 ? -53.449 -13.513 60.526 1.00 75.76 153 THR C O 1
ATOM 9758 N N . ALA D 1 154 ? -53.208 -15.442 61.654 1.00 75.50 154 ALA C N 1
ATOM 9759 C CA . ALA D 1 154 ? -52.327 -16.034 60.661 1.00 76.09 154 ALA C CA 1
ATOM 9760 C C . ALA D 1 154 ? -52.584 -17.531 60.609 1.00 78.94 154 ALA C C 1
ATOM 9761 O O . ALA D 1 154 ? -53.287 -18.095 61.452 1.00 79.55 154 ALA C O 1
ATOM 9763 N N . SER D 1 155 ? -52.007 -18.171 59.599 1.00 75.67 155 SER C N 1
ATOM 9764 C CA . SER D 1 155 ? -52.076 -19.615 59.440 1.00 77.53 155 SER C CA 1
ATOM 9765 C C . SER D 1 155 ? -50.708 -20.213 59.733 1.00 78.32 155 SER C C 1
ATOM 9766 O O . SER D 1 155 ? -49.689 -19.718 59.239 1.00 73.62 155 SER C O 1
ATOM 9769 N N . GLY D 1 156 ? -50.690 -21.259 60.551 1.00 79.28 156 GLY C N 1
ATOM 9770 C CA . GLY D 1 156 ? -49.482 -22.018 60.794 1.00 77.13 156 GLY C CA 1
ATOM 9771 C C . GLY D 1 156 ? -49.749 -23.490 60.577 1.00 80.43 156 GLY C C 1
ATOM 9772 O O . GLY D 1 156 ? -50.569 -24.085 61.284 1.00 79.80 156 GLY C O 1
ATOM 9773 N N . TYR D 1 157 ? -49.065 -24.084 59.598 1.00 80.43 157 TYR C N 1
ATOM 9774 C CA . TYR D 1 157 ? -49.346 -25.446 59.161 1.00 76.06 157 TYR C CA 1
ATOM 9775 C C . TYR D 1 157 ? -49.302 -26.434 60.320 1.00 79.78 157 TYR C C 1
ATOM 9776 O O . TYR D 1 157 ? -48.242 -26.663 60.911 1.00 80.04 157 TYR C O 1
ATOM 9785 N N . HIS D 1 158 ? -50.455 -27.017 60.652 1.00 81.50 158 HIS C N 1
ATOM 9786 C CA . HIS D 1 158 ? -50.541 -28.046 61.687 1.00 82.66 158 HIS C CA 1
ATOM 9787 C C . HIS D 1 158 ? -49.972 -29.330 61.093 1.00 85.53 158 HIS C C 1
ATOM 9788 O O . HIS D 1 158 ? -50.691 -30.212 60.617 1.00 86.34 158 HIS C O 1
ATOM 9795 N N . ALA D 1 159 ? -48.641 -29.428 61.131 1.00 83.60 159 ALA C N 1
ATOM 9796 C CA . ALA D 1 159 ? -47.938 -30.448 60.358 1.00 83.73 159 ALA C CA 1
ATOM 9797 C C . ALA D 1 159 ? -48.315 -31.855 60.805 1.00 85.05 159 ALA C C 1
ATOM 9798 O O . ALA D 1 159 ? -48.718 -32.690 59.988 1.00 86.56 159 ALA C O 1
ATOM 9800 N N . LEU D 1 160 ? -48.187 -32.141 62.100 1.00 82.19 160 LEU C N 1
ATOM 9801 C CA . LEU D 1 160 ? -48.376 -33.494 62.599 1.00 82.97 160 LEU C CA 1
ATOM 9802 C C . LEU D 1 160 ? -49.464 -33.629 63.654 1.00 90.79 160 LEU C C 1
ATOM 9803 O O . LEU D 1 160 ? -49.833 -34.761 63.988 1.00 96.98 160 LEU C O 1
ATOM 9808 N N . ASN D 1 161 ? -49.990 -32.527 64.185 1.00 89.06 161 ASN C N 1
ATOM 9809 C CA . ASN D 1 161 ? -51.063 -32.574 65.169 1.00 83.53 161 ASN C CA 1
ATOM 9810 C C . ASN D 1 161 ? -52.427 -32.264 64.565 1.00 87.85 161 ASN C C 1
ATOM 9811 O O . ASN D 1 161 ? -53.387 -32.042 65.310 1.00 92.09 161 ASN C O 1
ATOM 9816 N N . TYR D 1 162 ? -52.532 -32.248 63.233 1.00 90.44 162 TYR C N 1
ATOM 9817 C CA . TYR D 1 162 ? -53.801 -31.930 62.583 1.00 94.34 162 TYR C CA 1
ATOM 9818 C C . TYR D 1 162 ? -54.876 -32.950 62.938 1.00 99.42 162 TYR C C 1
ATOM 9819 O O . TYR D 1 162 ? -56.014 -32.581 63.249 1.00 102.54 162 TYR C O 1
ATOM 9828 N N . GLY D 1 163 ? -54.531 -34.240 62.903 1.00 98.36 163 GLY C N 1
ATOM 9829 C CA . GLY D 1 163 ? -55.502 -35.274 63.208 1.00 98.94 163 GLY C CA 1
ATOM 9830 C C . GLY D 1 163 ? -55.803 -35.447 64.679 1.00 99.01 163 GLY C C 1
ATOM 9831 O O . GLY D 1 163 ? -56.878 -35.946 65.023 1.00 100.94 163 GLY C O 1
ATOM 9832 N N . HIS D 1 164 ? -54.881 -35.050 65.558 1.00 94.97 164 HIS C N 1
ATOM 9833 C CA . HIS D 1 164 ? -55.113 -35.209 66.990 1.00 97.31 164 HIS C CA 1
ATOM 9834 C C . HIS D 1 164 ? -56.186 -34.246 67.484 1.00 103.83 164 HIS C C 1
ATOM 9835 O O . HIS D 1 164 ? -57.081 -34.635 68.243 1.00 108.21 164 HIS C O 1
ATOM 9842 N N . LEU D 1 165 ? -56.114 -32.982 67.062 1.00 104.96 165 LEU C N 1
ATOM 9843 C CA . LEU D 1 165 ? -57.109 -32.002 67.486 1.00 103.33 165 LEU C CA 1
ATOM 9844 C C . LEU D 1 165 ? -58.460 -32.276 66.838 1.00 103.89 165 LEU C C 1
ATOM 9845 O O . LEU D 1 165 ? -59.494 -32.293 67.514 1.00 108.30 165 LEU C O 1
ATOM 9850 N N . ILE D 1 166 ? -58.469 -32.486 65.521 1.00 99.76 166 ILE C N 1
ATOM 9851 C CA . ILE D 1 166 ? -59.722 -32.733 64.816 1.00 102.39 166 ILE C CA 1
ATOM 9852 C C . ILE D 1 166 ? -60.282 -34.102 65.184 1.00 111.47 166 ILE C C 1
ATOM 9853 O O . ILE D 1 166 ? -61.499 -34.274 65.319 1.00 112.83 166 ILE C O 1
ATOM 9858 N N . GLY D 1 167 ? -59.406 -35.091 65.366 1.00 113.87 167 GLY C N 1
ATOM 9859 C CA . GLY D 1 167 ? -59.872 -36.418 65.735 1.00 115.13 167 GLY C CA 1
ATOM 9860 C C . GLY D 1 167 ? -60.472 -36.467 67.127 1.00 114.45 167 GLY C C 1
ATOM 9861 O O . GLY D 1 167 ? -61.444 -37.189 67.367 1.00 120.49 167 GLY C O 1
ATOM 9862 N N . GLU D 1 168 ? -59.902 -35.706 68.065 1.00 109.82 168 GLU C N 1
ATOM 9863 C CA . GLU D 1 168 ? -60.459 -35.669 69.414 1.00 112.83 168 GLU C CA 1
ATOM 9864 C C . GLU D 1 168 ? -61.830 -35.008 69.424 1.00 117.37 168 GLU C C 1
ATOM 9865 O O . GLU D 1 168 ? -62.727 -35.436 70.161 1.00 120.44 168 GLU C O 1
ATOM 9871 N N . VAL D 1 169 ? -62.011 -33.960 68.618 1.00 116.73 169 VAL C N 1
ATOM 9872 C CA . VAL D 1 169 ? -63.333 -33.358 68.468 1.00 119.84 169 VAL C CA 1
ATOM 9873 C C . VAL D 1 169 ? -64.301 -34.368 67.868 1.00 121.11 169 VAL C C 1
ATOM 9874 O O . VAL D 1 169 ? -65.427 -34.543 68.350 1.00 125.39 169 VAL C O 1
ATOM 9878 N N . VAL D 1 170 ? -63.872 -35.050 66.802 1.00 118.91 170 VAL C N 1
ATOM 9879 C CA . VAL D 1 170 ? -64.702 -36.079 66.181 1.00 121.28 170 VAL C CA 1
ATOM 9880 C C . VAL D 1 170 ? -65.047 -37.166 67.190 1.00 127.30 170 VAL C C 1
ATOM 9881 O O . VAL D 1 170 ? -66.177 -37.671 67.219 1.00 130.10 170 VAL C O 1
ATOM 9885 N N . ARG D 1 171 ? -64.091 -37.524 68.050 1.00 126.37 171 ARG C N 1
ATOM 9886 C CA . ARG D 1 171 ? -64.306 -38.632 68.973 1.00 129.31 171 ARG C CA 1
ATOM 9887 C C . ARG D 1 171 ? -65.402 -38.314 69.981 1.00 130.11 171 ARG C C 1
ATOM 9888 O O . ARG D 1 171 ? -66.384 -39.054 70.103 1.00 133.91 171 ARG C O 1
ATOM 9896 N N . ARG D 1 172 ? -65.252 -37.208 70.711 1.00 128.50 172 ARG C N 1
ATOM 9897 C CA . ARG D 1 172 ? -66.160 -36.929 71.817 1.00 126.25 172 ARG C CA 1
ATOM 9898 C C . ARG D 1 172 ? -67.575 -36.640 71.335 1.00 128.36 172 ARG C C 1
ATOM 9899 O O . ARG D 1 172 ? -68.539 -36.856 72.077 1.00 128.53 172 ARG C O 1
ATOM 9907 N N . ILE D 1 173 ? -67.728 -36.172 70.100 1.00 127.27 173 ILE C N 1
ATOM 9908 C CA . ILE D 1 173 ? -69.069 -36.004 69.554 1.00 130.49 173 ILE C CA 1
ATOM 9909 C C . ILE D 1 173 ? -69.698 -37.350 69.260 1.00 133.31 173 ILE C C 1
ATOM 9910 O O . ILE D 1 173 ? -70.888 -37.572 69.519 1.00 133.41 173 ILE C O 1
ATOM 9915 N N . ASP D 1 174 ? -68.912 -38.264 68.698 1.00 133.77 174 ASP C N 1
ATOM 9916 C CA . ASP D 1 174 ? -69.422 -39.516 68.172 1.00 134.85 174 ASP C CA 1
ATOM 9917 C C . ASP D 1 174 ? -69.130 -40.717 69.061 1.00 135.25 174 ASP C C 1
ATOM 9918 O O . ASP D 1 174 ? -69.804 -41.740 68.921 1.00 136.88 174 ASP C O 1
ATOM 9923 N N . GLY D 1 175 ? -68.176 -40.609 69.990 1.00 134.94 175 GLY C N 1
ATOM 9924 C CA . GLY D 1 175 ? -67.777 -41.726 70.830 1.00 135.47 175 GLY C CA 1
ATOM 9925 C C . GLY D 1 175 ? -66.706 -42.517 70.129 1.00 136.43 175 GLY C C 1
ATOM 9926 O O . GLY D 1 175 ? -65.839 -43.147 70.747 1.00 131.94 175 GLY C O 1
ATOM 9927 N N . ARG D 1 176 ? -66.757 -42.456 68.808 1.00 138.62 176 ARG C N 1
ATOM 9928 C CA . ARG D 1 176 ? -65.800 -43.142 67.948 1.00 139.06 176 ARG C CA 1
ATOM 9929 C C . ARG D 1 176 ? -64.553 -42.285 67.738 1.00 144.73 176 ARG C C 1
ATOM 9930 O O . ARG D 1 176 ? -64.653 -41.078 67.495 1.00 158.72 176 ARG C O 1
ATOM 9938 N N . THR D 1 177 ? -63.373 -42.931 67.772 1.00 143.81 177 THR C N 1
ATOM 9939 C CA . THR D 1 177 ? -62.074 -42.271 67.557 1.00 146.67 177 THR C CA 1
ATOM 9940 C C . THR D 1 177 ? -62.080 -41.701 66.137 1.00 145.79 177 THR C C 1
ATOM 9941 O O . THR D 1 177 ? -63.148 -41.667 65.519 1.00 149.78 177 THR C O 1
ATOM 9945 N N . LEU D 1 178 ? -60.966 -41.151 65.635 1.00 140.09 178 LEU C N 1
ATOM 9946 C CA . LEU D 1 178 ? -60.983 -40.741 64.233 1.00 136.70 178 LEU C CA 1
ATOM 9947 C C . LEU D 1 178 ? -60.845 -41.951 63.312 1.00 135.55 178 LEU C C 1
ATOM 9948 O O . LEU D 1 178 ? -61.736 -42.241 62.503 1.00 136.15 178 LEU C O 1
ATOM 9953 N N . GLY D 1 179 ? -59.711 -42.672 63.429 1.00 133.75 179 GLY C N 1
ATOM 9954 C CA . GLY D 1 179 ? -59.502 -43.894 62.672 1.00 137.20 179 GLY C CA 1
ATOM 9955 C C . GLY D 1 179 ? -60.689 -44.827 62.717 1.00 137.67 179 GLY C C 1
ATOM 9956 O O . GLY D 1 179 ? -60.909 -45.606 61.800 1.00 132.52 179 GLY C O 1
ATOM 9957 N N . ARG D 1 180 ? -61.473 -44.755 63.789 1.00 138.87 180 ARG C N 1
ATOM 9958 C CA . ARG D 1 180 ? -62.853 -45.268 63.802 1.00 139.50 180 ARG C CA 1
ATOM 9959 C C . ARG D 1 180 ? -63.597 -44.971 62.522 1.00 138.29 180 ARG C C 1
ATOM 9960 O O . ARG D 1 180 ? -64.235 -45.852 61.933 1.00 136.91 180 ARG C O 1
ATOM 9968 N N . PHE D 1 181 ? -63.637 -43.688 62.164 1.00 135.96 181 PHE C N 1
ATOM 9969 C CA . PHE D 1 181 ? -64.726 -43.178 61.350 1.00 130.78 181 PHE C CA 1
ATOM 9970 C C . PHE D 1 181 ? -64.509 -43.505 59.888 1.00 128.31 181 PHE C C 1
ATOM 9971 O O . PHE D 1 181 ? -65.449 -43.881 59.181 1.00 128.29 181 PHE C O 1
ATOM 9979 N N . ILE D 1 182 ? -63.269 -43.354 59.429 1.00 126.95 182 ILE C N 1
ATOM 9980 C CA . ILE D 1 182 ? -62.961 -43.541 58.021 1.00 128.04 182 ILE C CA 1
ATOM 9981 C C . ILE D 1 182 ? -63.162 -44.995 57.615 1.00 126.79 182 ILE C C 1
ATOM 9982 O O . ILE D 1 182 ? -63.693 -45.285 56.537 1.00 123.27 182 ILE C O 1
ATOM 9987 N N . ASP D 1 183 ? -62.756 -45.934 58.470 1.00 132.17 183 ASP C N 1
ATOM 9988 C CA . ASP D 1 183 ? -62.956 -47.343 58.152 1.00 132.14 183 ASP C CA 1
ATOM 9989 C C . ASP D 1 183 ? -64.438 -47.696 58.110 1.00 130.06 183 ASP C C 1
ATOM 9990 O O . ASP D 1 183 ? -64.867 -48.498 57.274 1.00 128.89 183 ASP C O 1
ATOM 9995 N N . GLU D 1 184 ? -65.236 -47.098 58.995 1.00 129.99 184 GLU C N 1
ATOM 9996 C CA . GLU D 1 184 ? -66.642 -47.459 59.128 1.00 128.69 184 GLU C CA 1
ATOM 9997 C C . GLU D 1 184 ? -67.567 -46.608 58.267 1.00 127.49 184 GLU C C 1
ATOM 9998 O O . GLU D 1 184 ? -68.547 -47.122 57.722 1.00 124.04 184 GLU C O 1
ATOM 10004 N N . GLU D 1 185 ? -67.295 -45.309 58.153 1.00 130.16 185 GLU C N 1
ATOM 10005 C CA . GLU D 1 185 ? -68.178 -44.403 57.438 1.00 126.01 185 GLU C CA 1
ATOM 10006 C C . GLU D 1 185 ? -67.630 -43.971 56.095 1.00 124.3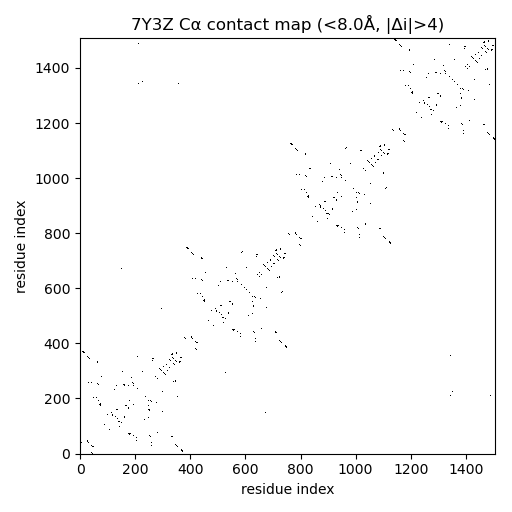2 185 GLU C C 1
ATOM 10007 O O . GLU D 1 185 ? -68.387 -43.432 55.281 1.00 122.72 185 GLU C O 1
ATOM 10013 N N . ILE D 1 186 ? -66.341 -44.182 55.844 1.00 122.80 186 ILE C N 1
ATOM 10014 C CA . ILE D 1 186 ? -65.737 -43.609 54.651 1.00 120.44 186 ILE C CA 1
ATOM 10015 C C . ILE D 1 186 ? -65.086 -44.683 53.791 1.00 117.84 186 ILE C C 1
ATOM 10016 O O . ILE D 1 186 ? -65.479 -44.881 52.637 1.00 117.43 186 ILE C O 1
ATOM 10021 N N . ALA D 1 187 ? -64.073 -45.366 54.332 1.00 120.54 187 ALA C N 1
ATOM 10022 C CA . ALA D 1 187 ? -63.359 -46.370 53.550 1.00 118.61 187 ALA C CA 1
ATOM 10023 C C . ALA D 1 187 ? -64.207 -47.617 53.346 1.00 121.90 187 ALA C C 1
ATOM 10024 O O . ALA D 1 187 ? -64.122 -48.269 52.300 1.00 121.72 187 ALA C O 1
ATOM 10026 N N . GLY D 1 188 ? -65.028 -47.963 54.333 1.00 122.53 188 GLY C N 1
ATOM 10027 C CA . GLY D 1 188 ? -65.894 -49.115 54.249 1.00 119.58 188 GLY C CA 1
ATOM 10028 C C . GLY D 1 188 ? -67.026 -48.957 53.251 1.00 120.50 188 GLY C C 1
ATOM 10029 O O . GLY D 1 188 ? -67.094 -49.670 52.244 1.00 121.15 188 GLY C O 1
ATOM 10030 N N . PRO D 1 189 ? -67.940 -48.013 53.511 1.00 121.81 189 PRO C N 1
ATOM 10031 C CA . PRO D 1 189 ? -69.125 -47.864 52.645 1.00 120.68 189 PRO C CA 1
ATOM 10032 C C . PRO D 1 189 ? -68.806 -47.591 51.181 1.00 119.46 189 PRO C C 1
ATOM 10033 O O . PRO D 1 189 ? -69.716 -47.687 50.347 1.00 126.49 189 PRO C O 1
ATOM 10037 N N . LEU D 1 190 ? -67.559 -47.245 50.850 1.00 119.29 190 LEU C N 1
ATOM 10038 C CA . LEU D 1 190 ? -67.122 -46.998 49.483 1.00 121.11 190 LEU C CA 1
ATOM 10039 C C . LEU D 1 190 ? -66.132 -48.045 48.995 1.00 124.29 190 LEU C C 1
ATOM 10040 O O . LEU D 1 190 ? -65.893 -48.136 47.784 1.00 126.00 190 LEU C O 1
ATOM 10045 N N . ASP D 1 191 ? -65.575 -48.848 49.906 1.00 124.39 191 ASP C N 1
ATOM 10046 C CA . ASP D 1 191 ? -64.516 -49.822 49.627 1.00 126.78 191 ASP C CA 1
ATOM 10047 C C . ASP D 1 191 ? -63.303 -49.138 48.987 1.00 126.56 191 ASP C C 1
ATOM 10048 O O . ASP D 1 191 ? -62.939 -49.377 47.833 1.00 122.82 191 ASP C O 1
ATOM 10053 N N . ALA D 1 192 ? -62.686 -48.270 49.787 1.00 124.25 192 ALA C N 1
ATOM 10054 C CA . ALA D 1 192 ? -61.469 -47.565 49.410 1.00 116.22 192 ALA C CA 1
ATOM 10055 C C . ALA D 1 192 ? -60.305 -48.054 50.262 1.00 109.97 192 ALA C C 1
ATOM 10056 O O . ALA D 1 192 ? -60.470 -48.344 51.452 1.00 105.82 192 ALA C O 1
ATOM 10058 N N . ASP D 1 193 ? -59.128 -48.138 49.645 1.00 105.08 193 ASP C N 1
ATOM 10059 C CA . ASP D 1 193 ? -57.940 -48.700 50.291 1.00 106.72 193 ASP C CA 1
ATOM 10060 C C . ASP D 1 193 ? -57.211 -47.608 51.076 1.00 104.37 193 ASP C C 1
ATOM 10061 O O . ASP D 1 193 ? -56.124 -47.151 50.718 1.00 102.32 193 ASP C O 1
ATOM 10066 N N . PHE D 1 194 ? -57.835 -47.196 52.178 1.00 100.75 194 PHE C N 1
ATOM 10067 C CA . PHE D 1 194 ? -57.258 -46.179 53.045 1.00 101.87 194 PHE C CA 1
ATOM 10068 C C . PHE D 1 194 ? -57.555 -46.498 54.501 1.00 99.97 194 PHE C C 1
ATOM 10069 O O . PHE D 1 194 ? -58.638 -46.988 54.835 1.00 103.56 194 PHE C O 1
ATOM 10077 N N . ARG D 1 195 ? -56.583 -46.202 55.359 1.00 98.30 195 ARG C N 1
ATOM 10078 C CA . ARG D 1 195 ? -56.719 -46.294 56.806 1.00 101.02 195 ARG C CA 1
ATOM 10079 C C . ARG D 1 195 ? -55.547 -45.547 57.425 1.00 101.09 195 ARG C C 1
ATOM 10080 O O . ARG D 1 195 ? -54.492 -45.392 56.803 1.00 101.35 195 ARG C O 1
ATOM 10088 N N . LEU D 1 196 ? -55.747 -45.075 58.651 1.00 98.78 196 LEU C N 1
ATOM 10089 C CA . LEU D 1 196 ? -54.700 -44.374 59.381 1.00 103.63 196 LEU C CA 1
ATOM 10090 C C . LEU D 1 196 ? -53.879 -45.393 60.160 1.00 110.56 196 LEU C C 1
ATOM 10091 O O . LEU D 1 196 ? -54.414 -46.113 61.011 1.00 110.77 196 LEU C O 1
ATOM 10096 N N . GLY D 1 197 ? -52.587 -45.453 59.866 1.00 111.61 197 GLY C N 1
ATOM 10097 C CA . GLY D 1 197 ? -51.751 -46.521 60.362 1.00 109.15 197 GLY C CA 1
ATOM 10098 C C . GLY D 1 197 ? -51.710 -47.682 59.391 1.00 111.79 197 GLY C C 1
ATOM 10099 O O . GLY D 1 197 ? -52.151 -47.600 58.240 1.00 109.84 197 GLY C O 1
ATOM 10100 N N . LEU D 1 198 ? -51.164 -48.791 59.873 1.00 116.49 198 LEU C N 1
ATOM 10101 C CA . LEU D 1 198 ? -51.085 -49.987 59.048 1.00 117.27 198 LEU C CA 1
ATOM 10102 C C . LEU D 1 198 ? -51.070 -51.234 59.921 1.00 121.95 198 LEU C C 1
ATOM 10103 O O . LEU D 1 198 ? -50.089 -51.483 60.634 1.00 123.58 198 LEU C O 1
ATOM 10108 N N . PRO D 1 199 ? -52.132 -52.035 59.898 1.00 125.46 199 PRO C N 1
ATOM 10109 C CA . PRO D 1 199 ? -52.122 -53.288 60.658 1.00 126.09 199 PRO C CA 1
ATOM 10110 C C . PRO D 1 199 ? -51.073 -54.246 60.120 1.00 126.37 199 PRO C C 1
ATOM 10111 O O . PRO D 1 199 ? -50.735 -54.235 58.934 1.00 124.70 199 PRO C O 1
ATOM 10115 N N . LYS D 1 200 ? -50.558 -55.088 61.019 1.00 124.72 200 LYS C N 1
ATOM 10116 C CA . LYS D 1 200 ? -49.500 -56.022 60.648 1.00 121.88 200 LYS C CA 1
ATOM 10117 C C . LYS D 1 200 ? -49.956 -57.038 59.608 1.00 119.81 200 LYS C C 1
ATOM 10118 O O . LYS D 1 200 ? -49.112 -57.699 58.994 1.00 120.99 200 LYS C O 1
ATOM 10124 N N . SER D 1 201 ? -51.265 -57.175 59.392 1.00 120.23 201 SER C N 1
ATOM 10125 C CA . SER D 1 201 ? -51.775 -58.166 58.455 1.00 120.83 201 SER C CA 1
ATOM 10126 C C . SER D 1 201 ? -51.524 -57.794 57.000 1.00 120.76 201 SER C C 1
ATOM 10127 O O . SER D 1 201 ? -51.684 -58.650 56.125 1.00 120.47 201 SER C O 1
ATOM 10130 N N . GLU D 1 202 ? -51.155 -56.549 56.716 1.00 125.91 202 GLU C N 1
ATOM 10131 C CA . GLU D 1 202 ? -50.904 -56.114 55.349 1.00 124.44 202 GLU C CA 1
ATOM 10132 C C . GLU D 1 202 ? -49.523 -55.483 55.207 1.00 117.39 202 GLU C C 1
ATOM 10133 O O . GLU D 1 202 ? -49.297 -54.649 54.326 1.00 118.22 202 GLU C O 1
ATOM 10139 N N . TYR D 1 203 ? -48.587 -55.890 56.072 1.00 115.91 203 TYR C N 1
ATOM 10140 C CA . TYR D 1 203 ? -47.196 -55.470 55.942 1.00 112.01 203 TYR C CA 1
ATOM 10141 C C . TYR D 1 203 ? -46.583 -55.904 54.618 1.00 109.56 203 TYR C C 1
ATOM 10142 O O . TYR D 1 203 ? -45.550 -55.358 54.218 1.00 109.25 203 TYR C O 1
ATOM 10151 N N . GLY D 1 204 ? -47.180 -56.887 53.940 1.00 109.38 204 GLY C N 1
ATOM 10152 C CA . GLY D 1 204 ? -46.691 -57.291 52.635 1.00 107.52 204 GLY C CA 1
ATOM 10153 C C . GLY D 1 204 ? -47.075 -56.360 51.506 1.00 109.16 204 GLY C C 1
ATOM 10154 O O . GLY D 1 204 ? -46.454 -56.409 50.441 1.00 109.68 204 GLY C O 1
ATOM 10155 N N . ARG D 1 205 ? -48.081 -55.511 51.716 1.00 110.85 205 ARG C N 1
ATOM 10156 C CA . ARG D 1 205 ? -48.550 -54.588 50.690 1.00 110.72 205 ARG C CA 1
ATOM 10157 C C . ARG D 1 205 ? -47.849 -53.237 50.728 1.00 109.23 205 ARG C C 1
ATOM 10158 O O . ARG D 1 205 ? -48.002 -52.455 49.784 1.00 106.99 205 ARG C O 1
ATOM 10166 N N . VAL D 1 206 ? -47.100 -52.942 51.781 1.00 105.18 206 VAL C N 1
ATOM 10167 C CA . VAL D 1 206 ? -46.556 -51.606 51.990 1.00 106.57 206 VAL C CA 1
ATOM 10168 C C . VAL D 1 206 ? -45.219 -51.472 51.276 1.00 104.71 206 VAL C C 1
ATOM 10169 O O . VAL D 1 206 ? -44.403 -52.402 51.254 1.00 105.00 206 VAL C O 1
ATOM 10173 N N . SER D 1 207 ? -45.005 -50.311 50.667 1.00 104.31 207 SER C N 1
ATOM 10174 C CA . SER D 1 207 ? -43.716 -49.926 50.111 1.00 100.83 207 SER C CA 1
ATOM 10175 C C . SER D 1 207 ? -43.129 -48.879 51.047 1.00 101.11 207 SER C C 1
ATOM 10176 O O . SER D 1 207 ? -43.648 -47.761 51.139 1.00 104.75 207 SER C O 1
ATOM 10179 N N . ASN D 1 208 ? -42.066 -49.249 51.762 1.00 100.64 208 ASN C N 1
ATOM 10180 C CA . ASN D 1 208 ? -41.409 -48.307 52.662 1.00 97.60 208 ASN C CA 1
ATOM 10181 C C . ASN D 1 208 ? -40.891 -47.103 51.890 1.00 98.47 208 ASN C C 1
ATOM 10182 O O . ASN D 1 208 ? -40.227 -47.254 50.856 1.00 98.77 208 ASN C O 1
ATOM 10187 N N . VAL D 1 209 ? -41.217 -45.901 52.388 1.00 95.20 209 VAL C N 1
ATOM 10188 C CA . VAL D 1 209 ? -40.774 -44.678 51.714 1.00 95.41 209 VAL C CA 1
ATOM 10189 C C . VAL D 1 209 ? -39.283 -44.470 51.951 1.00 90.09 209 VAL C C 1
ATOM 10190 O O . VAL D 1 209 ? -38.725 -44.864 52.986 1.00 90.47 209 VAL C O 1
ATOM 10194 N N . ILE D 1 210 ? -38.639 -43.843 50.980 1.00 89.46 210 ILE C N 1
ATOM 10195 C CA . ILE D 1 210 ? -37.212 -43.563 51.007 1.00 90.57 210 ILE C CA 1
ATOM 10196 C C . ILE D 1 210 ? -37.062 -42.105 51.401 1.00 93.80 210 ILE C C 1
ATOM 10197 O O . ILE D 1 210 ? -37.639 -41.226 50.752 1.00 91.52 210 ILE C O 1
ATOM 10202 N N . ALA D 1 211 ? -36.332 -41.854 52.488 1.00 91.46 211 ALA C N 1
ATOM 10203 C CA . ALA D 1 211 ? -36.265 -40.522 53.059 1.00 85.80 211 ALA C CA 1
ATOM 10204 C C . ALA D 1 211 ? -35.739 -39.512 52.038 1.00 87.51 211 ALA C C 1
ATOM 10205 O O . ALA D 1 211 ? -34.945 -39.859 51.159 1.00 83.57 211 ALA C O 1
ATOM 10207 N N . PRO D 1 212 ? -36.173 -38.256 52.128 1.00 86.93 212 PRO C N 1
ATOM 10208 C CA . PRO D 1 212 ? -35.634 -37.213 51.250 1.00 8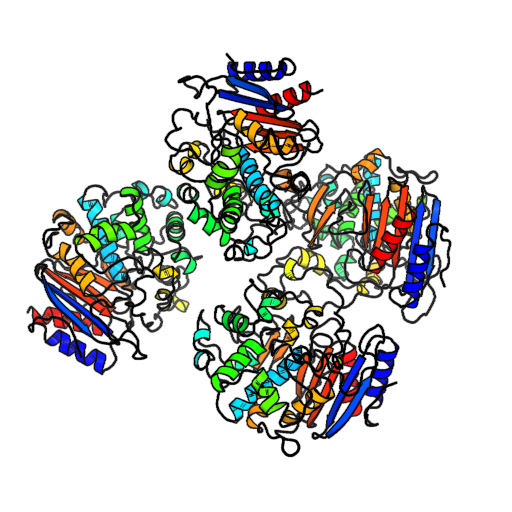4.06 212 PRO C CA 1
ATOM 10209 C C . PRO D 1 212 ? -34.173 -36.948 51.564 1.00 81.72 212 PRO C C 1
ATOM 10210 O O . PRO D 1 212 ? -33.651 -37.446 52.574 1.00 85.07 212 PRO C O 1
ATOM 10214 N N . PRO D 1 213 ? -33.472 -36.192 50.722 1.00 84.41 213 PRO C N 1
ATOM 10215 C CA . PRO D 1 213 ? -32.078 -35.880 51.012 1.00 85.13 213 PRO C CA 1
ATOM 10216 C C . PRO D 1 213 ? -31.957 -35.161 52.346 1.00 89.87 213 PRO C C 1
ATOM 10217 O O . PRO D 1 213 ? -32.852 -34.389 52.735 1.00 91.70 213 PRO C O 1
ATOM 10221 N N . PRO D 1 214 ? -30.872 -35.394 53.075 1.00 91.25 214 PRO C N 1
ATOM 10222 C CA . PRO D 1 214 ? -30.706 -34.739 54.376 1.00 90.93 214 PRO C CA 1
ATOM 10223 C C . PRO D 1 214 ? -30.435 -33.251 54.221 1.00 90.41 214 PRO C C 1
ATOM 10224 O O . PRO D 1 214 ? -29.982 -32.772 53.178 1.00 83.25 214 PRO C O 1
ATOM 10228 N N . LEU D 1 215 ? -30.727 -32.516 55.288 1.00 91.60 215 LEU C N 1
ATOM 10229 C CA . LEU D 1 215 ? -30.508 -31.081 55.287 1.00 91.89 215 LEU C CA 1
ATOM 10230 C C . LEU D 1 215 ? -29.044 -30.761 55.587 1.00 87.34 215 LEU C C 1
ATOM 10231 O O . LEU D 1 215 ? -28.382 -31.486 56.335 1.00 93.92 215 LEU C O 1
ATOM 10236 N N . PRO D 1 216 ? -28.513 -29.680 55.007 1.00 82.24 216 PRO C N 1
ATOM 10237 C CA . PRO D 1 216 ? -27.124 -29.291 55.303 1.00 88.26 216 PRO C CA 1
ATOM 10238 C C . PRO D 1 216 ? -26.917 -28.779 56.718 1.00 92.08 216 PRO C C 1
ATOM 10239 O O . PRO D 1 216 ? -25.769 -28.516 57.099 1.00 95.99 216 PRO C O 1
ATOM 10243 N N . ILE D 1 217 ? -27.984 -28.633 57.507 1.00 91.50 217 ILE C N 1
ATOM 10244 C CA . ILE D 1 217 ? -27.910 -28.174 58.888 1.00 93.03 217 ILE C CA 1
ATOM 10245 C C . ILE D 1 217 ? -28.927 -28.953 59.707 1.00 97.63 217 ILE C C 1
ATOM 10246 O O . ILE D 1 217 ? -29.861 -29.551 59.170 1.00 100.31 217 ILE C O 1
ATOM 10251 N N . ASP D 1 218 ? -28.744 -28.937 61.027 1.00 106.78 218 ASP C N 1
ATOM 10252 C CA . ASP D 1 218 ? -29.839 -29.289 61.925 1.00 110.20 218 ASP C CA 1
ATOM 10253 C C . ASP D 1 218 ? -30.776 -28.099 62.003 1.00 113.07 218 ASP C C 1
ATOM 10254 O O . ASP D 1 218 ? -30.344 -26.969 62.256 1.00 110.18 218 ASP C O 1
ATOM 10259 N N . ILE D 1 219 ? -32.067 -28.374 61.822 1.00 114.78 219 ILE C N 1
ATOM 10260 C CA . ILE D 1 219 ? -33.085 -27.331 61.803 1.00 115.09 219 ILE C CA 1
ATOM 10261 C C . ILE D 1 219 ? -33.176 -26.618 63.148 1.00 117.65 219 ILE C C 1
ATOM 10262 O O . ILE D 1 219 ? -33.531 -25.435 63.210 1.00 117.02 219 ILE C O 1
ATOM 10267 N N . ALA D 1 220 ? -32.843 -27.309 64.241 1.00 120.89 220 ALA C N 1
ATOM 10268 C CA . ALA D 1 220 ? -32.942 -26.695 65.560 1.00 119.79 220 ALA C CA 1
ATOM 10269 C C . ALA D 1 220 ? -31.798 -25.727 65.846 1.00 123.55 220 ALA C C 1
ATOM 10270 O O . ALA D 1 220 ? -31.907 -24.918 66.774 1.00 123.83 220 ALA C O 1
ATOM 10272 N N . ALA D 1 221 ? -30.718 -25.766 65.054 1.00 124.50 221 ALA C N 1
ATOM 10273 C CA . ALA D 1 221 ? -29.546 -24.893 65.208 1.00 124.85 221 ALA C CA 1
ATOM 10274 C C . ALA D 1 221 ? -29.811 -23.465 64.762 1.00 125.59 221 ALA C C 1
ATOM 10275 O O . ALA D 1 221 ? -28.885 -22.661 64.578 1.00 121.84 221 ALA C O 1
ATOM 10277 N N . LEU D 1 222 ? -31.096 -23.181 64.583 1.00 123.67 222 LEU C N 1
ATOM 10278 C CA . LEU D 1 222 ? -31.595 -21.900 64.110 1.00 116.14 222 LEU C CA 1
ATOM 10279 C C . LEU D 1 222 ? -32.158 -21.031 65.223 1.00 125.65 222 LEU C C 1
ATOM 10280 O O . LEU D 1 222 ? -32.123 -19.801 65.116 1.00 129.29 222 LEU C O 1
ATOM 10285 N N . GLY D 1 223 ? -32.664 -21.646 66.286 1.00 126.35 223 GLY C N 1
ATOM 10286 C CA . GLY D 1 223 ? -33.395 -20.937 67.316 1.00 121.73 223 GLY C CA 1
ATOM 10287 C C . GLY D 1 223 ? -34.813 -21.454 67.416 1.00 112.30 223 GLY C C 1
ATOM 10288 O O . GLY D 1 223 ? -35.622 -21.259 66.503 1.00 108.98 223 GLY C O 1
ATOM 10289 N N . MET D 1 224 ? -35.127 -22.118 68.528 1.00 109.71 224 MET C N 1
ATOM 10290 C CA . MET D 1 224 ? -36.415 -22.769 68.714 1.00 110.05 224 MET C CA 1
ATOM 10291 C C . MET D 1 224 ? -37.476 -21.832 69.278 1.00 106.73 224 MET C C 1
ATOM 10292 O O . MET D 1 224 ? -38.483 -22.305 69.814 1.00 104.92 224 MET C O 1
ATOM 10297 N N . ASP D 1 225 ? -37.269 -20.522 69.183 1.00 108.19 225 ASP C N 1
ATOM 10298 C CA . ASP D 1 225 ? -38.318 -19.558 69.476 1.00 111.26 225 ASP C CA 1
ATOM 10299 C C . ASP D 1 225 ? -39.183 -19.267 68.258 1.00 107.54 225 ASP C C 1
ATOM 10300 O O . ASP D 1 225 ? -40.142 -18.494 68.362 1.00 110.32 225 ASP C O 1
ATOM 10305 N N . ASN D 1 226 ? -38.863 -19.866 67.114 1.00 102.34 226 ASN C N 1
ATOM 10306 C CA . ASN D 1 226 ? -39.641 -19.704 65.896 1.00 94.99 226 ASN C CA 1
ATOM 10307 C C . ASN D 1 226 ? -40.781 -20.712 65.870 1.00 88.87 226 ASN C C 1
ATOM 10308 O O . ASN D 1 226 ? -40.617 -21.867 66.275 1.00 86.55 226 ASN C O 1
ATOM 10313 N N . ILE D 1 227 ? -41.936 -20.265 65.374 1.00 85.31 227 ILE C N 1
ATOM 10314 C CA . ILE D 1 227 ? -43.106 -21.134 65.292 1.00 84.46 227 ILE C CA 1
ATOM 10315 C C . ILE D 1 227 ? -42.841 -22.303 64.351 1.00 83.27 227 ILE C C 1
ATOM 10316 O O . ILE D 1 227 ? -43.262 -23.437 64.613 1.00 83.20 227 ILE C O 1
ATOM 10321 N N . MET D 1 228 ? -42.133 -22.052 63.248 1.00 85.16 228 MET C N 1
ATOM 10322 C CA . MET D 1 228 ? -41.854 -23.121 62.294 1.00 81.62 228 MET C CA 1
ATOM 10323 C C . MET D 1 228 ? -40.936 -24.175 62.900 1.00 81.14 228 MET C C 1
ATOM 10324 O O . MET D 1 228 ? -41.184 -25.379 62.765 1.00 81.24 228 MET C O 1
ATOM 10329 N N . VAL D 1 229 ? -39.858 -23.740 63.557 1.00 79.74 229 VAL C N 1
ATOM 10330 C CA . VAL D 1 229 ? -38.933 -24.689 64.169 1.00 81.73 229 VAL C CA 1
ATOM 10331 C C . VAL D 1 229 ? -39.625 -25.459 65.285 1.00 82.29 229 VAL C C 1
ATOM 10332 O O . VAL D 1 229 ? -39.431 -26.670 65.438 1.00 78.75 229 VAL C O 1
ATOM 10336 N N . LYS D 1 230 ? -40.451 -24.772 66.078 1.00 83.11 230 LYS C N 1
ATOM 10337 C CA . LYS D 1 230 ? -41.215 -25.455 67.116 1.00 80.27 230 LYS C CA 1
ATOM 10338 C C . LYS D 1 230 ? -42.164 -26.489 66.526 1.00 82.85 230 LYS C C 1
ATOM 10339 O O . LYS D 1 230 ? -42.451 -27.506 67.168 1.00 88.78 230 LYS C O 1
ATOM 10345 N N . THR D 1 231 ? -42.653 -26.253 65.308 1.00 84.44 231 THR C N 1
ATOM 10346 C CA . THR D 1 231 ? -43.594 -27.175 64.682 1.00 87.31 231 THR C CA 1
ATOM 10347 C C . THR D 1 231 ? -42.882 -28.386 64.090 1.00 84.86 231 THR C C 1
ATOM 10348 O O . THR D 1 231 ? -43.317 -29.527 64.282 1.00 84.57 231 THR C O 1
ATOM 10352 N N . PHE D 1 232 ? -41.781 -28.158 63.372 1.00 84.75 232 PHE C N 1
ATOM 10353 C CA . PHE D 1 232 ? -41.097 -29.242 62.679 1.00 82.56 232 PHE C CA 1
ATOM 10354 C C . PHE D 1 232 ? -40.170 -30.044 63.582 1.00 86.92 232 PHE C C 1
ATOM 10355 O O . PHE D 1 232 ? -39.793 -31.163 63.218 1.00 94.25 232 PHE C O 1
ATOM 10363 N N . THR D 1 233 ? -39.795 -29.511 64.745 1.00 88.66 233 THR C N 1
ATOM 10364 C CA . THR D 1 233 ? -38.881 -30.197 65.648 1.00 87.96 233 THR C CA 1
ATOM 10365 C C . THR D 1 233 ? -39.562 -30.719 66.906 1.00 94.81 233 THR C C 1
ATOM 10366 O O . THR D 1 233 ? -38.870 -31.184 67.818 1.00 98.04 233 THR C O 1
ATOM 10370 N N . ALA D 1 234 ? -40.895 -30.652 66.991 1.00 97.35 234 ALA C N 1
ATOM 10371 C CA . ALA D 1 234 ? -41.564 -31.208 68.167 1.00 100.99 234 ALA C CA 1
ATOM 10372 C C . ALA D 1 234 ? -41.355 -32.718 68.245 1.00 111.35 234 ALA C C 1
ATOM 10373 O O . ALA D 1 234 ? -40.715 -33.182 69.205 1.00 119.50 234 ALA C O 1
ATOM 10375 N N . PRO D 1 235 ? -41.818 -33.533 67.294 1.00 107.42 235 PRO C N 1
ATOM 10376 C CA . PRO D 1 235 ? -41.110 -34.783 67.023 1.00 104.91 235 PRO C CA 1
ATOM 10377 C C . PRO D 1 235 ? -40.094 -34.573 65.916 1.00 103.20 235 PRO C C 1
ATOM 10378 O O . PRO D 1 235 ? -40.424 -34.003 64.865 1.00 103.37 235 PRO C O 1
ATOM 10382 N N . PRO D 1 236 ? -38.843 -34.983 66.124 1.00 102.92 236 PRO C N 1
ATOM 10383 C CA . PRO D 1 236 ? -37.812 -34.750 65.102 1.00 101.07 236 PRO C CA 1
ATOM 10384 C C . PRO D 1 236 ? -38.201 -35.370 63.768 1.00 103.47 236 PRO C C 1
ATOM 10385 O O . PRO D 1 236 ? -38.532 -36.556 63.685 1.00 102.77 236 PRO C O 1
ATOM 10389 N N . ALA D 1 237 ? -38.165 -34.549 62.720 1.00 100.50 237 ALA C N 1
ATOM 10390 C CA . ALA D 1 237 ? -38.633 -34.959 61.400 1.00 104.44 237 ALA C CA 1
ATOM 10391 C C . ALA D 1 237 ? -37.715 -36.035 60.837 1.00 100.54 237 ALA C C 1
ATOM 10392 O O . ALA D 1 237 ? -36.588 -35.748 60.419 1.00 99.45 237 ALA C O 1
ATOM 10394 N N . ASP D 1 238 ? -38.198 -37.275 60.823 1.00 97.96 238 ASP C N 1
ATOM 10395 C CA . ASP D 1 238 ? -37.457 -38.404 60.267 1.00 98.33 238 ASP C CA 1
ATOM 10396 C C . ASP D 1 238 ? -38.442 -39.260 59.484 1.00 95.96 238 ASP C C 1
ATOM 10397 O O . ASP D 1 238 ? -39.307 -39.912 60.078 1.00 98.61 238 ASP C O 1
ATOM 10402 N N . ALA D 1 239 ? -38.315 -39.252 58.154 1.00 93.29 239 ALA C N 1
ATOM 10403 C CA . ALA D 1 239 ? -39.231 -40.019 57.316 1.00 91.86 239 ALA C CA 1
ATOM 10404 C C . ALA D 1 239 ? -39.128 -41.513 57.589 1.00 98.19 239 ALA C C 1
ATOM 10405 O O . ALA D 1 239 ? -40.101 -42.249 57.388 1.00 98.92 239 ALA C O 1
ATOM 10407 N N . THR D 1 240 ? -37.964 -41.979 58.049 1.00 100.54 240 THR C N 1
ATOM 10408 C CA . THR D 1 240 ? -37.805 -43.387 58.393 1.00 100.40 240 THR C CA 1
ATOM 10409 C C . THR D 1 240 ? -38.638 -43.784 59.604 1.00 97.80 240 THR C C 1
ATOM 10410 O O . THR D 1 240 ? -38.827 -44.981 59.844 1.00 102.71 240 THR C O 1
ATOM 10414 N N . GLY D 1 241 ? -39.136 -42.810 60.370 1.00 96.39 241 GLY C N 1
ATOM 10415 C CA . GLY D 1 241 ? -39.986 -43.113 61.508 1.00 96.82 241 GLY C CA 1
ATOM 10416 C C . GLY D 1 241 ? -41.318 -43.730 61.135 1.00 101.05 241 GLY C C 1
ATOM 10417 O O . GLY D 1 241 ? -41.975 -44.323 61.997 1.00 104.82 241 GLY C O 1
ATOM 10418 N N . SER D 1 242 ? -41.732 -43.601 59.874 1.00 98.94 242 SER C N 1
ATOM 10419 C CA . SER D 1 242 ? -42.960 -44.233 59.411 1.00 100.81 242 SER C CA 1
ATOM 10420 C C . SER D 1 242 ? -42.799 -45.728 59.173 1.00 105.26 242 SER C C 1
ATOM 10421 O O . SER D 1 242 ? -43.801 -46.412 58.938 1.00 104.77 242 SER C O 1
ATOM 10424 N N . TRP D 1 243 ? -41.570 -46.247 59.220 1.00 103.07 243 TRP C N 1
ATOM 10425 C CA . TRP D 1 243 ? -41.358 -47.689 59.193 1.00 103.00 243 TRP C CA 1
ATOM 10426 C C . TRP D 1 243 ? -41.626 -48.330 60.547 1.00 105.88 243 TRP C C 1
ATOM 10427 O O . TRP D 1 243 ? -41.800 -49.551 60.620 1.00 108.30 243 TRP C O 1
ATOM 10438 N N . THR D 1 244 ? -41.666 -47.531 61.610 1.00 107.85 244 THR C N 1
ATOM 10439 C CA . THR D 1 244 ? -41.820 -48.048 62.963 1.00 108.42 244 THR C CA 1
ATOM 10440 C C . THR D 1 244 ? -43.204 -48.661 63.154 1.00 113.83 244 THR C C 1
ATOM 10441 O O . THR D 1 244 ? -44.206 -48.145 62.652 1.00 112.01 244 THR C O 1
ATOM 10445 N N . ASP D 1 245 ? -43.250 -49.786 63.878 1.00 116.04 245 ASP C N 1
ATOM 10446 C CA . ASP D 1 245 ? -44.526 -50.438 64.158 1.00 115.85 245 ASP C CA 1
ATOM 10447 C C . ASP D 1 245 ? -45.424 -49.555 65.015 1.00 114.00 245 ASP C C 1
ATOM 10448 O O . ASP D 1 245 ? -46.646 -49.530 64.825 1.00 115.37 245 ASP C O 1
ATOM 10453 N N . GLY D 1 246 ? -44.838 -48.832 65.971 1.00 111.48 246 GLY C N 1
ATOM 10454 C CA . GLY D 1 246 ? -45.622 -47.899 66.764 1.00 116.95 246 GLY C CA 1
ATOM 10455 C C . GLY D 1 246 ? -46.255 -46.809 65.922 1.00 118.98 246 GLY C C 1
ATOM 10456 O O . GLY D 1 246 ? -47.374 -46.368 66.197 1.00 116.78 246 GLY C O 1
ATOM 10457 N N . TRP D 1 247 ? -45.541 -46.349 64.890 1.00 115.61 247 TRP C N 1
ATOM 10458 C CA . TRP D 1 247 ? -46.130 -45.399 63.952 1.00 111.60 247 TRP C CA 1
ATOM 10459 C C . TRP D 1 247 ? -47.306 -46.024 63.214 1.00 113.38 247 TRP C C 1
ATOM 10460 O O . TRP D 1 247 ? -48.349 -45.385 63.037 1.00 112.77 247 TRP C O 1
ATOM 10471 N N . ARG D 1 248 ? -47.157 -47.275 62.782 1.00 111.72 248 ARG C N 1
ATOM 10472 C CA . ARG D 1 248 ? -48.220 -47.974 62.073 1.00 111.95 248 ARG C CA 1
ATOM 10473 C C . ARG D 1 248 ? -49.340 -48.443 62.993 1.00 115.13 248 ARG C C 1
ATOM 10474 O O . ARG D 1 248 ? -50.392 -48.858 62.496 1.00 112.55 248 ARG C O 1
ATOM 10482 N N . ALA D 1 249 ? -49.144 -48.387 64.311 1.00 116.80 249 ALA C N 1
ATOM 10483 C CA . ALA D 1 249 ? -50.168 -48.784 65.267 1.00 116.02 249 ALA C CA 1
ATOM 10484 C C . ALA D 1 249 ? -50.903 -47.602 65.883 1.00 118.14 249 ALA C C 1
ATOM 10485 O O . ALA D 1 249 ? -51.900 -47.809 66.583 1.00 121.73 249 ALA C O 1
ATOM 10487 N N . ALA D 1 250 ? -50.438 -46.378 65.646 1.00 117.12 250 ALA C N 1
ATOM 10488 C CA . ALA D 1 250 ? -51.084 -45.192 66.179 1.00 120.24 250 ALA C CA 1
ATOM 10489 C C . ALA D 1 250 ? -52.087 -44.644 65.167 1.00 120.22 250 ALA C C 1
ATOM 10490 O O . ALA D 1 250 ? -52.287 -45.199 64.084 1.00 118.08 250 ALA C O 1
ATOM 10492 N N . GLU D 1 251 ? -52.727 -43.534 65.524 1.00 118.96 251 GLU C N 1
ATOM 10493 C CA . GLU D 1 251 ? -53.683 -42.860 64.649 1.00 121.10 251 GLU C CA 1
ATOM 10494 C C . GLU D 1 251 ? -53.282 -41.392 64.553 1.00 113.53 251 GLU C C 1
ATOM 10495 O O . GLU D 1 251 ? -53.644 -40.583 65.412 1.00 107.01 251 GLU C O 1
ATOM 10501 N N . ILE D 1 252 ? -52.533 -41.053 63.505 1.00 111.03 252 ILE C N 1
ATOM 10502 C CA . ILE D 1 252 ? -52.099 -39.680 63.267 1.00 108.51 252 ILE C CA 1
ATOM 10503 C C . ILE D 1 252 ? -52.805 -39.151 62.025 1.00 105.60 252 ILE C C 1
ATOM 10504 O O . ILE D 1 252 ? -52.317 -39.317 60.902 1.00 99.52 252 ILE C O 1
ATOM 10509 N N . GLY D 1 253 ? -53.950 -38.494 62.216 1.00 104.96 253 GLY C N 1
ATOM 10510 C CA . GLY D 1 253 ? -54.734 -38.011 61.087 1.00 103.99 253 GLY C CA 1
ATOM 10511 C C . GLY D 1 253 ? -53.998 -37.054 60.171 1.00 103.50 253 GLY C C 1
ATOM 10512 O O . GLY D 1 253 ? -54.495 -36.769 59.075 1.00 103.38 253 GLY C O 1
ATOM 10513 N N . ALA D 1 254 ? -52.836 -36.554 60.587 1.00 101.11 254 ALA C N 1
ATOM 10514 C CA . ALA D 1 254 ? -52.052 -35.652 59.756 1.00 96.19 254 ALA C CA 1
ATOM 10515 C C . ALA D 1 254 ? -51.100 -36.393 58.824 1.00 97.05 254 ALA C C 1
ATOM 10516 O O . ALA D 1 254 ? -50.901 -35.962 57.683 1.00 95.22 254 ALA C O 1
ATOM 10518 N N . ALA D 1 255 ? -50.496 -37.495 59.281 1.00 99.71 255 ALA C N 1
ATOM 10519 C CA . ALA D 1 255 ? -49.490 -38.175 58.476 1.00 100.59 255 ALA C CA 1
ATOM 10520 C C . ALA D 1 255 ? -49.528 -39.698 58.534 1.00 101.14 255 ALA C C 1
ATOM 10521 O O . ALA D 1 255 ? -48.666 -40.333 57.918 1.00 99.80 255 ALA C O 1
ATOM 10523 N N . ASN D 1 256 ? -50.486 -40.309 59.232 1.00 103.42 256 ASN C N 1
ATOM 10524 C CA . ASN D 1 256 ? -50.458 -41.756 59.423 1.00 103.34 256 ASN C CA 1
ATOM 10525 C C . ASN D 1 256 ? -51.059 -42.538 58.263 1.00 102.59 256 ASN C C 1
ATOM 10526 O O . ASN D 1 256 ? -50.867 -43.758 58.206 1.00 104.19 256 ASN C O 1
ATOM 10531 N N . GLY D 1 257 ? -51.773 -41.881 57.353 1.00 100.68 257 GLY C N 1
ATOM 10532 C CA . GLY D 1 257 ? -52.484 -42.572 56.294 1.00 99.73 257 GLY C CA 1
ATOM 10533 C C . GLY D 1 257 ? -51.633 -43.490 55.441 1.00 100.25 257 GLY C C 1
ATOM 10534 O O . GLY D 1 257 ? -50.581 -43.088 54.935 1.00 102.19 257 GLY C O 1
ATOM 10535 N N . HIS D 1 258 ? -52.074 -44.736 55.289 1.00 102.01 258 HIS C N 1
ATOM 10536 C CA . HIS D 1 258 ? -51.445 -45.701 54.396 1.00 96.32 258 HIS C CA 1
ATOM 10537 C C . HIS D 1 258 ? -52.440 -46.042 53.298 1.00 95.06 258 HIS C C 1
ATOM 10538 O O . HIS D 1 258 ? -53.512 -46.589 53.578 1.00 99.92 258 HIS C O 1
ATOM 10545 N N . SER D 1 259 ? -52.089 -45.716 52.059 1.00 91.72 259 SER C N 1
ATOM 10546 C CA . SER D 1 259 ? -53.012 -45.840 50.938 1.00 91.59 259 SER C CA 1
ATOM 10547 C C . SER D 1 259 ? -52.214 -45.767 49.641 1.00 94.14 259 SER C C 1
ATOM 10548 O O . SER D 1 259 ? -50.978 -45.799 49.648 1.00 95.98 259 SER C O 1
ATOM 10551 N N . ASN D 1 260 ? -52.926 -45.675 48.521 1.00 90.86 260 ASN C N 1
ATOM 10552 C CA . ASN D 1 260 ? -52.311 -45.509 47.211 1.00 90.59 260 ASN C CA 1
ATOM 10553 C C . ASN D 1 260 ? -53.108 -44.459 46.444 1.00 93.13 260 ASN C C 1
ATOM 10554 O O . ASN D 1 260 ? -53.999 -43.802 46.991 1.00 90.56 260 ASN C O 1
ATOM 10559 N N . ALA D 1 261 ? -52.784 -44.304 45.158 1.00 93.22 261 ALA C N 1
ATOM 10560 C CA . ALA D 1 261 ? -53.397 -43.249 44.358 1.00 94.72 261 ALA C CA 1
ATOM 10561 C C . ALA D 1 261 ? -54.877 -43.519 44.114 1.00 100.79 261 ALA C C 1
ATOM 10562 O O . ALA D 1 261 ? -55.714 -42.623 44.274 1.00 101.46 261 ALA C O 1
ATOM 10564 N N . ARG D 1 262 ? -55.219 -44.751 43.723 1.00 104.51 262 ARG C N 1
ATOM 10565 C CA . ARG D 1 262 ? -56.597 -45.053 43.345 1.00 103.36 262 ARG C CA 1
ATOM 10566 C C . ARG D 1 262 ? -57.555 -44.847 44.510 1.00 97.80 262 ARG C C 1
ATOM 10567 O O . ARG D 1 262 ? -58.669 -44.342 44.324 1.00 100.50 262 ARG C O 1
ATOM 10575 N N . ALA D 1 263 ? -57.141 -45.228 45.719 1.00 94.20 263 ALA C N 1
ATOM 10576 C CA . ALA D 1 263 ? -57.976 -45.005 46.894 1.00 97.71 263 ALA C CA 1
ATOM 10577 C C . ALA D 1 263 ? -58.267 -43.522 47.082 1.00 104.02 263 ALA C C 1
ATOM 10578 O O . ALA D 1 263 ? -59.424 -43.088 47.027 1.00 104.42 263 ALA C O 1
ATOM 10580 N N . LEU D 1 264 ? -57.215 -42.724 47.288 1.00 102.81 264 LEU C N 1
ATOM 10581 C CA . LEU D 1 264 ? -57.399 -41.310 47.592 1.00 102.74 264 LEU C CA 1
ATOM 10582 C C . LEU D 1 264 ? -58.072 -40.561 46.449 1.00 101.51 264 LEU C C 1
ATOM 10583 O O . LEU D 1 264 ? -58.840 -39.623 46.692 1.00 105.21 264 LEU C O 1
ATOM 10588 N N . ALA D 1 265 ? -57.813 -40.963 45.203 1.00 94.66 265 ALA C N 1
ATOM 10589 C CA . ALA D 1 265 ? -58.493 -40.328 44.080 1.00 100.81 265 ALA C CA 1
ATOM 10590 C C . ALA D 1 265 ? -59.973 -40.684 44.048 1.00 103.30 265 ALA C C 1
ATOM 10591 O O . ALA D 1 265 ? -60.780 -39.928 43.496 1.00 104.16 265 ALA C O 1
ATOM 10593 N N . ARG D 1 266 ? -60.349 -41.820 44.633 1.00 102.36 266 ARG C N 1
ATOM 10594 C CA . ARG D 1 266 ? -61.738 -42.261 44.616 1.00 107.36 266 ARG C CA 1
ATOM 10595 C C . ARG D 1 266 ? -62.524 -41.739 45.810 1.00 103.20 266 ARG C C 1
ATOM 10596 O O . ARG D 1 266 ? -63.691 -41.355 45.667 1.00 105.20 266 ARG C O 1
ATOM 10604 N N . ILE D 1 267 ? -61.910 -41.726 46.991 1.00 100.27 267 ILE C N 1
ATOM 10605 C CA . ILE D 1 267 ? -62.601 -41.219 48.169 1.00 104.63 267 ILE C CA 1
ATOM 10606 C C . ILE D 1 267 ? -62.889 -39.732 48.023 1.00 104.12 267 ILE C C 1
ATOM 10607 O O . ILE D 1 267 ? -63.969 -39.252 48.396 1.00 104.19 267 ILE C O 1
ATOM 10612 N N . GLN D 1 268 ? -61.942 -38.982 47.472 1.00 105.34 268 GLN C N 1
ATOM 10613 C CA . GLN D 1 268 ? -62.116 -37.538 47.335 1.00 107.73 268 GLN C CA 1
ATOM 10614 C C . GLN D 1 268 ? -62.964 -37.136 46.136 1.00 108.90 268 GLN C C 1
ATOM 10615 O O . GLN D 1 268 ? -63.177 -35.940 45.942 1.00 107.56 268 GLN C O 1
ATOM 10621 N N . SER D 1 269 ? -63.430 -38.093 45.324 1.00 106.45 269 SER C N 1
ATOM 10622 C CA . SER D 1 269 ? -64.428 -37.746 44.319 1.00 107.94 269 SER C CA 1
ATOM 10623 C C . SER D 1 269 ? -65.802 -37.593 44.938 1.00 109.30 269 SER C C 1
ATOM 10624 O O . SER D 1 269 ? -66.718 -37.104 44.273 1.00 108.66 269 SER C O 1
ATOM 10627 N N . VAL D 1 270 ? -65.981 -38.053 46.181 1.00 108.90 270 VAL C N 1
ATOM 10628 C CA . VAL D 1 270 ? -67.219 -37.777 46.913 1.00 111.58 270 VAL C CA 1
ATOM 10629 C C . VAL D 1 270 ? -67.473 -36.281 46.930 1.00 118.04 270 VAL C C 1
ATOM 10630 O O . VAL D 1 270 ? -68.533 -35.804 46.513 1.00 118.81 270 VAL C O 1
ATOM 10634 N N . ILE D 1 271 ? -66.491 -35.517 47.408 1.00 116.33 271 ILE C N 1
ATOM 10635 C CA . ILE D 1 271 ? -66.626 -34.071 47.373 1.00 114.81 271 ILE C CA 1
ATOM 10636 C C . ILE D 1 271 ? -66.494 -33.563 45.945 1.00 113.84 271 ILE C C 1
ATOM 10637 O O . ILE D 1 271 ? -67.072 -32.530 45.592 1.00 117.55 271 ILE C O 1
ATOM 10642 N N . ALA D 1 272 ? -65.734 -34.263 45.101 1.00 111.05 272 ALA C N 1
ATOM 10643 C CA . ALA D 1 272 ? -65.566 -33.793 43.733 1.00 111.76 272 ALA C CA 1
ATOM 10644 C C . ALA D 1 272 ? -66.762 -34.133 42.862 1.00 118.98 272 ALA C C 1
ATOM 10645 O O . ALA D 1 272 ? -66.926 -33.542 41.793 1.00 115.95 272 ALA C O 1
ATOM 10647 N N . CYS D 1 273 ? -67.588 -35.095 43.266 1.00 124.32 273 CYS C N 1
ATOM 10648 C CA . CYS D 1 273 ? -68.818 -35.379 42.538 1.00 124.91 273 CYS C CA 1
ATOM 10649 C C . CYS D 1 273 ? -70.053 -34.898 43.287 1.00 124.93 273 CYS C C 1
ATOM 10650 O O . CYS D 1 273 ? -71.085 -35.574 43.279 1.00 129.25 273 CYS C O 1
ATOM 10653 N N . GLY D 1 274 ? -69.950 -33.752 43.954 1.00 121.39 274 GLY C N 1
ATOM 10654 C CA . GLY D 1 274 ? -71.099 -33.091 44.552 1.00 122.25 274 GLY C CA 1
ATOM 10655 C C . GLY D 1 274 ? -71.831 -33.886 45.606 1.00 127.04 274 GLY C C 1
ATOM 10656 O O . GLY D 1 274 ? -73.068 -33.901 45.622 1.00 132.29 274 GLY C O 1
ATOM 10657 N N . GLY D 1 275 ? -71.104 -34.556 46.482 1.00 125.88 275 GLY C N 1
ATOM 10658 C CA . GLY D 1 275 ? -71.773 -35.360 47.475 1.00 127.65 275 GLY C CA 1
ATOM 10659 C C . GLY D 1 275 ? -71.766 -36.819 47.129 1.00 130.62 275 GLY C C 1
ATOM 10660 O O . GLY D 1 275 ? -71.501 -37.656 48.000 1.00 131.46 275 GLY C O 1
ATOM 10661 N N . LYS D 1 276 ? -72.054 -37.183 45.865 1.00 132.46 276 LYS C N 1
ATOM 10662 C CA . LYS D 1 276 ? -72.095 -38.627 45.594 1.00 133.77 276 LYS C CA 1
ATOM 10663 C C . LYS D 1 276 ? -71.988 -38.974 44.123 1.00 134.83 276 LYS C C 1
ATOM 10664 O O . LYS D 1 276 ? -72.587 -38.315 43.261 1.00 134.53 276 LYS C O 1
ATOM 10670 N N . VAL D 1 277 ? -71.238 -40.052 43.882 1.00 138.72 277 VAL C N 1
ATOM 10671 C CA . VAL D 1 277 ? -71.168 -40.839 42.645 1.00 144.27 277 VAL C CA 1
ATOM 10672 C C . VAL D 1 277 ? -71.885 -42.168 42.877 1.00 146.04 277 VAL C C 1
ATOM 10673 O O . VAL D 1 277 ? -71.261 -43.164 43.256 1.00 146.50 277 VAL C O 1
ATOM 10677 N N . GLY D 1 278 ? -73.191 -42.208 42.628 1.00 146.08 278 GLY C N 1
ATOM 10678 C CA . GLY D 1 278 ? -73.923 -43.457 42.789 1.00 145.88 278 GLY C CA 1
ATOM 10679 C C . GLY D 1 278 ? -74.765 -43.588 44.047 1.00 147.76 278 GLY C C 1
ATOM 10680 O O . GLY D 1 278 ? -75.875 -43.061 44.114 1.00 151.62 278 GLY C O 1
ATOM 10681 N N . ASP D 1 279 ? -74.265 -44.336 45.030 1.00 145.72 279 ASP C N 1
ATOM 10682 C CA . ASP D 1 279 ? -74.829 -44.419 46.376 1.00 148.03 279 ASP C CA 1
ATOM 10683 C C . ASP D 1 279 ? -73.756 -44.084 47.397 1.00 147.85 279 ASP C C 1
ATOM 10684 O O . ASP D 1 279 ? -73.481 -44.841 48.326 1.00 146.53 279 ASP C O 1
ATOM 10689 N N . VAL D 1 280 ? -73.068 -42.965 47.221 1.00 146.37 280 VAL C N 1
ATOM 10690 C CA . VAL D 1 280 ? -71.934 -42.700 48.079 1.00 143.29 280 VAL C CA 1
ATOM 10691 C C . VAL D 1 280 ? -72.116 -41.355 48.780 1.00 142.63 280 VAL C C 1
ATOM 10692 O O . VAL D 1 280 ? -71.128 -40.689 49.101 1.00 145.45 280 VAL C O 1
ATOM 10696 N N . ARG D 1 281 ? -73.372 -40.920 48.979 1.00 138.11 281 ARG C N 1
ATOM 10697 C CA . ARG D 1 281 ? -73.648 -39.629 49.616 1.00 133.91 281 ARG C CA 1
ATOM 10698 C C . ARG D 1 281 ? -73.221 -39.667 51.067 1.00 135.67 281 ARG C C 1
ATOM 10699 O O . ARG D 1 281 ? -73.888 -40.249 51.931 1.00 135.66 281 ARG C O 1
ATOM 10707 N N . LEU D 1 282 ? -72.113 -39.006 51.335 1.00 135.78 282 LEU C N 1
ATOM 10708 C CA . LEU D 1 282 ? -71.745 -38.720 52.697 1.00 134.12 282 LEU C CA 1
ATOM 10709 C C . LEU D 1 282 ? -72.092 -37.300 53.056 1.00 132.99 282 LEU C C 1
ATOM 10710 O O . LEU D 1 282 ? -72.425 -37.023 54.210 1.00 129.20 282 LEU C O 1
ATOM 10715 N N . LEU D 1 283 ? -72.049 -36.394 52.086 1.00 132.42 283 LEU C N 1
ATOM 10716 C CA . LEU D 1 283 ? -72.398 -35.009 52.334 1.00 134.19 283 LEU C CA 1
ATOM 10717 C C . LEU D 1 283 ? -73.222 -34.484 51.174 1.00 133.58 283 LEU C C 1
ATOM 10718 O O . LEU D 1 283 ? -73.317 -35.106 50.116 1.00 130.60 283 LEU C O 1
ATOM 10723 N N . SER D 1 284 ? -73.831 -33.337 51.401 1.00 133.19 284 SER C N 1
ATOM 10724 C CA . SER D 1 284 ? -74.508 -32.591 50.364 1.00 135.21 284 SER C CA 1
ATOM 10725 C C . SER D 1 284 ? -73.574 -31.493 49.876 1.00 135.14 284 SER C C 1
ATOM 10726 O O . SER D 1 284 ? -72.405 -31.411 50.279 1.00 135.27 284 SER C O 1
ATOM 10729 N N . GLU D 1 285 ? -74.096 -30.608 49.032 1.00 133.62 285 GLU C N 1
ATOM 10730 C CA . GLU D 1 285 ? -73.472 -29.300 48.877 1.00 132.99 285 GLU C CA 1
ATOM 10731 C C . GLU D 1 285 ? -73.531 -28.508 50.185 1.00 131.20 285 GLU C C 1
ATOM 10732 O O . GLU D 1 285 ? -73.218 -27.312 50.220 1.00 126.96 285 GLU C O 1
ATOM 10738 N N . GLU D 1 286 ? -73.990 -29.171 51.246 1.00 136.70 286 GLU C N 1
ATOM 10739 C CA . GLU D 1 286 ? -73.747 -28.793 52.631 1.00 137.03 286 GLU C CA 1
ATOM 10740 C C . GLU D 1 286 ? -72.370 -28.125 52.885 1.00 134.19 286 GLU C C 1
ATOM 10741 O O . GLU D 1 286 ? -72.311 -26.920 53.150 1.00 132.94 286 GLU C O 1
ATOM 10747 N N . THR D 1 287 ? -71.257 -28.892 52.783 1.00 130.61 287 THR C N 1
ATOM 10748 C CA . THR D 1 287 ? -69.864 -28.466 53.024 1.00 130.02 287 THR C CA 1
ATOM 10749 C C . THR D 1 287 ? -69.172 -27.923 51.792 1.00 125.35 287 THR C C 1
ATOM 10750 O O . THR D 1 287 ? -68.346 -27.010 51.882 1.00 127.04 287 THR C O 1
ATOM 10754 N N . ILE D 1 288 ? -69.419 -28.581 50.662 1.00 121.31 288 ILE C N 1
ATOM 10755 C CA . ILE D 1 288 ? -68.670 -28.293 49.451 1.00 123.39 288 ILE C CA 1
ATOM 10756 C C . ILE D 1 288 ? -68.668 -26.798 49.186 1.00 125.55 288 ILE C C 1
ATOM 10757 O O . ILE D 1 288 ? -67.703 -26.260 48.635 1.00 123.25 288 ILE C O 1
ATOM 10762 N N . ASP D 1 289 ? -69.725 -26.094 49.611 1.00 127.64 289 ASP C N 1
ATOM 10763 C CA . ASP D 1 289 ? -69.698 -24.634 49.621 1.00 122.89 289 ASP C CA 1
ATOM 10764 C C . ASP D 1 289 ? -68.897 -24.089 50.799 1.00 117.95 289 ASP C C 1
ATOM 10765 O O . ASP D 1 289 ? -68.208 -23.072 50.663 1.00 117.76 289 ASP C O 1
ATOM 10770 N N . LYS D 1 290 ? -68.985 -24.738 51.964 1.00 116.53 290 LYS C N 1
ATOM 10771 C CA . LYS D 1 290 ? -68.239 -24.268 53.128 1.00 116.23 290 LYS C CA 1
ATOM 10772 C C . LYS D 1 290 ? -66.741 -24.480 52.959 1.00 114.21 290 LYS C C 1
ATOM 10773 O O . LYS D 1 290 ? -65.942 -23.732 53.533 1.00 111.97 290 LYS C O 1
ATOM 10779 N N . ILE D 1 291 ? -66.338 -25.482 52.174 1.00 113.65 291 ILE C N 1
ATOM 10780 C CA . ILE D 1 291 ? -64.915 -25.777 52.022 1.00 111.15 291 ILE C CA 1
ATOM 10781 C C . ILE D 1 291 ? -64.234 -24.712 51.177 1.00 108.64 291 ILE C C 1
ATOM 10782 O O . ILE D 1 291 ? -63.146 -24.227 51.518 1.00 104.61 291 ILE C O 1
ATOM 10787 N N . PHE D 1 292 ? -64.848 -24.344 50.054 1.00 106.12 292 PHE C N 1
ATOM 10788 C CA . PHE D 1 292 ? -64.280 -23.337 49.166 1.00 105.78 292 PHE C CA 1
ATOM 10789 C C . PHE D 1 292 ? -64.409 -21.922 49.715 1.00 104.21 292 PHE C C 1
ATOM 10790 O O . PHE D 1 292 ? -63.920 -20.987 49.077 1.00 99.50 292 PHE C O 1
ATOM 10798 N N . GLU D 1 293 ? -65.051 -21.740 50.869 1.00 104.79 293 GLU C N 1
ATOM 10799 C CA . GLU D 1 293 ? -65.106 -20.426 51.496 1.00 98.67 293 GLU C CA 1
ATOM 10800 C C . GLU D 1 293 ? -63.748 -20.099 52.106 1.00 96.98 293 GLU C C 1
ATOM 10801 O O . GLU D 1 293 ? -63.275 -20.813 52.997 1.00 94.17 293 GLU C O 1
ATOM 10807 N N . GLU D 1 294 ? -63.122 -19.027 51.622 1.00 98.58 294 GLU C N 1
ATOM 10808 C CA . GLU D 1 294 ? -61.779 -18.669 52.059 1.00 89.56 294 GLU C CA 1
ATOM 10809 C C . GLU D 1 294 ? -61.732 -18.449 53.567 1.00 90.23 294 GLU C C 1
ATOM 10810 O O . GLU D 1 294 ? -62.585 -17.763 54.137 1.00 92.71 294 GLU C O 1
ATOM 10816 N N . GLN D 1 295 ? -60.728 -19.038 54.212 1.00 91.06 295 GLN C N 1
ATOM 10817 C CA . GLN D 1 295 ? -60.540 -18.922 55.654 1.00 84.57 295 GLN C CA 1
ATOM 10818 C C . GLN D 1 295 ? -59.350 -18.060 56.039 1.00 78.88 295 GLN C C 1
ATOM 10819 O O . GLN D 1 295 ? -59.413 -17.347 57.044 1.00 78.26 295 GLN C O 1
ATOM 10825 N N . SER D 1 296 ? -58.268 -18.106 55.266 1.00 76.36 296 SER C N 1
ATOM 10826 C CA . SER D 1 296 ? -57.078 -17.328 55.573 1.00 79.47 296 SER C CA 1
ATOM 10827 C C . SER D 1 296 ? -56.197 -17.251 54.336 1.00 81.52 296 SER C C 1
ATOM 10828 O O . SER D 1 296 ? -56.144 -18.187 53.534 1.00 81.22 296 SER C O 1
ATOM 10831 N N . TYR D 1 297 ? -55.510 -16.120 54.194 1.00 76.76 297 TYR C N 1
ATOM 10832 C CA . TYR D 1 297 ? -54.527 -15.927 53.141 1.00 74.30 297 TYR C CA 1
ATOM 10833 C C . TYR D 1 297 ? -53.368 -15.110 53.693 1.00 76.14 297 TYR C C 1
ATOM 10834 O O . TYR D 1 297 ? -53.548 -14.253 54.563 1.00 79.91 297 TYR C O 1
ATOM 10843 N N . GLY D 1 298 ? -52.176 -15.388 53.176 1.00 73.48 298 GLY C N 1
ATOM 10844 C CA . GLY D 1 298 ? -50.952 -14.786 53.666 1.00 77.63 298 GLY C CA 1
ATOM 10845 C C . GLY D 1 298 ? -49.856 -15.827 53.727 1.00 75.86 298 GLY C C 1
ATOM 10846 O O . GLY D 1 298 ? -50.121 -17.008 53.484 1.00 74.59 298 GLY C O 1
ATOM 10847 N N . VAL D 1 299 ? -48.630 -15.425 54.042 1.00 70.08 299 VAL C N 1
ATOM 10848 C CA . VAL D 1 299 ? -47.543 -16.392 54.119 1.00 74.77 299 VAL C CA 1
ATOM 10849 C C . VAL D 1 299 ? -47.695 -17.205 55.398 1.00 74.48 299 VAL C C 1
ATOM 10850 O O . VAL D 1 299 ? -48.013 -16.672 56.469 1.00 70.11 299 VAL C O 1
ATOM 10854 N N . ASP D 1 300 ? -47.526 -18.518 55.272 1.00 72.07 300 ASP C N 1
ATOM 10855 C CA . ASP D 1 300 ? -47.742 -19.423 56.389 1.00 70.43 300 ASP C CA 1
ATOM 10856 C C . ASP D 1 300 ? -46.582 -19.339 57.372 1.00 69.31 300 ASP C C 1
ATOM 10857 O O . ASP D 1 300 ? -45.414 -19.293 56.974 1.00 71.60 300 ASP C O 1
ATOM 10862 N N . LEU D 1 301 ? -46.914 -19.316 58.665 1.00 61.94 301 LEU C N 1
ATOM 10863 C CA . LEU D 1 301 ? -45.885 -19.257 59.697 1.00 66.92 301 LEU C CA 1
ATOM 10864 C C . LEU D 1 301 ? -44.997 -20.493 59.699 1.00 71.94 301 LEU C C 1
ATOM 10865 O O . LEU D 1 301 ? -43.899 -20.454 60.267 1.00 74.04 301 LEU C O 1
ATOM 10870 N N . VAL D 1 302 ? -45.440 -21.581 59.078 1.00 76.95 302 VAL C N 1
ATOM 10871 C CA . VAL D 1 302 ? -44.704 -22.838 59.048 1.00 71.69 302 VAL C CA 1
ATOM 10872 C C . VAL D 1 302 ? -44.187 -23.148 57.646 1.00 70.16 302 VAL C C 1
ATOM 10873 O O . VAL D 1 302 ? -43.025 -23.513 57.471 1.00 70.58 302 VAL C O 1
ATOM 10877 N N . LEU D 1 303 ? -45.038 -23.003 56.632 1.00 73.60 303 LEU C N 1
ATOM 10878 C CA . LEU D 1 303 ? -44.613 -23.308 55.271 1.00 71.34 303 LEU C CA 1
ATOM 10879 C C . LEU D 1 303 ? -43.739 -22.216 54.668 1.00 73.13 303 LEU C C 1
ATOM 10880 O O . LEU D 1 303 ? -43.018 -22.483 53.701 1.00 74.94 303 LEU C O 1
ATOM 10885 N N . GLY D 1 304 ? -43.781 -21.001 55.214 1.00 71.17 304 GLY C N 1
ATOM 10886 C CA . GLY D 1 304 ? -42.932 -19.928 54.736 1.00 68.57 304 GLY C CA 1
ATOM 10887 C C . GLY D 1 304 ? -43.288 -19.369 53.378 1.00 71.89 304 GLY C C 1
ATOM 10888 O O . GLY D 1 304 ? -42.516 -18.576 52.832 1.00 68.67 304 GLY C O 1
ATOM 10889 N N . VAL D 1 305 ? -44.424 -19.761 52.811 1.00 77.00 305 VAL C N 1
ATOM 10890 C CA . VAL D 1 305 ? -44.867 -19.256 51.513 1.00 73.71 305 VAL C CA 1
ATOM 10891 C C . VAL D 1 305 ? -46.322 -18.824 51.643 1.00 73.78 305 VAL C C 1
ATOM 10892 O O . VAL D 1 305 ? -47.015 -19.209 52.598 1.00 75.07 305 VAL C O 1
ATOM 10896 N N . PRO D 1 306 ? -46.815 -18.013 50.705 1.00 77.95 306 PRO C N 1
ATOM 10897 C CA . PRO D 1 306 ? -48.244 -17.666 50.720 1.00 79.40 306 PRO C CA 1
ATOM 10898 C C . PRO D 1 306 ? -49.104 -18.882 50.408 1.00 79.18 306 PRO C C 1
ATOM 10899 O O . PRO D 1 306 ? -48.885 -19.578 49.414 1.00 83.41 306 PRO C O 1
ATOM 10903 N N . VAL D 1 307 ? -50.084 -19.136 51.271 1.00 77.49 307 VAL C N 1
ATOM 10904 C CA . VAL D 1 307 ? -51.014 -20.248 51.111 1.00 80.15 307 VAL C CA 1
ATOM 10905 C C . VAL D 1 307 ? -52.419 -19.745 51.416 1.00 80.45 307 VAL C C 1
ATOM 10906 O O . VAL D 1 307 ? -52.628 -18.997 52.377 1.00 79.64 307 VAL C O 1
ATOM 10910 N N . ARG D 1 308 ? -53.381 -20.147 50.587 1.00 81.57 308 ARG C N 1
ATOM 10911 C CA . ARG D 1 308 ? -54.790 -19.820 50.780 1.00 82.26 308 ARG C CA 1
ATOM 10912 C C . ARG D 1 308 ? -55.494 -21.076 51.276 1.00 83.60 308 ARG C C 1
ATOM 10913 O O . ARG D 1 308 ? -55.583 -22.073 50.551 1.00 87.06 308 ARG C O 1
ATOM 10921 N N . PHE D 1 309 ? -55.988 -21.028 52.508 1.00 78.28 309 PHE C N 1
ATOM 10922 C CA . PHE D 1 309 ? -56.574 -22.185 53.167 1.00 84.59 309 PHE C CA 1
ATOM 10923 C C . PHE D 1 309 ? -58.091 -22.069 53.208 1.00 90.35 309 PHE C C 1
ATOM 10924 O O . PHE D 1 309 ? -58.637 -20.992 53.468 1.00 88.45 309 PHE C O 1
ATOM 10932 N N . GLY D 1 310 ? -58.761 -23.181 52.946 1.00 91.81 310 GLY C N 1
ATOM 10933 C CA . GLY D 1 310 ? -60.177 -23.333 53.183 1.00 91.68 310 GLY C CA 1
ATOM 10934 C C . GLY D 1 310 ? -60.440 -24.029 54.500 1.00 94.54 310 GLY C C 1
ATOM 10935 O O . GLY D 1 310 ? -59.672 -23.901 55.461 1.00 95.04 310 GLY C O 1
ATOM 10936 N N . VAL D 1 311 ? -61.533 -24.781 54.551 1.00 98.80 311 VAL C N 1
ATOM 10937 C CA . VAL D 1 311 ? -61.855 -25.611 55.705 1.00 100.88 311 VAL C CA 1
ATOM 10938 C C . VAL D 1 311 ? -61.413 -27.029 55.362 1.00 100.89 311 VAL C C 1
ATOM 10939 O O . VAL D 1 311 ? -62.140 -27.781 54.706 1.00 102.36 311 VAL C O 1
ATOM 10943 N N . GLY D 1 312 ? -60.207 -27.391 55.798 1.00 97.83 312 GLY C N 1
ATOM 10944 C CA . GLY D 1 312 ? -59.673 -28.717 55.588 1.00 94.94 312 GLY C CA 1
ATOM 10945 C C . GLY D 1 312 ? -58.906 -28.913 54.298 1.00 94.93 312 GLY C C 1
ATOM 10946 O O . GLY D 1 312 ? -58.303 -29.979 54.113 1.00 92.74 312 GLY C O 1
ATOM 10947 N N . PHE D 1 313 ? -58.908 -27.931 53.401 1.00 95.06 313 PHE C N 1
ATOM 10948 C CA . PHE D 1 313 ? -58.218 -28.052 52.126 1.00 92.75 313 PHE C CA 1
ATOM 10949 C C . PHE D 1 313 ? -57.538 -26.733 51.790 1.00 91.65 313 PHE C C 1
ATOM 10950 O O . PHE D 1 313 ? -57.828 -25.689 52.380 1.00 89.80 313 PHE C O 1
ATOM 10958 N N . GLY D 1 314 ? -56.623 -26.798 50.831 1.00 89.13 314 GLY C N 1
ATOM 10959 C CA . GLY D 1 314 ? -55.976 -25.620 50.273 1.00 84.46 314 GLY C CA 1
ATOM 10960 C C . GLY D 1 314 ? -56.511 -25.360 48.876 1.00 90.44 314 GLY C C 1
ATOM 10961 O O . GLY D 1 314 ? -56.795 -26.300 48.128 1.00 91.30 314 GLY C O 1
ATOM 10962 N N . LEU D 1 315 ? -56.651 -24.085 48.537 1.00 89.89 315 LEU C N 1
ATOM 10963 C CA . LEU D 1 315 ? -57.227 -23.628 47.285 1.00 86.77 315 LEU C CA 1
ATOM 10964 C C . LEU D 1 315 ? -56.176 -22.874 46.477 1.00 85.36 315 LEU C C 1
ATOM 10965 O O . LEU D 1 315 ? -55.200 -22.369 47.044 1.00 87.38 315 LEU C O 1
ATOM 10970 N N . PRO D 1 316 ? -56.346 -22.767 45.154 1.00 89.49 316 PRO C N 1
ATOM 10971 C CA . PRO D 1 316 ? -55.212 -22.419 44.276 1.00 91.63 316 PRO C CA 1
ATOM 10972 C C . PRO D 1 316 ? -54.506 -21.131 44.673 1.00 93.33 316 PRO C C 1
ATOM 10973 O O . PRO D 1 316 ? -55.120 -20.067 44.783 1.00 92.38 316 PRO C O 1
ATOM 10977 N N . THR D 1 317 ? -53.199 -21.246 44.893 1.00 94.00 317 THR C N 1
ATOM 10978 C CA . THR D 1 317 ? -52.300 -20.102 45.043 1.00 93.03 317 THR C CA 1
ATOM 10979 C C . THR D 1 317 ? -51.237 -20.220 43.962 1.00 89.00 317 THR C C 1
ATOM 10980 O O . THR D 1 317 ? -50.248 -20.953 44.140 1.00 91.57 317 THR C O 1
ATOM 10984 N N . PRO D 1 318 ? -51.399 -19.540 42.824 1.00 92.44 318 PRO C N 1
ATOM 10985 C CA . PRO D 1 318 ? -50.456 -19.737 41.710 1.00 95.78 318 PRO C CA 1
ATOM 10986 C C . PRO D 1 318 ? -49.014 -19.406 42.053 1.00 97.02 318 PRO C C 1
ATOM 10987 O O . PRO D 1 318 ? -48.099 -19.993 41.462 1.00 97.50 318 PRO C O 1
ATOM 10991 N N . GLU D 1 319 ? -48.777 -18.489 42.993 1.00 96.34 319 GLU C N 1
ATOM 10992 C CA . GLU D 1 319 ? -47.408 -18.107 43.320 1.00 93.72 319 GLU C CA 1
ATOM 10993 C C . GLU D 1 319 ? -46.676 -19.179 44.117 1.00 96.75 319 GLU C C 1
ATOM 10994 O O . GLU D 1 319 ? -45.441 -19.212 44.093 1.00 95.45 319 GLU C O 1
ATOM 11000 N N . SER D 1 320 ? -47.399 -20.052 44.818 1.00 97.56 320 SER C N 1
ATOM 11001 C CA . SER D 1 320 ? -46.784 -21.115 45.604 1.00 98.44 320 SER C CA 1
ATOM 11002 C C . SER D 1 320 ? -46.908 -22.479 44.937 1.00 99.33 320 SER C C 1
ATOM 11003 O O . SER D 1 320 ? -45.925 -23.223 44.861 1.00 101.08 320 SER C O 1
ATOM 11006 N N . VAL D 1 321 ? -48.096 -22.828 44.457 1.00 98.52 321 VAL C N 1
ATOM 11007 C CA . VAL D 1 321 ? -48.285 -24.079 43.726 1.00 96.58 321 VAL C CA 1
ATOM 11008 C C . VAL D 1 321 ? -48.673 -23.740 42.289 1.00 97.34 321 VAL C C 1
ATOM 11009 O O . VAL D 1 321 ? -49.863 -23.612 41.966 1.00 97.00 321 VAL C O 1
ATOM 11013 N N . PRO D 1 322 ? -47.699 -23.578 41.391 1.00 96.82 322 PRO C N 1
ATOM 11014 C CA . PRO D 1 322 ? -48.022 -23.086 40.042 1.00 99.36 322 PRO C CA 1
ATOM 11015 C C . PRO D 1 322 ? -48.718 -24.106 39.158 1.00 99.86 322 PRO C C 1
ATOM 11016 O O . PRO D 1 322 ? -49.368 -23.705 38.185 1.00 99.37 322 PRO C O 1
ATOM 11020 N N . PHE D 1 323 ? -48.611 -25.401 39.456 1.00 99.78 323 PHE C N 1
ATOM 11021 C CA . PHE D 1 323 ? -49.184 -26.418 38.584 1.00 100.75 323 PHE C CA 1
ATOM 11022 C C . PHE D 1 323 ? -50.680 -26.616 38.789 1.00 97.27 323 PHE C C 1
ATOM 11023 O O . PHE D 1 323 ? -51.293 -27.381 38.036 1.00 96.65 323 PHE C O 1
ATOM 11031 N N . ILE D 1 324 ? -51.281 -25.957 39.769 1.00 94.31 324 ILE C N 1
ATOM 11032 C CA . ILE D 1 324 ? -52.708 -26.075 40.050 1.00 95.13 324 ILE C CA 1
ATOM 11033 C C . ILE D 1 324 ? -53.385 -24.784 39.600 1.00 95.88 324 ILE C C 1
ATOM 11034 O O . ILE D 1 324 ? -53.105 -23.717 40.164 1.00 95.69 324 ILE C O 1
ATOM 11039 N N . PRO D 1 325 ? -54.268 -24.827 38.606 1.00 95.05 325 PRO C N 1
ATOM 11040 C CA . PRO D 1 325 ? -54.892 -23.596 38.113 1.00 93.87 325 PRO C CA 1
ATOM 11041 C C . PRO D 1 325 ? -55.951 -23.087 39.078 1.00 93.58 325 PRO C C 1
ATOM 11042 O O . PRO D 1 325 ? -56.349 -23.759 40.031 1.00 96.37 325 PRO C O 1
ATOM 11046 N N . GLU D 1 326 ? -56.417 -21.871 38.806 1.00 95.78 326 GLU C N 1
ATOM 11047 C CA . GLU D 1 326 ? -57.420 -21.239 39.646 1.00 101.49 326 GLU C CA 1
ATOM 11048 C C . GLU D 1 326 ? -58.817 -21.746 39.296 1.00 102.19 326 GLU C C 1
ATOM 11049 O O . GLU D 1 326 ? -59.054 -22.315 38.227 1.00 100.89 326 GLU C O 1
ATOM 11055 N N . GLY D 1 327 ? -59.749 -21.531 40.223 1.00 101.43 327 GLY C N 1
ATOM 11056 C CA . GLY D 1 327 ? -61.132 -21.925 40.080 1.00 104.06 327 GLY C CA 1
ATOM 11057 C C . GLY D 1 327 ? -61.628 -22.606 41.332 1.00 103.50 327 GLY C C 1
ATOM 11058 O O . GLY D 1 327 ? -60.973 -22.597 42.380 1.00 101.44 327 GLY C O 1
ATOM 11059 N N . ARG D 1 328 ? -62.807 -23.220 41.228 1.00 106.65 328 ARG C N 1
ATOM 11060 C CA . ARG D 1 328 ? -63.365 -23.962 42.352 1.00 105.26 328 ARG C CA 1
ATOM 11061 C C . ARG D 1 328 ? -62.606 -25.271 42.522 1.00 106.22 328 ARG C C 1
ATOM 11062 O O . ARG D 1 328 ? -63.145 -26.356 42.278 1.00 107.02 328 ARG C O 1
ATOM 11070 N N . ILE D 1 329 ? -61.348 -25.164 42.938 1.00 103.81 329 ILE C N 1
ATOM 11071 C CA . ILE D 1 329 ? -60.437 -26.292 43.069 1.00 94.70 329 ILE C CA 1
ATOM 11072 C C . ILE D 1 329 ? -59.879 -26.288 44.483 1.00 96.16 329 ILE C C 1
ATOM 11073 O O . ILE D 1 329 ? -59.516 -25.231 45.009 1.00 96.18 329 ILE C O 1
ATOM 11078 N N . CYS D 1 330 ? -59.814 -27.464 45.102 1.00 93.35 330 CYS C N 1
ATOM 11079 C CA . CYS D 1 330 ? -59.129 -27.612 46.377 1.00 96.92 330 CYS C CA 1
ATOM 11080 C C . CYS D 1 330 ? -58.286 -28.877 46.329 1.00 96.12 330 CYS C C 1
ATOM 11081 O O . CYS D 1 330 ? -58.487 -29.750 45.483 1.00 95.65 330 CYS C O 1
ATOM 11084 N N . PHE D 1 331 ? -57.320 -28.957 47.232 1.00 95.19 331 PHE C N 1
ATOM 11085 C CA . PHE D 1 331 ? -56.277 -29.969 47.122 1.00 90.26 331 PHE C CA 1
ATOM 11086 C C . PHE D 1 331 ? -55.506 -30.017 48.432 1.00 88.85 331 PHE C C 1
ATOM 11087 O O . PHE D 1 331 ? -55.781 -29.263 49.371 1.00 90.36 331 PHE C O 1
ATOM 11095 N N . TRP D 1 332 ? -54.530 -30.918 48.475 1.00 87.83 332 TRP C N 1
ATOM 11096 C CA . TRP D 1 332 ? -53.418 -30.834 49.408 1.00 90.42 332 TRP C CA 1
ATOM 11097 C C . TRP D 1 332 ? -52.326 -31.783 48.946 1.00 90.48 332 TRP C C 1
ATOM 11098 O O . TRP D 1 332 ? -52.593 -32.760 48.241 1.00 88.62 332 TRP C O 1
ATOM 11109 N N . GLY D 1 333 ? -51.092 -31.471 49.339 1.00 102.57 333 GLY C N 1
ATOM 11110 C CA . GLY D 1 333 ? -49.954 -32.302 49.031 1.00 98.20 333 GLY C CA 1
ATOM 11111 C C . GLY D 1 333 ? -49.572 -33.199 50.198 1.00 92.55 333 GLY C C 1
ATOM 11112 O O . GLY D 1 333 ? -50.199 -33.208 51.253 1.00 87.66 333 GLY C O 1
ATOM 11113 N N . GLY D 1 334 ? -48.523 -33.976 49.976 1.00 91.81 334 GLY C N 1
ATOM 11114 C CA . GLY D 1 334 ? -47.947 -34.794 51.026 1.00 84.75 334 GLY C CA 1
ATOM 11115 C C . GLY D 1 334 ? -46.438 -34.728 50.954 1.00 81.46 334 GLY C C 1
ATOM 11116 O O . GLY D 1 334 ? -45.856 -34.535 49.885 1.00 81.02 334 GLY C O 1
ATOM 11117 N N . TRP D 1 335 ? -45.807 -34.881 52.117 1.00 85.34 335 TRP C N 1
ATOM 11118 C CA . TRP D 1 335 ? -44.355 -34.780 52.207 1.00 87.71 335 TRP C CA 1
ATOM 11119 C C . TRP D 1 335 ? -43.693 -35.765 51.250 1.00 87.07 335 TRP C C 1
ATOM 11120 O O . TRP D 1 335 ? -43.874 -36.980 51.370 1.00 91.54 335 TRP C O 1
ATOM 11131 N N . GLY D 1 336 ? -42.932 -35.234 50.297 1.00 80.93 336 GLY C N 1
ATOM 11132 C CA . GLY D 1 336 ? -42.306 -36.020 49.252 1.00 82.43 336 GLY C CA 1
ATOM 11133 C C . GLY D 1 336 ? -42.817 -35.723 47.859 1.00 86.31 336 GLY C C 1
ATOM 11134 O O . GLY D 1 336 ? -42.093 -35.962 46.881 1.00 88.37 336 GLY C O 1
ATOM 11135 N N . GLY D 1 337 ? -44.040 -35.214 47.732 1.00 81.42 337 GLY C N 1
ATOM 11136 C CA . GLY D 1 337 ? -44.578 -34.844 46.438 1.00 90.53 337 GLY C CA 1
ATOM 11137 C C . GLY D 1 337 ? -45.929 -35.456 46.128 1.00 89.01 337 GLY C C 1
ATOM 11138 O O . GLY D 1 337 ? -46.405 -35.369 44.992 1.00 83.49 337 GLY C O 1
ATOM 11139 N N . SER D 1 338 ? -46.559 -36.080 47.121 1.00 89.36 338 SER C N 1
ATOM 11140 C CA . SER D 1 338 ? -47.823 -36.766 46.894 1.00 85.30 338 SER C CA 1
ATOM 11141 C C . SER D 1 338 ? -48.958 -35.759 46.803 1.00 90.57 338 SER C C 1
ATOM 11142 O O . SER D 1 338 ? -49.150 -34.943 47.707 1.00 92.95 338 SER C O 1
ATOM 11145 N N . GLN D 1 339 ? -49.708 -35.821 45.709 1.00 92.47 339 GLN C N 1
ATOM 11146 C CA . GLN D 1 339 ? -50.778 -34.877 45.433 1.00 92.25 339 GLN C CA 1
ATOM 11147 C C . GLN D 1 339 ? -52.131 -35.563 45.542 1.00 94.77 339 GLN C C 1
ATOM 11148 O O . GLN D 1 339 ? -52.272 -36.741 45.199 1.00 95.46 339 GLN C O 1
ATOM 11154 N N . ILE D 1 340 ? -53.119 -34.821 46.035 1.00 95.39 340 ILE C N 1
ATOM 11155 C CA . ILE D 1 340 ? -54.516 -35.220 45.915 1.00 94.23 340 ILE C CA 1
ATOM 11156 C C . ILE D 1 340 ? -55.317 -33.976 45.553 1.00 91.31 340 ILE C C 1
ATOM 11157 O O . ILE D 1 340 ? -55.591 -33.120 46.401 1.00 93.97 340 ILE C O 1
ATOM 11162 N N . ILE D 1 341 ? -55.671 -33.859 44.278 1.00 94.71 341 ILE C N 1
ATOM 11163 C CA . ILE D 1 341 ? -56.340 -32.682 43.742 1.00 93.83 341 ILE C CA 1
ATOM 11164 C C . ILE D 1 341 ? -57.761 -33.062 43.372 1.00 100.85 341 ILE C C 1
ATOM 11165 O O . ILE D 1 341 ? -57.993 -34.104 42.748 1.00 105.14 341 ILE C O 1
ATOM 11170 N N . ILE D 1 342 ? -58.706 -32.223 43.763 1.00 97.64 342 ILE C N 1
ATOM 11171 C CA . ILE D 1 342 ? -60.085 -32.334 43.320 1.00 101.65 342 ILE C CA 1
ATOM 11172 C C . ILE D 1 342 ? -60.399 -31.102 42.491 1.00 104.66 342 ILE C C 1
ATOM 11173 O O . ILE D 1 342 ? -59.818 -30.032 42.693 1.00 105.17 342 ILE C O 1
ATOM 11178 N N . ASP D 1 343 ? -61.346 -31.245 41.572 1.00 107.33 343 ASP C N 1
ATOM 11179 C CA . ASP D 1 343 ? -61.745 -30.131 40.715 1.00 105.37 343 ASP C CA 1
ATOM 11180 C C . ASP D 1 343 ? -63.267 -30.118 40.650 1.00 109.57 343 ASP C C 1
ATOM 11181 O O . ASP D 1 343 ? -63.860 -30.834 39.840 1.00 112.99 343 ASP C O 1
ATOM 11186 N N . THR D 1 344 ? -63.892 -29.285 41.483 1.00 112.45 344 THR C N 1
ATOM 11187 C CA . THR D 1 344 ? -65.352 -29.245 41.503 1.00 113.41 344 THR C CA 1
ATOM 11188 C C . THR D 1 344 ? -65.950 -28.524 40.298 1.00 115.63 344 THR C C 1
ATOM 11189 O O . THR D 1 344 ? -67.147 -28.204 40.324 1.00 118.29 344 THR C O 1
ATOM 11193 N N . GLU D 1 345 ? -65.178 -28.236 39.253 1.00 114.63 345 GLU C N 1
ATOM 11194 C CA . GLU D 1 345 ? -65.717 -27.723 38.000 1.00 116.61 345 GLU C CA 1
ATOM 11195 C C . GLU D 1 345 ? -65.810 -28.800 36.924 1.00 113.05 345 GLU C C 1
ATOM 11196 O O . GLU D 1 345 ? -66.800 -28.850 36.190 1.00 116.95 345 GLU C O 1
ATOM 11202 N N . LYS D 1 346 ? -64.796 -29.660 36.817 1.00 110.09 346 LYS C N 1
ATOM 11203 C CA . LYS D 1 346 ? -64.838 -30.851 35.990 1.00 109.55 346 LYS C CA 1
ATOM 11204 C C . LYS D 1 346 ? -65.175 -32.092 36.805 1.00 106.74 346 LYS C C 1
ATOM 11205 O O . LYS D 1 346 ? -65.245 -33.197 36.251 1.00 105.67 346 LYS C O 1
ATOM 11211 N N . ARG D 1 347 ? -65.415 -31.927 38.100 1.00 112.38 347 ARG C N 1
ATOM 11212 C CA . ARG D 1 347 ? -65.776 -33.031 38.989 1.00 117.27 347 ARG C CA 1
ATOM 11213 C C . ARG D 1 347 ? -64.768 -34.173 38.875 1.00 115.81 347 ARG C C 1
ATOM 11214 O O . ARG D 1 347 ? -65.117 -35.355 38.888 1.00 112.37 347 ARG C O 1
ATOM 11222 N N . MET D 1 348 ? -63.493 -33.803 38.806 1.00 112.09 348 MET C N 1
ATOM 11223 C CA . MET D 1 348 ? -62.388 -34.720 38.575 1.00 106.31 348 MET C CA 1
ATOM 11224 C C . MET D 1 348 ? -61.513 -34.747 39.822 1.00 103.68 348 MET C C 1
ATOM 11225 O O . MET D 1 348 ? -61.386 -33.733 40.518 1.00 107.60 348 MET C O 1
ATOM 11230 N N . THR D 1 349 ? -60.951 -35.912 40.126 1.00 99.80 349 THR C N 1
ATOM 11231 C CA . THR D 1 349 ? -59.940 -36.043 41.161 1.00 100.84 349 THR C CA 1
ATOM 11232 C C . THR D 1 349 ? -58.642 -36.550 40.557 1.00 98.95 349 THR C C 1
ATOM 11233 O O . THR D 1 349 ? -58.646 -37.374 39.641 1.00 100.89 349 THR C O 1
ATOM 11237 N N . PHE D 1 350 ? -57.528 -36.045 41.081 1.00 98.93 350 PHE C N 1
ATOM 11238 C CA . PHE D 1 350 ? -56.198 -36.480 40.683 1.00 96.63 350 PHE C CA 1
ATOM 11239 C C . PHE D 1 350 ? -55.418 -36.838 41.936 1.00 97.07 350 PHE C C 1
ATOM 11240 O O . PHE D 1 350 ? -55.471 -36.117 42.936 1.00 92.34 350 PHE C O 1
ATOM 11248 N N . SER D 1 351 ? -54.705 -37.958 41.883 1.00 93.81 351 SER C N 1
ATOM 11249 C CA . SER D 1 351 ? -53.907 -38.404 43.014 1.00 90.77 351 SER C CA 1
ATOM 11250 C C . SER D 1 351 ? -52.626 -39.037 42.500 1.00 93.85 351 SER C C 1
ATOM 11251 O O . SER D 1 351 ? -52.663 -39.892 41.610 1.00 97.07 351 SER C O 1
ATOM 11254 N N . TYR D 1 352 ? -51.500 -38.610 43.063 1.00 92.55 352 TYR C N 1
ATOM 11255 C CA . TYR D 1 352 ? -50.189 -39.148 42.728 1.00 92.81 352 TYR C CA 1
ATOM 11256 C C . TYR D 1 352 ? -49.502 -39.535 44.027 1.00 93.20 352 TYR C C 1
ATOM 11257 O O . TYR D 1 352 ? -49.238 -38.675 44.871 1.00 93.15 352 TYR C O 1
ATOM 11266 N N . VAL D 1 353 ? -49.229 -40.826 44.191 1.00 91.48 353 VAL C N 1
ATOM 11267 C CA . VAL D 1 353 ? -48.613 -41.363 45.397 1.00 89.24 353 VAL C CA 1
ATOM 11268 C C . VAL D 1 353 ? -47.347 -42.104 44.994 1.00 92.79 353 VAL C C 1
ATOM 11269 O O . VAL D 1 353 ? -47.333 -42.822 43.987 1.00 95.33 353 VAL C O 1
ATOM 11273 N N . MET D 1 354 ? -46.283 -41.930 45.777 1.00 93.74 354 MET C N 1
ATOM 11274 C CA . MET D 1 354 ? -44.965 -42.397 45.378 1.00 94.55 354 MET C CA 1
ATOM 11275 C C . MET D 1 354 ? -44.181 -42.882 46.589 1.00 95.74 354 MET C C 1
ATOM 11276 O O . MET D 1 354 ? -44.586 -42.704 47.741 1.00 91.14 354 MET C O 1
ATOM 11281 N N . ASN D 1 355 ? -43.055 -43.524 46.301 1.00 98.27 355 ASN C N 1
ATOM 11282 C CA . ASN D 1 355 ? -41.958 -43.736 47.231 1.00 96.54 355 ASN C CA 1
ATOM 11283 C C . ASN D 1 355 ? -40.769 -42.899 46.762 1.00 96.59 355 ASN C C 1
ATOM 11284 O O . ASN D 1 355 ? -40.815 -42.265 45.705 1.00 101.47 355 ASN C O 1
ATOM 11289 N N . LYS D 1 356 ? -39.681 -42.927 47.532 1.00 90.10 356 LYS C N 1
ATOM 11290 C CA . LYS D 1 356 ? -38.512 -42.086 47.262 1.00 96.17 356 LYS C CA 1
ATOM 11291 C C . LYS D 1 356 ? -38.902 -40.604 47.297 1.00 97.68 356 LYS C C 1
ATOM 11292 O O . LYS D 1 356 ? -38.912 -39.895 46.288 1.00 95.03 356 LYS C O 1
ATOM 11298 N N . MET D 1 357 ? -39.266 -40.174 48.505 1.00 95.57 357 MET C N 1
ATOM 11299 C CA . MET D 1 357 ? -39.719 -38.807 48.726 1.00 90.43 357 MET C CA 1
ATOM 11300 C C . MET D 1 357 ? -38.668 -37.798 48.282 1.00 88.84 357 MET C C 1
ATOM 11301 O O . MET D 1 357 ? -37.484 -37.927 48.607 1.00 89.52 357 MET C O 1
ATOM 11306 N N . GLY D 1 358 ? -39.108 -36.790 47.536 1.00 89.19 358 GLY C N 1
ATOM 11307 C CA . GLY D 1 358 ? -38.259 -35.680 47.184 1.00 87.67 358 GLY C CA 1
ATOM 11308 C C . GLY D 1 358 ? -38.305 -34.612 48.255 1.00 90.22 358 GLY C C 1
ATOM 11309 O O . GLY D 1 358 ? -39.123 -34.665 49.179 1.00 88.68 358 GLY C O 1
ATOM 11310 N N . PRO D 1 359 ? -37.421 -33.623 48.161 1.00 91.83 359 PRO C N 1
ATOM 11311 C CA . PRO D 1 359 ? -37.445 -32.530 49.135 1.00 87.73 359 PRO C CA 1
ATOM 11312 C C . PRO D 1 359 ? -38.625 -31.605 48.888 1.00 94.30 359 PRO C C 1
ATOM 11313 O O . PRO D 1 359 ? -39.049 -31.387 47.750 1.00 99.41 359 PRO C O 1
ATOM 11317 N N . GLY D 1 360 ? -39.156 -31.067 49.968 1.00 89.60 360 GLY C N 1
ATOM 11318 C CA . GLY D 1 360 ? -40.266 -30.151 49.832 1.00 94.41 360 GLY C CA 1
ATOM 11319 C C . GLY D 1 360 ? -41.574 -30.771 50.290 1.00 93.26 360 GLY C C 1
ATOM 11320 O O . GLY D 1 360 ? -41.793 -31.986 50.189 1.00 96.12 360 GLY C O 1
ATOM 11321 N N . LEU D 1 361 ? -42.459 -29.918 50.801 1.00 96.15 361 LEU C N 1
ATOM 11322 C CA . LEU D 1 361 ? -43.763 -30.331 51.293 1.00 94.41 361 LEU C CA 1
ATOM 11323 C C . LEU D 1 361 ? -44.905 -29.889 50.389 1.00 97.63 361 LEU C C 1
ATOM 11324 O O . LEU D 1 361 ? -46.049 -30.295 50.621 1.00 95.47 361 LEU C O 1
ATOM 11329 N N . LEU D 1 362 ? -44.624 -29.079 49.367 1.00 95.74 362 LEU C N 1
ATOM 11330 C CA . LEU D 1 362 ? -45.628 -28.561 48.449 1.00 94.97 362 LEU C CA 1
ATOM 11331 C C . LEU D 1 362 ? -45.507 -29.187 47.062 1.00 98.09 362 LEU C C 1
ATOM 11332 O O . LEU D 1 362 ? -45.832 -28.548 46.056 1.00 100.96 362 LEU C O 1
ATOM 11337 N N . GLY D 1 363 ? -45.033 -30.418 46.989 1.00 98.47 363 GLY C N 1
ATOM 11338 C CA . GLY D 1 363 ? -44.866 -31.080 45.713 1.00 93.45 363 GLY C CA 1
ATOM 11339 C C . GLY D 1 363 ? -43.440 -30.988 45.203 1.00 88.52 363 GLY C C 1
ATOM 11340 O O . GLY D 1 363 ? -42.697 -30.048 45.504 1.00 90.29 363 GLY C O 1
ATOM 11341 N N . SER D 1 364 ? -43.046 -31.989 44.423 1.00 91.31 364 SER C N 1
ATOM 11342 C CA . SER D 1 364 ? -41.734 -32.046 43.806 1.00 91.15 364 SER C CA 1
ATOM 11343 C C . SER D 1 364 ? -41.846 -31.659 42.332 1.00 90.85 364 SER C C 1
ATOM 11344 O O . SER D 1 364 ? -42.901 -31.228 41.857 1.00 90.14 364 SER C O 1
ATOM 11347 N N . GLU D 1 365 ? -40.742 -31.805 41.594 1.00 91.03 365 GLU C N 1
ATOM 11348 C CA . GLU D 1 365 ? -40.800 -31.606 40.150 1.00 97.36 365 GLU C CA 1
ATOM 11349 C C . GLU D 1 365 ? -41.689 -32.654 39.494 1.00 97.63 365 GLU C C 1
ATOM 11350 O O . GLU D 1 365 ? -42.409 -32.357 38.533 1.00 95.30 365 GLU C O 1
ATOM 11356 N N . ARG D 1 366 ? -41.651 -33.889 40.003 1.00 92.75 366 ARG C N 1
ATOM 11357 C CA . ARG D 1 366 ? -42.514 -34.939 39.473 1.00 93.72 366 ARG C CA 1
ATOM 11358 C C . ARG D 1 366 ? -43.984 -34.587 39.657 1.00 94.07 366 ARG C C 1
ATOM 11359 O O . ARG D 1 366 ? -44.801 -34.807 38.755 1.00 95.14 366 ARG C O 1
ATOM 11367 N N . SER D 1 367 ? -44.341 -34.045 40.825 1.00 93.21 367 SER C N 1
ATOM 11368 C CA . SER D 1 367 ? -45.709 -33.589 41.041 1.00 93.71 367 SER C CA 1
ATOM 11369 C C . SER D 1 367 ? -46.094 -32.519 40.027 1.00 95.55 367 SER C C 1
ATOM 11370 O O . SER D 1 367 ? -47.222 -32.508 39.522 1.00 94.93 367 SER C O 1
ATOM 11373 N N . ALA D 1 368 ? -45.163 -31.617 39.709 1.00 95.10 368 ALA C N 1
ATOM 11374 C CA . ALA D 1 368 ? -45.445 -30.583 38.719 1.00 96.40 368 ALA C CA 1
ATOM 11375 C C . ALA D 1 368 ? -45.633 -31.183 37.330 1.00 97.20 368 ALA C C 1
ATOM 11376 O O . ALA D 1 368 ? -46.489 -30.728 36.564 1.00 95.97 368 ALA C O 1
ATOM 11378 N N . GLN D 1 369 ? -44.843 -32.204 36.989 1.00 96.37 369 GLN C N 1
ATOM 11379 C CA . GLN D 1 369 ? -44.968 -32.828 35.675 1.00 97.83 369 GLN C CA 1
ATOM 11380 C C . GLN D 1 369 ? -46.295 -33.564 35.533 1.00 97.59 369 GLN C C 1
ATOM 11381 O O . GLN D 1 369 ? -46.960 -33.462 34.496 1.00 96.70 369 GLN C O 1
ATOM 11387 N N . TYR D 1 370 ? -46.696 -34.309 36.565 1.00 92.85 370 TYR C N 1
ATOM 11388 C CA . TYR D 1 370 ? -47.884 -35.149 36.451 1.00 94.66 370 TYR C CA 1
ATOM 11389 C C . TYR D 1 370 ? -49.162 -34.322 36.510 1.00 97.70 370 TYR C C 1
ATOM 11390 O O . TYR D 1 370 ? -50.116 -34.590 35.771 1.00 102.05 370 TYR C O 1
ATOM 11399 N N . VAL D 1 371 ? -49.201 -33.314 37.383 1.00 96.98 371 VAL C N 1
ATOM 11400 C CA . VAL D 1 371 ? -50.396 -32.484 37.500 1.00 96.53 371 VAL C CA 1
ATOM 11401 C C . VAL D 1 371 ? -50.586 -31.637 36.248 1.00 95.89 371 VAL C C 1
ATOM 11402 O O . VAL D 1 371 ? -51.711 -31.472 35.759 1.00 96.56 371 VAL C O 1
ATOM 11406 N N . SER D 1 372 ? -49.495 -31.092 35.704 1.00 96.00 372 SER C N 1
ATOM 11407 C CA . SER D 1 372 ? -49.603 -30.283 34.495 1.00 100.61 372 SER C CA 1
ATOM 11408 C C . SER D 1 372 ? -49.977 -31.137 33.290 1.00 102.52 372 SER C C 1
ATOM 11409 O O . SER D 1 372 ? -50.756 -30.702 32.434 1.00 103.91 372 SER C O 1
ATOM 11412 N N . ALA D 1 373 ? -49.434 -32.354 33.204 1.00 102.40 373 ALA C N 1
ATOM 11413 C CA . ALA D 1 373 ? -49.794 -33.244 32.105 1.00 100.92 373 ALA C CA 1
ATOM 11414 C C . ALA D 1 373 ? -51.259 -33.653 32.172 1.00 101.57 373 ALA C C 1
ATOM 11415 O O . ALA D 1 373 ? -51.902 -33.818 31.129 1.00 103.75 373 ALA C O 1
ATOM 11417 N N . ALA D 1 374 ? -51.800 -33.819 33.381 1.00 98.27 374 ALA C N 1
ATOM 11418 C CA . ALA D 1 374 ? -53.211 -34.164 33.516 1.00 99.46 374 ALA C CA 1
ATOM 11419 C C . ALA D 1 374 ? -54.106 -33.019 33.059 1.00 103.69 374 ALA C C 1
ATOM 11420 O O . ALA D 1 374 ? -55.124 -33.246 32.396 1.00 107.34 374 ALA C O 1
ATOM 11422 N N . TYR D 1 375 ? -53.743 -31.781 33.400 1.00 103.68 375 TYR C N 1
ATOM 11423 C CA . TYR D 1 375 ? -54.519 -30.636 32.943 1.00 105.18 375 TYR C CA 1
ATOM 11424 C C . TYR D 1 375 ? -54.230 -30.298 31.486 1.00 108.57 375 TYR C C 1
ATOM 11425 O O . TYR D 1 375 ? -55.083 -29.714 30.810 1.00 111.70 375 TYR C O 1
ATOM 11434 N N . ASP D 1 376 ? -53.043 -30.654 30.988 1.00 109.55 376 ASP C N 1
ATOM 11435 C CA . ASP D 1 376 ? -52.765 -30.512 29.563 1.00 114.39 376 ASP C CA 1
ATOM 11436 C C . ASP D 1 376 ? -53.539 -31.522 28.729 1.00 119.72 376 ASP C C 1
ATOM 11437 O O . ASP D 1 376 ? -53.760 -31.285 27.537 1.00 120.29 376 ASP C O 1
ATOM 11442 N N . ALA D 1 377 ? -53.956 -32.639 29.328 1.00 119.87 377 ALA C N 1
ATOM 11443 C CA . ALA D 1 377 ? -54.734 -33.637 28.602 1.00 117.40 377 ALA C CA 1
ATOM 11444 C C . ALA D 1 377 ? -56.203 -33.252 28.505 1.00 119.89 377 ALA C C 1
ATOM 11445 O O . ALA D 1 377 ? -56.879 -33.640 27.545 1.00 124.54 377 ALA C O 1
ATOM 11447 N N . LEU D 1 378 ? -56.709 -32.495 29.482 1.00 116.99 378 LEU C N 1
ATOM 11448 C CA . LEU D 1 378 ? -58.064 -31.956 29.441 1.00 119.09 378 LEU C CA 1
ATOM 11449 C C . LEU D 1 378 ? -58.130 -30.620 28.710 1.00 120.74 378 LEU C C 1
ATOM 11450 O O . LEU D 1 378 ? -59.040 -29.818 28.961 1.00 118.02 378 LEU C O 1
ATOM 11455 N N . SER D 1 379 ? -57.178 -30.370 27.817 1.00 122.93 379 SER C N 1
ATOM 11456 C CA . SER D 1 379 ? -57.131 -29.154 27.014 1.00 126.77 379 SER C CA 1
ATOM 11457 C C . SER D 1 379 ? -58.312 -29.080 26.051 1.00 123.31 379 SER C C 1
ATOM 11458 O O . SER D 1 379 ? -58.402 -28.162 25.236 1.00 122.96 379 SER C O 1
#

Foldseek 3Di:
DKDDAAAPLLVLLVVLVVVCCVVVVFQKKWKWKDFLLHTHDTMIWHALDPVRPDIQDRFFKEFFFQLLLLLLLLLLLLCVQVVQFDQQAQLCVLVVLLPAQPQRRQGNLLLQQQQSQQQAAAAVAALLQLLPLVSRLNRSSHDHGNDDGLPAHAHSQFCSNSSSQSSSCSRPVDGSQVSCVPQFCPVLVFFKTQAADPVCPVRYRAFADADDDPDDCPPVDPNAPQCCNCVSHPDDSNSLVDNSLRNGGGSRTRMIHHFHRSQNRCLCLLNQQDNPHRGSHHNVSSVQQQPWRHWDQHSHQRRTWTGGRSWTADDCVVQVLDDHDSKTWAGAAQAWIWIRDSVSSMIITMGGRHRYHGGYHDPSNSSNSNSVVVSVD/DKDDAAAPLLPLLVVLVVVCCVVVVFQKKWKWKDFLLHTRDIMIWHALDPVNPDIQDSFFKEFFFQLLLLLLLLLLLLCVQVVLFDQQQQLCVLVVLLPAQPQRRQGNQLLLFQQSLQQAAAQAAELVQLLPLVNRLNRNSHDHRLDDGLPAHAHSQFCSNSSSQSSSCSRVVDGSFVSCVVQFCPVLVFFKTQAADPVCPVRYRAADWEPPAPDDDVVVDPSQSQSRNCNNYVDTSNSLVDNSLRNGGTSRTRMMHHWHRSQNRCLCLLNQQDRDHRGSHHNVSSVQQQPWRHWDQHSRQRRTWIGGRSWTADDCVVVVLDDHDSKTWAGRQQAWIWIHDNVSSMIITMDGRHRYYGDGHDPSNSSNSNSVVVSVD/DKDDAADCLLVLLVVLVVVCCVVVVFQKKWKWKDFLLHTHGTMIFHALDDVRDHIQDSFFKEWFFQLLLLLLLLLVLLCVQVVLFDQQAQLCVLVVLLPAQPSRRQGNLLLQQQQSQPLAADAPAELVQLLDLVSRLNRNSHDHRLDDGLPAHAHSQFCSNSSSQSSSCSRVPDGSQVSCVVQFCPVQVFSKTFAADPVCPVSYRQADWEPDAPDDCVVPPCSQSQNCNCVNYPDDSCSLVDNSLRNGGGSRTRMMHHWHRSQSRCLCLLNQQDRDHDGRGGNVSSVQQQPWRHWDQHSRQRGTWTGGRSFTADDCVPQVLDDHDPKTWAHGAQAWTWIGHNVRSMTITMGGRYRYYGPYHDPSNSSSSNSVVVSVD/DKDDAAAPLLVLLVVLVVVCCVVVVFQKKWKWKDFLLHTRDTIIWHALDPVRPDIQDSFFKEFQFQLLLLVLLVLLLLCVQVPQDDQQDFLCVQVVLLPPQPQRRQGNLLLQQQQSQQQAAAAPAALLQLLPLVNRLNRSSHDHRLDDGLPAHAHSQFCSNSSSQSSSCSSPVAGSLRCCCPQFCPVQVFFKGFAADPVVPVRYRQFDDADDDPDQLVVPPCSAPQSVNCVSHPDDSNSLVDNSLRNGGTSRTRMMHHWHRLQNRCLCLLNQQDDPPNRSHHVSCLVQQLPWRDWDQHSHQRGTWTGGRSWTADDCVQQVLDDHDSKTWAHAQQAWIWIGDNVSSMIITMGGHHRYHDRRGDVSNSSNSNSVVVSVD

B-factor: mean 87.09, std 19.78, range [40.68, 158.72]

Nearest PDB structures (foldseek):
  7y3z-assembly4_C  TM=9.935E-01  e=1.312E-72  Acinetobacter
  8j5v-assembly1_A  TM=9.178E-01  e=3.538E-36  Pseudomonas putida
  4p6b-assembly1_A  TM=7.245E-01  e=3.061E-18  metagenome
  5zwv-assembly1_B  TM=7.388E-01  e=1.103E-17  metagenome
  4p85-assembly1_A  TM=7.525E-01  e=2.277E-17  metagenome

Secondary structure (DSSP, 8-state):
-EEEEE-GGGHHHHHHHHHHHHHTS-SEEEEEEEETTEEEEEEEEEBSSTT-SSBPPTT-BEE-TTHHHHHHHHHHHHHHHTTS--TTSBHHHH-GGGGTTTTTT-BHHHHHTT-SS--S--S---HHHHT-HHHHHHHHHHPPPSS-TTT-----TTTHHHHHHHHHHHHHSS-HHHHHIIIIITTTT---EES--GGGGGGBPPPBPPSPPS--HHHH-TT-HHHHHHHSS---GGGGGSHHHHHS--TTT-EEE-HHHHHHHTHHHHTTSEETTEE---HHHHHHHTS--BBSB-TTT-SB-EE-SSSEEP-TTT-TTS-SSSEEEEEETTTEEEEEETTTTEEEEEEESB--SSSS--HHHHHHHHHHHHHT-/-EEEE--GGGHHHHHHHHHHHTTTS-SEEEEEEEETTEEEEEEEEE-SSSS--S---TT-BEE-TTHHHHHHHHHHHHHTTTTS--TTSBHHHH-GGGGGGG-TT-BHHHHHTT-SS--S--SS--HHHHT-HHHHHHHHHTPPPSS-TTTS----TTTHHHHHHHHHHHHTSS-HHHHHIIIIITTTT---EES--GGGGGGB---BPPPPP----TTT-SS-HHHHHHHTTT--GGGGSSHHHHHS--TTT-EEE-HHHHHHHTHHHHTTSEETTEE---HHHHHHHSS--B-SB-TTT-SB-EE-SSSEEP-TTT--SS-SSSEEEEEETTTEEEEEETTTTEEEEEEESBPPSSSS--HHHHHHHHHHHHHT-/--EEEE-GGGHHHHHHHHHHHHHTS-SEEEEEEEETTEEEEEEEEEBSSTT-SSB--TT-BEE-TTHHHHHHHHHHHHHHHTTSS-TTSBHHHHSGGGGGGGTTT-BHHHHHTT-SS--S--SS--HHHHT-HHHHHHTTSSSPPSS-BTTB----TTTHHHHHHHHHHHHHSS-SHHHIIIIIIHHHT-SEEES--GGGTTTB-PPPPPPPPSS-GGGG-TTSHHHHHHTTTT--GGGGGSHHHHHS--TTT-EEE-HHHHHHHTHHHHTTT-SSS--S--HHHHHHHSS--EEEE-TTT-SEEEE-SSSEE--TTT-TTS-SSSEEEEEETTTEEEEEETTTTEEEEEEESSPPS-SS--HHHHHHHHHHHHHT-/-EEEEE-GGGHHHHHHHHHHHHHTS-SEEEEEEEETTEEEEEEEEEBSSTT-SSB--TT-BEE-GGGHHHHHHHHHHHHHHTTS--TTSBHHHH-GGGGGGGTTT-BHHHHHTT-SS--S--SS--HHHHT-HHHHHHHHHTPPPSS-TTTS----TTTHHHHHHHHHHHHHSS-HHHHHIIIIIHHHT---EES--GGGGGGB-PPBPPPPPSS-STTS-TTSHHHHHHTTTTP-GGGGGSHHHHHS--TTT-EEE-HHHHHHHTHHHHTTSEETTEE---HHHHHHHTS--EEEE-TTT-SEEEE-SSSEE--TTT-TTS-SSSEEEEEETTTEEEEEETTTTEEEEEEESBPPSSSS--HHHHHHHHHHHHHT-

Radius of gyration: 38.24 Å; Cα contacts (8 Å, |Δi|>4): 3698; chains: 4; bounding box: 98×72×100 Å

Organism: Rhodococcus qingshengii (NCBI:txid334542)

InterPro domains:
  IPR001466 Beta-lactamase-related [PF00144] (23-364)
  IPR012338 Beta-lactamase/transpeptidase-like [G3DSA:3.40.710.10] (5-379)
  IPR012338 Beta-lactamase/transpeptidase-like [SSF56601] (8-375)
  IPR052907 Beta-lactamase/esterase domain-containing protein [PTHR43319] (3-377)

Solvent-accessible surface area: 53749 Å² total; per-residue (Å²): 158,29,88,39,91,30,42,160,126,0,60,39,1,80,118,13,0,30,128,3,28,122,78,33,94,1,17,0,0,6,0,2,0,9,29,68,15,126,75,23,0,16,1,20,4,17,93,30,37,92,137,98,107,41,81,4,55,130,63,4,0,0,8,0,13,10,0,0,3,0,0,0,0,0,0,0,0,0,0,18,47,109,68,96,8,72,4,79,6,20,0,16,117,39,4,80,99,0,38,46,52,60,0,67,142,3,81,2,44,26,1,0,2,7,7,0,0,0,0,2,2,50,82,108,8,64,59,124,34,0,33,75,48,147,94,0,18,57,41,0,3,92,7,53,37,39,27,105,31,10,10,5,3,0,4,0,8,29,0,1,3,7,0,2,6,16,2,0,86,96,39,44,58,48,57,8,3,131,0,0,62,84,37,0,9,44,60,2,132,13,32,3,36,18,0,6,67,159,99,48,65,82,71,18,0,63,4,43,46,19,47,89,99,47,24,108,51,64,69,9,34,108,148,20,23,12,4,56,2,32,25,0,7,90,70,80,3,49,3,2,97,55,81,32,11,17,87,3,49,0,0,0,2,0,0,2,0,3,1,45,2,0,0,73,0,0,1,0,0,2,19,15,0,85,7,70,126,43,129,15,0,40,114,131,7,5,61,61,0,31,90,34,34,5,20,6,40,2,25,1,12,26,46,41,8,42,3,0,0,6,4,1,11,12,2,53,103,19,12,103,26,1,54,128,37,92,0,0,9,19,11,0,44,0,0,2,7,0,0,0,0,27,100,77,92,0,0,1,0,0,0,5,0,71,3,5,41,10,40,53,24,15,145,15,0,34,59,0,0,42,23,0,25,105,32,40,136,149,27,102,44,99,30,42,162,131,0,60,36,1,79,100,5,0,23,140,10,16,111,76,36,90,1,15,0,0,2,0,2,0,10,30,74,14,120,76,21,0,12,0,19,3,10,88,26,37,92,127,98,106,38,91,6,57,125,61,4,1,0,7,1,12,8,0,0,4,0,0,0,0,0,0,0,0,0,0,19,46,98,70,90,6,76,3,76,6,34,0,19,113,34,6,75,95,0,13,49,53,36,0,21,83,3,84,2,37,24,1,1,2,7,5,0,0,0,0,2,2,54,148,16,8,36,73,84,9,1,33,55,53,147,23,0,18,54,15,0,4,74,5,53,35,32,31,75,39,8,9,5,4,0,19,0,12,32,0,1,3,8,0,3,6,14,0,0,84,83,42,48,54,57,63,10,2,147,1,0,62,89,34,0,7,46,57,3,134,12,24,2,34,16,0,4,72,150,98,45,58,83,66,22,1,62,4,48,43,18,73,125,44,118,61,76,84,89,82,94,21,97,118,52,26,41,0,44,3,26,44,2,9,101,35,85,4,37,5,3,105,58,82,32,12,20,85,5,54,0,0,0,2,0,0,2,0,2,0,44,2,0,0,76,0,0,2,0,1,3,14,21,0,94,13,56,137,38,125,14,0,41,83,129,5,0,63,61,0,32,86,34,31,5,27,9,41,2,28,0,8,46,48,41,9,40,2,0,0,6,5,1,12,12,3,53,102,24,11,100,29,1,55,127,38,74,4,0,10,18,17,8,47,3,0,6,8,0,0,0,3,22,118,87,96,0,0,1,0,0,0,7,0,70,5,4,88,34,59,51,28,8,149,14,0,33,65,0,0,41,21,1,28,108,30,34,134,130,47,96,46,93,44,41,136,117,6,63,35,0,46,120,16,0,28,147,6,33,106,74,35,89,2,19,0,0,6,0,4,3,10,31,73,16,124,70,25,0,17,3,29,2,27,70,21,30,77,133,118,100,41,100,4,59,118,60,5,0,1,8,0,12,12,0,0,3,0,0,0,0,0,0,2,0,0,0,21,47,101,66,93,6,74,8,70,8,46,0,20,115,38,6,84,74,0,33,51,51,58,0,75,204,2,118,3,44,29,1,1,2,8,5,0,0,0,0,2,2,55,100,102,10,69,65,118,25,0,34,38,43,59,34,0,14,19,25,0,5,80,5,50,36,35,25,122,42,46,98,31,4,0,15,0,12,30,0,1,2,6,0,3,7,20,2,0,65,70,43,47,54,54,56,8,6,136,0,0,64,83,32,0,10,45,58,1,127,11,28,1,37,16,0,5,68,145,97,49,70,79,66,21,1,56,5,52,48,20,80,127,46,112,58,82,79,105,89,80,32,127,121,41,25,35,4,45,2,32,50,0,8,91,50,78,2,46,9,2,96,50,79,27,10,18,88,4,50,0,0,0,2,0,0,2,0,3,0,36,2,0,0,71,0,0,0,0,3,3,14,10,0,88,10,60,135,43,141,13,0,47,113,118,4,5,67,55,0,29,85,98,49,20,113,31,89,3,66,1,18,49,68,47,11,54,3,0,0,6,3,1,11,11,2,60,97,32,9,103,25,2,55,121,48,82,2,0,4,16,2,3,44,2,0,2,0,0,0,1,0,36,108,74,94,7,0,2,0,0,1,6,1,70,6,2,93,29,64,48,21,11,146,13,0,33,64,0,1,43,22,4,26,101,30,74,126,189,38,110,50,70,39,50,139,126,0,55,35,0,87,120,8,0,35,146,8,24,120,77,34,86,1,17,0,0,6,0,2,0,5,29,97,14,123,67,22,1,7,2,16,4,12,92,28,33,90,140,89,97,41,89,5,61,132,71,4,0,0,7,0,14,11,0,0,4,0,0,0,0,0,0,5,1,0,4,17,43,111,55,92,12,77,6,64,8,42,0,18,113,40,6,85,122,0,33,56,53,61,0,80,179,5,83,4,42,28,1,2,2,7,6,0,0,2,0,2,3,54,60,76,8,54,62,116,31,2,29,69,47,140,92,0,18,65,41,0,7,84,7,53,33,36,28,124,38,36,99,31,7,0,7,0,10,34,0,1,4,7,1,5,6,17,4,0,86,107,47,54,60,57,41,10,10,118,0,1,70,103,38,5,9,42,90,23,120,12,27,2,46,17,0,4,69,152,97,63,69,82,55,17,1,57,4,47,42,24,49,98,82,44,36,78,41,9,20,14,21,38,128,27,27,2,0,56,3,23,18,0,8,90,69,82,3,42,6,4,101,57,86,28,10,22,86,4,56,0,1,0,1,0,0,2,0,2,1,41,2,0,0,73,0,0,1,3,3,0,18,23,0,84,42,62,136,27,125,26,1,45,74,45,0,2,70,72,2,36,92,102,47,17,114,28,90,1,64,0,6,20,43,39,7,60,3,0,0,6,4,1,12,11,3,59,100,22,8,102,26,1,55,125,39,69,1,0,10,14,6,0,50,1,0,3,3,0,0,0,0,9,105,84,60,0,0,1,0,0,1,5,0,60,5,4,33,12,32,39,19,16,134,12,0,35,54,0,1,43,19,1,35,101,26,46,129